Protein 8YDL (pdb70)

InterPro domains:
  IPR000776 Precursor fusion glycoprotein F0, Paramyxoviridae [PF00523] (30-310)

Sequence (892 aa):
SALRTGWYTSVITIELSNIKENKCNGTDAKVKLIKQELDKYKNAVTDLQLLMQSTPATGSGSAIASGVAVCCKVLHLEGEVNKIKSALLSTNKAVVSLSNGVSVLTFKVLDLKNYIDKQLLPILNKQSCSIPNIETVIEFQQKNNRLLEITREFSVNAGVTTPVSTYMLTNSELLSLINDMPITNDQKKLMSNNVQIVRQQSYSIMCCIIKEEVLAYVVQLPLYGSALRTGWYTSVITIELSNIKENKCNGTDAKVKLIKQELDKYKNAVTDLQLLMQSTPATGSGSAIASGVAVCCKVLHLEGEVNKIKSALLSTNKAVVSLSNGVSVLTFKVLDLKNYIDKQLLPILNKQSCSIPNIETVIEFQQKNNRLLEITREFSVNAGVTTPVSTYMLTNSELLSLINDMPITNDQKKLMSNNVQIVRQQSYSIMCCIIKEEVLAYVVQLPLYGSALRTGWYTSVITIELSNIKENKCNGTDAKVKLIKQELDKYKNAVTDLQLLMQSTPATGSGSAIASGVAVCCKVLHLEGEVNKIKSALLSTNKAVVSLSNGVSVLTFKVLDLKNYIDKQLLPILNKQSCSIPNIETVIEFQQKNNRLLEITREFSVNAGVTTPVSTYMLTNNSELLSLINDMPITNDQKKLMSNNVQIVRQQSYSIMCCIIKEEVLAYVVQLPLYGSALRTGWYTSVITIELSNIKENKCNGTDAKVKLIKQELDKYKNAVTDLQLLMQSTPATGSGSAIASGVAVCCKVLHLEGEVNKIKSALLSTNKAVVSLSNGVSVLTFKVLDLKNYIDKQLLPILNKQSCSIPNIETVIEFQQKNNRLLEITREFSVNAGVTTPVSTYMLTNSELLSLINDMPITNDQKKLMSNNVQIVRQQSYSIMCCIIKEEVLAYVVQLPLYG

Radius of gyration: 39.47 Å; Cα contacts (8 Å, |Δi|>4): 1396; chains: 2; bounding box: 75×64×142 Å

B-factor: mean 46.01, std 28.34, range [3.2, 211.78]

Organism: NCBI:txid12814

Solvent-accessible surface area: 43174 Å² total; per-residue (Å²): 85,48,108,44,97,17,59,35,19,1,0,0,1,0,16,8,7,129,31,174,153,68,190,39,132,42,136,40,65,67,2,109,70,1,47,75,3,14,74,87,4,55,87,3,22,75,67,0,78,117,27,48,148,86,84,81,105,50,42,121,17,9,3,2,26,43,0,22,53,27,10,134,21,0,100,76,170,39,0,3,76,76,4,44,71,36,4,123,115,57,90,63,20,101,6,72,10,75,85,67,85,67,9,6,0,4,40,24,20,54,0,69,62,4,0,39,136,81,1,25,62,76,11,92,171,135,78,6,12,109,3,105,87,112,18,6,80,86,0,73,124,77,0,76,34,0,46,32,0,8,130,16,0,52,97,68,50,7,30,8,51,76,3,31,77,88,0,0,41,79,80,30,3,62,43,0,0,90,61,7,102,29,72,101,97,38,37,119,109,4,44,114,47,21,100,81,2,26,113,54,1,27,0,7,14,11,12,29,67,93,52,2,0,2,0,0,0,0,1,1,38,35,63,153,52,45,29,50,12,40,35,22,0,0,0,1,0,11,7,4,123,56,168,142,76,184,20,115,41,135,34,66,65,2,116,62,0,44,80,8,20,79,100,4,45,86,4,20,75,68,0,68,121,21,40,156,80,71,108,103,62,46,119,74,36,22,12,31,42,0,29,56,28,10,139,20,1,96,81,173,32,0,4,73,77,5,34,69,35,4,117,79,7,28,12,21,72,8,64,8,77,86,61,88,70,8,8,0,6,36,23,20,46,0,64,67,9,0,55,147,90,3,26,75,92,6,30,197,143,57,11,54,107,4,88,88,107,22,2,80,74,0,68,125,74,0,56,31,0,42,45,0,8,122,24,0,52,102,70,58,4,43,8,37,60,4,30,72,94,0,0,43,83,81,27,4,62,19,0,0,50,31,0,76,4,56,64,112,40,6,117,94,2,36,124,49,23,114,67,4,7,92,83,2,32,0,7,14,9,11,31,68,79,54,4,0,3,0,0,0,0,0,1,36,42,78,78,44,110,40,98,17,62,36,20,0,0,0,0,0,17,8,8,129,24,171,154,63,189,38,131,34,123,38,62,67,1,103,68,0,43,103,5,9,77,100,4,56,90,4,21,74,68,0,74,123,30,48,149,85,84,82,105,48,42,120,18,6,3,2,27,45,0,22,52,27,10,134,20,0,95,79,172,35,0,3,70,75,4,43,69,36,3,130,74,8,29,14,20,73,6,68,9,73,85,68,84,74,8,8,0,5,42,24,19,53,0,73,62,4,0,41,142,77,1,24,61,76,9,92,173,134,75,4,12,101,3,105,85,117,19,3,78,86,0,68,126,77,0,75,34,0,46,33,0,8,127,15,0,52,98,69,51,6,31,8,57,78,3,31,68,89,0,0,41,77,82,30,3,76,21,0,0,52,29,2,74,5,55,67,103,32,8,108,112,3,44,114,48,22,103,82,2,21,112,45,2,27,0,6,13,11,12,27,60,82,51,2,0,3,0,0,0,0,1,1,36,42,68,153,57,44,31,51,12,38,33,24,0,0,0,0,0,5,8,4,129,57,174,140,75,184,20,116,40,136,33,66,66,2,116,61,0,43,83,9,20,76,100,4,44,87,4,21,76,68,0,68,120,22,39,152,79,70,109,104,63,46,119,74,35,23,12,30,43,0,28,55,26,10,141,20,1,96,79,160,26,0,4,77,75,4,45,71,36,3,114,116,57,90,58,20,106,6,66,8,79,83,61,90,69,7,9,0,4,31,22,22,41,0,38,62,11,0,60,146,98,2,31,77,93,6,27,194,145,52,11,56,105,3,84,88,111,22,2,78,79,0,66,125,73,0,56,32,0,40,43,0,9,125,20,0,52,104,70,58,4,44,9,37,60,4,30,72,90,0,0,41,79,87,28,4,67,41,0,0,96,58,6,105,22,86,94,115,40,38,123,88,1,39,126,49,20,113,82,4,6,84,78,2,29,0,8,14,9,12,30,68,81,60,3,0,3,0,0,0,0,1,0,38,39,77

Secondary structure (DSSP, 8-state):
-TTEEEEEEEEEEEEPP----------SHHHHHHHHHHHHHHHHHHHHHHHTTSPPP--TT-TTHHHHHHHHHHTSTTHHHHHHHHTSS-SEEEEE-TTS-EEEEEEEEEHHHIIIIIIHHHHTTSSS-PPPHHHHHHHHHHHHHHHHHHHHHHTTTTEESS--TTTS-HHHHHHHHHTSSS-HHHHHHHHT-HHHHHHT-EEEEEEEETTEEEEEEEEEEE------EEEEEEEEEE------------SHHHHHHHHHHHHHHHHHHHHHHHHTT-----TTSTTHHHHHHHHHTTSTTHHHHHHHHTSS-SEEEEE-TTS-EEEEEEEEEHHHHIIIIIHHHH-SSSPPPPPHHHHHHHHHHHHHHHHHHHHHHTTTTEESS--TTTS-HHHHHHHHTTSSS-HHHHHHHHTTHHHHHHT-EEEEEEE-SSEEEEEEEEEE--/--SEEEEEEEEEEEE------------SHHHHHHHHHHHHHHHHHHHHHHHTTSPPP--TTSTTHHHHHHHHHTTSTTHHHHHHHHTSS-SEEEEE-TTS-EEEEEEEEEHHHHIIIIIHHHHTTSSS----HHHHHHHHHHHHHHHHHHHHHHTTTTEESS--TTTS-HHHHHHHHTTSSS-HHHHHHHHT-HHHHHHT-EEEEEEEETTEEEEEEEEEEE------EEEEEEEEEE------------SHHHHHHHHHHHHHHHHHHHHHHHHTT-----TTSTTHHHHHHHHHHTSTTHHHHHHHHTSS-SEEEEE-TTS-EEEEEEEEEHHHIIIIIIHHHH-SSSPPPPPHHHHHHHHHHHHHHHHHHHHHHTTTTEESS--TTTS-HHHHHHHHTTSSS-HHHHHHHHTTHHHHHHT-EEEEEEE-SSEEEEEEEEEE--

Foldseek 3Di:
DLFFWFKAKAKEKEFFAPDDDDDFDDDDDQLVLVNVLVVLSVVLVVLLVVLVVPADDADLFWPCPVQQVVLVLCVPPCNVVQLCVQPVPHAWDWGQGPVRDIHIYGHDAHPNCCVVPPVVVCLPPPSGHRDDVVVSVVSNVSCVLSSVLSVQCNVASQKDALQDCSNPNLVRLLVVLVVDPDDPVVSVVCNVVVVVQSRQKMKGFRDDPDSMGMIMIMTTDGCVFIFRRKAKAKEKEFFADDDDDDFDDDDVQSVLVSVLVVLLVVLVVLLVVLVVPFDDDDSRTSCPVQQVVLVLCVPPCNVVQLCVQPVPHQKDWGQGPVRDIHIYGHPAYPNCCVPPPNCVQQDPGHGDRDDNVSSVVSCVRSVLSSVVSVQCNVVSFKGALCDCSNPNLVRVLVVLVVDPDDPVVSVVCNVVVVVFSRQKMWGFRDDDDRMTMIMIMTTDRD/DFFFWAKAKAKEKEFFAPDDDDDFDDDDDQLVLVVVLVVLLVVLVVLLVVLVVPQDDADLLWPCPVQQVVLVLCPPPCNVVQLCVQPVPHQWDWGQGPVRDTHIYGHDAHNRCCVPPPVVVCLPPPRGHRDDVVVSVVSNVRCVLSSVLSVQCNVASQKDALQDCSNPNLVRLLVVLVVDPDDPVVSVVCNVVVVVFSRQKMKGFRDDPDRMGMIMIMTTDGCPFIFRRKAKAKEKEFFADDDDDDFDDDDVQSVLVSVLVVLLVVLVVLLVVLVVPFDDDDSRTSCPVQQVVLVLCVPPCNVVQLCVQPVPHQWDWGQGPVRDIHIYGHDAYPNCCVPPPNCVQQDPGGGDRDDNVSSVVSCVRSVLSSVVSVQCNVVSFKGALQDCSNPNLVRVLVVLVPDPDDPVVSVVCNVVVVVFSRQKMWGFRDDDDRMTMIMIMTTDRD

Structure (mmCIF, N/CA/C/O backbone):
data_8YDL
#
_entry.id   8YDL
#
_cell.length_a   59.656
_cell.length_b   59.915
_cell.length_c   102.420
_cell.angle_alpha   76.380
_cell.angle_beta   73.700
_cell.angle_gamma   76.770
#
_symmetry.space_group_name_H-M   'P 1'
#
loop_
_entity.id
_entity.type
_entity.pdbx_description
1 polymer 'Fusion glycoprotein F2, F1'
2 water water
#
loop_
_atom_site.group_PDB
_atom_site.id
_atom_site.type_symbol
_atom_site.label_atom_id
_atom_site.label_alt_id
_atom_site.label_comp_id
_atom_site.label_asym_id
_atom_site.label_entity_id
_atom_site.label_seq_id
_atom_site.pdbx_PDB_ins_code
_atom_site.Cartn_x
_atom_site.Cartn_y
_atom_site.Cartn_z
_atom_site.occupancy
_atom_site.B_iso_or_equiv
_atom_site.auth_seq_id
_atom_site.auth_comp_id
_atom_site.auth_asym_id
_atom_site.auth_atom_id
_atom_site.pdbx_PDB_model_num
ATOM 1 N N . SER A 1 21 ? -11.12600 24.64900 22.67300 1.000 94.34296 46 SER A N 1
ATOM 2 C CA . SER A 1 21 ? -9.75600 24.44100 23.18700 1.000 102.71257 46 SER A CA 1
ATOM 3 C C . SER A 1 21 ? -9.69700 23.33400 24.22100 1.000 120.03307 46 SER A C 1
ATOM 4 O O . SER A 1 21 ? -8.80900 22.47900 24.10500 1.000 116.57693 46 SER A O 1
ATOM 7 N N . ALA A 1 22 ? -10.62400 23.33400 25.18500 1.000 107.86627 47 ALA A N 1
ATOM 8 C CA . ALA A 1 22 ? -10.66900 22.28900 26.22900 1.000 99.27920 47 ALA A CA 1
ATOM 9 C C . ALA A 1 22 ? -11.03400 20.96400 25.59200 1.000 99.82407 47 ALA A C 1
ATOM 10 O O . ALA A 1 22 ? -11.40500 20.04400 26.31800 1.000 103.52004 47 ALA A O 1
ATOM 12 N N . LEU A 1 23 ? -10.92500 20.88800 24.28000 1.000 72.16893 48 LEU A N 1
ATOM 13 C CA . LEU A 1 23 ? -11.27500 19.68700 23.54000 1.000 65.90492 48 LEU A CA 1
ATOM 14 C C . LEU A 1 23 ? -10.18000 19.20000 22.60200 1.000 72.31463 48 LEU A C 1
ATOM 15 O O . LEU A 1 23 ? -10.40200 18.21700 21.88300 1.000 73.95270 48 LEU A O 1
ATOM 20 N N . ARG A 1 24 ? -9.02200 19.85700 22.57000 1.000 72.35244 49 ARG A N 1
ATOM 21 C CA . ARG A 1 24 ? -7.92700 19.37600 21.74000 1.000 67.02728 49 ARG A CA 1
ATOM 22 C C . ARG A 1 24 ? -7.43600 18.02500 22.24500 1.000 68.95629 49 ARG A C 1
ATOM 23 O O . ARG A 1 24 ? -7.20700 17.84100 23.44300 1.000 69.86382 49 ARG A O 1
ATOM 31 N N . THR A 1 25 ? -7.27200 17.07900 21.32200 1.000 62.86051 50 THR A N 1
ATOM 32 C CA . THR A 1 25 ? -6.79200 15.74700 21.65600 1.000 64.55704 50 THR A CA 1
ATOM 33 C C . THR A 1 25 ? -5.49100 15.37100 20.96000 1.000 63.84116 50 THR A C 1
ATOM 34 O O . THR A 1 25 ? -4.87200 14.37200 21.34700 1.000 59.23737 50 THR A O 1
ATOM 38 N N . GLY A 1 26 ? -5.06300 16.13000 19.95400 1.000 80.16271 51 GLY A N 1
ATOM 39 C CA . GLY A 1 26 ? -3.83000 15.85200 19.24300 1.000 74.21015 51 GLY A CA 1
ATOM 40 C C . GLY A 1 26 ? -3.41700 17.05400 18.42100 1.000 70.91275 51 GLY A C 1
ATOM 41 O O . GLY A 1 26 ? -4.10000 18.08100 18.38800 1.000 64.94056 51 GLY A O 1
ATOM 42 N N . TRP A 1 27 ? -2.27600 16.91200 17.75100 1.000 52.39435 52 TRP A N 1
ATOM 43 C CA . TRP A 1 27 ? -1.71600 17.96000 16.91000 1.000 41.92649 52 TRP A CA 1
ATOM 44 C C . TRP A 1 27 ? -1.67300 17.49300 15.46200 1.000 40.81378 52 TRP A C 1
ATOM 45 O O . TRP A 1 27 ? -1.37300 16.32800 15.18300 1.000 41.88065 52 TRP A O 1
ATOM 56 N N . TYR A 1 28 ? -1.97200 18.40700 14.54200 1.000 31.02789 53 TYR A N 1
ATOM 57 C CA . TYR A 1 28 ? -1.85000 18.15600 13.11300 1.000 28.77942 53 TYR A CA 1
ATOM 58 C C . TYR A 1 28 ? -0.80900 19.10500 12.53900 1.000 23.76189 53 TYR A C 1
ATOM 59 O O . TYR A 1 28 ? -0.86400 20.31400 12.78700 1.000 25.36775 53 TYR A O 1
ATOM 68 N N . THR A 1 29 ? 0.13400 18.55900 11.77500 1.000 22.93131 54 THR A N 1
ATOM 69 C CA . THR A 1 29 ? 1.23100 19.32900 11.20300 1.000 24.22179 54 THR A CA 1
ATOM 70 C C . THR A 1 29 ? 1.21400 19.21400 9.68400 1.000 22.94233 54 THR A C 1
ATOM 71 O O . THR A 1 29 ? 0.87300 18.16300 9.13400 1.000 21.75317 54 THR A O 1
ATOM 75 N N . SER A 1 30 ? 1.58300 20.30400 9.01100 1.000 24.51544 55 SER A N 1
ATOM 76 C CA . SER A 1 30 ? 1.63700 20.34700 7.55700 1.000 19.86914 55 SER A CA 1
ATOM 77 C C . SER A 1 30 ? 2.87000 21.12700 7.12600 1.000 17.74243 55 SER A C 1
ATOM 78 O O . SER A 1 30 ? 3.33700 22.01700 7.84000 1.000 16.47533 55 SER A O 1
ATOM 81 N N . VAL A 1 31 ? 3.38300 20.79500 5.94300 1.000 25.20275 56 VAL A N 1
ATOM 82 C CA . VAL A 1 31 ? 4.61000 21.38400 5.41900 1.000 24.10131 56 VAL A CA 1
ATOM 83 C C . VAL A 1 31 ? 4.23700 22.45700 4.41000 1.000 21.26820 56 VAL A C 1
ATOM 84 O O . VAL A 1 31 ? 3.58700 22.16700 3.40000 1.000 19.01656 56 VAL A O 1
ATOM 88 N N . ILE A 1 32 ? 4.66100 23.69200 4.67200 1.000 20.28733 57 ILE A N 1
ATOM 89 C CA . ILE A 1 32 ? 4.41900 24.82500 3.78500 1.000 21.89951 57 ILE A CA 1
ATOM 90 C C . ILE A 1 32 ? 5.74000 25.21200 3.13400 1.000 22.19174 57 ILE A C 1
ATOM 91 O O . ILE A 1 32 ? 6.74300 25.42200 3.82700 1.000 21.88763 57 ILE A O 1
ATOM 96 N N . THR A 1 33 ? 5.74500 25.30000 1.80600 1.000 21.15692 58 THR A N 1
ATOM 97 C CA . THR A 1 33 ? 6.96800 25.53500 1.05400 1.000 22.50934 58 THR A CA 1
ATOM 98 C C . THR A 1 33 ? 6.84800 26.77900 0.18500 1.000 24.69474 58 THR A C 1
ATOM 99 O O . THR A 1 33 ? 5.78000 27.07400 -0.36100 1.000 24.68542 58 THR A O 1
ATOM 103 N N . ILE A 1 34 ? 7.95500 27.51000 0.07600 1.000 22.86971 59 ILE A N 1
ATOM 104 C CA . ILE A 1 34 ? 8.08400 28.64700 -0.82500 1.000 21.72406 59 ILE A CA 1
ATOM 105 C C . ILE A 1 34 ? 9.22100 28.34200 -1.79000 1.000 24.59859 59 ILE A C 1
ATOM 106 O O . ILE A 1 34 ? 10.33400 28.02000 -1.35900 1.000 27.59783 59 ILE A O 1
ATOM 111 N N . GLU A 1 35 ? 8.94100 28.43700 -3.08700 1.000 30.09772 60 GLU A N 1
ATOM 112 C CA . GLU A 1 35 ? 9.92800 28.09800 -4.10200 1.000 29.24042 60 GLU A CA 1
ATOM 113 C C . GLU A 1 35 ? 10.89400 29.25600 -4.30900 1.000 33.17199 60 GLU A C 1
ATOM 114 O O . GLU A 1 35 ? 10.48200 30.37100 -4.64600 1.000 27.69097 60 GLU A O 1
ATOM 120 N N . LEU A 1 36 ? 12.18200 28.97900 -4.12800 1.000 30.34536 61 LEU A N 1
ATOM 121 C CA . LEU A 1 36 ? 13.22400 29.99600 -4.12900 1.000 32.64782 61 LEU A CA 1
ATOM 122 C C . LEU A 1 36 ? 14.00200 29.96800 -5.43500 1.000 34.33245 61 LEU A C 1
ATOM 123 O O . LEU A 1 36 ? 14.21900 28.90200 -6.02100 1.000 40.08437 61 LEU A O 1
ATOM 128 N N . SER A 1 37 ? 14.42000 31.14600 -5.88400 1.000 34.28838 62 SER A N 1
ATOM 129 C CA . SER A 1 37 ? 15.18800 31.27200 -7.11100 1.000 34.31810 62 SER A CA 1
ATOM 130 C C . SER A 1 37 ? 16.67300 31.30800 -6.76900 1.000 38.40279 62 SER A C 1
ATOM 131 O O . SER A 1 37 ? 17.09600 32.05600 -5.88200 1.000 37.21878 62 SER A O 1
ATOM 134 N N . ASN A 1 38 ? 17.45500 30.47800 -7.45400 1.000 61.06451 63 ASN A N 1
ATOM 135 C CA . ASN A 1 38 ? 18.89800 30.42300 -7.22700 1.000 70.23154 63 ASN A CA 1
ATOM 136 C C . ASN A 1 38 ? 19.54600 31.45600 -8.13700 1.000 76.03310 63 ASN A C 1
ATOM 137 O O . ASN A 1 38 ? 19.97100 31.15700 -9.25300 1.000 77.44121 63 ASN A O 1
ATOM 142 N N . ILE A 1 39 ? 19.62000 32.69200 -7.65800 1.000 64.62067 64 ILE A N 1
ATOM 143 C CA . ILE A 1 39 ? 20.24500 33.77800 -8.40000 1.000 70.03788 64 ILE A CA 1
ATOM 144 C C . ILE A 1 39 ? 21.30600 34.42300 -7.51800 1.000 83.60827 64 ILE A C 1
ATOM 145 O O . ILE A 1 39 ? 21.05500 34.72100 -6.34200 1.000 77.63858 64 ILE A O 1
ATOM 150 N N . LYS A 1 40 ? 22.50500 34.57900 -8.06800 1.000 138.12164 65 LYS A N 1
ATOM 151 C CA . LYS A 1 40 ? 23.59100 35.26200 -7.38800 1.000 144.73390 65 LYS A CA 1
ATOM 152 C C . LYS A 1 40 ? 23.56100 36.74200 -7.76600 1.000 151.36805 65 LYS A C 1
ATOM 153 O O . LYS A 1 40 ? 22.59900 37.23400 -8.36400 1.000 144.12980 65 LYS A O 1
ATOM 159 N N . GLU A 1 41 ? 24.61800 37.46800 -7.41300 1.000 165.95151 66 GLU A N 1
ATOM 160 C CA . GLU A 1 41 ? 24.66800 38.90200 -7.66600 1.000 170.47524 66 GLU A CA 1
ATOM 161 C C . GLU A 1 41 ? 24.64800 39.18700 -9.16400 1.000 170.86955 66 GLU A C 1
ATOM 162 O O . GLU A 1 41 ? 25.50500 38.70700 -9.91200 1.000 161.83510 66 GLU A O 1
ATOM 168 N N . ASN A 1 42 ? 23.65700 39.96300 -9.59600 1.000 148.41520 67 ASN A N 1
ATOM 169 C CA . ASN A 1 42 ? 23.49000 40.36200 -10.99100 1.000 148.05865 67 ASN A CA 1
ATOM 170 C C . ASN A 1 42 ? 23.75300 41.86500 -11.05400 1.000 146.96986 67 ASN A C 1
ATOM 171 O O . ASN A 1 42 ? 22.82800 42.67700 -10.97800 1.000 140.17153 67 ASN A O 1
ATOM 176 N N . LYS A 1 43 ? 25.02800 42.23000 -11.19300 1.000 141.47482 68 LYS A N 1
ATOM 177 C CA . LYS A 1 43 ? 25.44500 43.63100 -11.19100 1.000 140.05243 68 LYS A CA 1
ATOM 178 C C . LYS A 1 43 ? 25.66900 44.08000 -12.63200 1.000 139.19916 68 LYS A C 1
ATOM 179 O O . LYS A 1 43 ? 26.78800 44.10600 -13.14500 1.000 130.29692 68 LYS A O 1
ATOM 185 N N . CYS A 1 44 ? 24.57000 44.43300 -13.29200 1.000 144.08262 69 CYS A N 1
ATOM 186 C CA . CYS A 1 44 ? 24.60400 45.09100 -14.58700 1.000 139.56129 69 CYS A CA 1
ATOM 187 C C . CYS A 1 44 ? 24.28600 46.56900 -14.39800 1.000 132.56875 69 CYS A C 1
ATOM 188 O O . CYS A 1 44 ? 23.69000 46.97300 -13.39500 1.000 125.29049 69 CYS A O 1
ATOM 191 N N . ASN A 1 45 ? 24.70600 47.38000 -15.37100 1.000 172.19187 70 ASN A N 1
ATOM 192 C CA . ASN A 1 45 ? 24.60500 48.83000 -15.24600 1.000 173.44277 70 ASN A CA 1
ATOM 193 C C . ASN A 1 45 ? 23.16300 49.27800 -15.03700 1.000 161.80351 70 ASN A C 1
ATOM 194 O O . ASN A 1 45 ? 22.33600 49.19900 -15.95100 1.000 154.84217 70 ASN A O 1
ATOM 199 N N . GLY A 1 46 ? 22.86200 49.75800 -13.83300 1.000 97.76348 71 GLY A N 1
ATOM 200 C CA . GLY A 1 46 ? 21.54800 50.28000 -13.52900 1.000 86.94513 71 GLY A CA 1
ATOM 201 C C . GLY A 1 46 ? 21.58400 51.77300 -13.28500 1.000 91.93967 71 GLY A C 1
ATOM 202 O O . GLY A 1 46 ? 22.09100 52.23000 -12.25600 1.000 95.00542 71 GLY A O 1
ATOM 203 N N . THR A 1 47 ? 21.05000 52.54500 -14.22900 1.000 100.38115 72 THR A N 1
ATOM 204 C CA . THR A 1 47 ? 21.06100 53.99900 -14.14400 1.000 95.70992 72 THR A CA 1
ATOM 205 C C . THR A 1 47 ? 19.73400 54.56700 -13.65600 1.000 90.89555 72 THR A C 1
ATOM 206 O O . THR A 1 47 ? 19.70700 55.34000 -12.69400 1.000 90.57702 72 THR A O 1
ATOM 210 N N . ASP A 1 48 ? 18.62800 54.18900 -14.29400 1.000 82.35903 73 ASP A N 1
ATOM 211 C CA . ASP A 1 48 ? 17.33200 54.78000 -14.00000 1.000 80.65046 73 ASP A CA 1
ATOM 212 C C . ASP A 1 48 ? 16.75000 54.19800 -12.71000 1.000 79.52762 73 ASP A C 1
ATOM 213 O O . ASP A 1 48 ? 17.34200 53.33200 -12.06000 1.000 77.67847 73 ASP A O 1
ATOM 218 N N . ALA A 1 49 ? 15.56800 54.69200 -12.33100 1.000 76.48336 74 ALA A N 1
ATOM 219 C CA . ALA A 1 49 ? 14.97200 54.32400 -11.05100 1.000 67.14034 74 ALA A CA 1
ATOM 220 C C . ALA A 1 49 ? 14.23800 52.98800 -11.10200 1.000 60.51646 74 ALA A C 1
ATOM 221 O O . ALA A 1 49 ? 14.23100 52.25900 -10.10400 1.000 58.06829 74 ALA A O 1
ATOM 223 N N . LYS A 1 50 ? 13.60500 52.65400 -12.23100 1.000 50.58644 75 LYS A N 1
ATOM 224 C CA . LYS A 1 50 ? 12.86100 51.39900 -12.30800 1.000 43.84761 75 LYS A CA 1
ATOM 225 C C . LYS A 1 50 ? 13.79100 50.19500 -12.22700 1.000 50.07891 75 LYS A C 1
ATOM 226 O O . LYS A 1 50 ? 13.45300 49.18400 -11.60000 1.000 45.78311 75 LYS A O 1
ATOM 232 N N . VAL A 1 51 ? 14.96600 50.28000 -12.85500 1.000 52.75100 76 VAL A N 1
ATOM 233 C CA . VAL A 1 51 ? 15.95900 49.22100 -12.71000 1.000 45.24017 76 VAL A CA 1
ATOM 234 C C . VAL A 1 51 ? 16.48500 49.18300 -11.28100 1.000 40.38793 76 VAL A C 1
ATOM 235 O O . VAL A 1 51 ? 16.69000 48.10600 -10.70900 1.000 38.71037 76 VAL A O 1
ATOM 239 N N . LYS A 1 52 ? 16.61800 50.32800 -10.64700 1.000 47.35620 77 LYS A N 1
ATOM 240 C CA . LYS A 1 52 ? 17.18400 50.35200 -9.28100 1.000 47.93841 77 LYS A CA 1
ATOM 241 C C . LYS A 1 52 ? 16.17100 49.79200 -8.28500 1.000 49.54996 77 LYS A C 1
ATOM 242 O O . LYS A 1 52 ? 16.59500 49.06600 -7.40600 1.000 47.03970 77 LYS A O 1
ATOM 248 N N . LEU A 1 53 ? 14.88000 50.07800 -8.46100 1.000 42.21353 78 LEU A N 1
ATOM 249 C CA . LEU A 1 53 ? 13.86900 49.52300 -7.56400 1.000 35.22674 78 LEU A CA 1
ATOM 250 C C . LEU A 1 53 ? 13.76200 48.00800 -7.69600 1.000 34.88925 78 LEU A C 1
ATOM 251 O O . LEU A 1 53 ? 13.45600 47.32200 -6.71500 1.000 31.06991 78 LEU A O 1
ATOM 256 N N . ILE A 1 54 ? 14.00100 47.47200 -8.89500 1.000 41.43885 79 ILE A N 1
ATOM 257 C CA . ILE A 1 54 ? 14.02100 46.02400 -9.07300 1.000 35.70716 79 ILE A CA 1
ATOM 258 C C . ILE A 1 54 ? 15.22900 45.41800 -8.36700 1.000 47.44330 79 ILE A C 1
ATOM 259 O O . ILE A 1 54 ? 15.11600 44.40700 -7.66400 1.000 53.69652 79 ILE A O 1
ATOM 264 N N . LYS A 1 55 ? 16.40700 46.02400 -8.54800 1.000 50.40195 80 LYS A N 1
ATOM 265 C CA . LYS A 1 55 ? 17.61400 45.49300 -7.91900 1.000 49.44410 80 LYS A CA 1
ATOM 266 C C . LYS A 1 55 ? 17.54000 45.57800 -6.39800 1.000 47.88930 80 LYS A C 1
ATOM 267 O O . LYS A 1 55 ? 17.93100 44.63400 -5.70000 1.000 53.88196 80 LYS A O 1
ATOM 273 N N . GLN A 1 56 ? 16.91800 46.63200 -5.89800 1.000 44.16851 81 GLN A N 1
ATOM 274 C CA . GLN A 1 56 ? 16.81000 46.83900 -4.44100 1.000 48.00602 81 GLN A CA 1
ATOM 275 C C . GLN A 1 56 ? 15.80600 45.85200 -3.88500 1.000 44.63109 81 GLN A C 1
ATOM 276 O O . GLN A 1 56 ? 15.88500 45.53000 -2.70400 1.000 48.95958 81 GLN A O 1
ATOM 282 N N . GLU A 1 57 ? 14.89700 45.40500 -4.73100 1.000 30.48201 82 GLU A N 1
ATOM 283 C CA . GLU A 1 57 ? 13.96400 44.37200 -4.30000 1.000 31.17760 82 GLU A CA 1
ATOM 284 C C . GLU A 1 57 ? 14.61500 42.99600 -4.33600 1.000 35.85440 82 GLU A C 1
ATOM 285 O O . GLU A 1 57 ? 14.33200 42.14800 -3.48300 1.000 39.82871 82 GLU A O 1
ATOM 291 N N . LEU A 1 58 ? 15.49700 42.75900 -5.30700 1.000 41.27103 83 LEU A N 1
ATOM 292 C CA . LEU A 1 58 ? 16.19900 41.48400 -5.34800 1.000 39.95906 83 LEU A CA 1
ATOM 293 C C . LEU A 1 58 ? 17.14900 41.34100 -4.16700 1.000 44.51627 83 LEU A C 1
ATOM 294 O O . LEU A 1 58 ? 17.36800 40.22600 -3.68100 1.000 47.93775 83 LEU A O 1
ATOM 299 N N . ASP A 1 59 ? 17.71800 42.45400 -3.69200 1.000 41.95867 84 ASP A N 1
ATOM 300 C CA . ASP A 1 59 ? 18.52400 42.41100 -2.47600 1.000 36.75339 84 ASP A CA 1
ATOM 301 C C . ASP A 1 59 ? 17.67600 42.04900 -1.26400 1.000 36.37236 84 ASP A C 1
ATOM 302 O O . ASP A 1 59 ? 18.11900 41.28600 -0.39600 1.000 39.42432 84 ASP A O 1
ATOM 307 N N . LYS A 1 60 ? 16.45500 42.58700 -1.18700 1.000 39.98580 85 LYS A N 1
ATOM 308 C CA . LYS A 1 60 ? 15.56000 42.22900 -0.09000 1.000 36.61502 85 LYS A CA 1
ATOM 309 C C . LYS A 1 60 ? 15.27900 40.73400 -0.08500 1.000 31.38489 85 LYS A C 1
ATOM 310 O O . LYS A 1 60 ? 15.26900 40.09800 0.97500 1.000 31.73643 85 LYS A O 1
ATOM 316 N N . TYR A 1 61 ? 15.04500 40.15900 -1.26600 1.000 35.46342 86 TYR A N 1
ATOM 317 C CA . TYR A 1 61 ? 14.83300 38.72100 -1.37100 1.000 36.57817 86 TYR A CA 1
ATOM 318 C C . TYR A 1 61 ? 16.06000 37.94800 -0.90500 1.000 43.15669 86 TYR A C 1
ATOM 319 O O . TYR A 1 61 ? 15.94200 36.97100 -0.15700 1.000 41.48509 86 TYR A O 1
ATOM 328 N N . LYS A 1 62 ? 17.25000 38.37600 -1.33400 1.000 55.79277 87 LYS A N 1
ATOM 329 C CA . LYS A 1 62 ? 18.47000 37.66400 -0.96500 1.000 50.98223 87 LYS A CA 1
ATOM 330 C C . LYS A 1 62 ? 18.80200 37.85200 0.50900 1.000 49.90347 87 LYS A C 1
ATOM 331 O O . LYS A 1 62 ? 19.26500 36.91500 1.17000 1.000 52.30660 87 LYS A O 1
ATOM 337 N N . ASN A 1 63 ? 18.57900 39.05500 1.04300 1.000 31.38728 88 ASN A N 1
ATOM 338 C CA . ASN A 1 63 ? 18.79000 39.26600 2.47000 1.000 37.64453 88 ASN A CA 1
ATOM 339 C C . ASN A 1 63 ? 17.81600 38.44900 3.30500 1.000 37.53693 88 ASN A C 1
ATOM 340 O O . ASN A 1 63 ? 18.17500 37.98100 4.39100 1.000 37.59109 88 ASN A O 1
ATOM 345 N N . ALA A 1 64 ? 16.58200 38.27800 2.82400 1.000 51.23004 89 ALA A N 1
ATOM 346 C CA . ALA A 1 64 ? 15.60500 37.47800 3.55600 1.000 45.34433 89 ALA A CA 1
ATOM 347 C C . ALA A 1 64 ? 16.03200 36.01700 3.63700 1.000 46.41003 89 ALA A C 1
ATOM 348 O O . ALA A 1 64 ? 15.88600 35.38100 4.68700 1.000 46.22263 89 ALA A O 1
ATOM 350 N N . VAL A 1 65 ? 16.55900 35.46600 2.53900 1.000 34.86230 90 VAL A N 1
ATOM 351 C CA . VAL A 1 65 ? 16.99900 34.07300 2.54500 1.000 32.10908 90 VAL A CA 1
ATOM 352 C C . VAL A 1 65 ? 18.15500 33.88100 3.51700 1.000 33.76392 90 VAL A C 1
ATOM 353 O O . VAL A 1 65 ? 18.17400 32.92300 4.30000 1.000 34.08844 90 VAL A O 1
ATOM 357 N N . THR A 1 66 ? 19.13500 34.78800 3.48600 1.000 39.29507 91 THR A N 1
ATOM 358 C CA . THR A 1 66 ? 20.27900 34.66200 4.38300 1.000 43.84900 91 THR A CA 1
ATOM 359 C C . THR A 1 66 ? 19.89200 34.94500 5.83100 1.000 41.01500 91 THR A C 1
ATOM 360 O O . THR A 1 66 ? 20.49000 34.37500 6.75100 1.000 46.06436 91 THR A O 1
ATOM 364 N N . ASP A 1 67 ? 18.90500 35.81400 6.05300 1.000 32.84477 92 ASP A N 1
ATOM 365 C CA . ASP A 1 67 ? 18.41600 36.04800 7.40800 1.000 38.46316 92 ASP A CA 1
ATOM 366 C C . ASP A 1 67 ? 17.82600 34.77400 8.00000 1.000 41.03281 92 ASP A C 1
ATOM 367 O O . ASP A 1 67 ? 18.13500 34.40200 9.13800 1.000 41.39297 92 ASP A O 1
ATOM 372 N N . LEU A 1 68 ? 16.97600 34.08800 7.23200 1.000 46.79285 93 LEU A N 1
ATOM 373 C CA . LEU A 1 68 ? 16.36400 32.85600 7.71800 1.000 42.91614 93 LEU A CA 1
ATOM 374 C C . LEU A 1 68 ? 17.40900 31.77000 7.93700 1.000 47.05576 93 LEU A C 1
ATOM 375 O O . LEU A 1 68 ? 17.35900 31.04600 8.93700 1.000 45.25343 93 LEU A O 1
ATOM 380 N N . GLN A 1 69 ? 18.37400 31.65000 7.02000 1.000 38.62631 94 GLN A N 1
ATOM 381 C CA . GLN A 1 69 ? 19.46200 30.69500 7.21500 1.000 31.09482 94 GLN A CA 1
ATOM 382 C C . GLN A 1 69 ? 20.22400 30.99000 8.50000 1.000 39.90147 94 GLN A C 1
ATOM 383 O O . GLN A 1 69 ? 20.52400 30.07600 9.27800 1.000 41.97946 94 GLN A O 1
ATOM 389 N N . LEU A 1 70 ? 20.53800 32.26500 8.74300 1.000 61.74792 95 LEU A N 1
ATOM 390 C CA . LEU A 1 70 ? 21.21700 32.64600 9.97700 1.000 68.35696 95 LEU A CA 1
ATOM 391 C C . LEU A 1 70 ? 20.32900 32.40700 11.19300 1.000 68.92027 95 LEU A C 1
ATOM 392 O O . LEU A 1 70 ? 20.82200 32.04600 12.26800 1.000 74.04262 95 LEU A O 1
ATOM 397 N N . LEU A 1 71 ? 19.01900 32.60900 11.04000 1.000 50.38080 96 LEU A N 1
ATOM 398 C CA . LEU A 1 71 ? 18.09300 32.38100 12.14400 1.000 46.90033 96 LEU A CA 1
ATOM 399 C C . LEU A 1 71 ? 18.07300 30.91500 12.56100 1.000 51.54789 96 LEU A C 1
ATOM 400 O O . LEU A 1 71 ? 17.99600 30.60200 13.75500 1.000 56.03441 96 LEU A O 1
ATOM 405 N N . MET A 1 72 ? 18.14200 30.00300 11.59300 1.000 50.65193 97 MET A N 1
ATOM 406 C CA . MET A 1 72 ? 18.07400 28.57200 11.86500 1.000 54.77270 97 MET A CA 1
ATOM 407 C C . MET A 1 72 ? 19.37400 27.99400 12.40700 1.000 64.99631 97 MET A C 1
ATOM 408 O O . MET A 1 72 ? 19.42100 26.79300 12.69200 1.000 69.23331 97 MET A O 1
ATOM 413 N N . GLN A 1 73 ? 20.42500 28.80200 12.54300 1.000 74.22855 98 GLN A N 1
ATOM 414 C CA . GLN A 1 73 ? 21.62600 28.36200 13.23900 1.000 74.67703 98 GLN A CA 1
ATOM 415 C C . GLN A 1 73 ? 21.55300 28.60100 14.73900 1.000 77.10605 98 GLN A C 1
ATOM 416 O O . GLN A 1 73 ? 22.28700 27.95300 15.49600 1.000 78.35528 98 GLN A O 1
ATOM 422 N N . SER A 1 74 ? 20.68700 29.51200 15.18200 1.000 60.90424 99 SER A N 1
ATOM 423 C CA . SER A 1 74 ? 20.49600 29.80000 16.59600 1.000 64.09561 99 SER A CA 1
ATOM 424 C C . SER A 1 74 ? 19.17400 29.24800 17.12000 1.000 63.15568 99 SER A C 1
ATOM 425 O O . SER A 1 74 ? 18.66200 29.73500 18.13200 1.000 67.22636 99 SER A O 1
ATOM 428 N N . THR A 1 75 ? 18.61500 28.24500 16.45200 1.000 78.83297 100 THR A N 1
ATOM 429 C CA . THR A 1 75 ? 17.30700 27.71400 16.80900 1.000 80.15652 100 THR A CA 1
ATOM 430 C C . THR A 1 75 ? 17.34400 27.09400 18.20000 1.000 79.86760 100 THR A C 1
ATOM 431 O O . THR A 1 75 ? 18.14600 26.17800 18.44500 1.000 75.88373 100 THR A O 1
ATOM 435 N N . PRO A 1 76 ? 16.51100 27.55000 19.13100 1.000 68.71369 101 PRO A N 1
ATOM 436 C CA . PRO A 1 76 ? 16.51000 26.96700 20.47600 1.000 58.80782 101 PRO A CA 1
ATOM 437 C C . PRO A 1 76 ? 16.04700 25.51800 20.46300 1.000 57.71786 101 PRO A C 1
ATOM 438 O O . PRO A 1 76 ? 15.26500 25.09600 19.60900 1.000 66.01128 101 PRO A O 1
ATOM 442 N N . ALA A 1 77 ? 16.54600 24.75300 21.43100 1.000 52.99648 102 ALA A N 1
ATOM 443 C CA . ALA A 1 77 ? 16.16800 23.35400 21.56800 1.000 57.81680 102 ALA A CA 1
ATOM 444 C C . ALA A 1 77 ? 14.76500 23.22600 22.15600 1.000 57.03128 102 ALA A C 1
ATOM 445 O O . ALA A 1 77 ? 14.26900 24.11300 22.85600 1.000 59.99197 102 ALA A O 1
ATOM 447 N N . THR A 1 78 ? 14.12600 22.09500 21.86200 1.000 52.61003 103 THR A N 1
ATOM 448 C CA . THR A 1 78 ? 12.79300 21.79400 22.36100 1.000 54.51153 103 THR A CA 1
ATOM 449 C C . THR A 1 78 ? 12.80200 20.44100 23.05900 1.000 52.20501 103 THR A C 1
ATOM 450 O O . THR A 1 78 ? 13.53900 19.52900 22.67500 1.000 47.93716 103 THR A O 1
ATOM 454 N N . GLY A 1 79 ? 11.97500 20.32000 24.10000 1.000 50.69465 104 GLY A N 1
ATOM 455 C CA . GLY A 1 79 ? 11.82000 19.07800 24.82200 1.000 40.13861 104 GLY A CA 1
ATOM 456 C C . GLY A 1 79 ? 10.53700 18.35100 24.44300 1.000 46.53669 104 GLY A C 1
ATOM 457 O O . GLY A 1 79 ? 9.70800 18.83700 23.67800 1.000 50.25326 104 GLY A O 1
ATOM 458 N N . SER A 1 80 ? 10.38900 17.15100 25.01200 1.000 47.33216 105 SER A N 1
ATOM 459 C CA . SER A 1 80 ? 9.20400 16.34200 24.74000 1.000 46.55572 105 SER A CA 1
ATOM 460 C C . SER A 1 80 ? 7.93200 17.00700 25.25600 1.000 40.64091 105 SER A C 1
ATOM 461 O O . SER A 1 80 ? 6.83700 16.71600 24.76100 1.000 36.84396 105 SER A O 1
ATOM 464 N N . GLY A 1 81 ? 8.05200 17.88600 26.24800 1.000 28.76681 106 GLY A N 1
ATOM 465 C CA . GLY A 1 81 ? 6.92700 18.60200 26.80500 1.000 24.74347 106 GLY A CA 1
ATOM 466 C C . GLY A 1 81 ? 6.55000 19.86900 26.07900 1.000 30.15937 106 GLY A C 1
ATOM 467 O O . GLY A 1 81 ? 5.61300 20.56000 26.49400 1.000 26.60880 106 GLY A O 1
ATOM 468 N N . SER A 1 82 ? 7.25500 20.20200 25.00300 1.000 38.39159 107 SER A N 1
ATOM 469 C CA . SER A 1 82 ? 6.95700 21.41900 24.26700 1.000 35.11525 107 SER A CA 1
ATOM 470 C C . SER A 1 82 ? 5.64200 21.28000 23.51000 1.000 27.67030 107 SER A C 1
ATOM 471 O O . SER A 1 82 ? 5.26200 20.19200 23.06900 1.000 36.79368 107 SER A O 1
ATOM 474 N N . ALA A 1 83 ? 4.93400 22.40200 23.37900 1.000 35.41760 108 ALA A N 1
ATOM 475 C CA . ALA A 1 83 ? 3.71000 22.41700 22.58700 1.000 37.28021 108 ALA A CA 1
ATOM 476 C C . ALA A 1 83 ? 3.98800 22.21700 21.10500 1.000 40.49497 108 ALA A C 1
ATOM 477 O O . ALA A 1 83 ? 3.09200 21.78300 20.37200 1.000 43.51516 108 ALA A O 1
ATOM 479 N N . ILE A 1 84 ? 5.20500 22.51100 20.65600 1.000 34.99643 109 ILE A N 1
ATOM 480 C CA . ILE A 1 84 ? 5.60900 22.33800 19.26800 1.000 29.80944 109 ILE A CA 1
ATOM 481 C C . ILE A 1 84 ? 6.57800 21.16700 19.11600 1.000 35.32403 109 ILE A C 1
ATOM 482 O O . ILE A 1 84 ? 7.32900 21.10500 18.14400 1.000 39.69213 109 ILE A O 1
ATOM 487 N N . ALA A 1 85 ? 6.57900 20.23400 20.06800 1.000 29.22698 110 ALA A N 1
ATOM 488 C CA . ALA A 1 85 ? 7.47100 19.08600 19.96200 1.000 31.03136 110 ALA A CA 1
ATOM 489 C C . ALA A 1 85 ? 7.15100 18.24900 18.72800 1.000 30.63734 110 ALA A C 1
ATOM 490 O O . ALA A 1 85 ? 8.06000 17.74500 18.05900 1.000 31.34723 110 ALA A O 1
ATOM 492 N N . SER A 1 86 ? 5.86400 18.09500 18.40500 1.000 30.72703 111 SER A N 1
ATOM 493 C CA . SER A 1 86 ? 5.48100 17.30700 17.23600 1.000 29.45257 111 SER A CA 1
ATOM 494 C C . SER A 1 86 ? 5.87900 18.00900 15.94400 1.000 29.04041 111 SER A C 1
ATOM 495 O O . SER A 1 86 ? 6.42900 17.38300 15.02900 1.000 26.54595 111 SER A O 1
ATOM 498 N N . GLY A 1 87 ? 5.59600 19.31000 15.84800 1.000 30.24969 112 GLY A N 1
ATOM 499 C CA . GLY A 1 87 ? 6.01100 20.06000 14.67400 1.000 29.73358 112 GLY A CA 1
ATOM 500 C C . GLY A 1 87 ? 7.51700 20.08300 14.50200 1.000 29.28128 112 GLY A C 1
ATOM 501 O O . GLY A 1 87 ? 8.02600 19.91700 13.39100 1.000 30.32236 112 GLY A O 1
ATOM 502 N N . VAL A 1 88 ? 8.24900 20.28000 15.60300 1.000 41.05465 113 VAL A N 1
ATOM 503 C CA . VAL A 1 88 ? 9.70900 20.22100 15.56200 1.000 38.45268 113 VAL A CA 1
ATOM 504 C C . VAL A 1 88 ? 10.17200 18.84400 15.10700 1.000 35.50763 113 VAL A C 1
ATOM 505 O O . VAL A 1 88 ? 11.14000 18.71500 14.34600 1.000 45.94870 113 VAL A O 1
ATOM 509 N N . ALA A 1 89 ? 9.48600 17.79200 15.56000 1.000 24.95918 114 ALA A N 1
ATOM 510 C CA . ALA A 1 89 ? 9.83000 16.44400 15.12300 1.000 27.47957 114 ALA A CA 1
ATOM 511 C C . ALA A 1 89 ? 9.64200 16.28700 13.61800 1.000 28.29954 114 ALA A C 1
ATOM 512 O O . ALA A 1 89 ? 10.43500 15.60800 12.95400 1.000 32.37415 114 ALA A O 1
ATOM 514 N N . VAL A 1 90 ? 8.60200 16.90900 13.06000 1.000 28.50003 115 VAL A N 1
ATOM 515 C CA . VAL A 1 90 ? 8.38300 16.82300 11.61900 1.000 30.56342 115 VAL A CA 1
ATOM 516 C C . VAL A 1 90 ? 9.48200 17.55900 10.85900 1.000 32.41447 115 VAL A C 1
ATOM 517 O O . VAL A 1 90 ? 9.95700 17.08100 9.82200 1.000 33.96531 115 VAL A O 1
ATOM 521 N N . CYS A 1 91 ? 9.91500 18.72300 11.36000 1.000 19.68244 116 CYS A N 1
ATOM 522 C CA A CYS A 1 91 ? 10.94300 19.48200 10.65000 0.590 22.59032 116 CYS A CA 1
ATOM 523 C CA B CYS A 1 91 ? 10.94300 19.47800 10.65700 0.410 21.51063 116 CYS A CA 1
ATOM 524 C C . CYS A 1 91 ? 12.20800 18.65300 10.48000 1.000 25.41966 116 CYS A C 1
ATOM 525 O O . CYS A 1 91 ? 12.81400 18.64800 9.40300 1.000 23.58085 116 CYS A O 1
ATOM 530 N N . LYS A 1 92 ? 12.62500 17.95300 11.53600 1.000 41.45536 117 LYS A N 1
ATOM 531 C CA . LYS A 1 92 ? 13.84200 17.15300 11.46600 1.000 32.55882 117 LYS A CA 1
ATOM 532 C C . LYS A 1 92 ? 13.71200 16.00900 10.47000 1.000 29.32862 117 LYS A C 1
ATOM 533 O O . LYS A 1 92 ? 14.71600 15.57800 9.89500 1.000 36.89423 117 LYS A O 1
ATOM 539 N N . VAL A 1 93 ? 12.49400 15.51100 10.24500 1.000 26.30606 118 VAL A N 1
ATOM 540 C CA . VAL A 1 93 ? 12.30200 14.47700 9.23400 1.000 25.91775 118 VAL A CA 1
ATOM 541 C C . VAL A 1 93 ? 12.53500 15.04200 7.83800 1.000 33.73190 118 VAL A C 1
ATOM 542 O O . VAL A 1 93 ? 13.01900 14.33600 6.94300 1.000 35.93180 118 VAL A O 1
ATOM 546 N N . LEU A 1 94 ? 12.21800 16.31900 7.62700 1.000 38.53443 119 LEU A N 1
ATOM 547 C CA . LEU A 1 94 ? 12.48700 16.94600 6.33900 1.000 35.11064 119 LEU A CA 1
ATOM 548 C C . LEU A 1 94 ? 13.97800 17.00400 6.03000 1.000 41.01037 119 LEU A C 1
ATOM 549 O O . LEU A 1 94 ? 14.35300 17.19300 4.86800 1.000 48.89298 119 LEU A O 1
ATOM 554 N N . HIS A 1 95 ? 14.83300 16.84900 7.03900 1.000 29.66585 120 HIS A N 1
ATOM 555 C CA . HIS A 1 95 ? 16.27500 16.81500 6.83000 1.000 26.90863 120 HIS A CA 1
ATOM 556 C C . HIS A 1 95 ? 16.77700 15.44400 6.39600 1.000 34.60407 120 HIS A C 1
ATOM 557 O O . HIS A 1 95 ? 17.96900 15.30600 6.10100 1.000 33.06139 120 HIS A O 1
ATOM 564 N N . LEU A 1 96 ? 15.91000 14.43500 6.34700 1.000 35.24860 121 LEU A N 1
ATOM 565 C CA . LEU A 1 96 ? 16.31800 13.13100 5.85100 1.000 31.86734 121 LEU A CA 1
ATOM 566 C C . LEU A 1 96 ? 16.60600 13.20000 4.35200 1.000 36.62151 121 LEU A C 1
ATOM 567 O O . LEU A 1 96 ? 16.14300 14.09600 3.64100 1.000 35.23688 121 LEU A O 1
ATOM 572 N N . GLU A 1 97 ? 17.39000 12.23200 3.87700 1.000 47.18668 122 GLU A N 1
ATOM 573 C CA . GLU A 1 97 ? 17.84800 12.23900 2.49200 1.000 43.33045 122 GLU A CA 1
ATOM 574 C C . GLU A 1 97 ? 16.67600 12.18600 1.52300 1.000 36.81106 122 GLU A C 1
ATOM 575 O O . GLU A 1 97 ? 15.80300 11.32300 1.63300 1.000 40.77813 122 GLU A O 1
ATOM 581 N N . GLY A 1 98 ? 16.66800 13.11400 0.56700 1.000 37.59691 123 GLY A N 1
ATOM 582 C CA . GLY A 1 98 ? 15.71900 13.09900 -0.52800 1.000 34.55164 123 GLY A CA 1
ATOM 583 C C . GLY A 1 98 ? 14.33100 13.61200 -0.21100 1.000 32.00875 123 GLY A C 1
ATOM 584 O O . GLY A 1 98 ? 13.46800 13.58900 -1.09600 1.000 33.46723 123 GLY A O 1
ATOM 585 N N . GLU A 1 99 ? 14.08200 14.07600 1.01600 1.000 34.26410 124 GLU A N 1
ATOM 586 C CA . GLU A 1 99 ? 12.73000 14.48200 1.38700 1.000 34.14800 124 GLU A CA 1
ATOM 587 C C . GLU A 1 99 ? 12.32600 15.78000 0.70000 1.000 35.94965 124 GLU A C 1
ATOM 588 O O . GLU A 1 99 ? 11.18000 15.92300 0.25700 1.000 35.35114 124 GLU A O 1
ATOM 594 N N . VAL A 1 100 ? 13.24700 16.74100 0.61200 1.000 39.09932 125 VAL A N 1
ATOM 595 C CA . VAL A 1 100 ? 12.93900 18.01200 -0.03900 1.000 29.98003 125 VAL A CA 1
ATOM 596 C C . VAL A 1 100 ? 12.65000 17.79700 -1.51800 1.000 29.44135 125 VAL A C 1
ATOM 597 O O . VAL A 1 100 ? 11.70400 18.37200 -2.06900 1.000 31.12372 125 VAL A O 1
ATOM 601 N N . ASN A 1 101 ? 13.46400 16.97200 -2.18600 1.000 26.45357 126 ASN A N 1
ATOM 602 C CA . ASN A 1 101 ? 13.22300 16.66800 -3.59400 1.000 28.78462 126 ASN A CA 1
ATOM 603 C C . ASN A 1 101 ? 11.88300 15.97200 -3.78300 1.000 30.98117 126 ASN A C 1
ATOM 604 O O . ASN A 1 101 ? 11.15000 16.26700 -4.73600 1.000 29.64330 126 ASN A O 1
ATOM 609 N N . LYS A 1 102 ? 11.54800 15.04200 -2.88500 1.000 33.41073 127 LYS A N 1
ATOM 610 C CA . LYS A 1 102 ? 10.24600 14.38900 -2.95000 1.000 33.39918 127 LYS A CA 1
ATOM 611 C C . LYS A 1 102 ? 9.12500 15.41400 -2.86100 1.000 26.52190 127 LYS A C 1
ATOM 612 O O . LYS A 1 102 ? 8.16700 15.36800 -3.64000 1.000 26.79195 127 LYS A O 1
ATOM 618 N N . ILE A 1 103 ? 9.24600 16.36600 -1.93400 1.000 27.21390 128 ILE A N 1
ATOM 619 C CA . ILE A 1 103 ? 8.24500 17.41700 -1.80000 1.000 27.81533 128 ILE A CA 1
ATOM 620 C C . ILE A 1 103 ? 8.26900 18.34000 -3.01300 1.000 26.59041 128 ILE A C 1
ATOM 621 O O . ILE A 1 103 ? 7.21800 18.77000 -3.50200 1.000 29.58698 128 ILE A O 1
ATOM 626 N N . LYS A 1 104 ? 9.46100 18.65800 -3.52100 1.000 32.16218 129 LYS A N 1
ATOM 627 C CA . LYS A 1 104 ? 9.54800 19.52300 -4.69400 1.000 31.31701 129 LYS A CA 1
ATOM 628 C C . LYS A 1 104 ? 8.90900 18.87000 -5.91200 1.000 26.72787 129 LYS A C 1
ATOM 629 O O . LYS A 1 104 ? 8.18300 19.52700 -6.66600 1.000 31.58622 129 LYS A O 1
ATOM 635 N N . SER A 1 105 ? 9.16300 17.59600 -6.11100 1.000 28.56283 130 SER A N 1
ATOM 636 C CA . SER A 1 105 ? 8.60800 16.89000 -7.27800 1.000 35.02530 130 SER A CA 1
ATOM 637 C C . SER A 1 105 ? 7.07900 16.80600 -7.16900 1.000 35.66385 130 SER A C 1
ATOM 638 O O . SER A 1 105 ? 6.41100 16.89600 -8.19700 1.000 28.34990 130 SER A O 1
ATOM 641 N N . ALA A 1 106 ? 6.57200 16.60400 -5.95900 1.000 21.19353 131 ALA A N 1
ATOM 642 C CA . ALA A 1 106 ? 5.13500 16.47200 -5.76800 1.000 18.12287 131 ALA A CA 1
ATOM 643 C C . ALA A 1 106 ? 4.39900 17.78900 -5.98000 1.000 19.42730 131 ALA A C 1
ATOM 644 O O . ALA A 1 106 ? 3.18600 17.77400 -6.22100 1.000 22.55912 131 ALA A O 1
ATOM 646 N N . LEU A 1 107 ? 5.10000 18.92000 -5.90600 1.000 5.48857 132 LEU A N 1
ATOM 647 C CA . LEU A 1 107 ? 4.49500 20.23900 -6.04500 1.000 10.79912 132 LEU A CA 1
ATOM 648 C C . LEU A 1 107 ? 4.93300 20.93000 -7.33400 1.000 12.53990 132 LEU A C 1
ATOM 649 O O . LEU A 1 107 ? 4.94300 22.15900 -7.41400 1.000 13.37125 132 LEU A O 1
ATOM 654 N N . LEU A 1 108 ? 5.31600 20.15100 -8.34700 1.000 26.04998 133 LEU A N 1
ATOM 655 C CA . LEU A 1 108 ? 5.71700 20.74800 -9.61800 1.000 30.36144 133 LEU A CA 1
ATOM 656 C C . LEU A 1 108 ? 4.51800 21.27500 -10.39600 1.000 26.42196 133 LEU A C 1
ATOM 657 O O . LEU A 1 108 ? 4.58200 22.36400 -10.97800 1.000 29.11041 133 LEU A O 1
ATOM 662 N N . SER A 1 109 ? 3.42000 20.51900 -10.42500 1.000 26.56070 134 SER A N 1
ATOM 663 C CA . SER A 1 109 ? 2.25800 20.86600 -11.23700 1.000 31.21903 134 SER A CA 1
ATOM 664 C C . SER A 1 109 ? 1.00600 21.09300 -10.40200 1.000 33.07803 134 SER A C 1
ATOM 665 O O . SER A 1 109 ? -0.09700 21.14200 -10.96000 1.000 41.47946 134 SER A O 1
ATOM 668 N N . THR A 1 110 ? 1.14600 21.22000 -9.08400 1.000 28.14040 135 THR A N 1
ATOM 669 C CA . THR A 1 110 ? 0.02300 21.48700 -8.20000 1.000 22.68865 135 THR A CA 1
ATOM 670 C C . THR A 1 110 ? 0.52500 22.24900 -6.98300 1.000 24.31630 135 THR A C 1
ATOM 671 O O . THR A 1 110 ? 1.72500 22.28900 -6.70300 1.000 23.07285 135 THR A O 1
ATOM 675 N N . ASN A 1 111 ? -0.41300 22.86000 -6.26200 1.000 31.60142 136 ASN A N 1
ATOM 676 C CA . ASN A 1 111 ? -0.08600 23.63200 -5.07300 1.000 22.57450 136 ASN A CA 1
ATOM 677 C C . ASN A 1 111 ? -0.18800 22.82400 -3.78800 1.000 25.58407 136 ASN A C 1
ATOM 678 O O . ASN A 1 111 ? 0.19900 23.32600 -2.72700 1.000 32.08918 136 ASN A O 1
ATOM 683 N N . LYS A 1 112 ? -0.68800 21.59300 -3.85100 1.000 28.62209 137 LYS A N 1
ATOM 684 C CA . LYS A 1 112 ? -0.94700 20.83200 -2.63600 1.000 30.84483 137 LYS A CA 1
ATOM 685 C C . LYS A 1 112 ? -0.88800 19.34500 -2.94400 1.000 27.64822 137 LYS A C 1
ATOM 686 O O . LYS A 1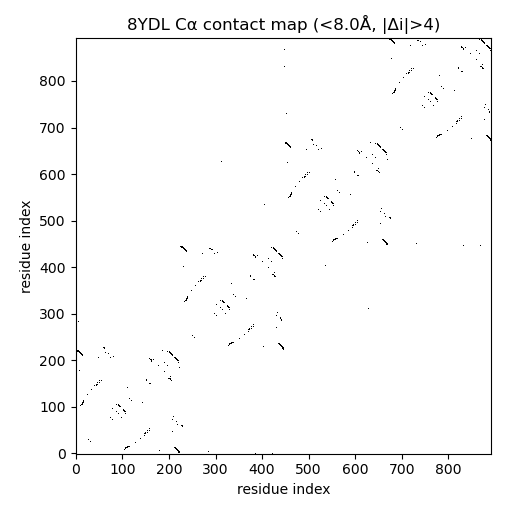 112 ? -1.53700 18.87800 -3.88500 1.000 28.76173 137 LYS A O 1
ATOM 692 N N . ALA A 1 113 ? -0.12400 18.60700 -2.14300 1.000 16.56631 138 ALA A N 1
ATOM 693 C CA . ALA A 1 113 ? 0.02300 17.17800 -2.35300 1.000 23.90891 138 ALA A CA 1
ATOM 694 C C . ALA A 1 113 ? 0.28400 16.48800 -1.02300 1.000 24.99551 138 ALA A C 1
ATOM 695 O O . ALA A 1 113 ? 0.83100 17.08500 -0.09100 1.000 18.07233 138 ALA A O 1
ATOM 697 N N . VAL A 1 114 ? -0.11100 15.22300 -0.95000 1.000 25.06942 139 VAL A N 1
ATOM 698 C CA . VAL A 1 114 ? 0.24400 14.35600 0.16600 1.000 26.02169 139 VAL A CA 1
ATOM 699 C C . VAL A 1 114 ? 1.52100 13.61400 -0.20500 1.000 19.52519 139 VAL A C 1
ATOM 700 O O . VAL A 1 114 ? 1.62500 13.04500 -1.29800 1.000 28.11112 139 VAL A O 1
ATOM 704 N N . VAL A 1 115 ? 2.50400 13.63800 0.69000 1.000 9.43817 140 VAL A N 1
ATOM 705 C CA . VAL A 1 115 ? 3.80900 13.03400 0.44800 1.000 23.58598 140 VAL A CA 1
ATOM 706 C C . VAL A 1 115 ? 4.10000 12.02500 1.55000 1.000 18.30765 140 VAL A C 1
ATOM 707 O O . VAL A 1 115 ? 3.96000 12.33500 2.73800 1.000 19.85117 140 VAL A O 1
ATOM 711 N N . SER A 1 116 ? 4.49600 10.81900 1.15300 1.000 24.71952 141 SER A N 1
ATOM 712 C CA . SER A 1 116 ? 4.87200 9.77300 2.09900 1.000 30.39023 141 SER A CA 1
ATOM 713 C C . SER A 1 116 ? 6.36200 9.89800 2.38500 1.000 27.85011 141 SER A C 1
ATOM 714 O O . SER A 1 116 ? 7.19500 9.55600 1.54000 1.000 33.72477 141 SER A O 1
ATOM 717 N N . LEU A 1 117 ? 6.69400 10.39100 3.57300 1.000 27.34354 142 LEU A N 1
ATOM 718 C CA . LEU A 1 117 ? 8.08400 10.59900 3.93500 1.000 36.02215 142 LEU A CA 1
ATOM 719 C C . LEU A 1 117 ? 8.79500 9.26100 4.12000 1.000 40.58210 142 LEU A C 1
ATOM 720 O O . LEU A 1 117 ? 8.17100 8.21200 4.30800 1.000 43.00825 142 LEU A O 1
ATOM 725 N N . SER A 1 118 ? 10.12800 9.30700 4.07000 1.000 37.45944 143 SER A N 1
ATOM 726 C CA . SER A 1 118 ? 10.91600 8.12400 4.39300 1.000 43.63443 143 SER A CA 1
ATOM 727 C C . SER A 1 118 ? 10.74700 7.70900 5.84800 1.000 50.29442 143 SER A C 1
ATOM 728 O O . SER A 1 118 ? 11.27900 6.66900 6.24900 1.000 54.67476 143 SER A O 1
ATOM 731 N N . ASN A 1 119 ? 10.03200 8.50900 6.63800 1.000 63.93669 144 ASN A N 1
ATOM 732 C CA . ASN A 1 119 ? 9.56300 8.14200 7.96400 1.000 55.26973 144 ASN A CA 1
ATOM 733 C C . ASN A 1 119 ? 8.40500 7.15500 7.92300 1.000 57.80554 144 ASN A C 1
ATOM 734 O O . ASN A 1 119 ? 8.06700 6.57800 8.96100 1.000 59.37759 144 ASN A O 1
ATOM 739 N N . GLY A 1 120 ? 7.79100 6.95500 6.75900 1.000 45.17780 145 GLY A N 1
ATOM 740 C CA . GLY A 1 120 ? 6.57600 6.18200 6.65200 1.000 39.17538 145 GLY A CA 1
ATOM 741 C C . GLY A 1 120 ? 5.31300 6.96500 6.92800 1.000 49.33795 145 GLY A C 1
ATOM 742 O O . GLY A 1 120 ? 4.21300 6.42100 6.75600 1.000 48.12594 145 GLY A O 1
ATOM 743 N N . VAL A 1 121 ? 5.43400 8.22700 7.33100 1.000 36.37888 146 VAL A N 1
ATOM 744 C CA . VAL A 1 121 ? 4.29600 9.07100 7.66700 1.000 35.21051 146 VAL A CA 1
ATOM 745 C C . VAL A 1 121 ? 3.93900 9.91000 6.44900 1.000 28.06114 146 VAL A C 1
ATOM 746 O O . VAL A 1 121 ? 4.81900 10.51100 5.81900 1.000 27.56884 146 VAL A O 1
ATOM 750 N N . SER A 1 122 ? 2.65400 9.93700 6.10500 1.000 31.77032 147 SER A N 1
ATOM 751 C CA . SER A 1 122 ? 2.16600 10.85700 5.09000 1.000 27.22156 147 SER A CA 1
ATOM 752 C C . SER A 1 122 ? 1.94500 12.22800 5.70900 1.000 21.09729 147 SER A C 1
ATOM 753 O O . SER A 1 122 ? 1.43000 12.34800 6.82300 1.000 31.51444 147 SER A O 1
ATOM 756 N N . VAL A 1 123 ? 2.35600 13.26400 4.98800 1.000 22.32580 148 VAL A N 1
ATOM 757 C CA . VAL A 1 123 ? 2.19900 14.64100 5.43300 1.000 25.12963 148 VAL A CA 1
ATOM 758 C C . VAL A 1 123 ? 1.60400 15.45000 4.28800 1.000 17.59729 148 VAL A C 1
ATOM 759 O O . VAL A 1 123 ? 1.83900 15.16200 3.11100 1.000 17.11191 148 VAL A O 1
ATOM 763 N N . LEU A 1 124 ? 0.79400 16.44400 4.64200 1.000 13.66404 149 LEU A N 1
ATOM 764 C CA . LEU A 1 124 ? 0.18400 17.32900 3.66000 1.000 15.27368 149 LEU A CA 1
ATOM 765 C C . LEU A 1 124 ? 1.11800 18.50300 3.39400 1.000 16.22174 149 LEU A C 1
ATOM 766 O O . LEU A 1 124 ? 1.55500 19.18000 4.33100 1.000 19.19116 149 LEU A O 1
ATOM 771 N N . THR A 1 125 ? 1.43000 18.73600 2.12300 1.000 13.92554 150 THR A N 1
ATOM 772 C CA . THR A 1 125 ? 2.39500 19.75300 1.73600 1.000 15.46051 150 THR A CA 1
ATOM 773 C C . THR A 1 125 ? 1.71800 20.82400 0.89200 1.000 15.69400 150 THR A C 1
ATOM 774 O O . THR A 1 125 ? 0.72200 20.56400 0.21100 1.000 16.44597 150 THR A O 1
ATOM 778 N N . PHE A 1 126 ? 2.27100 22.03500 0.94700 1.000 28.50293 151 PHE A N 1
ATOM 779 C CA . PHE A 1 126 ? 1.72600 23.18300 0.23900 1.000 30.76410 151 PHE A CA 1
ATOM 780 C C . PHE A 1 126 ? 2.84000 23.94200 -0.46600 1.000 32.29340 151 PHE A C 1
ATOM 781 O O . PHE A 1 126 ? 3.91400 24.15800 0.10400 1.000 27.74669 151 PHE A O 1
ATOM 789 N N . LYS A 1 127 ? 2.57100 24.35500 -1.70100 1.000 25.60098 152 LYS A N 1
ATOM 790 C CA . LYS A 1 127 ? 3.37700 25.35200 -2.39800 1.000 25.84801 152 LYS A CA 1
ATOM 791 C C . LYS A 1 127 ? 2.54400 26.62900 -2.45800 1.000 28.35922 152 LYS A C 1
ATOM 792 O O . LYS A 1 127 ? 1.55600 26.69500 -3.19600 1.000 33.92954 152 LYS A O 1
ATOM 798 N N . VAL A 1 128 ? 2.93200 27.63300 -1.66800 1.000 18.74844 153 VAL A N 1
ATOM 799 C CA . VAL A 1 128 ? 2.13600 28.85000 -1.53900 1.000 15.31905 153 VAL A CA 1
ATOM 800 C C . VAL A 1 128 ? 2.73200 30.03800 -2.28600 1.000 21.47964 153 VAL A C 1
ATOM 801 O O . VAL A 1 128 ? 2.01700 31.02400 -2.52300 1.000 25.65541 153 VAL A O 1
ATOM 805 N N . LEU A 1 129 ? 4.00700 29.98500 -2.65300 1.000 29.49609 154 LEU A N 1
ATOM 806 C CA . LEU A 1 129 ? 4.64800 31.12000 -3.30600 1.000 29.36388 154 LEU A CA 1
ATOM 807 C C . LEU A 1 129 ? 5.73600 30.58900 -4.22100 1.000 25.37396 154 LEU A C 1
ATOM 808 O O . LEU A 1 129 ? 6.68800 29.96200 -3.75000 1.000 32.33311 154 LEU A O 1
ATOM 813 N N . ASP A 1 130 ? 5.57700 30.81200 -5.52300 1.000 33.94743 155 ASP A N 1
ATOM 814 C CA . ASP A 1 130 ? 6.53900 30.34000 -6.51600 1.000 32.36725 155 ASP A CA 1
ATOM 815 C C . ASP A 1 130 ? 7.43600 31.49700 -6.95400 1.000 31.36791 155 ASP A C 1
ATOM 816 O O . ASP A 1 130 ? 7.33300 32.02900 -8.05900 1.000 38.08721 155 ASP A O 1
ATOM 821 N N . LEU A 1 131 ? 8.34200 31.88400 -6.05200 1.000 39.55647 156 LEU A N 1
ATOM 822 C CA . LEU A 1 131 ? 9.34400 32.88200 -6.41100 1.000 42.88037 156 LEU A CA 1
ATOM 823 C C . LEU A 1 131 ? 10.40900 32.30700 -7.33200 1.000 39.43877 156 LEU A C 1
ATOM 824 O O . LEU A 1 131 ? 11.05500 33.06300 -8.06500 1.000 39.58825 156 LEU A O 1
ATOM 829 N N . LYS A 1 132 ? 10.60800 30.98900 -7.30400 1.000 44.14266 157 LYS A N 1
ATOM 830 C CA . LYS A 1 132 ? 11.50500 30.35500 -8.26100 1.000 40.79728 157 LYS A CA 1
ATOM 831 C C . LYS A 1 132 ? 11.04300 30.62000 -9.68800 1.000 41.62322 157 LYS A C 1
ATOM 832 O O . LYS A 1 132 ? 11.83700 31.01500 -10.54800 1.000 44.58612 157 LYS A O 1
ATOM 838 N N . ASN A 1 133 ? 9.74800 30.43900 -9.95000 1.000 38.03686 158 ASN A N 1
ATOM 839 C CA . ASN A 1 133 ? 9.24700 30.59500 -11.30900 1.000 36.28800 158 ASN A CA 1
ATOM 840 C C . ASN A 1 133 ? 9.09600 32.05900 -11.70500 1.000 42.31176 158 ASN A C 1
ATOM 841 O O . ASN A 1 133 ? 9.32900 32.41200 -12.86500 1.000 46.10371 158 ASN A O 1
ATOM 846 N N . TYR A 1 134 ? 8.69600 32.92700 -10.77500 1.000 28.85245 159 TYR A N 1
ATOM 847 C CA . TYR A 1 134 ? 8.48700 34.32500 -11.14300 1.000 28.87937 159 TYR A CA 1
ATOM 848 C C . TYR A 1 134 ? 9.79800 34.99700 -11.52300 1.000 29.04855 159 TYR A C 1
ATOM 849 O O . TYR A 1 134 ? 9.89800 35.63800 -12.57400 1.000 36.36500 159 TYR A O 1
ATOM 858 N N . ILE A 1 135 ? 10.81400 34.86500 -10.67300 1.000 32.77543 160 ILE A N 1
ATOM 859 C CA . ILE A 1 135 ? 12.08500 35.53000 -10.93000 1.000 29.68923 160 ILE A CA 1
ATOM 860 C C . ILE A 1 135 ? 12.77500 34.91500 -12.14100 1.000 40.45550 160 ILE A C 1
ATOM 861 O O . ILE A 1 135 ? 13.23500 35.62700 -13.04000 1.000 45.30364 160 ILE A O 1
ATOM 866 N N . ASP A 1 136 ? 12.84000 33.58300 -12.19400 1.000 42.31710 161 ASP A N 1
ATOM 867 C CA . ASP A 1 136 ? 13.59100 32.92900 -13.26200 1.000 52.95649 161 ASP A CA 1
ATOM 868 C C . ASP A 1 136 ? 12.88000 33.03700 -14.60700 1.000 51.65140 161 ASP A C 1
ATOM 869 O O . ASP A 1 136 ? 13.53100 33.21700 -15.64200 1.000 61.94393 161 ASP A O 1
ATOM 874 N N . LYS A 1 137 ? 11.55100 32.92900 -14.62000 1.000 34.84780 162 LYS A N 1
ATOM 875 C CA . LYS A 1 137 ? 10.82700 32.80500 -15.87800 1.000 35.50711 162 LYS A CA 1
ATOM 876 C C . LYS A 1 137 ? 10.12900 34.08100 -16.32600 1.000 41.50431 162 LYS A C 1
ATOM 877 O O . LYS A 1 137 ? 9.81700 34.20400 -17.51400 1.000 53.78997 162 LYS A O 1
ATOM 883 N N . GLN A 1 138 ? 9.86100 35.02100 -15.42600 1.000 51.33649 163 GLN A N 1
ATOM 884 C CA . GLN A 1 138 ? 9.13400 36.22700 -15.81000 1.000 52.97214 163 GLN A CA 1
ATOM 885 C C . GLN A 1 138 ? 9.89600 37.51500 -15.54600 1.000 50.48502 163 GLN A C 1
ATOM 886 O O . GLN A 1 138 ? 9.91700 38.39400 -16.41000 1.000 52.50178 163 GLN A O 1
ATOM 892 N N . LEU A 1 139 ? 10.53500 37.65400 -14.38400 1.000 38.71121 164 LEU A N 1
ATOM 893 C CA . LEU A 1 139 ? 11.22600 38.90000 -14.06400 1.000 37.77740 164 LEU A CA 1
ATOM 894 C C . LEU A 1 139 ? 12.56200 39.00600 -14.79600 1.000 48.82929 164 LEU A C 1
ATOM 895 O O . LEU A 1 139 ? 12.79200 39.95700 -15.55200 1.000 49.29089 164 LEU A O 1
ATOM 900 N N . LEU A 1 140 ? 13.45700 38.04300 -14.57300 1.000 47.78912 165 LEU A N 1
ATOM 901 C CA . LEU A 1 140 ? 14.77100 38.09300 -15.21000 1.000 47.43129 165 LEU A CA 1
ATOM 902 C C . LEU A 1 140 ? 14.71400 38.12900 -16.73500 1.000 56.39326 165 LEU A C 1
ATOM 903 O O . LEU A 1 140 ? 15.47100 38.92000 -17.32600 1.000 61.35864 165 LEU A O 1
ATOM 908 N N . PRO A 1 141 ? 13.89000 37.32600 -17.42900 1.000 43.53980 166 PRO A N 1
ATOM 909 C CA . PRO A 1 141 ? 13.86300 37.43100 -18.90000 1.000 45.98199 166 PRO A CA 1
ATOM 910 C C . PRO A 1 141 ? 13.50400 38.81700 -19.40600 1.000 53.35408 166 PRO A C 1
ATOM 911 O O . PRO A 1 141 ? 14.02900 39.24600 -20.44200 1.000 61.35281 166 PRO A O 1
ATOM 915 N N . ILE A 1 142 ? 12.61600 39.53000 -18.71000 1.000 55.26583 167 ILE A N 1
ATOM 916 C CA . ILE A 1 142 ? 12.33900 40.91900 -19.06900 1.000 57.06972 167 ILE A CA 1
ATOM 917 C C . ILE A 1 142 ? 13.58200 41.77200 -18.85400 1.000 59.50649 167 ILE A C 1
ATOM 918 O O . ILE A 1 142 ? 14.00400 42.52100 -19.74300 1.000 65.55210 167 ILE A O 1
ATOM 923 N N . LEU A 1 143 ? 14.19900 41.65500 -17.67600 1.000 52.72843 168 LEU A N 1
ATOM 924 C CA . LEU A 1 143 ? 15.40200 42.43000 -17.39000 1.000 58.91628 168 LEU A CA 1
ATOM 925 C C . LEU A 1 143 ? 16.56000 42.03400 -18.29500 1.000 63.88561 168 LEU A C 1
ATOM 926 O O . LEU A 1 143 ? 17.38300 42.88400 -18.65300 1.000 66.02274 168 LEU A O 1
ATOM 931 N N . ASN A 1 144 ? 16.63500 40.76300 -18.69000 1.000 65.65727 169 ASN A N 1
ATOM 932 C CA . ASN A 1 144 ? 17.72500 40.27700 -19.52600 1.000 60.84876 169 ASN A CA 1
ATOM 933 C C . ASN A 1 144 ? 17.40300 40.35800 -21.01200 1.000 70.91158 169 ASN A C 1
ATOM 934 O O . ASN A 1 144 ? 17.86900 39.51800 -21.79300 1.000 74.66262 169 ASN A O 1
ATOM 939 N N . LYS A 1 145 ? 16.58900 41.32900 -21.41800 1.000 65.42800 170 LYS A N 1
ATOM 940 C CA . LYS A 1 145 ? 16.42000 41.66400 -22.82400 1.000 67.99478 170 LYS A CA 1
ATOM 941 C C . LYS A 1 145 ? 17.30500 42.82700 -23.25600 1.000 80.36992 170 LYS A C 1
ATOM 942 O O . LYS A 1 145 ? 17.27600 43.20500 -24.42900 1.000 82.76089 170 LYS A O 1
ATOM 948 N N . GLN A 1 146 ? 18.08300 43.39500 -22.33800 1.000 170.92211 171 GLN A N 1
ATOM 949 C CA . GLN A 1 146 ? 19.04100 44.47100 -22.60400 1.000 176.84878 171 GLN A CA 1
ATOM 950 C C . GLN A 1 146 ? 20.08300 44.43600 -21.48700 1.000 175.81862 171 GLN A C 1
ATOM 951 O O . GLN A 1 146 ? 20.19000 43.44200 -20.76000 1.000 171.43572 171 GLN A O 1
ATOM 957 N N . SER A 1 147 ? 20.85900 45.51300 -21.35700 1.000 120.80755 172 SER A N 1
ATOM 958 C CA . SER A 1 147 ? 21.62500 45.71900 -20.13400 1.000 119.47052 172 SER A CA 1
ATOM 959 C C . SER A 1 147 ? 20.66500 46.12300 -19.03100 1.000 116.19766 172 SER A C 1
ATOM 960 O O . SER A 1 147 ? 20.47500 47.31900 -18.77900 1.000 113.29972 172 SER A O 1
ATOM 963 N N . CYS A 1 148 ? 20.07200 45.13900 -18.35800 1.000 155.32822 173 CYS A N 1
ATOM 964 C CA . CYS A 1 148 ? 18.95800 45.37200 -17.44400 1.000 144.48340 173 CYS A CA 1
ATOM 965 C C . CYS A 1 148 ? 17.89500 46.24300 -18.12200 1.000 141.81284 173 CYS A C 1
ATOM 966 O O . CYS A 1 148 ? 17.70400 47.41400 -17.79200 1.000 137.91872 173 CYS A O 1
ATOM 969 N N . SER A 1 149 ? 17.26700 45.64700 -19.14200 1.000 85.93874 174 SER A N 1
ATOM 970 C CA . SER A 1 149 ? 16.12500 46.25200 -19.82400 1.000 75.68711 174 SER A CA 1
ATOM 971 C C . SER A 1 149 ? 15.24200 46.99700 -18.84000 1.000 67.59369 174 SER A C 1
ATOM 972 O O . SER A 1 149 ? 14.86700 46.45900 -17.79500 1.000 75.03165 174 SER A O 1
ATOM 975 N N . ILE A 1 150 ? 14.92400 48.24200 -19.17300 1.000 58.49361 175 ILE A N 1
ATOM 976 C CA . ILE A 1 150 ? 14.08200 49.05900 -18.30900 1.000 56.35543 175 ILE A CA 1
ATOM 977 C C . ILE A 1 150 ? 12.70400 48.41300 -18.25700 1.000 55.46870 175 ILE A C 1
ATOM 978 O O . ILE A 1 150 ? 12.02400 48.32000 -19.29000 1.000 57.63805 175 ILE A O 1
ATOM 983 N N . PRO A 1 151 ? 12.25000 47.96300 -17.09400 1.000 59.03969 176 PRO A N 1
ATOM 984 C CA . PRO A 1 151 ? 10.94200 47.31800 -17.00500 1.000 56.92394 176 PRO A CA 1
ATOM 985 C C . PRO A 1 151 ? 9.82700 48.33800 -16.82800 1.000 52.47323 176 PRO A C 1
ATOM 986 O O . PRO A 1 151 ? 10.04300 49.47500 -16.40500 1.000 51.11887 176 PRO A O 1
ATOM 990 N N . ASN A 1 152 ? 8.61900 47.90400 -17.16900 1.000 57.60098 177 ASN A N 1
ATOM 991 C CA . ASN A 1 152 ? 7.44700 48.72000 -16.89800 1.000 53.98302 177 ASN A CA 1
ATOM 992 C C . ASN A 1 152 ? 7.28700 48.91000 -15.39600 1.000 47.66253 177 ASN A C 1
ATOM 993 O O . ASN A 1 152 ? 7.67900 48.05800 -14.59400 1.000 45.14913 177 ASN A O 1
ATOM 998 N N . ILE A 1 153 ? 6.72300 50.05800 -15.01600 1.000 54.18164 178 ILE A N 1
ATOM 999 C CA . ILE A 1 153 ? 6.44600 50.31400 -13.60600 1.000 52.28535 178 ILE A CA 1
ATOM 1000 C C . ILE A 1 153 ? 5.49000 49.26500 -13.05200 1.000 50.13725 178 ILE A C 1
ATOM 1001 O O . ILE A 1 153 ? 5.53500 48.93800 -11.85900 1.000 49.26152 178 ILE A O 1
ATOM 1006 N N . GLU A 1 154 ? 4.62700 48.70700 -13.90500 1.000 48.00017 179 GLU A N 1
ATOM 1007 C CA . GLU A 1 154 ? 3.71800 47.65300 -13.46500 1.000 51.74530 179 GLU A CA 1
ATOM 1008 C C . GLU A 1 154 ? 4.48400 46.42500 -12.98700 1.000 45.42028 179 GLU A C 1
ATOM 1009 O O . GLU A 1 154 ? 4.12000 45.81000 -11.97700 1.000 39.16308 179 GLU A O 1
ATOM 1015 N N . THR A 1 155 ? 5.54800 46.05200 -13.70300 1.000 35.82831 180 THR A N 1
ATOM 1016 C CA . THR A 1 155 ? 6.35600 44.90600 -13.29700 1.000 31.44025 180 THR A CA 1
ATOM 1017 C C . THR A 1 155 ? 7.04700 45.16400 -11.96200 1.000 28.86445 180 THR A C 1
ATOM 1018 O O . THR A 1 155 ? 7.18800 44.25200 -11.13800 1.000 25.60709 180 THR A O 1
ATOM 1022 N N . VAL A 1 156 ? 7.47700 46.40400 -11.72500 1.000 35.96801 181 VAL A N 1
ATOM 1023 C CA . VAL A 1 156 ? 8.09700 46.74000 -10.44600 1.000 35.79546 181 VAL A CA 1
ATOM 1024 C C . VAL A 1 156 ? 7.11800 46.51100 -9.30100 1.000 35.77382 181 VAL A C 1
ATOM 1025 O O . VAL A 1 156 ? 7.48800 45.99600 -8.23900 1.000 35.60257 181 VAL A O 1
ATOM 1029 N N . ILE A 1 157 ? 5.85700 46.89500 -9.49600 1.000 24.00013 182 ILE A N 1
ATOM 1030 C CA . ILE A 1 157 ? 4.84100 46.66600 -8.47500 1.000 19.64676 182 ILE A CA 1
ATOM 1031 C C . ILE A 1 157 ? 4.57300 45.17700 -8.30900 1.000 20.48115 182 ILE A C 1
ATOM 1032 O O . ILE A 1 157 ? 4.41700 44.68200 -7.18600 1.000 18.84796 182 ILE A O 1
ATOM 1037 N N . GLU A 1 158 ? 4.50100 44.44100 -9.42000 1.000 37.98257 183 GLU A N 1
ATOM 1038 C CA . GLU A 1 158 ? 4.16400 43.02400 -9.34900 1.000 42.33179 183 GLU A CA 1
ATOM 1039 C C . GLU A 1 158 ? 5.21700 42.24900 -8.57100 1.000 45.09507 183 GLU A C 1
ATOM 1040 O O . GLU A 1 158 ? 4.88900 41.44100 -7.69400 1.000 48.52511 183 GLU A O 1
ATOM 1046 N N . PHE A 1 159 ? 6.49500 42.49500 -8.86900 1.000 45.62023 184 PHE A N 1
ATOM 1047 C CA . PHE A 1 159 ? 7.56300 41.83500 -8.12700 1.000 43.85571 184 PHE A CA 1
ATOM 1048 C C . PHE A 1 159 ? 7.57600 42.28500 -6.67300 1.000 41.20283 184 PHE A C 1
ATOM 1049 O O . PHE A 1 159 ? 7.80500 41.47600 -5.76700 1.000 49.12799 184 PHE A O 1
ATOM 1057 N N . GLN A 1 160 ? 7.32000 43.57100 -6.43500 1.000 32.36846 185 GLN A N 1
ATOM 1058 C CA . GLN A 1 160 ? 7.33300 44.10000 -5.07500 1.000 37.76859 185 GLN A CA 1
ATOM 1059 C C . GLN A 1 160 ? 6.28900 43.41300 -4.20400 1.000 37.67406 185 GLN A C 1
ATOM 1060 O O . GLN A 1 160 ? 6.56600 43.05700 -3.05300 1.000 41.68328 185 GLN A O 1
ATOM 1066 N N . GLN A 1 161 ? 5.08300 43.21400 -4.73800 1.000 47.60770 186 GLN A N 1
ATOM 1067 C CA . GLN A 1 161 ? 4.02200 42.59600 -3.95100 1.000 49.32993 186 GLN A CA 1
ATOM 1068 C C . GLN A 1 161 ? 4.27600 41.10700 -3.74300 1.000 49.31989 186 GLN A C 1
ATOM 1069 O O . GLN A 1 161 ? 3.97700 40.56700 -2.67100 1.000 47.84911 186 GLN A O 1
ATOM 1075 N N . LYS A 1 162 ? 4.82800 40.42800 -4.75300 1.000 50.79793 187 LYS A N 1
ATOM 1076 C CA . LYS A 1 162 ? 5.13200 39.00600 -4.61400 1.000 44.60577 187 LYS A CA 1
ATOM 1077 C C . LYS A 1 162 ? 6.18600 38.76400 -3.54100 1.000 42.16197 187 LYS A C 1
ATOM 1078 O O . LYS A 1 162 ? 6.05100 37.84700 -2.72100 1.000 41.83185 187 LYS A O 1
ATOM 1084 N N . ASN A 1 163 ? 7.24100 39.57800 -3.53100 1.000 33.39623 188 ASN A N 1
ATOM 1085 C CA . ASN A 1 163 ? 8.29600 39.45000 -2.53200 1.000 27.70200 188 ASN A CA 1
ATOM 1086 C C . ASN A 1 163 ? 7.82100 39.83000 -1.13800 1.000 26.27631 188 ASN A C 1
ATOM 1087 O O . ASN A 1 163 ? 8.47100 39.45800 -0.15300 1.000 31.03588 188 ASN A O 1
ATOM 1092 N N . ASN A 1 164 ? 6.70100 40.55000 -1.03900 1.000 27.76121 189 ASN A N 1
ATOM 1093 C CA . ASN A 1 164 ? 6.25700 41.09100 0.24300 1.000 30.65086 189 ASN A CA 1
ATOM 1094 C C . ASN A 1 164 ? 5.93900 39.98600 1.24100 1.000 23.83439 189 ASN A C 1
ATOM 1095 O O . ASN A 1 164 ? 6.28900 40.09100 2.42200 1.000 30.25800 189 ASN A O 1
ATOM 1100 N N . ARG A 1 165 ? 5.26500 38.92400 0.78900 1.000 25.98615 190 ARG A N 1
ATOM 1101 C CA . ARG A 1 165 ? 4.90000 37.84200 1.69900 1.000 22.22192 190 ARG A CA 1
ATOM 1102 C C . ARG A 1 165 ? 6.13600 37.17500 2.28600 1.000 24.99429 190 ARG A C 1
ATOM 1103 O O . ARG A 1 165 ? 6.17700 36.87500 3.48400 1.000 23.67615 190 ARG A O 1
ATOM 1111 N N . LEU A 1 166 ? 7.15600 36.94000 1.45800 1.000 27.83689 191 LEU A N 1
ATOM 1112 C CA . LEU A 1 166 ? 8.39700 36.36000 1.96100 1.000 27.58547 191 LEU A CA 1
ATOM 1113 C C . LEU A 1 166 ? 9.04700 37.26500 3.00000 1.000 30.22945 191 LEU A C 1
ATOM 1114 O O . LEU A 1 166 ? 9.52500 36.78900 4.03700 1.000 24.52013 191 LEU A O 1
ATOM 1119 N N . LEU A 1 167 ? 9.07600 38.57400 2.73700 1.000 31.38349 192 LEU A N 1
ATOM 1120 C CA . LEU A 1 167 ? 9.68400 39.51000 3.67700 1.000 27.11610 192 LEU A CA 1
ATOM 1121 C C . LEU A 1 167 ? 8.91300 39.55900 4.98900 1.000 30.12964 192 LEU A C 1
ATOM 1122 O O . LEU A 1 167 ? 9.51600 39.61500 6.06700 1.000 35.67622 192 LEU A O 1
ATOM 1127 N N . GLU A 1 168 ? 7.58000 39.54300 4.92400 1.000 33.18604 193 GLU A N 1
ATOM 1128 C CA . GLU A 1 168 ? 6.79000 39.56200 6.15100 1.000 39.27533 193 GLU A CA 1
ATOM 1129 C C . GLU A 1 168 ? 6.90800 38.24600 6.91000 1.000 34.46287 193 GLU A C 1
ATOM 1130 O O . GLU A 1 168 ? 6.97200 38.24100 8.14400 1.000 39.11749 193 GLU A O 1
ATOM 1136 N N . ILE A 1 169 ? 6.93400 37.12000 6.19100 1.000 35.40364 194 ILE A N 1
ATOM 1137 C CA . ILE A 1 169 ? 7.19300 35.83300 6.83300 1.000 32.45924 194 ILE A CA 1
ATOM 1138 C C . ILE A 1 169 ? 8.56000 35.84600 7.50200 1.000 28.87532 194 ILE A C 1
ATOM 1139 O O . ILE A 1 169 ? 8.71700 35.38100 8.63700 1.000 32.96862 194 ILE A O 1
ATOM 1144 N N . THR A 1 170 ? 9.56800 36.38200 6.81100 1.000 22.58950 195 THR A N 1
ATOM 1145 C CA . THR A 1 170 ? 10.90500 36.47000 7.39000 1.000 26.31674 195 THR A CA 1
ATOM 1146 C C . THR A 1 170 ? 10.91600 37.35500 8.63000 1.000 28.41093 195 THR A C 1
ATOM 1147 O O . THR A 1 170 ? 11.56100 37.02600 9.63300 1.000 28.23684 195 THR A O 1
ATOM 1151 N N . ARG A 1 171 ? 10.20200 38.48100 8.58400 1.000 33.67435 196 ARG A N 1
ATOM 1152 C CA . ARG A 1 171 ? 10.16700 39.38200 9.73200 1.000 37.26459 196 ARG A CA 1
ATOM 1153 C C . ARG A 1 171 ? 9.54700 38.70700 10.94900 1.000 42.98489 196 ARG A C 1
ATOM 1154 O O . ARG A 1 171 ? 10.06000 38.83600 12.06700 1.000 46.08034 196 ARG A O 1
ATOM 1162 N N . GLU A 1 172 ? 8.44600 37.97800 10.75100 1.000 39.32708 197 GLU A N 1
ATOM 1163 C CA . GLU A 1 172 ? 7.78900 37.30900 11.87000 1.000 34.38319 197 GLU A CA 1
ATOM 1164 C C . GLU A 1 172 ? 8.69100 36.25300 12.49700 1.000 36.45172 197 GLU A C 1
ATOM 1165 O O . GLU A 1 172 ? 8.80000 36.16700 13.72600 1.000 38.69771 197 GLU A O 1
ATOM 1171 N N . PHE A 1 173 ? 9.34500 35.43700 11.66900 1.000 44.03123 198 PHE A N 1
ATOM 1172 C CA . PHE A 1 173 ? 10.21500 34.39400 12.19900 1.000 43.80486 198 PHE A CA 1
ATOM 1173 C C . PHE A 1 173 ? 11.43500 34.98300 12.89600 1.000 49.69047 198 PHE A C 1
ATOM 1174 O O . PHE A 1 173 ? 11.92800 34.40600 13.87200 1.000 55.41303 198 PHE A O 1
ATOM 1182 N N . SER A 1 174 ? 11.93300 36.12600 12.41100 1.000 43.56278 199 SER A N 1
ATOM 1183 C CA . SER A 1 174 ? 13.14100 36.71900 12.98000 1.000 39.18520 199 SER A CA 1
ATO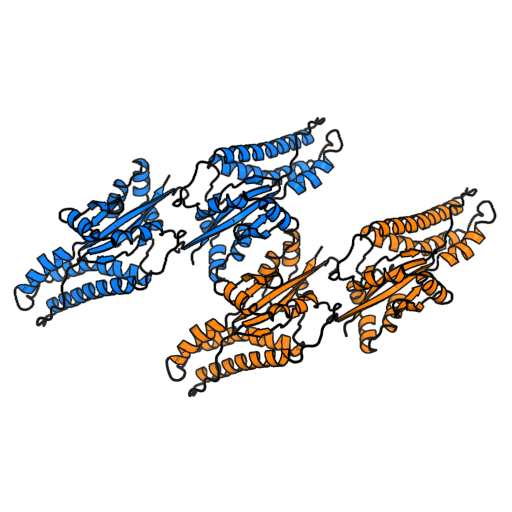M 1184 C C . SER A 1 174 ? 12.89800 37.27100 14.38000 1.000 38.21203 199 SER A C 1
ATOM 1185 O O . SER A 1 174 ? 13.76700 37.16300 15.25300 1.000 40.43349 199 SER A O 1
ATOM 1188 N N . VAL A 1 175 ? 11.73600 37.87500 14.61400 1.000 37.91018 200 VAL A N 1
ATOM 1189 C CA . VAL A 1 175 ? 11.46000 38.52100 15.89300 1.000 35.66576 200 VAL A CA 1
ATOM 1190 C C . VAL A 1 175 ? 10.77500 37.54500 16.84200 1.000 38.29354 200 VAL A C 1
ATOM 1191 O O . VAL A 1 175 ? 10.34500 37.92400 17.93900 1.000 39.66751 200 VAL A O 1
ATOM 1195 N N . ASN A 1 176 ? 10.68100 36.27600 16.43600 1.000 48.22809 201 ASN A N 1
ATOM 1196 C CA . ASN A 1 176 ? 10.07800 35.26000 17.29100 1.000 43.11166 201 ASN A CA 1
ATOM 1197 C C . ASN A 1 176 ? 10.88800 33.96700 17.31800 1.000 43.36037 201 ASN A C 1
ATOM 1198 O O . ASN A 1 176 ? 10.33900 32.91300 17.66300 1.000 47.83106 201 ASN A O 1
ATOM 1203 N N . ALA A 1 177 ? 12.17400 34.02200 16.97000 1.000 40.23505 202 ALA A N 1
ATOM 1204 C CA . ALA A 1 177 ? 13.06700 32.86300 17.02500 1.000 42.50938 202 ALA A CA 1
ATOM 1205 C C . ALA A 1 177 ? 12.52900 31.69000 16.20700 1.000 45.05203 202 ALA A C 1
ATOM 1206 O O . ALA A 1 177 ? 12.59900 30.53400 16.62800 1.000 44.00955 202 ALA A O 1
ATOM 1208 N N . GLY A 1 178 ? 11.97600 31.98900 15.03300 1.000 48.51688 203 GLY A N 1
ATOM 1209 C CA . GLY A 1 178 ? 11.56400 30.95200 14.10500 1.000 43.45408 203 GLY A CA 1
ATOM 1210 C C . GLY A 1 178 ? 10.28300 30.22800 14.44900 1.000 37.56762 203 GLY A C 1
ATOM 1211 O O . GLY A 1 178 ? 9.92800 29.26900 13.75800 1.000 38.51772 203 GLY A O 1
ATOM 1212 N N . VAL A 1 179 ? 9.58000 30.64800 15.49900 1.000 34.19997 204 VAL A N 1
ATOM 1213 C CA . VAL A 1 179 ? 8.30600 30.05400 15.89500 1.000 30.00269 204 VAL A CA 1
ATOM 1214 C C . VAL A 1 179 ? 7.34400 31.19400 16.18800 1.000 28.31882 204 VAL A C 1
ATOM 1215 O O . VAL A 1 179 ? 7.62500 32.03200 17.05100 1.000 41.49654 204 VAL A O 1
ATOM 1219 N N . THR A 1 180 ? 6.21100 31.22900 15.49000 1.000 27.56572 205 THR A N 1
ATOM 1220 C CA . THR A 1 180 ? 5.23400 32.29100 15.68300 1.000 25.47056 205 THR A CA 1
ATOM 1221 C C . THR A 1 180 ? 3.87100 31.70000 16.00400 1.000 30.35104 205 THR A C 1
ATOM 1222 O O . THR A 1 180 ? 3.53100 30.59600 15.57200 1.000 32.55460 205 THR A O 1
ATOM 1226 N N . THR A 1 181 ? 3.09500 32.46000 16.78100 1.000 35.06433 206 THR A N 1
ATOM 1227 C CA . THR A 1 181 ? 1.69300 32.17400 17.04600 1.000 34.56239 206 THR A CA 1
ATOM 1228 C C . THR A 1 181 ? 1.05600 33.46100 17.53900 1.000 34.07939 206 THR A C 1
ATOM 1229 O O . THR A 1 181 ? 1.69400 34.18800 18.31400 1.000 35.73231 206 THR A O 1
ATOM 1233 N N . PRO A 1 182 ? -0.16000 33.80500 17.09000 1.000 46.28162 207 PRO A N 1
ATOM 1234 C CA . PRO A 1 182 ? -1.04200 33.08400 16.15400 1.000 44.43147 207 PRO A CA 1
ATOM 1235 C C . PRO A 1 182 ? -0.48800 33.01200 14.73500 1.000 48.73598 207 PRO A C 1
ATOM 1236 O O . PRO A 1 182 ? 0.36100 33.81400 14.35300 1.000 48.05135 207 PRO A O 1
ATOM 1240 N N . VAL A 1 183 ? -0.96000 32.05500 13.94100 1.000 41.01630 208 VAL A N 1
ATOM 1241 C CA . VAL A 1 183 ? -0.49700 31.87800 12.56800 1.000 30.44381 208 VAL A CA 1
ATOM 1242 C C . VAL A 1 183 ? -1.13600 32.96500 11.70800 1.000 34.07854 208 VAL A C 1
ATOM 1243 O O . VAL A 1 183 ? -2.34700 32.95200 11.46800 1.000 29.90414 208 VAL A O 1
ATOM 1247 N N . SER A 1 184 ? -0.31900 33.90500 11.23500 1.000 34.95040 209 SER A N 1
ATOM 1248 C CA . SER A 1 184 ? -0.82200 35.05600 10.50400 1.000 29.65466 209 SER A CA 1
ATOM 1249 C C . SER A 1 184 ? -1.30300 34.64700 9.11200 1.000 25.69389 209 SER A C 1
ATOM 1250 O O . SER A 1 184 ? -1.10100 33.52000 8.65200 1.000 28.02621 209 SER A O 1
ATOM 1253 N N . THR A 1 185 ? -1.95700 35.59000 8.43700 1.000 27.85317 210 THR A N 1
ATOM 1254 C CA . THR A 1 185 ? -2.39400 35.34400 7.07000 1.000 29.07449 210 THR A CA 1
ATOM 1255 C C . THR A 1 185 ? -1.22500 35.25400 6.10300 1.000 23.81228 210 THR A C 1
ATOM 1256 O O . THR A 1 185 ? -1.39700 34.74300 4.99200 1.000 25.72089 210 THR A O 1
ATOM 1260 N N . TYR A 1 186 ? -0.05300 35.75800 6.49100 1.000 27.73009 211 TYR A N 1
ATOM 1261 C CA . TYR A 1 186 ? 1.13900 35.60500 5.66500 1.000 29.82619 211 TYR A CA 1
ATOM 1262 C C . TYR A 1 186 ? 1.71000 34.19900 5.77500 1.000 22.67209 211 TYR A C 1
ATOM 1263 O O . TYR A 1 186 ? 2.16800 33.63000 4.77800 1.000 23.50704 211 TYR A O 1
ATOM 1272 N N . MET A 1 187 ? 1.70500 33.63600 6.98400 1.000 25.56033 212 MET A N 1
ATOM 1273 C CA . MET A 1 187 ? 2.08400 32.23900 7.15400 1.000 25.78648 212 MET A CA 1
ATOM 1274 C C . MET A 1 187 ? 1.11300 31.32400 6.42400 1.000 29.47573 212 MET A C 1
ATOM 1275 O O . MET A 1 187 ? 1.52500 30.35300 5.77700 1.000 27.33141 212 MET A O 1
ATOM 1280 N N . LEU A 1 188 ? -0.18000 31.62700 6.51200 1.000 32.00660 213 LEU A N 1
ATOM 1281 C CA . LEU A 1 188 ? -1.22100 30.77400 5.94600 1.000 30.28956 213 LEU A CA 1
ATOM 1282 C C . LEU A 1 188 ? -2.44900 31.64400 5.70600 1.000 30.23400 213 LEU A C 1
ATOM 1283 O O . LEU A 1 188 ? -3.09600 32.07400 6.66400 1.000 31.91897 213 LEU A O 1
ATOM 1288 N N . THR A 1 189 ? -2.76600 31.90100 4.44100 1.000 37.09957 214 THR A N 1
ATOM 1289 C CA . THR A 1 189 ? -3.93800 32.69400 4.11200 1.000 28.66205 214 THR A CA 1
ATOM 1290 C C . THR A 1 189 ? -5.20900 31.96800 4.54000 1.000 33.74093 214 THR A C 1
ATOM 1291 O O . THR A 1 189 ? -5.19600 30.78900 4.90600 1.000 41.91471 214 THR A O 1
ATOM 1295 N N . ASN A 1 190 ? -6.32800 32.66600 4.44500 1.000 48.02850 215 ASN A N 1
ATOM 1296 C CA . ASN A 1 190 ? -7.63800 32.07900 4.80900 1.000 45.36727 215 ASN A CA 1
ATOM 1297 C C . ASN A 1 190 ? -7.98200 30.96900 3.82000 1.000 45.61913 215 ASN A C 1
ATOM 1298 O O . ASN A 1 190 ? -8.49200 29.94600 4.26200 1.000 43.53042 215 ASN A O 1
ATOM 1303 N N . SER A 1 191 ? -7.68700 31.17500 2.53900 1.000 43.30158 216 SER A N 1
ATOM 1304 C CA . SER A 1 191 ? -7.94000 30.13700 1.54500 1.000 33.91072 216 SER A CA 1
ATOM 1305 C C . SER A 1 191 ? -7.06900 28.91200 1.79300 1.000 39.19423 216 SER A C 1
ATOM 1306 O O . SER A 1 191 ? -7.55200 27.77500 1.73800 1.000 35.88624 216 SER A O 1
ATOM 1309 N N . GLU A 1 192 ? -5.78100 29.12600 2.06600 1.000 27.97024 217 GLU A N 1
ATOM 1310 C CA . GLU A 1 192 ? -4.89000 28.00700 2.34600 1.000 23.33736 217 GLU A CA 1
ATOM 1311 C C . GLU A 1 192 ? -5.28400 27.30500 3.63600 1.000 24.04868 217 GLU A C 1
ATOM 1312 O O . GLU A 1 192 ? -5.27400 26.07100 3.70800 1.000 29.71241 217 GLU A O 1
ATOM 1318 N N . LEU A 1 193 ? -5.64200 28.07700 4.66100 1.000 26.96200 218 LEU A N 1
ATOM 1319 C CA . LEU A 1 193 ? -6.04500 27.48000 5.92800 1.000 28.87726 218 LEU A CA 1
ATOM 1320 C C . LEU A 1 193 ? -7.30900 26.64600 5.76700 1.000 29.01198 218 LEU A C 1
ATOM 1321 O O . LEU A 1 193 ? -7.41500 25.55300 6.33200 1.000 33.35318 218 LEU A O 1
ATOM 1326 N N . LEU A 1 194 ? -8.27800 27.14500 4.99900 1.000 26.75749 219 LEU A N 1
ATOM 1327 C CA . LEU A 1 194 ? -9.50600 26.39000 4.77100 1.000 29.25293 219 LEU A CA 1
ATOM 1328 C C . LEU A 1 194 ? -9.23300 25.10900 3.99300 1.000 26.50374 219 LEU A C 1
ATOM 1329 O O . LEU A 1 194 ? -9.83200 24.06400 4.27800 1.000 27.92491 219 LEU A O 1
ATOM 1334 N N . SER A 1 195 ? -8.34100 25.17200 3.00000 1.000 32.56961 220 SER A N 1
ATOM 1335 C CA . SER A 1 195 ? -7.96100 23.96900 2.26400 1.000 29.02126 220 SER A CA 1
ATOM 1336 C C . SER A 1 195 ? -7.30800 22.94900 3.18400 1.000 31.69779 220 SER A C 1
ATOM 1337 O O . SER A 1 195 ? -7.56600 21.74500 3.07200 1.000 42.79484 220 SER A O 1
ATOM 1340 N N . LEU A 1 196 ? -6.44400 23.41400 4.08900 1.000 19.45031 221 LEU A N 1
ATOM 1341 C CA . LEU A 1 196 ? -5.81200 22.51000 5.04300 1.000 19.39487 221 LEU A CA 1
ATOM 1342 C C . LEU A 1 196 ? -6.85000 21.85600 5.94200 1.000 18.38209 221 LEU A C 1
ATOM 1343 O O . LEU A 1 196 ? -6.74400 20.66800 6.26600 1.000 17.86493 221 LEU A O 1
ATOM 1348 N N . ILE A 1 197 ? -7.85800 22.62100 6.35700 1.000 21.88591 222 ILE A N 1
ATOM 1349 C CA . ILE A 1 197 ? -8.86700 22.10000 7.27000 1.000 28.48333 222 ILE A CA 1
ATOM 1350 C C . ILE A 1 197 ? -9.66400 20.98300 6.60500 1.000 26.23214 222 ILE A C 1
ATOM 1351 O O . ILE A 1 197 ? -9.93200 19.94300 7.21900 1.000 32.06306 222 ILE A O 1
ATOM 1356 N N . ASN A 1 198 ? -10.05400 21.17100 5.34200 1.000 22.35053 223 ASN A N 1
ATOM 1357 C CA . ASN A 1 198 ? -10.83000 20.13600 4.66900 1.000 27.51368 223 ASN A CA 1
ATOM 1358 C C . ASN A 1 198 ? -10.01000 18.91100 4.30600 1.000 29.23699 223 ASN A C 1
ATOM 1359 O O . ASN A 1 198 ? -10.58900 17.90200 3.89600 1.000 38.07939 223 ASN A O 1
ATOM 1364 N N . ASP A 1 199 ? -8.69200 18.97100 4.43700 1.000 26.36774 224 ASP A N 1
ATOM 1365 C CA . ASP A 1 199 ? -7.84500 17.81400 4.21100 1.000 27.22553 224 ASP A CA 1
ATOM 1366 C C . ASP A 1 199 ? -7.35700 17.18600 5.50900 1.000 23.01045 224 ASP A C 1
ATOM 1367 O O . ASP A 1 199 ? -6.46800 16.32800 5.47400 1.000 35.10619 224 ASP A O 1
ATOM 1372 N N . MET A 1 200 ? -7.91500 17.58900 6.64400 1.000 18.45094 225 MET A N 1
ATOM 1373 C CA . MET A 1 200 ? -7.54300 17.02100 7.92800 1.000 25.04462 225 MET A CA 1
ATOM 1374 C C . MET A 1 200 ? -8.30000 15.71700 8.17400 1.000 31.80803 225 MET A C 1
ATOM 1375 O O . MET A 1 200 ? -9.41300 15.53600 7.67300 1.000 37.94092 225 MET A O 1
ATOM 1380 N N . PRO A 1 201 ? -7.72000 14.79300 8.95100 1.000 19.87276 226 PRO A N 1
ATOM 1381 C CA . PRO A 1 201 ? -8.42600 13.53500 9.26900 1.000 23.01160 226 PRO A CA 1
ATOM 1382 C C . PRO A 1 201 ? -9.40900 13.71300 10.41900 1.000 24.61114 226 PRO A C 1
ATOM 1383 O O . PRO A 1 201 ? -9.25200 13.19600 11.53100 1.000 27.06144 226 PRO A O 1
ATOM 1387 N N . ILE A 1 202 ? -10.46400 14.47900 10.15100 1.000 32.17390 227 ILE A N 1
ATOM 1388 C CA . ILE A 1 202 ? -11.50100 14.76700 11.12800 1.000 31.31205 227 ILE A CA 1
ATOM 1389 C C . ILE A 1 202 ? -12.85300 14.57900 10.45200 1.000 33.14832 227 ILE A C 1
ATOM 1390 O O . ILE A 1 202 ? -12.94400 14.36200 9.24400 1.000 36.72421 227 ILE A O 1
ATOM 1395 N N . THR A 1 203 ? -13.86900 14.86300 11.24200 1.000 35.30212 228 THR A N 1
ATOM 1396 C CA . THR A 1 203 ? -15.26200 14.64900 10.84300 1.000 34.96417 228 THR A CA 1
ATOM 1397 C C . THR A 1 203 ? -15.73500 15.85500 10.06100 1.000 32.53552 228 THR A C 1
ATOM 1398 O O . THR A 1 203 ? -15.13100 16.90900 10.19800 1.000 31.34007 228 THR A O 1
ATOM 1402 N N . ASN A 1 204 ? -16.79600 15.66200 9.28000 1.000 48.35414 229 ASN A N 1
ATOM 1403 C CA . ASN A 1 204 ? -17.33300 16.82000 8.57600 1.000 43.92669 229 ASN A CA 1
ATOM 1404 C C . ASN A 1 204 ? -17.76400 17.92300 9.53500 1.000 47.14029 229 ASN A C 1
ATOM 1405 O O . ASN A 1 204 ? -17.63100 19.11000 9.21300 1.000 51.17864 229 ASN A O 1
ATOM 1410 N N . ASP A 1 205 ? -18.27900 17.56200 10.71200 1.000 45.78066 230 ASP A N 1
ATOM 1411 C CA . ASP A 1 205 ? -18.71100 18.58600 11.65900 1.000 46.31132 230 ASP A CA 1
ATOM 1412 C C . ASP A 1 205 ? -17.52200 19.30600 12.28100 1.000 42.73226 230 ASP A C 1
ATOM 1413 O O . ASP A 1 205 ? -17.58200 20.51700 12.52100 1.000 50.70017 230 ASP A O 1
ATOM 1418 N N . GLN A 1 206 ? -16.43400 18.58100 12.55200 1.000 36.24501 231 GLN A N 1
ATOM 1419 C CA . GLN A 1 206 ? -15.22400 19.23200 13.04800 1.000 37.79314 231 GLN A CA 1
ATOM 1420 C C . GLN A 1 206 ? -14.66200 20.20400 12.01800 1.000 32.42120 231 GLN A C 1
ATOM 1421 O O . GLN A 1 206 ? -14.15300 21.27300 12.37400 1.000 31.88850 231 GLN A O 1
ATOM 1427 N N . LYS A 1 207 ? -14.73700 19.84300 10.73300 1.000 39.40803 232 LYS A N 1
ATOM 1428 C CA . LYS A 1 207 ? -14.31500 20.76100 9.68000 1.000 40.82547 232 LYS A CA 1
ATOM 1429 C C . LYS A 1 207 ? -15.19700 22.00100 9.64500 1.000 41.24253 232 LYS A C 1
ATOM 1430 O O . LYS A 1 207 ? -14.70400 23.11600 9.43500 1.000 41.16059 232 LYS A O 1
ATOM 1436 N N . LYS A 1 208 ? -16.50700 21.82800 9.83500 1.000 38.51616 233 LYS A N 1
ATOM 1437 C CA . LYS A 1 208 ? -17.38900 22.98500 9.95000 1.000 45.60596 233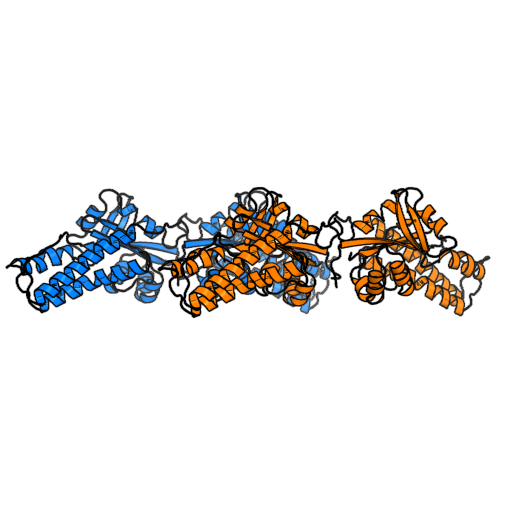 LYS A CA 1
ATOM 1438 C C . LYS A 1 208 ? -17.04600 23.80800 11.18400 1.000 42.26116 233 LYS A C 1
ATOM 1439 O O . LYS A 1 208 ? -17.12300 25.04200 11.15900 1.000 44.13313 233 LYS A O 1
ATOM 1445 N N . LEU A 1 209 ? -16.66400 23.13700 12.27300 1.000 46.14596 234 LEU A N 1
ATOM 1446 C CA . LEU A 1 209 ? -16.31200 23.83900 13.50400 1.000 52.49489 234 LEU A CA 1
ATOM 1447 C C . LEU A 1 209 ? -15.11500 24.75800 13.29500 1.000 46.29642 234 LEU A C 1
ATOM 1448 O O . LEU A 1 209 ? -15.14900 25.93700 13.66600 1.000 51.48097 234 LEU A O 1
ATOM 1453 N N . MET A 1 210 ? -14.04200 24.23300 12.70200 1.000 32.00949 235 MET A N 1
ATOM 1454 C CA . MET A 1 210 ? -12.85000 25.04900 12.50300 1.000 29.03347 235 MET A CA 1
ATOM 1455 C C . MET A 1 210 ? -13.05600 26.09300 11.41500 1.000 28.86155 235 MET A C 1
ATOM 1456 O O . MET A 1 210 ? -12.50900 27.19600 11.50900 1.000 32.96585 235 MET A O 1
ATOM 1461 N N . SER A 1 211 ? -13.84300 25.77300 10.38500 1.000 27.23664 236 SER A N 1
ATOM 1462 C CA . SER A 1 211 ? -14.08100 26.72300 9.30400 1.000 31.84259 236 SER A CA 1
ATOM 1463 C C . SER A 1 211 ? -14.90200 27.92400 9.75500 1.000 32.98559 236 SER A C 1
ATOM 1464 O O . SER A 1 211 ? -14.85700 28.97200 9.10200 1.000 27.16017 236 SER A O 1
ATOM 1467 N N . ASN A 1 212 ? -15.65100 27.79500 10.84700 1.000 56.27315 237 ASN A N 1
ATOM 1468 C CA . ASN A 1 212 ? -16.39300 28.91300 11.40600 1.000 57.54274 237 ASN A CA 1
ATOM 1469 C C . ASN A 1 212 ? -15.62300 29.65300 12.48900 1.000 56.65911 237 ASN A C 1
ATOM 1470 O O . ASN A 1 212 ? -16.11000 30.67500 12.98500 1.000 68.29399 237 ASN A O 1
ATOM 1475 N N . ASN A 1 213 ? -14.44900 29.16000 12.87300 1.000 32.14437 238 ASN A N 1
ATOM 1476 C CA . ASN A 1 213 ? -13.65100 29.76700 13.93600 1.000 38.62877 238 ASN A CA 1
ATOM 1477 C C . ASN A 1 213 ? -12.18000 29.81100 13.53600 1.000 32.65385 238 ASN A C 1
ATOM 1478 O O . ASN A 1 213 ? -11.29300 29.44000 14.30500 1.000 31.36321 238 ASN A O 1
ATOM 1483 N N . VAL A 1 214 ? -11.90500 30.27100 12.31200 1.000 39.25764 239 VAL A N 1
ATOM 1484 C CA . VAL A 1 214 ? -10.53200 30.26700 11.81100 1.000 41.96651 239 VAL A CA 1
ATOM 1485 C C . VAL A 1 214 ? -9.64200 31.17400 12.65100 1.000 43.24619 239 VAL A C 1
ATOM 1486 O O . VAL A 1 214 ? -8.44400 30.90800 12.80400 1.000 47.31232 239 VAL A O 1
ATOM 1490 N N . GLN A 1 215 ? -10.20600 32.24300 13.21800 1.000 35.83235 240 GLN A N 1
ATOM 1491 C CA . GLN A 1 215 ? -9.42600 33.12800 14.07600 1.000 38.73141 240 GLN A CA 1
ATOM 1492 C C . GLN A 1 215 ? -8.98400 32.41100 15.34500 1.000 37.62951 240 GLN A C 1
ATOM 1493 O O . GLN A 1 215 ? -7.85100 32.59300 15.80500 1.000 38.71341 240 GLN A O 1
ATOM 1499 N N . ILE A 1 216 ? -9.86500 31.59600 15.92600 1.000 54.60865 241 ILE A N 1
ATOM 1500 C CA . ILE A 1 216 ? -9.47600 30.79700 17.08500 1.000 59.34092 241 ILE A CA 1
ATOM 1501 C C . ILE A 1 216 ? -8.47300 29.72500 16.67800 1.000 55.43154 241 ILE A C 1
ATOM 1502 O O . ILE A 1 216 ? -7.51300 29.44400 17.40600 1.000 51.93352 241 ILE A O 1
ATOM 1507 N N . VAL A 1 217 ? -8.67900 29.10800 15.51200 1.000 35.83503 242 VAL A N 1
ATOM 1508 C CA . VAL A 1 217 ? -7.74500 28.09700 15.02700 1.000 31.31022 242 VAL A CA 1
ATOM 1509 C C . VAL A 1 217 ? -6.36500 28.70900 14.82300 1.000 32.80083 242 VAL A C 1
ATOM 1510 O O . VAL A 1 217 ? -5.34200 28.09900 15.15900 1.000 25.72613 242 VAL A O 1
ATOM 1514 N N . ARG A 1 218 ? -6.31600 29.92700 14.27800 1.000 29.31753 243 ARG A N 1
ATOM 1515 C CA . ARG A 1 218 ? -5.04200 30.62400 14.13400 1.000 23.45721 243 ARG A CA 1
ATOM 1516 C C . ARG A 1 218 ? -4.40400 30.89600 15.48800 1.000 23.17227 243 ARG A C 1
ATOM 1517 O O . ARG A 1 218 ? -3.18200 30.77500 15.64200 1.000 23.45605 243 ARG A O 1
ATOM 1525 N N . GLN A 1 219 ? -5.21500 31.27600 16.47900 1.000 31.97090 244 GLN A N 1
ATOM 1526 C CA . GLN A 1 219 ? -4.67900 31.60000 17.79600 1.000 35.37321 244 GLN A CA 1
ATOM 1527 C C . GLN A 1 219 ? -4.15000 30.36600 18.51400 1.000 37.13052 244 GLN A C 1
ATOM 1528 O O . GLN A 1 219 ? -3.26300 30.48200 19.37000 1.000 40.18953 244 GLN A O 1
ATOM 1534 N N . GLN A 1 220 ? -4.66500 29.18300 18.18200 1.000 34.25858 245 GLN A N 1
ATOM 1535 C CA . GLN A 1 220 ? -4.24900 27.94400 18.82500 1.000 36.09913 245 GLN A CA 1
ATOM 1536 C C . GLN A 1 220 ? -3.27900 27.13100 17.97600 1.000 29.03456 245 GLN A C 1
ATOM 1537 O O . GLN A 1 220 ? -3.06000 25.95200 18.26600 1.000 34.31156 245 GLN A O 1
ATOM 1543 N N . SER A 1 221 ? -2.69200 27.73000 16.94300 1.000 37.00802 246 SER A N 1
ATOM 1544 C CA . SER A 1 221 ? -1.77500 27.04100 16.04900 1.000 41.95106 246 SER A CA 1
ATOM 1545 C C . SER A 1 221 ? -0.40100 27.69600 16.09600 1.000 42.02576 246 SER A C 1
ATOM 1546 O O . SER A 1 221 ? -0.25100 28.84600 16.51700 1.000 36.82874 246 SER A O 1
ATOM 1549 N N . TYR A 1 222 ? 0.60500 26.94300 15.64600 1.000 26.69751 247 TYR A N 1
ATOM 1550 C CA . TYR A 1 222 ? 1.98700 27.39700 15.61900 1.000 25.34209 247 TYR A CA 1
ATOM 1551 C C . TYR A 1 222 ? 2.55100 27.27100 14.21200 1.000 23.90980 247 TYR A C 1
ATOM 1552 O O . TYR A 1 222 ? 2.22100 26.33800 13.47700 1.000 27.47784 247 TYR A O 1
ATOM 1561 N N . SER A 1 223 ? 3.41600 28.21500 13.84800 1.000 36.56882 248 SER A N 1
ATOM 1562 C CA . SER A 1 223 ? 4.17300 28.16600 12.60300 1.000 30.64168 248 SER A CA 1
ATOM 1563 C C . SER A 1 223 ? 5.65300 28.06600 12.94500 1.000 33.67503 248 SER A C 1
ATOM 1564 O O . SER A 1 223 ? 6.16700 28.87400 13.72600 1.000 37.39209 248 SER A O 1
ATOM 1567 N N . ILE A 1 224 ? 6.33300 27.07400 12.37200 1.000 26.34119 249 ILE A N 1
ATOM 1568 C CA . ILE A 1 224 ? 7.69400 26.72700 12.76800 1.000 23.88456 249 ILE A CA 1
ATOM 1569 C C . ILE A 1 224 ? 8.58400 26.71400 11.53500 1.000 21.64113 249 ILE A C 1
ATOM 1570 O O . ILE A 1 224 ? 8.41700 25.85900 10.65800 1.000 27.65763 249 ILE A O 1
ATOM 1575 N N . MET A 1 225 ? 9.54700 27.63200 11.48300 1.000 24.40750 250 MET A N 1
ATOM 1576 C CA . MET A 1 225 ? 10.55000 27.60500 10.42400 1.000 25.04551 250 MET A CA 1
ATOM 1577 C C . MET A 1 225 ? 11.34900 26.31000 10.49500 1.000 27.45866 250 MET A C 1
ATOM 1578 O O . MET A 1 225 ? 11.81100 25.91800 11.56900 1.000 35.05339 250 MET A O 1
ATOM 1583 N N . CYS A 1 226 ? 11.51300 25.63800 9.35200 1.000 25.66291 251 CYS A N 1
ATOM 1584 C CA A CYS A 1 226 ? 12.16300 24.32900 9.33600 0.340 25.95317 251 CYS A CA 1
ATOM 1585 C CA B CYS A 1 226 ? 12.15000 24.33200 9.31300 0.660 27.03167 251 CYS A CA 1
ATOM 1586 C C . CYS A 1 226 ? 13.48800 24.33300 8.57400 1.000 23.64308 251 CYS A C 1
ATOM 1587 O O . CYS A 1 226 ? 14.51900 23.99400 9.15800 1.000 33.76475 251 CYS A O 1
ATOM 1592 N N . ILE A 1 227 ? 13.49600 24.70700 7.29600 1.000 18.99606 252 ILE A N 1
ATOM 1593 C CA . ILE A 1 227 ? 14.65900 24.42800 6.45900 1.000 25.62643 252 ILE A CA 1
ATOM 1594 C C . ILE A 1 227 ? 14.62500 25.28600 5.20200 1.000 29.11605 252 ILE A C 1
ATOM 1595 O O . ILE A 1 227 ? 13.55600 25.65500 4.70800 1.000 28.19248 252 ILE A O 1
ATOM 1600 N N . ILE A 1 228 ? 15.81400 25.60100 4.68600 1.000 42.22915 253 ILE A N 1
ATOM 1601 C CA . ILE A 1 228 ? 16.01100 26.14500 3.34700 1.000 41.54289 253 ILE A CA 1
ATOM 1602 C C . ILE A 1 228 ? 17.06500 25.28300 2.67000 1.000 42.24379 253 ILE A C 1
ATOM 1603 O O . ILE A 1 228 ? 18.21500 25.24200 3.12300 1.000 38.88416 253 ILE A O 1
ATOM 1608 N N . LYS A 1 229 ? 16.68500 24.60200 1.59000 1.000 17.29917 254 LYS A N 1
ATOM 1609 C CA . LYS A 1 229 ? 17.57000 23.61800 0.97900 1.000 15.90484 254 LYS A CA 1
ATOM 1610 C C . LYS A 1 229 ? 17.08400 23.29800 -0.42500 1.000 21.20455 254 LYS A C 1
ATOM 1611 O O . LYS A 1 229 ? 15.90600 22.97600 -0.61600 1.000 21.68680 254 LYS A O 1
ATOM 1617 N N . GLU A 1 230 ? 17.99400 23.37800 -1.39400 1.000 42.11738 255 GLU A N 1
ATOM 1618 C CA . GLU A 1 230 ? 17.72800 23.00500 -2.78200 1.000 41.55919 255 GLU A CA 1
ATOM 1619 C C . GLU A 1 230 ? 16.53000 23.77100 -3.34500 1.000 34.07806 255 GLU A C 1
ATOM 1620 O O . GLU A 1 230 ? 15.56000 23.19300 -3.83600 1.000 34.87362 255 GLU A O 1
ATOM 1626 N N . GLU A 1 231 ? 16.61900 25.10000 -3.25400 1.000 32.05064 256 GLU A N 1
ATOM 1627 C CA . GLU A 1 231 ? 15.63500 26.03400 -3.80600 1.000 35.45928 256 GLU A CA 1
ATOM 1628 C C . GLU A 1 231 ? 14.27000 25.92500 -3.13200 1.000 25.25081 256 GLU A C 1
ATOM 1629 O O . GLU A 1 231 ? 13.26300 26.34900 -3.70500 1.000 28.60768 256 GLU A O 1
ATOM 1635 N N . VAL A 1 232 ? 14.20000 25.36300 -1.92700 1.000 28.72186 257 VAL A N 1
ATOM 1636 C CA . VAL A 1 232 ? 12.93400 25.18500 -1.22300 1.000 30.68675 257 VAL A CA 1
ATOM 1637 C C . VAL A 1 232 ? 13.05300 25.79500 0.16500 1.000 24.85975 257 VAL A C 1
ATOM 1638 O O . VAL A 1 232 ? 13.91400 25.39100 0.95500 1.000 27.89931 257 VAL A O 1
ATOM 1642 N N . LEU A 1 233 ? 12.19300 26.76600 0.45500 1.000 28.80034 258 LEU A N 1
ATOM 1643 C CA . LEU A 1 233 ? 12.01000 27.30000 1.79700 1.000 31.79165 258 LEU A CA 1
ATOM 1644 C C . LEU A 1 233 ? 10.79500 26.61100 2.39900 1.000 27.97541 258 LEU A C 1
ATOM 1645 O O . LEU A 1 233 ? 9.70300 26.67600 1.82800 1.000 25.40377 258 LEU A O 1
ATOM 1650 N N . ALA A 1 234 ? 10.97800 25.96200 3.54600 1.000 26.58521 259 ALA A N 1
ATOM 1651 C CA . ALA A 1 234 ? 9.92100 25.16300 4.14800 1.000 25.61144 259 ALA A CA 1
ATOM 1652 C C . ALA A 1 234 ? 9.73100 25.54900 5.60500 1.000 28.54965 259 ALA A C 1
ATOM 1653 O O . ALA A 1 234 ? 10.70600 25.65900 6.35500 1.000 28.68682 259 ALA A O 1
ATOM 1655 N N . TYR A 1 235 ? 8.47500 25.76300 5.99600 1.000 28.82770 260 TYR A N 1
ATOM 1656 C CA . TYR A 1 235 ? 8.08900 25.85100 7.39500 1.000 23.19931 260 TYR A CA 1
ATOM 1657 C C . TYR A 1 235 ? 6.87900 24.95800 7.62700 1.000 20.95746 260 TYR A C 1
ATOM 1658 O O . TYR A 1 235 ? 6.09800 24.68900 6.70900 1.000 18.06758 260 TYR A O 1
ATOM 1667 N N . VAL A 1 236 ? 6.74700 24.47800 8.86000 1.000 23.09355 261 VAL A N 1
ATOM 1668 C CA . VAL A 1 236 ? 5.67500 23.57300 9.25700 1.000 22.47045 261 VAL A CA 1
ATOM 1669 C C . VAL A 1 236 ? 4.71000 24.33800 10.15100 1.000 26.64649 261 VAL A C 1
ATOM 1670 O O . VAL A 1 236 ? 5.13100 24.97600 11.12500 1.000 28.25283 261 VAL A O 1
ATOM 1674 N N . VAL A 1 237 ? 3.43000 24.25100 9.77100 1.000 22.89214 262 VAL A N 1
ATOM 1675 C CA . VAL A 1 237 ? 2.34200 24.84800 10.57800 1.000 25.71585 262 VAL A CA 1
ATOM 1676 C C . VAL A 1 237 ? 1.70100 23.71500 11.39200 1.000 26.65388 262 VAL A C 1
ATOM 1677 O O . VAL A 1 237 ? 1.40100 22.68600 10.81100 1.000 22.61137 262 VAL A O 1
ATOM 1681 N N . GLN A 1 238 ? 1.51000 23.91300 12.70100 1.000 30.77814 263 GLN A N 1
ATOM 1682 C CA . GLN A 1 238 ? 0.97700 22.89300 13.59300 1.000 22.75391 263 GLN A CA 1
ATOM 1683 C C . GLN A 1 238 ? -0.39100 23.33500 14.09300 1.000 24.33069 263 GLN A C 1
ATOM 1684 O O . GLN A 1 238 ? -0.51600 24.40000 14.70600 1.000 26.60566 263 GLN A O 1
ATOM 1690 N N . LEU A 1 239 ? -1.40700 22.51200 13.84400 1.000 27.25045 264 LEU A N 1
ATOM 1691 C CA . LEU A 1 239 ? -2.78400 22.85000 14.16100 1.000 30.09429 264 LEU A CA 1
ATOM 1692 C C . LEU A 1 239 ? -3.35100 21.88800 15.19900 1.000 34.66602 264 LEU A C 1
ATOM 1693 O O . LEU A 1 239 ? -2.86700 20.76000 15.33400 1.000 41.35733 264 LEU A O 1
ATOM 1698 N N . PRO A 1 240 ? -4.35900 22.30700 15.95900 1.000 32.69482 265 PRO A N 1
ATOM 1699 C CA . PRO A 1 240 ? -4.94100 21.41700 16.96700 1.000 33.76998 265 PRO A CA 1
ATOM 1700 C C . PRO A 1 240 ? -5.94000 20.43600 16.37300 1.000 35.14436 265 PRO A C 1
ATOM 1701 O O . PRO A 1 240 ? -6.62800 20.72100 15.39100 1.000 32.09536 265 PRO A O 1
ATOM 1705 N N . LEU A 1 241 ? -6.01200 19.26200 16.99700 1.000 49.18578 266 LEU A N 1
ATOM 1706 C CA . LEU A 1 241 ? -7.01600 18.25200 16.68100 1.000 52.94002 266 LEU A CA 1
ATOM 1707 C C . LEU A 1 241 ? -8.02000 18.19200 17.82600 1.000 59.26449 266 LEU A C 1
ATOM 1708 O O . LEU A 1 241 ? -7.64400 17.90100 18.96600 1.000 60.02931 266 LEU A O 1
ATOM 1713 N N . TYR A 1 242 ? -9.29200 18.45200 17.52300 1.000 61.92174 267 TYR A N 1
ATOM 1714 C CA . TYR A 1 242 ? -10.34200 18.52600 18.53300 1.000 66.45940 267 TYR A CA 1
ATOM 1715 C C . TYR A 1 242 ? -11.10700 17.21100 18.62100 1.000 70.30628 267 TYR A C 1
ATOM 1716 O O . TYR A 1 242 ? -11.39800 16.57800 17.60100 1.000 56.02645 267 TYR A O 1
ATOM 1725 N N . GLY A 1 243 ? -11.44300 16.81400 19.84700 1.000 81.10854 268 GLY A N 1
ATOM 1726 C CA . GLY A 1 243 ? -12.21400 15.60500 20.07900 1.000 82.89037 268 GLY A CA 1
ATOM 1727 C C . GLY A 1 243 ? -13.41000 15.80700 20.99400 1.000 83.77098 268 GLY A C 1
ATOM 1728 O O . GLY A 1 243 ? -14.46200 16.29100 20.57100 1.000 76.69101 268 GLY A O 1
ATOM 1729 N N . SER A 1 263 ? -0.15300 34.14400 24.21800 1.000 75.02791 288 SER A N 1
ATOM 1730 C CA . SER A 1 263 ? 0.69300 34.80400 25.24900 1.000 89.20787 288 SER A CA 1
ATOM 1731 C C . SER A 1 263 ? 2.11700 34.26000 25.14200 1.000 105.21477 288 SER A C 1
ATOM 1732 O O . SER A 1 263 ? 3.01400 35.05300 24.79900 1.000 106.69943 288 SER A O 1
ATOM 1735 N N . ALA A 1 264 ? 2.34200 32.96700 25.43800 1.000 65.96909 289 ALA A N 1
ATOM 1736 C CA . ALA A 1 264 ? 3.73800 32.56000 25.19300 1.000 57.31166 289 ALA A CA 1
ATOM 1737 C C . ALA A 1 264 ? 3.77200 31.13200 24.66000 1.000 59.87669 289 ALA A C 1
ATOM 1738 O O . ALA A 1 264 ? 2.71800 30.60100 24.29400 1.000 57.05299 289 ALA A O 1
ATOM 1740 N N . LEU A 1 265 ? 4.96200 30.55700 24.61400 1.000 36.88108 290 LEU A N 1
ATOM 1741 C CA . LEU A 1 265 ? 5.09400 29.18600 24.14200 1.000 37.84371 290 LEU A CA 1
ATOM 1742 C C . LEU A 1 265 ? 5.28200 28.25300 25.33100 1.000 32.22297 290 LEU A C 1
ATOM 1743 O O . LEU A 1 265 ? 6.13000 28.50100 26.19300 1.000 40.43130 290 LEU A O 1
ATOM 1748 N N . ARG A 1 266 ? 4.49200 27.18300 25.36900 1.000 29.43553 291 ARG A N 1
ATOM 1749 C CA . ARG A 1 266 ? 4.58200 26.17900 26.42200 1.000 27.48331 291 ARG A CA 1
ATOM 1750 C C . ARG A 1 266 ? 5.79100 25.29100 26.15400 1.000 20.24977 291 ARG A C 1
ATOM 1751 O O . ARG A 1 266 ? 5.77400 24.47100 25.23300 1.000 32.84318 291 ARG A O 1
ATOM 1759 N N . THR A 1 267 ? 6.84300 25.45000 26.95100 1.000 15.75566 292 THR A N 1
ATOM 1760 C CA . THR A 1 267 ? 8.07200 24.69500 26.74500 1.000 23.07834 292 THR A CA 1
ATOM 1761 C C . THR A 1 267 ? 8.12700 23.39100 27.53300 1.000 26.98844 292 THR A C 1
ATOM 1762 O O . THR A 1 267 ? 9.01600 22.57300 27.28000 1.000 24.19842 292 THR A O 1
ATOM 1766 N N . GLY A 1 268 ? 7.20500 23.17200 28.46300 1.000 38.22706 293 GLY A N 1
ATOM 1767 C CA . GLY A 1 268 ? 7.23800 21.97300 29.28200 1.000 26.61766 293 GLY A CA 1
ATOM 1768 C C . GLY A 1 268 ? 6.03300 21.91800 30.19400 1.000 29.94908 293 GLY A C 1
ATOM 1769 O O . GLY A 1 268 ? 5.15700 22.78900 30.16500 1.000 35.80428 293 GLY A O 1
ATOM 1770 N N . TRP A 1 269 ? 6.00300 20.87300 31.01500 1.000 25.02258 294 TRP A N 1
ATOM 1771 C CA . TRP A 1 269 ? 4.90800 20.63800 31.94400 1.000 26.15892 294 TRP A CA 1
ATOM 1772 C C . TRP A 1 269 ? 5.43100 20.58600 33.37200 1.000 30.44804 294 TRP A C 1
ATOM 1773 O O . TRP A 1 269 ? 6.57500 20.19200 33.62000 1.000 34.08104 294 TRP A O 1
ATOM 1784 N N . TYR A 1 270 ? 4.57400 20.98000 34.31200 1.000 19.59353 295 TYR A N 1
ATOM 1785 C CA . TYR A 1 270 ? 4.86500 20.88100 35.73600 1.000 22.62941 295 TYR A CA 1
ATOM 1786 C C . TYR A 1 270 ? 3.74000 20.10300 36.39600 1.000 25.42143 295 TYR A C 1
ATOM 1787 O O . TYR A 1 270 ? 2.56600 20.45700 36.24000 1.000 24.88714 295 TYR A O 1
ATOM 1796 N N . THR A 1 271 ? 4.09400 19.05000 37.13000 1.000 18.75536 296 THR A N 1
ATOM 1797 C CA . THR A 1 271 ? 3.12000 18.15500 37.74300 1.000 20.92848 296 THR A CA 1
ATOM 1798 C C . THR A 1 271 ? 3.19000 18.24800 39.26400 1.000 23.89792 296 THR A C 1
ATOM 1799 O O . THR A 1 271 ? 4.28100 18.25500 39.84500 1.000 18.85863 296 THR A O 1
ATOM 1803 N N . SER A 1 272 ? 2.02400 18.32500 39.90200 1.000 28.01003 297 SER A N 1
ATOM 1804 C CA . SER A 1 272 ? 1.90900 18.28400 41.35100 1.000 25.77588 297 SER A CA 1
ATOM 1805 C C . SER A 1 272 ? 0.92400 17.19200 41.74000 1.000 30.11859 297 SER A C 1
ATOM 1806 O O . SER A 1 272 ? 0.11300 16.74200 40.92900 1.000 31.14372 297 SER A O 1
ATOM 1809 N N . VAL A 1 273 ? 1.00300 16.76600 42.99700 1.000 29.13285 298 VAL A N 1
ATOM 1810 C CA . VAL A 1 273 ? 0.13900 15.72100 43.53300 1.000 28.33981 298 VAL A CA 1
ATOM 1811 C C . VAL A 1 273 ? -0.83500 16.37100 44.50600 1.000 23.56416 298 VAL A C 1
ATOM 1812 O O . VAL A 1 273 ? -0.41800 17.03300 45.46300 1.000 23.34995 298 VAL A O 1
ATOM 1816 N N . ILE A 1 274 ? -2.12900 16.18600 44.26200 1.000 31.46018 299 ILE A N 1
ATOM 1817 C CA . ILE A 1 274 ? -3.18200 16.75300 45.09800 1.000 33.90042 299 ILE A CA 1
ATOM 1818 C C . ILE A 1 274 ? -3.86500 15.60300 45.82100 1.000 36.27079 299 ILE A C 1
ATOM 1819 O O . ILE A 1 274 ? -4.35700 14.66600 45.18000 1.000 39.63623 299 ILE A O 1
ATOM 1824 N N . THR A 1 275 ? -3.90200 15.66800 47.15000 1.000 21.18171 300 THR A N 1
ATOM 1825 C CA . THR A 1 275 ? -4.41500 14.57000 47.95400 1.000 26.20366 300 THR A CA 1
ATOM 1826 C C . THR A 1 275 ? -5.64500 14.99800 48.74000 1.000 24.25497 300 THR A C 1
ATOM 1827 O O . THR A 1 275 ? -5.77500 16.15300 49.15900 1.000 21.78988 300 THR A O 1
ATOM 1831 N N . ILE A 1 276 ? -6.55300 14.04400 48.92100 1.000 27.40021 301 ILE A N 1
ATOM 1832 C CA . ILE A 1 276 ? -7.66800 14.15800 49.85100 1.000 30.67442 301 ILE A CA 1
ATOM 1833 C C . ILE A 1 276 ? -7.54900 13.01400 50.84700 1.000 33.04054 301 ILE A C 1
ATOM 1834 O O . ILE A 1 276 ? -7.39100 11.85300 50.45000 1.000 29.35658 301 ILE A O 1
ATOM 1839 N N . GLU A 1 277 ? -7.60600 13.34200 52.13400 1.000 44.06025 302 GLU A N 1
ATOM 1840 C CA . GLU A 1 277 ? -7.44500 12.34300 53.18000 1.000 45.27760 302 GLU A CA 1
ATOM 1841 C C . GLU A 1 277 ? -8.77900 11.65400 53.43800 1.000 44.35692 302 GLU A C 1
ATOM 1842 O O . GLU A 1 277 ? -9.75200 12.29900 53.84300 1.000 46.39436 302 GLU A O 1
ATOM 1848 N N . LEU A 1 278 ? -8.82300 10.34600 53.20800 1.000 36.68019 303 LEU A N 1
ATOM 1849 C CA . LEU A 1 278 ? -10.05200 9.57200 53.30100 1.000 35.65239 303 LEU A CA 1
ATOM 1850 C C . LEU A 1 278 ? -10.13600 8.84700 54.63800 1.000 45.43553 303 LEU A C 1
ATOM 1851 O O . LEU A 1 278 ? -9.12000 8.48200 55.23400 1.000 49.12395 303 LEU A O 1
ATOM 1856 N N . SER A 1 279 ? -11.36700 8.64300 55.10200 1.000 47.16770 304 SER A N 1
ATOM 1857 C CA . SER A 1 279 ? -11.64000 7.86500 56.30300 1.000 46.34019 304 SER A CA 1
ATOM 1858 C C . SER A 1 279 ? -12.20800 6.51200 55.89300 1.000 51.06100 304 SER A C 1
ATOM 1859 O O . SER A 1 279 ? -13.24100 6.44700 55.21800 1.000 52.12429 304 SER A O 1
ATOM 1862 N N . ASN A 1 280 ? -11.53600 5.43800 56.29900 1.000 75.37612 305 ASN A N 1
ATOM 1863 C CA . ASN A 1 280 ? -11.99300 4.08300 56.01000 1.000 79.39633 305 ASN A CA 1
ATOM 1864 C C . ASN A 1 280 ? -12.99900 3.68400 57.08100 1.000 83.77864 305 ASN A C 1
ATOM 1865 O O . ASN A 1 280 ? -12.62600 3.41600 58.22800 1.000 77.23571 305 ASN A O 1
ATOM 1870 N N . ILE A 1 281 ? -14.27500 3.65900 56.71200 1.000 74.89233 306 ILE A N 1
ATOM 1871 C CA . ILE A 1 281 ? -15.34500 3.29500 57.63000 1.000 76.13822 306 ILE A CA 1
ATOM 1872 C C . ILE A 1 281 ? -16.36600 2.45700 56.87200 1.000 84.56127 306 ILE A C 1
ATOM 1873 O O . ILE A 1 281 ? -16.76100 2.80500 55.75300 1.000 84.42842 306 ILE A O 1
ATOM 1878 N N . LYS A 1 282 ? -16.74400 1.32300 57.45200 1.000 98.54284 307 LYS A N 1
ATOM 1879 C CA . LYS A 1 282 ? -17.83500 0.51900 56.92600 1.000 110.53662 307 LYS A CA 1
ATOM 1880 C C . LYS A 1 282 ? -19.14600 0.95700 57.56700 1.000 118.53165 307 LYS A C 1
ATOM 1881 O O . LYS A 1 282 ? -19.16400 1.56200 58.64200 1.000 114.65630 307 LYS A O 1
ATOM 1887 N N . GLU A 1 283 ? -20.25000 0.64800 56.88600 1.000 191.14428 308 GLU A N 1
ATOM 1888 C CA . GLU A 1 283 ? -21.54700 1.19000 57.27400 1.000 195.40120 308 GLU A CA 1
ATOM 1889 C C . GLU A 1 283 ? -21.89600 0.81800 58.71100 1.000 197.07920 308 GLU A C 1
ATOM 1890 O O . GLU A 1 283 ? -21.75000 -0.33600 59.12500 1.000 197.17015 308 GLU A O 1
ATOM 1896 N N . ASN A 1 284 ? -22.34400 1.81300 59.47200 1.000 130.61731 309 ASN A N 1
ATOM 1897 C CA . ASN A 1 284 ? -22.74600 1.65100 60.86700 1.000 133.08845 309 ASN A CA 1
ATOM 1898 C C . ASN A 1 284 ? -24.24100 1.94900 60.93400 1.000 130.88191 309 ASN A C 1
ATOM 1899 O O . ASN A 1 284 ? -24.65000 3.08400 61.19400 1.000 125.62655 309 ASN A O 1
ATOM 1904 N N . LYS A 1 285 ? -25.05400 0.92400 60.69200 1.000 140.07087 310 LYS A N 1
ATOM 1905 C CA . LYS A 1 285 ? -26.50900 1.06100 60.72000 1.000 138.59761 310 LYS A CA 1
ATOM 1906 C C . LYS A 1 285 ? -26.97100 0.94500 62.16600 1.000 140.98874 310 LYS A C 1
ATOM 1907 O O . LYS A 1 285 ? -27.19700 -0.14800 62.68700 1.000 137.52578 310 LYS A O 1
ATOM 1913 N N . CYS A 1 286 ? -27.10200 2.09000 62.82600 1.000 146.23742 311 CYS A N 1
ATOM 1914 C CA . CYS A 1 286 ? -27.63300 2.15100 64.17600 1.000 145.83645 311 CYS A CA 1
ATOM 1915 C C . CYS A 1 286 ? -29.06800 2.67500 64.12000 1.000 143.50567 311 CYS A C 1
ATOM 1916 O O . CYS A 1 286 ? -29.64000 2.87200 63.04300 1.000 138.85990 311 CYS A O 1
ATOM 1919 N N . ASN A 1 287 ? -29.66500 2.90200 65.28800 1.000 166.77349 312 ASN A N 1
ATOM 1920 C CA . ASN A 1 287 ? -31.05400 3.35200 65.36200 1.000 171.91003 312 ASN A CA 1
ATOM 1921 C C . ASN A 1 287 ? -31.14000 4.80200 64.90700 1.000 164.89976 312 ASN A C 1
ATOM 1922 O O . ASN A 1 287 ? -30.87200 5.72800 65.67600 1.000 160.95218 312 ASN A O 1
ATOM 1927 N N . GLY A 1 288 ? -31.52000 5.00600 63.64900 1.000 106.70463 313 GLY A N 1
ATOM 1928 C CA . GLY A 1 288 ? -31.71700 6.34500 63.13300 1.000 101.68478 313 GLY A CA 1
ATOM 1929 C C . GLY A 1 288 ? -33.18500 6.67400 62.97900 1.000 101.96935 313 GLY A C 1
ATOM 1930 O O . GLY A 1 288 ? -33.83600 6.21300 62.03600 1.000 100.24396 313 GLY A O 1
ATOM 1931 N N . THR A 1 289 ? -33.72200 7.47500 63.90000 1.000 97.86836 314 THR A N 1
ATOM 1932 C CA . THR A 1 289 ? -35.14500 7.79600 63.90500 1.000 95.72747 314 THR A CA 1
ATOM 1933 C C . THR A 1 289 ? -35.43100 9.16100 63.28900 1.000 80.50876 314 THR A C 1
ATOM 1934 O O . THR A 1 289 ? -36.17000 9.25600 62.30600 1.000 79.98353 314 THR A O 1
ATOM 1938 N N . ASP A 1 290 ? -34.85000 10.22200 63.84000 1.000 79.41243 315 ASP A N 1
ATOM 1939 C CA . ASP A 1 290 ? -35.17500 11.54900 63.34800 1.000 78.85600 315 ASP A CA 1
ATOM 1940 C C . ASP A 1 290 ? -34.44600 11.83700 62.03800 1.000 76.46195 315 ASP A C 1
ATOM 1941 O O . ASP A 1 290 ? -33.60400 11.06300 61.57400 1.000 77.77149 315 ASP A O 1
ATOM 1946 N N . ALA A 1 291 ? -34.78200 12.97900 61.44100 1.000 80.69695 316 ALA A N 1
ATOM 1947 C CA . ALA A 1 291 ? -34.21600 13.34500 60.15200 1.000 80.18376 316 ALA A CA 1
ATOM 1948 C C . ALA A 1 291 ? -32.78400 13.85600 60.24900 1.000 75.10881 316 ALA A C 1
ATOM 1949 O O . ALA A 1 291 ? -32.06900 13.83200 59.24200 1.000 71.00727 316 ALA A O 1
ATOM 1951 N N . LYS A 1 292 ? -32.34600 14.31900 61.42300 1.000 52.64877 317 LYS A N 1
ATOM 1952 C CA . LYS A 1 292 ? -30.97800 14.81700 61.54200 1.000 52.77430 317 LYS A CA 1
ATOM 1953 C C . LYS A 1 292 ? -29.96900 13.67500 61.50800 1.000 61.04201 317 LYS A C 1
ATOM 1954 O O . LYS A 1 292 ? -28.90400 13.80100 60.89100 1.000 57.93474 317 LYS A O 1
ATOM 1960 N N . VAL A 1 293 ? -30.27900 12.55600 62.16800 1.000 60.29797 318 VAL A N 1
ATOM 1961 C CA . VAL A 1 293 ? -29.46300 11.35800 62.00400 1.000 49.85352 318 VAL A CA 1
ATOM 1962 C C . VAL A 1 293 ? -29.56700 10.84200 60.57800 1.000 44.66165 318 VAL A C 1
ATOM 1963 O O . VAL A 1 293 ? -28.56400 10.45000 59.96900 1.000 46.66552 318 VAL A O 1
ATOM 1967 N N . LYS A 1 294 ? -30.78000 10.83700 60.02100 1.000 56.18365 319 LYS A N 1
ATOM 1968 C CA . LYS A 1 294 ? -30.96600 10.28900 58.68500 1.000 53.55286 319 LYS A CA 1
ATOM 1969 C C . LYS A 1 294 ? -30.17100 11.07600 57.65300 1.000 51.75397 319 LYS A C 1
ATOM 1970 O O . LYS A 1 294 ? -29.61400 10.48400 56.72700 1.000 50.99729 319 LYS A O 1
ATOM 1976 N N . LEU A 1 295 ? -30.05300 12.39600 57.83000 1.000 45.73230 320 LEU A N 1
ATOM 1977 C CA . LEU A 1 295 ? -29.31900 13.21000 56.86500 1.000 43.75365 320 LEU A CA 1
ATOM 1978 C C . LEU A 1 295 ? -27.82200 12.92600 56.91300 1.000 38.64366 320 LEU A C 1
ATOM 1979 O O . LEU A 1 295 ? -27.15600 12.90900 55.87100 1.000 35.87635 320 LEU A O 1
ATOM 1984 N N . ILE A 1 296 ? -27.27200 12.71100 58.11100 1.000 49.73263 321 ILE A N 1
ATOM 1985 C CA . ILE A 1 296 ? -25.85700 12.36400 58.22300 1.000 51.35374 321 ILE A CA 1
ATOM 1986 C C . ILE A 1 296 ? -25.57800 11.04400 57.51700 1.000 45.25763 321 ILE A C 1
ATOM 1987 O O . ILE A 1 296 ? -24.58800 10.90800 56.78800 1.000 52.63991 321 ILE A O 1
ATOM 1992 N N . LYS A 1 297 ? -26.45300 10.05500 57.70900 1.000 32.35112 322 LYS A N 1
ATOM 1993 C CA . LYS A 1 297 ? -26.26100 8.76300 57.06000 1.000 38.51593 322 LYS A CA 1
ATOM 1994 C C . LYS A 1 297 ? -26.39800 8.85100 55.54400 1.000 34.80874 322 LYS A C 1
ATOM 1995 O O . LYS A 1 297 ? -25.70800 8.12100 54.82700 1.000 38.75159 322 LYS A O 1
ATOM 2001 N N . GLN A 1 298 ? -27.28000 9.71500 55.03000 1.000 43.52297 323 GLN A N 1
ATOM 2002 C CA . GLN A 1 298 ? -27.29200 9.96100 53.58800 1.000 48.41990 323 GLN A CA 1
ATOM 2003 C C . GLN A 1 298 ? -25.97000 10.56000 53.12500 1.000 40.69270 323 GLN A C 1
ATOM 2004 O O . GLN A 1 298 ? -25.43800 10.17700 52.07700 1.000 41.51198 323 GLN A O 1
ATOM 2010 N N . GLU A 1 299 ? -25.42800 11.50700 53.89100 1.000 50.65195 324 GLU A N 1
ATOM 2011 C CA . GLU A 1 299 ? -24.16500 12.12100 53.50100 1.000 51.03085 324 GLU A CA 1
ATOM 2012 C C . GLU A 1 299 ? -23.01900 11.12400 53.60700 1.000 50.72536 324 GLU A C 1
ATOM 2013 O O . GLU A 1 299 ? -22.09800 11.13600 52.78200 1.000 50.13060 324 GLU A O 1
ATOM 2019 N N . LEU A 1 300 ? -23.05900 10.25100 54.61500 1.000 39.68114 325 LEU A N 1
ATOM 2020 C CA . LEU A 1 300 ? -22.06200 9.19200 54.70800 1.000 40.44594 325 LEU A CA 1
ATOM 2021 C C . LEU A 1 300 ? -22.16000 8.24500 53.52000 1.000 39.14139 325 LEU A C 1
ATOM 2022 O O . LEU A 1 300 ? -21.13800 7.79100 52.99200 1.000 40.74990 325 LEU A O 1
ATOM 2027 N N . ASP A 1 301 ? -23.38400 7.93100 53.08600 1.000 49.84162 326 ASP A N 1
ATOM 2028 C CA . ASP A 1 301 ? -23.55600 7.11000 51.89100 1.000 51.13373 326 ASP A CA 1
ATOM 2029 C C . ASP A 1 301 ? -23.07800 7.83300 50.63800 1.000 48.54756 326 ASP A C 1
ATOM 2030 O O . ASP A 1 301 ? -22.52800 7.19600 49.73200 1.000 41.63223 326 ASP A O 1
ATOM 2035 N N . LYS A 1 302 ? -23.28000 9.15400 50.56500 1.000 47.56680 327 LYS A N 1
ATOM 2036 C CA . LYS A 1 302 ? -22.69100 9.92700 49.47600 1.000 48.06773 327 LYS A CA 1
ATOM 2037 C C . LYS A 1 302 ? -21.17400 9.79900 49.48200 1.000 44.02329 327 LYS A C 1
ATOM 2038 O O . LYS A 1 302 ? -20.54900 9.64500 48.42700 1.000 46.24411 327 LYS A O 1
ATOM 2044 N N . TYR A 1 303 ? -20.56900 9.86500 50.66900 1.000 34.87316 328 TYR A N 1
ATOM 2045 C CA . TYR A 1 303 ? -19.11900 9.76100 50.78500 1.000 41.70966 328 TYR A CA 1
ATOM 2046 C C . TYR A 1 303 ? -18.62100 8.41100 50.27900 1.000 38.82600 328 TYR A C 1
ATOM 2047 O O . TYR A 1 303 ? -17.71000 8.34600 49.44600 1.000 37.60142 328 TYR A O 1
ATOM 2056 N N . LYS A 1 304 ? -19.22600 7.32000 50.75600 1.000 42.54314 329 LYS A N 1
ATOM 2057 C CA . LYS A 1 304 ? -18.77100 5.98600 50.37500 1.000 36.94757 329 LYS A CA 1
ATOM 2058 C C . LYS A 1 304 ? -18.96900 5.73000 48.88600 1.000 42.07322 329 LYS A C 1
ATOM 2059 O O . LYS A 1 304 ? -18.12500 5.10100 48.23800 1.000 43.86322 329 LYS A O 1
ATOM 2065 N N . ASN A 1 305 ? -20.08600 6.20000 48.32800 1.000 55.75266 330 ASN A N 1
ATOM 2066 C CA . ASN A 1 305 ? -20.33700 6.00400 46.90400 1.000 55.08993 330 ASN A CA 1
ATOM 2067 C C . ASN A 1 305 ? -19.28200 6.70200 46.05700 1.000 57.65277 330 ASN A C 1
ATOM 2068 O O . ASN A 1 305 ? -18.85300 6.17200 45.02600 1.000 59.88738 330 ASN A O 1
ATOM 2073 N N . ALA A 1 306 ? -18.85500 7.89800 46.47400 1.000 48.30034 331 ALA A N 1
ATOM 2074 C CA . ALA A 1 306 ? -17.85800 8.63800 45.70600 1.000 47.45595 331 ALA A CA 1
ATOM 2075 C C . ALA A 1 306 ? -16.53600 7.88200 45.63800 1.000 49.49166 331 ALA A C 1
ATOM 2076 O O . ALA A 1 306 ? -15.90200 7.82000 44.57800 1.000 49.69659 331 ALA A O 1
ATOM 2078 N N . VAL A 1 307 ? -16.10400 7.30400 46.76100 1.000 35.11382 332 VAL A N 1
ATOM 2079 C CA . VAL A 1 307 ? -14.86300 6.53300 46.77000 1.000 39.08071 332 VAL A CA 1
ATOM 2080 C C . VAL A 1 307 ? -14.98400 5.32700 45.84800 1.000 41.92840 332 VAL A C 1
ATOM 2081 O O . VAL A 1 307 ? -14.09900 5.05800 45.02600 1.000 41.34484 332 VAL A O 1
ATOM 2085 N N . THR A 1 308 ? -16.09100 4.58800 45.96400 1.000 50.73235 333 THR A N 1
ATOM 2086 C CA . THR A 1 308 ? -16.28100 3.40500 45.13300 1.000 52.60148 333 THR A CA 1
ATOM 2087 C C . THR A 1 308 ? -16.47200 3.77300 43.66700 1.000 47.90520 333 THR A C 1
ATOM 2088 O O . THR A 1 308 ? -16.01800 3.03900 42.78100 1.000 48.41148 333 THR A O 1
ATOM 2092 N N . ASP A 1 309 ? -17.13800 4.89700 43.38900 1.000 42.22407 334 ASP A N 1
ATOM 2093 C CA . ASP A 1 309 ? -17.25000 5.36200 42.01100 1.000 42.05316 334 ASP A CA 1
ATOM 2094 C C . ASP A 1 309 ? -15.88200 5.70700 41.43500 1.000 41.71811 334 ASP A C 1
ATOM 2095 O O . ASP A 1 309 ? -15.57100 5.34400 40.29500 1.000 38.62637 334 ASP A O 1
ATOM 2100 N N . LEU A 1 310 ? -15.04900 6.40500 42.21200 1.000 49.27933 335 LEU A N 1
ATOM 2101 C CA . LEU A 1 310 ? -13.70100 6.72100 41.74900 1.000 46.84863 335 LEU A CA 1
ATOM 2102 C C . LEU A 1 310 ? -12.85100 5.46400 41.61800 1.000 47.61138 335 LEU A C 1
ATOM 2103 O O . LEU A 1 310 ? -12.04700 5.34900 40.68600 1.000 50.46663 335 LEU A O 1
ATOM 2108 N N . GLN A 1 311 ? -13.00400 4.51600 42.54500 1.000 49.81164 336 GLN A N 1
ATOM 2109 C CA . GLN A 1 311 ? -12.29800 3.24500 42.41900 1.000 45.09900 336 GLN A CA 1
ATOM 2110 C C . GLN A 1 311 ? -12.68600 2.53900 41.12800 1.000 49.16700 336 GLN A C 1
ATOM 2111 O O . GLN A 1 311 ? -11.82100 2.09900 40.36300 1.000 56.47724 336 GLN A O 1
ATOM 2117 N N . LEU A 1 312 ? -13.98900 2.45000 40.85400 1.000 57.95675 337 LEU A N 1
ATOM 2118 C CA . LEU A 1 312 ? -14.44800 1.82400 39.61800 1.000 63.81907 337 LEU A CA 1
ATOM 2119 C C . LEU A 1 312 ? -13.97000 2.60000 38.39600 1.000 63.00765 337 LEU A C 1
ATOM 2120 O O . LEU A 1 312 ? -13.64300 2.00600 37.36100 1.000 64.15958 337 LEU A O 1
ATOM 2125 N N . LEU A 1 313 ? -13.93300 3.93100 38.49800 1.000 53.48545 338 LEU A N 1
ATOM 2126 C CA . LEU A 1 313 ? -13.51500 4.75500 37.36900 1.000 53.13366 338 LEU A CA 1
ATOM 2127 C C . LEU A 1 313 ? -12.06900 4.47300 36.97700 1.000 55.30737 338 LEU A C 1
ATOM 2128 O O . LEU A 1 313 ? -11.74700 4.39100 35.78600 1.000 57.06855 338 LEU A O 1
ATOM 2133 N N . MET A 1 314 ? -11.18200 4.31700 37.96300 1.000 58.09353 339 MET A N 1
ATOM 2134 C CA . MET A 1 314 ? -9.77600 4.08000 37.65200 1.000 65.10283 339 MET A CA 1
ATOM 2135 C C . MET A 1 314 ? -9.54100 2.69100 37.07700 1.000 68.20454 339 MET A C 1
ATOM 2136 O O . MET A 1 314 ? -8.64400 2.51300 36.24500 1.000 69.63701 339 MET A O 1
ATOM 2141 N N . GLN A 1 315 ? -10.31800 1.69700 37.50700 1.000 79.19910 340 GLN A N 1
ATOM 2142 C CA . GLN A 1 315 ? -10.18100 0.35200 36.96100 1.000 82.56642 340 GLN A CA 1
ATOM 2143 C C . GLN A 1 315 ? -10.68200 0.23900 35.52700 1.000 78.70909 340 GLN A C 1
ATOM 2144 O O . GLN A 1 315 ? -10.64700 -0.86100 34.96500 1.000 77.58175 340 GLN A O 1
ATOM 2150 N N . SER A 1 316 ? -11.14500 1.33400 34.92500 1.000 67.50895 341 SER A N 1
ATOM 2151 C CA . SER A 1 316 ? -11.66700 1.30200 33.57000 1.000 67.47387 341 SER A CA 1
ATOM 2152 C C . SER A 1 316 ? -11.00700 2.31100 32.64100 1.000 75.59582 341 SER A C 1
ATOM 2153 O O . SER A 1 316 ? -11.44300 2.43800 31.49100 1.000 83.39121 341 SER A O 1
ATOM 2156 N N . THR A 1 317 ? -9.98600 3.02600 33.09700 1.000 114.02290 342 THR A N 1
ATOM 2157 C CA . THR A 1 317 ? -9.36700 4.05600 32.26700 1.000 118.63614 342 THR A CA 1
ATOM 2158 C C . THR A 1 317 ? -8.65000 3.42200 31.08000 1.000 122.39209 342 THR A C 1
ATOM 2159 O O . THR A 1 317 ? -7.93700 2.42600 31.25200 1.000 124.14122 342 THR A O 1
ATOM 2163 N N . PRO A 1 318 ? -8.81500 3.95900 29.87000 1.000 137.94096 343 PRO A N 1
ATOM 2164 C CA . PRO A 1 318 ? -7.98100 3.51100 28.74700 1.000 139.31431 343 PRO A CA 1
ATOM 2165 C C . PRO A 1 318 ? -6.55400 4.02300 28.87500 1.000 138.81237 343 PRO A C 1
ATOM 2166 O O . PRO A 1 318 ? -6.23600 4.75900 29.81400 1.000 140.22265 343 PRO A O 1
ATOM 2170 N N . ALA A 1 319 ? -5.68700 3.64000 27.94600 1.000 113.76189 344 ALA A N 1
ATOM 2171 C CA . ALA A 1 319 ? -4.29300 4.04700 27.99800 1.000 110.59248 344 ALA A CA 1
ATOM 2172 C C . ALA A 1 319 ? -4.05700 5.29500 27.15200 1.000 114.36050 344 ALA A C 1
ATOM 2173 O O . ALA A 1 319 ? -4.80500 5.59900 26.22000 1.000 113.15945 344 ALA A O 1
ATOM 2175 N N . THR A 1 320 ? -2.99800 6.02100 27.49700 1.000 142.27093 345 THR A N 1
ATOM 2176 C CA . THR A 1 320 ? -2.55200 7.18300 26.74600 1.000 141.50661 345 THR A CA 1
ATOM 2177 C C . THR A 1 320 ? -1.21800 6.88200 26.07400 1.000 143.66619 345 THR A C 1
ATOM 2178 O O . THR A 1 320 ? -0.47400 5.98800 26.48900 1.000 136.21441 345 THR A O 1
ATOM 2182 N N . GLY A 1 321 ? -0.92600 7.63600 25.01200 1.000 120.80671 346 GLY A N 1
ATOM 2183 C CA . GLY A 1 321 ? 0.31400 7.49000 24.28500 1.000 117.08606 346 GLY A CA 1
ATOM 2184 C C . GLY A 1 321 ? 1.36100 8.50300 24.72600 1.000 118.55156 346 GLY A C 1
ATOM 2185 O O . GLY A 1 321 ? 1.08300 9.45200 25.45300 1.000 116.11146 346 GLY A O 1
ATOM 2186 N N . SER A 1 322 ? 2.59500 8.27500 24.26400 1.000 138.93932 347 SER A N 1
ATOM 2187 C CA . SER A 1 322 ? 3.67400 9.21500 24.54500 1.000 136.78595 347 SER A CA 1
ATOM 2188 C C . SER A 1 322 ? 3.40600 10.58400 23.93600 1.000 132.15893 347 SER A C 1
ATOM 2189 O O . SER A 1 322 ? 3.95700 11.58400 24.40900 1.000 123.52858 347 SER A O 1
ATOM 2192 N N . GLY A 1 323 ? 2.57400 10.64800 22.90000 1.000 102.90504 348 GLY A N 1
ATOM 2193 C CA . GLY A 1 323 ? 2.12800 11.89200 22.31600 1.000 101.64204 348 GLY A CA 1
ATOM 2194 C C . GLY A 1 323 ? 0.90400 12.50400 22.95800 1.000 96.48856 348 GLY A C 1
ATOM 2195 O O . GLY A 1 323 ? 0.44400 13.55600 22.50500 1.000 98.84786 348 GLY A O 1
ATOM 2196 N N . SER A 1 324 ? 0.35100 11.87800 23.99400 1.000 70.77666 349 SER A N 1
ATOM 2197 C CA . SER A 1 324 ? -0.77300 12.47300 24.70400 1.000 67.13557 349 SER A CA 1
ATOM 2198 C C . SER A 1 324 ? -0.30300 13.66500 25.52600 1.000 48.35291 349 SER 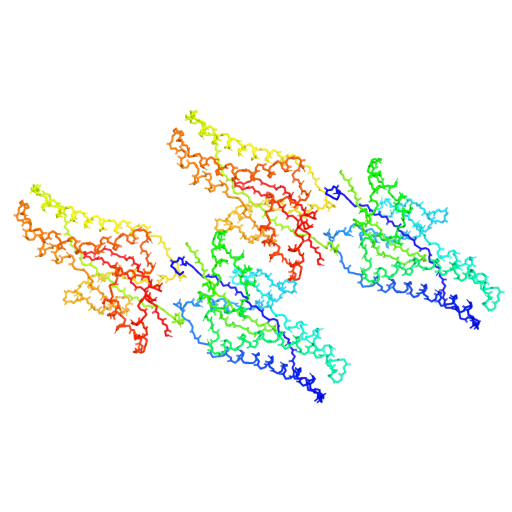A C 1
ATOM 2199 O O . SER A 1 324 ? 0.80500 13.66900 26.06900 1.000 48.77464 349 SER A O 1
ATOM 2202 N N . ALA A 1 325 ? -1.15800 14.68500 25.61700 1.000 43.45055 350 ALA A N 1
ATOM 2203 C CA . ALA A 1 325 ? -0.78900 15.89300 26.34300 1.000 36.11040 350 ALA A CA 1
ATOM 2204 C C . ALA A 1 325 ? -0.63800 15.65000 27.83900 1.000 40.04763 350 ALA A C 1
ATOM 2205 O O . ALA A 1 325 ? -0.03500 16.48000 28.52900 1.000 38.69713 350 ALA A O 1
ATOM 2207 N N . ILE A 1 326 ? -1.15400 14.53400 28.35000 1.000 35.35171 351 ILE A N 1
ATOM 2208 C CA . ILE A 1 326 ? -1.11700 14.25200 29.78100 1.000 29.28360 351 ILE A CA 1
ATOM 2209 C C . ILE A 1 326 ? -0.18000 13.08700 30.05800 1.000 27.40650 351 ILE A C 1
ATOM 2210 O O . ILE A 1 326 ? -0.36000 12.35600 31.03800 1.000 30.71312 351 ILE A O 1
ATOM 2215 N N . ALA A 1 327 ? 0.81900 12.89600 29.19500 1.000 32.71251 352 ALA A N 1
ATOM 2216 C CA . ALA A 1 327 ? 1.79500 11.84100 29.44300 1.000 35.41071 352 ALA A CA 1
ATOM 2217 C C . ALA A 1 327 ? 2.61500 12.12700 30.69300 1.000 32.84104 352 ALA A C 1
ATOM 2218 O O . ALA A 1 327 ? 2.93300 11.20900 31.45800 1.000 33.24140 352 ALA A O 1
ATOM 2220 N N . SER A 1 328 ? 2.97500 13.39400 30.91300 1.000 33.94228 353 SER A N 1
ATOM 2221 C CA . SER A 1 328 ? 3.73400 13.74900 32.10800 1.000 33.17182 353 SER A CA 1
ATOM 2222 C C . SER A 1 328 ? 2.96100 13.39500 33.37100 1.000 27.02419 353 SER A C 1
ATOM 2223 O O . SER A 1 328 ? 3.48700 12.72900 34.27000 1.000 21.80031 353 SER A O 1
ATOM 2226 N N . GLY A 1 329 ? 1.69700 13.81200 33.44300 1.000 34.33905 354 GLY A N 1
ATOM 2227 C CA . GLY A 1 329 ? 0.89500 13.50500 34.61600 1.000 37.00834 354 GLY A CA 1
ATOM 2228 C C . GLY A 1 329 ? 0.68800 12.01600 34.81600 1.000 37.92820 354 GLY A C 1
ATOM 2229 O O . GLY A 1 329 ? 0.78300 11.51300 35.93900 1.000 35.06487 354 GLY A O 1
ATOM 2230 N N . VAL A 1 330 ? 0.40400 11.29000 33.73000 1.000 29.40963 355 VAL A N 1
ATOM 2231 C CA . VAL A 1 330 ? 0.17600 9.85000 33.82800 1.000 28.72121 355 VAL A CA 1
ATOM 2232 C C . VAL A 1 330 ? 1.42800 9.14300 34.33300 1.000 30.70292 355 VAL A C 1
ATOM 2233 O O . VAL A 1 330 ? 1.35900 8.27800 35.21700 1.000 26.40292 355 VAL A O 1
ATOM 2237 N N . ALA A 1 331 ? 2.59400 9.50900 33.79400 1.000 38.02482 356 ALA A N 1
ATOM 2238 C CA . ALA A 1 331 ? 3.84200 8.91100 34.25400 1.000 35.05423 356 ALA A CA 1
ATOM 2239 C C . ALA A 1 331 ? 4.05400 9.15300 35.74400 1.000 36.84644 356 ALA A C 1
ATOM 2240 O O . ALA A 1 331 ? 4.57600 8.28600 36.45400 1.000 41.69108 356 ALA A O 1
ATOM 2242 N N . VAL A 1 332 ? 3.65800 10.32800 36.23700 1.000 40.13423 357 VAL A N 1
ATOM 2243 C CA . VAL A 1 332 ? 3.76000 10.59900 37.66800 1.000 39.32981 357 VAL A CA 1
ATOM 2244 C C . VAL A 1 332 ? 2.74400 9.76800 38.44400 1.000 37.30139 357 VAL A C 1
ATOM 2245 O O . VAL A 1 332 ? 3.03000 9.29300 39.55000 1.000 38.27764 357 VAL A O 1
ATOM 2249 N N . CYS A 1 333 ? 1.54300 9.58000 37.88600 1.000 28.25652 358 CYS A N 1
ATOM 2250 C CA A CYS A 1 333 ? 0.53600 8.75300 38.55300 0.520 27.00662 358 CYS A CA 1
ATOM 2251 C CA B CYS A 1 333 ? 0.55000 8.76100 38.56400 0.480 29.66526 358 CYS A CA 1
ATOM 2252 C C . CYS A 1 333 ? 1.07200 7.35100 38.80400 1.000 29.90221 358 CYS A C 1
ATOM 2253 O O . CYS A 1 333 ? 0.93700 6.80600 39.90600 1.000 30.14008 358 CYS A O 1
ATOM 2258 N N . LYS A 1 334 ? 1.67600 6.74600 37.77800 1.000 25.38173 359 LYS A N 1
ATOM 2259 C CA . LYS A 1 334 ? 2.19300 5.38900 37.90800 1.000 25.71451 359 LYS A CA 1
ATOM 2260 C C . LYS A 1 334 ? 3.31200 5.31600 38.93800 1.000 31.82811 359 LYS A C 1
ATOM 2261 O O . LYS A 1 334 ? 3.42500 4.32700 39.67200 1.000 31.19023 359 LYS A O 1
ATOM 2267 N N . VAL A 1 335 ? 4.14500 6.35700 39.01400 1.000 22.72484 360 VAL A N 1
ATOM 2268 C CA . VAL A 1 335 ? 5.19000 6.38900 40.03400 1.000 22.48892 360 VAL A CA 1
ATOM 2269 C C . VAL A 1 335 ? 4.57500 6.33500 41.42800 1.000 25.23108 360 VAL A C 1
ATOM 2270 O O . VAL A 1 335 ? 5.11600 5.69600 42.33900 1.000 22.52569 360 VAL A O 1
ATOM 2274 N N . LEU A 1 336 ? 3.42200 6.98200 41.60900 1.000 34.20205 361 LEU A N 1
ATOM 2275 C CA . LEU A 1 336 ? 2.71300 6.91300 42.88100 1.000 34.74649 361 LEU A CA 1
ATOM 2276 C C . LEU A 1 336 ? 2.26100 5.49500 43.21700 1.000 36.67007 361 LEU A C 1
ATOM 2277 O O . LEU A 1 336 ? 1.92600 5.22300 44.37500 1.000 36.11319 361 LEU A O 1
ATOM 2282 N N . HIS A 1 337 ? 2.23500 4.59300 42.23900 1.000 23.17160 362 HIS A N 1
ATOM 2283 C CA . HIS A 1 337 ? 1.90400 3.19700 42.48800 1.000 26.55222 362 HIS A CA 1
ATOM 2284 C C . HIS A 1 337 ? 3.11000 2.37400 42.92900 1.000 31.85900 362 HIS A C 1
ATOM 2285 O O . HIS A 1 337 ? 2.95100 1.18800 43.23900 1.000 31.00002 362 HIS A O 1
ATOM 2292 N N . LEU A 1 338 ? 4.30300 2.96500 42.95800 1.000 31.84765 363 LEU A N 1
ATOM 2293 C CA . LEU A 1 338 ? 5.47400 2.26300 43.45900 1.000 33.43976 363 LEU A CA 1
ATOM 2294 C C . LEU A 1 338 ? 5.38300 2.09000 44.97400 1.000 37.48872 363 LEU A C 1
ATOM 2295 O O . LEU A 1 338 ? 4.63800 2.79300 45.66500 1.000 32.39722 363 LEU A O 1
ATOM 2300 N N . GLU A 1 339 ? 6.10000 1.09300 45.45600 1.000 57.52504 364 GLU A N 1
ATOM 2301 C CA . GLU A 1 339 ? 6.01900 0.72100 46.87700 1.000 56.13573 364 GLU A CA 1
ATOM 2302 C C . GLU A 1 339 ? 6.23200 1.86700 47.85500 1.000 65.09573 364 GLU A C 1
ATOM 2303 O O . GLU A 1 339 ? 7.27000 2.51700 47.78100 1.000 70.82674 364 GLU A O 1
ATOM 2309 N N . GLY A 1 340 ? 5.26600 2.07400 48.73700 1.000 43.62965 365 GLY A N 1
ATOM 2310 C CA . GLY A 1 340 ? 5.38000 3.00300 49.84200 1.000 46.65008 365 GLY A CA 1
ATOM 2311 C C . GLY A 1 340 ? 5.35500 4.46700 49.48200 1.000 39.75453 365 GLY A C 1
ATOM 2312 O O . GLY A 1 340 ? 5.57600 5.30700 50.36200 1.000 40.69434 365 GLY A O 1
ATOM 2313 N N . GLU A 1 341 ? 5.09000 4.80800 48.21900 1.000 25.20528 366 GLU A N 1
ATOM 2314 C CA . GLU A 1 341 ? 5.02000 6.21600 47.84600 1.000 22.87714 366 GLU A CA 1
ATOM 2315 C C . GLU A 1 341 ? 3.85000 6.91000 48.53000 1.000 25.19887 366 GLU A C 1
ATOM 2316 O O . GLU A 1 341 ? 3.99200 8.03200 49.03100 1.000 26.61655 366 GLU A O 1
ATOM 2322 N N . VAL A 1 342 ? 2.68900 6.25500 48.57300 1.000 35.59594 367 VAL A N 1
ATOM 2323 C CA . VAL A 1 342 ? 1.52200 6.85900 49.20800 1.000 34.40310 367 VAL A CA 1
ATOM 2324 C C . VAL A 1 342 ? 1.76900 7.05100 50.69700 1.000 36.53753 367 VAL A C 1
ATOM 2325 O O . VAL A 1 342 ? 1.36900 8.06600 51.28300 1.000 40.99599 367 VAL A O 1
ATOM 2329 N N . ASN A 1 343 ? 2.43900 6.08700 51.33300 1.000 37.18356 368 ASN A N 1
ATOM 2330 C CA . ASN A 1 343 ? 2.82200 6.25400 52.73200 1.000 41.76528 368 ASN A CA 1
ATOM 2331 C C . ASN A 1 343 ? 3.78200 7.42500 52.90000 1.000 42.18399 368 ASN A C 1
ATOM 2332 O O . ASN A 1 343 ? 3.68900 8.18100 53.87600 1.000 34.68690 368 ASN A O 1
ATOM 2337 N N . LYS A 1 344 ? 4.71400 7.58800 51.95600 1.000 39.61873 369 LYS A N 1
ATOM 2338 C CA . LYS A 1 344 ? 5.65300 8.70400 52.01400 1.000 32.89841 369 LYS A CA 1
ATOM 2339 C C . LYS A 1 344 ? 4.92100 10.04000 51.96600 1.000 32.71371 369 LYS A C 1
ATOM 2340 O O . LYS A 1 344 ? 5.18700 10.94100 52.77100 1.000 36.98751 369 LYS A O 1
ATOM 2346 N N . ILE A 1 345 ? 3.97300 10.17500 51.04000 1.000 39.29176 370 ILE A N 1
ATOM 2347 C CA . ILE A 1 345 ? 3.19600 11.40600 50.93600 1.000 28.60739 370 ILE A CA 1
ATOM 2348 C C . ILE A 1 345 ? 2.28400 11.56700 52.14500 1.000 35.70572 370 ILE A C 1
ATOM 2349 O O . ILE A 1 345 ? 2.08000 12.68000 52.64400 1.000 39.43928 370 ILE A O 1
ATOM 2354 N N . LYS A 1 346 ? 1.72000 10.46100 52.63500 1.000 38.64118 371 LYS A N 1
ATOM 2355 C CA . LYS A 1 346 ? 0.82600 10.53900 53.78500 1.000 32.56146 371 LYS A CA 1
ATOM 2356 C C . LYS A 1 346 ? 1.55300 11.06500 55.01700 1.000 37.34102 371 LYS A C 1
ATOM 2357 O O . LYS A 1 346 ? 1.02600 11.92100 55.73800 1.000 46.94634 371 LYS A O 1
ATOM 2363 N N . SER A 1 347 ? 2.76700 10.57200 55.27100 1.000 28.21866 372 SER A N 1
ATOM 2364 C CA . SER A 1 347 ? 3.53900 11.05900 56.41100 1.000 27.24199 372 SER A CA 1
ATOM 2365 C C . SER A 1 347 ? 3.91700 12.52200 56.23800 1.000 30.67561 372 SER A C 1
ATOM 2366 O O . SER A 1 347 ? 3.84900 13.30600 57.19100 1.000 35.10315 372 SER A O 1
ATOM 2369 N N . ALA A 1 348 ? 4.32700 12.90400 55.02700 1.000 28.65525 373 ALA A N 1
ATOM 2370 C CA . ALA A 1 348 ? 4.76500 14.27400 54.78900 1.000 23.30065 373 ALA A CA 1
ATOM 2371 C C . ALA A 1 348 ? 3.63500 15.27200 54.99700 1.000 27.95249 373 ALA A C 1
ATOM 2372 O O . ALA A 1 348 ? 3.88500 16.43200 55.34300 1.000 23.57959 373 ALA A O 1
ATOM 2374 N N . LEU A 1 349 ? 2.41600 14.79200 54.85700 1.000 43.10535 374 LEU A N 1
ATOM 2375 C CA . LEU A 1 349 ? 1.24400 15.66700 54.92100 1.000 38.33575 374 LEU A CA 1
ATOM 2376 C C . LEU A 1 349 ? 0.47700 15.38700 56.20800 1.000 40.53014 374 LEU A C 1
ATOM 2377 O O . LEU A 1 349 ? -0.67400 15.79300 56.29200 1.000 43.84391 374 LEU A O 1
ATOM 2382 N N . LEU A 1 350 ? 1.11800 14.77700 57.19900 1.000 40.61712 375 LEU A N 1
ATOM 2383 C CA . LEU A 1 350 ? 0.46400 14.51400 58.47700 1.000 46.63147 375 LEU A CA 1
ATOM 2384 C C . LEU A 1 350 ? 0.22600 15.79700 59.26100 1.000 43.41392 375 LEU A C 1
ATOM 2385 O O . LEU A 1 350 ? -0.86100 16.00000 59.81500 1.000 49.44244 375 LEU A O 1
ATOM 2390 N N . SER A 1 351 ? 1.21900 16.68400 59.30700 1.000 41.79948 376 SER A N 1
ATOM 2391 C CA . SER A 1 351 ? 1.12100 17.90000 60.10700 1.000 45.57554 376 SER A CA 1
ATOM 2392 C C . SER A 1 351 ? 1.20000 19.17200 59.27200 1.000 48.00924 376 SER A C 1
ATOM 2393 O O . SER A 1 351 ? 1.27000 20.26800 59.84200 1.000 42.56380 376 SER A O 1
ATOM 2396 N N . THR A 1 352 ? 1.20100 19.06200 57.94500 1.000 20.07204 377 THR A N 1
ATOM 2397 C CA . THR A 1 352 ? 1.19500 20.23400 57.08800 1.000 20.53338 377 THR A CA 1
ATOM 2398 C C . THR A 1 352 ? 0.34300 19.95300 55.85700 1.000 23.82207 377 THR A C 1
ATOM 2399 O O . THR A 1 352 ? 0.14500 18.80100 55.46100 1.000 19.66986 377 THR A O 1
ATOM 2403 N N . ASN A 1 353 ? -0.17200 21.02700 55.25700 1.000 27.02959 378 ASN A N 1
ATOM 2404 C CA . ASN A 1 353 ? -1.04900 20.88600 54.10100 1.000 26.86347 378 ASN A CA 1
ATOM 2405 C C . ASN A 1 353 ? -0.28600 20.75700 52.78800 1.000 28.52040 378 ASN A C 1
ATOM 2406 O O . ASN A 1 353 ? -0.86800 20.31600 51.79200 1.000 30.53595 378 ASN A O 1
ATOM 2411 N N . LYS A 1 354 ? 0.99400 21.12300 52.76100 1.000 23.37376 379 LYS A N 1
ATOM 2412 C CA . LYS A 1 354 ? 1.77300 21.06800 51.53300 1.000 27.69660 379 LYS A CA 1
ATOM 2413 C C . LYS A 1 354 ? 3.21100 20.71400 51.87500 1.000 26.78998 379 LYS A C 1
ATOM 2414 O O . LYS A 1 354 ? 3.76300 21.21900 52.85600 1.000 33.94380 379 LYS A O 1
ATOM 2420 N N . ALA A 1 355 ? 3.80700 19.83900 51.06800 1.000 29.06074 380 ALA A N 1
ATOM 2421 C CA . ALA A 1 355 ? 5.17500 19.39500 51.29800 1.000 31.52304 380 ALA A CA 1
ATOM 2422 C C . ALA A 1 355 ? 5.78300 18.90500 49.99200 1.000 29.47389 380 ALA A C 1
ATOM 2423 O O . ALA A 1 355 ? 5.07400 18.43400 49.09700 1.000 21.50690 380 ALA A O 1
ATOM 2425 N N . VAL A 1 356 ? 7.10200 19.02200 49.89800 1.000 12.42454 381 VAL A N 1
ATOM 2426 C CA . VAL A 1 356 ? 7.86000 18.45100 48.79500 1.000 17.11008 381 VAL A CA 1
ATOM 2427 C C . VAL A 1 356 ? 8.30300 17.05200 49.20000 1.000 19.93180 381 VAL A C 1
ATOM 2428 O O . VAL A 1 356 ? 8.83200 16.85100 50.30000 1.000 25.10642 381 VAL A O 1
ATOM 2432 N N . VAL A 1 357 ? 8.07200 16.08100 48.32200 1.000 32.61839 382 VAL A N 1
ATOM 2433 C CA . VAL A 1 357 ? 8.37300 14.68000 48.58800 1.000 28.07070 382 VAL A CA 1
ATOM 2434 C C . VAL A 1 357 ? 9.28900 14.16500 47.48900 1.000 33.88431 382 VAL A C 1
ATOM 2435 O O . VAL A 1 357 ? 9.00000 14.34100 46.30000 1.000 38.79688 382 VAL A O 1
ATOM 2439 N N . SER A 1 358 ? 10.38700 13.52900 47.88500 1.000 38.94116 383 SER A N 1
ATOM 2440 C CA . SER A 1 358 ? 11.27500 12.86000 46.94500 1.000 36.76894 383 SER A CA 1
ATOM 2441 C C . SER A 1 358 ? 10.78300 11.43300 46.74700 1.000 37.49486 383 SER A C 1
ATOM 2442 O O . SER A 1 358 ? 10.71900 10.65500 47.70600 1.000 46.43345 383 SER A O 1
ATOM 2445 N N . LEU A 1 359 ? 10.42900 11.09400 45.51200 1.000 19.44224 384 LEU A N 1
ATOM 2446 C CA . LEU A 1 359 ? 9.91500 9.76800 45.21600 1.000 27.95018 384 LEU A CA 1
ATOM 2447 C C . LEU A 1 359 ? 11.06000 8.77900 45.01700 1.000 34.60180 384 LEU A C 1
ATOM 2448 O O . LEU A 1 359 ? 12.21900 9.15700 44.82600 1.000 37.25890 384 LEU A O 1
ATOM 2453 N N . SER A 1 360 ? 10.72000 7.48600 45.07400 1.000 41.27442 385 SER A N 1
ATOM 2454 C CA . SER A 1 360 ? 11.70700 6.45900 44.76300 1.000 40.46553 385 SER A CA 1
ATOM 2455 C C . SER A 1 360 ? 12.13100 6.53200 43.30500 1.000 48.47425 385 SER A C 1
ATOM 2456 O O . SER A 1 360 ? 13.12800 5.91000 42.92000 1.000 52.17512 385 SER A O 1
ATOM 2459 N N . ASN A 1 361 ? 11.37600 7.27000 42.48900 1.000 45.93085 386 ASN A N 1
ATOM 2460 C CA . ASN A 1 361 ? 11.80900 7.64500 41.15200 1.000 47.46290 386 ASN A CA 1
ATOM 2461 C C . ASN A 1 361 ? 13.09600 8.45800 41.17700 1.000 49.34464 386 ASN A C 1
ATOM 2462 O O . ASN A 1 361 ? 13.81900 8.48800 40.17600 1.000 47.03269 386 ASN A O 1
ATOM 2467 N N . GLY A 1 362 ? 13.40200 9.10900 42.30000 1.000 38.86009 387 GLY A N 1
ATOM 2468 C CA . GLY A 1 362 ? 14.46400 10.08300 42.36700 1.000 29.94788 387 GLY A CA 1
ATOM 2469 C C . GLY A 1 362 ? 14.02300 11.50600 42.10100 1.000 41.71651 387 GLY A C 1
ATOM 2470 O O . GLY A 1 362 ? 14.80300 12.43700 42.34000 1.000 43.50517 387 GLY A O 1
ATOM 2471 N N . VAL A 1 363 ? 12.79900 11.70300 41.62600 1.000 36.30600 388 VAL A N 1
ATOM 2472 C CA . VAL A 1 363 ? 12.26900 13.02500 41.32100 1.000 39.23654 388 VAL A CA 1
ATOM 2473 C C . VAL A 1 363 ? 11.52700 13.55500 42.54000 1.000 41.11998 388 VAL A C 1
ATOM 2474 O O . VAL A 1 363 ? 10.77300 12.82300 43.19300 1.000 42.38983 388 VAL A O 1
ATOM 2478 N N . SER A 1 364 ? 11.75000 14.82800 42.85700 1.000 32.17115 389 SER A N 1
ATOM 2479 C CA . SER A 1 364 ? 11.02700 15.49500 43.93100 1.000 27.46773 389 SER A CA 1
ATOM 2480 C C . SER A 1 364 ? 9.74900 16.10500 43.37300 1.000 28.91204 389 SER A C 1
ATOM 2481 O O . SER A 1 364 ? 9.77100 16.76200 42.32700 1.000 34.90372 389 SER A O 1
ATOM 2484 N N . VAL A 1 365 ? 8.63700 15.87800 44.06600 1.000 26.29746 390 VAL A N 1
ATOM 2485 C CA . VAL A 1 365 ? 7.33500 16.34100 43.60900 1.000 31.61675 390 VAL A CA 1
ATOM 2486 C C . VAL A 1 365 ? 6.67000 17.11900 44.73700 1.000 27.21788 390 VAL A C 1
ATOM 2487 O O . VAL A 1 365 ? 6.88000 16.84000 45.92200 1.000 28.67758 390 VAL A O 1
ATOM 2491 N N . LEU A 1 366 ? 5.89500 18.13000 44.36000 1.000 17.15293 391 LEU A N 1
ATOM 2492 C CA . LEU A 1 366 ? 5.15200 18.93900 45.31300 1.000 21.57419 391 LEU A CA 1
ATOM 2493 C C . LEU A 1 366 ? 3.78800 18.30800 45.56200 1.000 21.85761 391 LEU A C 1
ATOM 2494 O O . LEU A 1 366 ? 3.04500 18.03100 44.61500 1.000 28.71638 391 LEU A O 1
ATOM 2499 N N . THR A 1 367 ? 3.46000 18.07800 46.82900 1.000 14.13142 392 THR A N 1
ATOM 2500 C CA . THR A 1 367 ? 2.21000 17.43100 47.19900 1.000 14.97511 392 THR A CA 1
ATOM 2501 C C . THR A 1 367 ? 1.34300 18.38500 48.01000 1.000 13.74458 392 THR A C 1
ATOM 2502 O O . THR A 1 367 ? 1.85200 19.18400 48.80300 1.000 14.36847 392 THR A O 1
ATOM 2506 N N . PHE A 1 368 ? 0.02900 18.28600 47.80900 1.000 19.17430 393 PHE A N 1
ATOM 2507 C CA . PHE A 1 368 ? -0.96600 19.10800 48.48900 1.000 23.09510 393 PHE A CA 1
ATOM 2508 C C . PHE A 1 368 ? -1.93100 18.22000 49.26300 1.000 22.70994 393 PHE A C 1
ATOM 2509 O O . PHE A 1 368 ? -2.26800 17.11900 48.81500 1.000 22.26399 393 PHE A O 1
ATOM 2517 N N . LYS A 1 369 ? -2.38600 18.70400 50.41700 1.000 19.93097 394 LYS A N 1
ATOM 2518 C CA . LYS A 1 369 ? -3.50200 18.09800 51.14000 1.000 17.66818 394 LYS A CA 1
ATOM 2519 C C . LYS A 1 369 ? -4.61800 19.13700 51.18200 1.000 28.86915 394 LYS A C 1
ATOM 2520 O O . LYS A 1 369 ? -4.62800 20.01900 52.04700 1.000 24.97068 394 LYS A O 1
ATOM 2526 N N . VAL A 1 370 ? -5.55800 19.03100 50.24300 1.000 31.75709 395 VAL A N 1
ATOM 2527 C CA . VAL A 1 370 ? -6.59100 20.04900 50.10400 1.000 32.71152 395 VAL A CA 1
ATOM 2528 C C . VAL A 1 370 ? -7.82800 19.75500 50.94400 1.000 35.58602 395 VAL A C 1
ATOM 2529 O O . VAL A 1 370 ? -8.59300 20.68300 51.25000 1.000 30.69661 395 VAL A O 1
ATOM 2533 N N . LEU A 1 371 ? -8.03700 18.50300 51.34100 1.000 33.26729 396 LEU A N 1
ATOM 2534 C CA . LEU A 1 371 ? -9.21200 18.12300 52.10900 1.000 24.28431 396 LEU A CA 1
ATOM 2535 C C . LEU A 1 371 ? -8.84000 16.96500 53.02100 1.000 30.53756 396 LEU A C 1
ATOM 2536 O O . LEU A 1 371 ? -8.28100 15.96500 52.55900 1.000 28.66206 396 LEU A O 1
ATOM 2541 N N . ASP A 1 372 ? -9.14800 17.10600 54.30600 1.000 31.57538 397 ASP A N 1
ATOM 2542 C CA . ASP A 1 372 ? -8.87100 16.08900 55.31500 1.000 26.96929 397 ASP A CA 1
ATOM 2543 C C . ASP A 1 372 ? -10.21500 15.57400 55.82300 1.000 28.17470 397 ASP A C 1
ATOM 2544 O O . ASP A 1 372 ? -10.75700 16.07500 56.80900 1.000 30.52302 397 ASP A O 1
ATOM 2549 N N . LEU A 1 373 ? -10.75800 14.57200 55.13200 1.000 22.02587 398 LEU A N 1
ATOM 2550 C CA . LEU A 1 373 ? -11.96200 13.90800 55.61300 1.000 25.48964 398 LEU A CA 1
ATOM 2551 C C . LEU A 1 373 ? -11.65600 12.78600 56.59300 1.000 31.44672 398 LEU A C 1
ATOM 2552 O O . LEU A 1 373 ? -12.54500 12.38500 57.35000 1.000 36.46014 398 LEU A O 1
ATOM 2557 N N . LYS A 1 374 ? -10.42600 12.26800 56.59100 1.000 47.06560 399 LYS A N 1
ATOM 2558 C CA . LYS A 1 374 ? -10.04100 11.28300 57.59500 1.000 48.35014 399 LYS A CA 1
ATOM 2559 C C . LYS A 1 374 ? -10.14200 11.87900 58.99300 1.000 50.56060 399 LYS A C 1
ATOM 2560 O O . LYS A 1 374 ? -10.72300 11.27400 59.90100 1.000 50.56447 399 LYS A O 1
ATOM 2566 N N . ASN A 1 375 ? -9.60100 13.08500 59.17400 1.000 54.17726 400 ASN A N 1
ATOM 2567 C CA . ASN A 1 375 ? -9.62700 13.72100 60.48500 1.000 52.69345 400 ASN A CA 1
ATOM 2568 C C . ASN A 1 375 ? -11.03100 14.17700 60.85800 1.000 62.41444 400 ASN A C 1
ATOM 2569 O O . ASN A 1 375 ? -11.44200 14.05200 62.01700 1.000 61.89535 400 ASN A O 1
ATOM 2574 N N . TYR A 1 376 ? -11.77700 14.72500 59.89700 1.000 49.52099 401 TYR A N 1
ATOM 2575 C CA . TYR A 1 376 ? -13.10900 15.22700 60.21300 1.000 45.09182 401 TYR A CA 1
ATOM 2576 C C . TYR A 1 376 ? -14.05400 14.09200 60.58400 1.000 48.60910 401 TYR A C 1
ATOM 2577 O O . TYR A 1 376 ? -14.72800 14.14800 61.61800 1.000 55.43588 401 TYR A O 1
ATOM 2586 N N . ILE A 1 377 ? -14.12000 13.05200 59.75200 1.000 36.97801 402 ILE A N 1
ATOM 2587 C CA . ILE A 1 377 ? -15.07000 11.97300 60.00300 1.000 37.18813 402 ILE A CA 1
ATOM 2588 C C . ILE A 1 377 ? -14.69600 11.21200 61.27000 1.000 50.38140 402 ILE A C 1
ATOM 2589 O O . ILE A 1 377 ? -15.53200 11.00100 62.15500 1.000 57.56451 402 ILE A O 1
ATOM 2594 N N . ASP A 1 378 ? -13.42700 10.81500 61.39100 1.000 58.12120 403 ASP A N 1
ATOM 2595 C CA . ASP A 1 378 ? -13.03400 9.92600 62.48000 1.000 51.98534 403 ASP A CA 1
ATOM 2596 C C . ASP A 1 378 ? -12.95500 10.65100 63.82000 1.000 56.72377 403 ASP A C 1
ATOM 2597 O O . ASP A 1 378 ? -13.31000 10.07700 64.85600 1.000 56.30977 403 ASP A O 1
ATOM 2602 N N . LYS A 1 379 ? -12.49300 11.90400 63.82700 1.000 54.26637 404 LYS A N 1
ATOM 2603 C CA . LYS A 1 379 ? -12.22900 12.61000 65.07400 1.000 60.81060 404 LYS A CA 1
ATOM 2604 C C . LYS A 1 379 ? -13.25700 13.67400 65.42800 1.000 65.07657 404 LYS A C 1
ATOM 2605 O O . LYS A 1 379 ? -13.31800 14.08000 66.59200 1.000 71.57658 404 LYS A O 1
ATOM 2611 N N . GLN A 1 380 ? -14.11800 14.05800 64.49900 1.000 64.38991 405 GLN A N 1
ATOM 2612 C CA . GLN A 1 380 ? -15.02900 15.17900 64.81400 1.000 61.91804 405 GLN A CA 1
ATOM 2613 C C . GLN A 1 380 ? -16.48400 14.76300 64.61500 1.000 60.31649 405 GLN A C 1
ATOM 2614 O O . GLN A 1 380 ? -17.31800 15.23100 65.36100 1.000 64.64020 405 GLN A O 1
ATOM 2620 N N . LEU A 1 381 ? -16.76400 13.90600 63.65500 1.000 48.00332 406 LEU A N 1
ATOM 2621 C CA . LEU A 1 381 ? -18.14900 13.56000 63.35400 1.000 49.08268 406 LEU A CA 1
ATOM 2622 C C . LEU A 1 381 ? -18.57100 12.25800 64.02900 1.000 55.71010 406 LEU A C 1
ATOM 2623 O O . LEU A 1 381 ? -19.55800 12.23100 64.77000 1.000 54.50382 406 LEU A O 1
ATOM 2628 N N . LEU A 1 382 ? -17.83400 11.17600 63.78100 1.000 70.46935 407 LEU A N 1
ATOM 2629 C CA . LEU A 1 382 ? -18.15200 9.89900 64.41600 1.000 72.79139 407 LEU A CA 1
ATOM 2630 C C . LEU A 1 382 ? -18.17600 9.96100 65.94100 1.000 69.40877 407 LEU A C 1
ATOM 2631 O O . LEU A 1 382 ? -19.07800 9.34300 66.53300 1.000 75.14612 407 LEU A O 1
ATOM 2636 N N . PRO A 1 383 ? -17.24100 10.63300 66.63200 1.000 60.66208 408 PRO A N 1
ATOM 2637 C CA . PRO A 1 383 ? -17.34700 10.69600 68.10200 1.000 66.32893 408 PRO A CA 1
ATOM 2638 C C . PRO A 1 383 ? -18.64100 11.31300 68.60200 1.000 72.47110 408 PRO A C 1
ATOM 2639 O O . PRO A 1 383 ? -19.18300 10.86100 69.61900 1.000 78.28079 408 PRO A O 1
ATOM 2643 N N . ILE A 1 384 ? -19.15200 12.34300 67.92400 1.000 82.17797 409 ILE A N 1
ATOM 2644 C CA . ILE A 1 384 ? -20.41000 12.95100 68.34600 1.000 79.99595 409 ILE A CA 1
ATOM 2645 C C . ILE A 1 384 ? -21.56700 11.98100 68.13600 1.000 83.38603 409 ILE A C 1
ATOM 2646 O O . ILE A 1 384 ? -22.36700 11.73500 69.04600 1.000 86.45843 409 ILE A O 1
ATOM 2651 N N . LEU A 1 385 ? -21.66100 11.40500 66.93700 1.000 84.06943 410 LEU A N 1
ATOM 2652 C CA . LEU A 1 385 ? -22.77000 10.51200 66.62000 1.000 89.21196 410 LEU A CA 1
ATOM 2653 C C . LEU A 1 385 ? -22.63400 9.18500 67.35600 1.000 99.77752 410 LEU A C 1
ATOM 2654 O O . LEU A 1 385 ? -23.50700 8.80300 68.14400 1.000 99.78521 410 LEU A O 1
ATOM 2659 N N . ASN A 1 386 ? -21.54100 8.47000 67.11100 1.000 99.75467 411 ASN A N 1
ATOM 2660 C CA . ASN A 1 386 ? -21.42000 7.09200 67.55700 1.000 96.70274 411 ASN A CA 1
ATOM 2661 C C . ASN A 1 386 ? -21.07400 7.00000 69.04000 1.000 100.20385 411 ASN A C 1
ATOM 2662 O O . ASN A 1 386 ? -20.60100 7.95500 69.66400 1.000 90.69324 411 ASN A O 1
ATOM 2667 N N . LYS A 1 387 ? -21.30100 5.79600 69.57400 1.000 95.08118 412 LYS A N 1
ATOM 2668 C CA . LYS A 1 387 ? -21.02100 5.34100 70.93300 1.000 101.38397 412 LYS A CA 1
ATOM 2669 C C . LYS A 1 387 ? -21.89800 4.11600 71.16500 1.000 108.82956 412 LYS A C 1
ATOM 2670 O O . LYS A 1 387 ? -21.63700 3.30800 72.06400 1.000 110.89961 412 LYS A O 1
ATOM 2676 N N . GLN A 1 388 ? -22.93000 3.98500 70.32300 1.000 164.30714 413 GLN A N 1
ATOM 2677 C CA . GLN A 1 388 ? -23.74000 2.78400 70.12700 1.000 166.56660 413 GLN A CA 1
ATOM 2678 C C . GLN A 1 388 ? -24.85600 3.10500 69.13800 1.000 170.95390 413 GLN A C 1
ATOM 2679 O O . GLN A 1 388 ? -24.63000 3.10400 67.92300 1.000 173.24666 413 GLN A O 1
ATOM 2685 N N . SER A 1 389 ? -26.05900 3.38600 69.64100 1.000 135.48250 414 SER A N 1
ATOM 2686 C CA . SER A 1 389 ? -27.13000 3.89200 68.79200 1.000 132.36531 414 SER A CA 1
ATOM 2687 C C . SER A 1 389 ? -26.89100 5.36700 68.50000 1.000 125.82397 414 SER A C 1
ATOM 2688 O O . SER A 1 389 ? -26.49900 6.13200 69.38600 1.000 118.80395 414 SER A O 1
ATOM 2691 N N . CYS A 1 390 ? -27.13400 5.76000 67.25100 1.000 105.68958 415 CYS A N 1
ATOM 2692 C CA . CYS A 1 390 ? -26.71700 7.07300 66.77400 1.000 98.63967 415 CYS A CA 1
ATOM 2693 C C . CYS A 1 390 ? -27.31000 8.18200 67.62800 1.000 85.65411 415 CYS A C 1
ATOM 2694 O O . CYS A 1 390 ? -28.53300 8.31400 67.73600 1.000 80.67775 415 CYS A O 1
ATOM 2697 N N . SER A 1 391 ? -26.43500 8.96900 68.24500 1.000 85.72735 416 SER A N 1
ATOM 2698 C CA . SER A 1 391 ? -26.86400 10.16900 68.94200 1.000 82.05970 416 SER A CA 1
ATOM 2699 C C . SER A 1 391 ? -27.34500 11.21200 67.94100 1.000 84.48567 416 SER A C 1
ATOM 2700 O O . SER A 1 391 ? -26.82200 11.32600 66.82900 1.000 88.90453 416 SER A O 1
ATOM 2703 N N . ILE A 1 392 ? -28.35500 11.97500 68.34500 1.000 76.40935 417 ILE A N 1
ATOM 2704 C CA . ILE A 1 392 ? -28.93300 13.00900 67.49000 1.000 70.34434 417 ILE A CA 1
ATOM 2705 C C . ILE A 1 392 ? -27.90800 14.12100 67.29400 1.000 65.40965 417 ILE A C 1
ATOM 2706 O O . ILE A 1 392 ? -27.46500 14.73500 68.27600 1.000 60.78337 417 ILE A O 1
ATOM 2711 N N . PRO A 1 393 ? -27.50800 14.41700 66.06000 1.000 72.11927 418 PRO A N 1
ATOM 2712 C CA . PRO A 1 393 ? -26.53700 15.48700 65.82500 1.000 71.98641 418 PRO A CA 1
ATOM 2713 C C . PRO A 1 393 ? -27.20100 16.85300 65.74300 1.000 65.33379 418 PRO A C 1
ATOM 2714 O O . PRO A 1 393 ? -28.38900 16.98900 65.44400 1.000 60.41293 418 PRO A O 1
ATOM 2718 N N . ASN A 1 394 ? -26.39500 17.87300 66.01100 1.000 65.08224 419 ASN A N 1
ATOM 2719 C CA . ASN A 1 394 ? -26.85600 19.24200 65.86000 1.000 65.29295 419 ASN A CA 1
ATOM 2720 C C . ASN A 1 394 ? -27.12900 19.52800 64.38500 1.000 67.99840 419 ASN A C 1
ATOM 2721 O O . ASN A 1 394 ? -26.48800 18.96500 63.49300 1.000 69.78692 419 ASN A O 1
ATOM 2726 N N . ILE A 1 395 ? -28.10700 20.39700 64.12400 1.000 57.45437 420 ILE A N 1
ATOM 2727 C CA . ILE A 1 395 ? -28.43300 20.70700 62.73400 1.000 54.99152 420 ILE A CA 1
ATOM 2728 C C . ILE A 1 395 ? -27.26300 21.41800 62.05800 1.000 48.95841 420 ILE A C 1
ATOM 2729 O O . ILE A 1 395 ? -26.99000 21.19700 60.87200 1.000 42.81555 420 ILE A O 1
ATOM 2734 N N . GLU A 1 396 ? -26.53400 22.25800 62.80500 1.000 55.59541 421 GLU A N 1
ATOM 2735 C CA . GLU A 1 396 ? -25.33400 22.88200 62.24800 1.000 53.39595 421 GLU A CA 1
ATOM 2736 C C . GLU A 1 396 ? -24.26800 21.84800 61.91000 1.000 53.60269 421 GLU A C 1
ATOM 2737 O O . GLU A 1 396 ? -23.47700 22.05300 60.98200 1.000 55.63740 421 GLU A O 1
ATOM 2743 N N . THR A 1 397 ? -24.22300 20.73900 62.65400 1.000 50.59224 422 THR A N 1
ATOM 2744 C CA . THR A 1 397 ? -23.29500 19.66200 62.32400 1.000 50.80209 422 THR A CA 1
ATOM 2745 C C . THR A 1 397 ? -23.61300 19.06700 60.95800 1.000 49.21902 422 THR A C 1
ATOM 2746 O O . THR A 1 397 ? -22.70700 18.80200 60.15800 1.000 44.93772 422 THR A O 1
ATOM 2750 N N . VAL A 1 398 ? -24.90000 18.85600 60.67200 1.000 51.28933 423 VAL A N 1
ATOM 2751 C CA . VAL A 1 398 ? -25.28900 18.31600 59.37400 1.000 46.3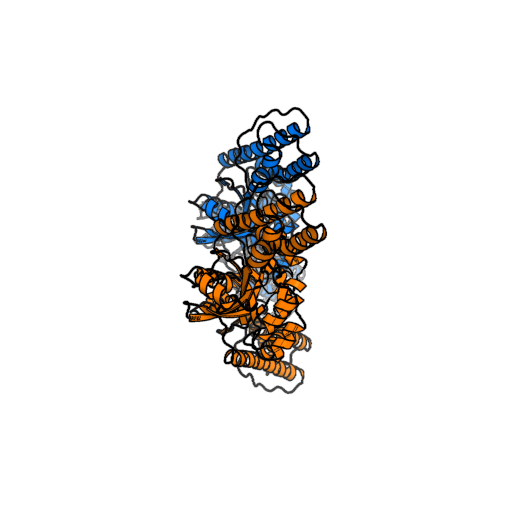4011 423 VAL A CA 1
ATOM 2752 C C . VAL A 1 398 ? -24.92300 19.29000 58.26500 1.000 48.53232 423 VAL A C 1
ATOM 2753 O O . VAL A 1 398 ? -24.51100 18.88200 57.17200 1.000 43.65776 423 VAL A O 1
ATOM 2757 N N . ILE A 1 399 ? -25.05600 20.59300 58.52800 1.000 50.16528 424 ILE A N 1
ATOM 2758 C CA . ILE A 1 399 ? -24.61600 21.58300 57.55100 1.000 49.84183 424 ILE A CA 1
ATOM 2759 C C . ILE A 1 399 ? -23.13100 21.40400 57.26200 1.000 48.20163 424 ILE A C 1
ATOM 2760 O O . ILE A 1 399 ? -22.72600 21.23000 56.10800 1.000 50.70056 424 ILE A O 1
ATOM 2765 N N . GLU A 1 400 ? -22.31200 21.35500 58.31800 1.000 42.60850 425 GLU A N 1
ATOM 2766 C CA . GLU A 1 400 ? -20.86100 21.36400 58.14500 1.000 47.86993 425 GLU A CA 1
ATOM 2767 C C . GLU A 1 400 ? -20.37400 20.13700 57.37900 1.000 42.24014 425 GLU A C 1
ATOM 2768 O O . GLU A 1 400 ? -19.50600 20.24900 56.50500 1.000 43.56477 425 GLU A O 1
ATOM 2774 N N . PHE A 1 401 ? -20.91900 18.95900 57.69300 1.000 36.88882 426 PHE A N 1
ATOM 2775 C CA . PHE A 1 401 ? -20.51800 17.74700 56.98300 1.000 41.10069 426 PHE A CA 1
ATOM 2776 C C . PHE A 1 401 ? -20.84400 17.84900 55.49800 1.000 41.15516 426 PHE A C 1
ATOM 2777 O O . PHE A 1 401 ? -20.05900 17.41000 54.64900 1.000 42.32903 426 PHE A O 1
ATOM 2785 N N . GLN A 1 402 ? -21.99600 18.43500 55.16700 1.000 37.65338 427 GLN A N 1
ATOM 2786 C CA . GLN A 1 402 ? -22.39300 18.56600 53.77000 1.000 36.50497 427 GLN A CA 1
ATOM 2787 C C . GLN A 1 402 ? -21.42000 19.44500 52.99100 1.000 33.77109 427 GLN A C 1
ATOM 2788 O O . GLN A 1 402 ? -21.10200 19.15300 51.83300 1.000 29.60496 427 GLN A O 1
ATOM 2794 N N . GLN A 1 403 ? -20.94600 20.53500 53.60400 1.000 61.89179 428 GLN A N 1
ATOM 2795 C CA . GLN A 1 403 ? -20.02700 21.43100 52.90500 1.000 64.38013 428 GLN A CA 1
ATOM 2796 C C . GLN A 1 403 ? -18.66100 20.78500 52.71600 1.000 59.24598 428 GLN A C 1
ATOM 2797 O O . GLN A 1 403 ? -18.02900 20.96000 51.66800 1.000 66.96185 428 GLN A O 1
ATOM 2803 N N . LYS A 1 404 ? -18.18200 20.04600 53.72100 1.000 45.19492 429 LYS A N 1
ATOM 2804 C CA . LYS A 1 404 ? -16.89000 19.37900 53.58300 1.000 43.60013 429 LYS A CA 1
ATOM 2805 C C . LYS A 1 404 ? -16.94600 18.26800 52.54100 1.000 46.79505 429 LYS A C 1
ATOM 2806 O O . LYS A 1 404 ? -16.02200 18.12100 51.73100 1.000 44.87731 429 LYS A O 1
ATOM 2812 N N . ASN A 1 405 ? -18.02300 17.47900 52.54200 1.000 49.37283 430 ASN A N 1
ATOM 2813 C CA . ASN A 1 405 ? -18.15000 16.37800 51.59400 1.000 44.84180 430 ASN A CA 1
ATOM 2814 C C . ASN A 1 405 ? -18.49600 16.85000 50.18800 1.000 45.20462 430 ASN A C 1
ATOM 2815 O O . ASN A 1 405 ? -18.30400 16.09400 49.22900 1.000 44.28491 430 ASN A O 1
ATOM 2820 N N . ASN A 1 406 ? -19.00200 18.07500 50.04500 1.000 32.30684 431 ASN A N 1
ATOM 2821 C CA . ASN A 1 406 ? -19.43100 18.54300 48.73200 1.000 38.27454 431 ASN A CA 1
ATOM 2822 C C . ASN A 1 406 ? -18.27100 18.58500 47.74500 1.000 32.90867 431 ASN A C 1
ATOM 2823 O O . ASN A 1 406 ? -18.42200 18.18300 46.58500 1.000 30.11091 431 ASN A O 1
ATOM 2828 N N . ARG A 1 407 ? -17.10400 19.06300 48.18700 1.000 34.87210 432 ARG A N 1
ATOM 2829 C CA . ARG A 1 407 ? -15.95600 19.15600 47.29000 1.000 28.13959 432 ARG A CA 1
ATOM 2830 C C . ARG A 1 407 ? -15.56900 17.79000 46.75000 1.000 27.44015 432 ARG A C 1
ATOM 2831 O O . ARG A 1 407 ? -15.26500 17.64700 45.56000 1.000 27.94844 432 ARG A O 1
ATOM 2839 N N . LEU A 1 408 ? -15.57400 16.77300 47.61200 1.000 30.17800 433 LEU A N 1
ATOM 2840 C CA . LEU A 1 408 ? -15.25000 15.42400 47.16500 1.000 32.66799 433 LEU A CA 1
ATOM 2841 C C . LEU A 1 408 ? -16.24600 14.93300 46.12100 1.000 34.75500 433 LEU A C 1
ATOM 2842 O O . LEU A 1 408 ? -15.85400 14.33300 45.11200 1.000 32.68623 433 LEU A O 1
ATOM 2847 N N . LEU A 1 409 ? -17.53900 15.18500 46.34200 1.000 32.88840 434 LEU A N 1
ATOM 2848 C CA . LEU A 1 409 ? -18.55800 14.74000 45.39500 1.000 29.10130 434 LEU A CA 1
ATOM 2849 C C . LEU A 1 409 ? -18.43000 15.46000 44.05700 1.000 26.13553 434 LEU A C 1
ATOM 2850 O O . LEU A 1 409 ? -18.62600 14.85400 42.99800 1.000 28.40412 434 LEU A O 1
ATOM 2855 N N . GLU A 1 410 ? -18.12400 16.75900 44.08400 1.000 33.80179 435 GLU A N 1
ATOM 2856 C CA . GLU A 1 410 ? -17.94100 17.50100 42.84000 1.000 32.56568 435 GLU A CA 1
ATOM 2857 C C . GLU A 1 410 ? -16.69800 17.04100 42.09100 1.000 35.72811 435 GLU A C 1
ATOM 2858 O O . GLU A 1 410 ? -16.71800 16.92500 40.86000 1.000 47.20559 435 GLU A O 1
ATOM 2864 N N . ILE A 1 411 ? -15.60000 16.79500 42.80900 1.000 38.29857 436 ILE A N 1
ATOM 2865 C CA . ILE A 1 411 ? -14.39600 16.26900 42.17000 1.000 32.13552 436 ILE A CA 1
ATOM 2866 C C . ILE A 1 411 ? -14.68900 14.90900 41.55200 1.000 33.86765 436 ILE A C 1
ATOM 2867 O O . ILE A 1 411 ? -14.31600 14.63100 40.40500 1.000 32.22028 436 ILE A O 1
ATOM 2872 N N . THR A 1 412 ? -15.38200 14.04900 42.30200 1.000 36.19737 437 THR A N 1
ATOM 2873 C CA . THR A 1 412 ? -15.77200 12.74200 41.78300 1.000 37.15091 437 THR A CA 1
ATOM 2874 C C . THR A 1 412 ? -16.66700 12.87600 40.55900 1.000 33.65952 437 THR A C 1
ATOM 2875 O O . THR A 1 412 ? -16.49700 12.15000 39.57300 1.000 40.88390 437 THR A O 1
ATOM 2879 N N . ARG A 1 413 ? -17.62900 13.79800 40.60500 1.000 46.65469 438 ARG A N 1
ATOM 2880 C CA . ARG A 1 413 ? -18.52300 13.99000 39.46900 1.000 50.83568 438 ARG A CA 1
ATOM 2881 C C . ARG A 1 413 ? -17.75700 14.44600 38.23300 1.000 49.29948 438 ARG A C 1
ATOM 2882 O O . ARG A 1 413 ? -17.97500 13.92700 37.13200 1.000 47.63793 438 ARG A O 1
ATOM 2890 N N . GLU A 1 414 ? -16.84100 15.40500 38.40000 1.000 47.98484 439 GLU A N 1
ATOM 2891 C CA . GLU A 1 414 ? -16.07800 15.91300 37.26400 1.000 38.97326 439 GLU A CA 1
ATOM 2892 C C . GLU A 1 414 ? -15.20400 14.82400 36.65000 1.000 44.68475 439 GLU A C 1
ATOM 2893 O O . GLU A 1 414 ? -15.10600 14.71700 35.42300 1.000 50.39483 439 GLU A O 1
ATOM 2899 N N . PHE A 1 415 ? -14.55700 14.01000 37.49000 1.000 45.86906 440 PHE A N 1
ATOM 2900 C CA . PHE A 1 415 ? -13.74700 12.90600 36.98000 1.000 38.64997 440 PHE A CA 1
ATOM 2901 C C . PHE A 1 415 ? -14.60600 11.87600 36.25500 1.000 46.28864 440 PHE A C 1
ATOM 2902 O O . PHE A 1 415 ? -14.20200 11.34100 35.21500 1.000 47.75587 440 PHE A O 1
ATOM 2910 N N . SER A 1 416 ? -15.79300 11.58000 36.79400 1.000 48.07159 441 SER A N 1
ATOM 2911 C CA . SER A 1 416 ? -16.62200 10.51300 36.24200 1.000 44.84483 441 SER A CA 1
ATOM 2912 C C . SER A 1 416 ? -17.09200 10.83500 34.82800 1.000 44.15937 441 SER A C 1
ATOM 2913 O O . SER A 1 416 ? -17.06800 9.96800 33.94600 1.000 45.20649 441 SER A O 1
ATOM 2916 N N . VAL A 1 417 ? -17.52200 12.07800 34.58800 1.000 36.93985 442 VAL A N 1
ATOM 2917 C CA . VAL A 1 417 ? -18.06900 12.44300 33.28200 1.000 39.25484 442 VAL A CA 1
ATOM 2918 C C . VAL A 1 417 ? -16.99300 12.76800 32.26200 1.000 40.15696 442 VAL A C 1
ATOM 2919 O O . VAL A 1 417 ? -17.32400 13.12300 31.12300 1.000 45.29707 442 VAL A O 1
ATOM 2923 N N . ASN A 1 418 ? -15.71400 12.66500 32.63100 1.000 49.11307 443 ASN A N 1
ATOM 2924 C CA . ASN A 1 418 ? -14.61600 12.92900 31.71000 1.000 39.50838 443 ASN A CA 1
ATOM 2925 C C . ASN A 1 418 ? -13.56700 11.82300 31.74800 1.000 41.53507 443 ASN A C 1
ATOM 2926 O O . ASN A 1 418 ? -12.43400 12.03700 31.30500 1.000 45.67027 443 ASN A O 1
ATOM 2931 N N . ALA A 1 419 ? -13.92300 10.65300 32.27900 1.000 41.59817 444 ALA A N 1
ATOM 2932 C CA . ALA A 1 419 ? -13.04500 9.48100 32.29100 1.000 53.84818 444 ALA A CA 1
ATOM 2933 C C . ALA A 1 419 ? -11.72300 9.76200 33.00600 1.000 50.24261 444 ALA A C 1
ATOM 2934 O O . ALA A 1 419 ? -10.65800 9.30800 32.58000 1.000 44.72610 444 ALA A O 1
ATOM 2936 N N . GLY A 1 420 ? -11.79100 10.51600 34.10300 1.000 55.83918 445 GLY A N 1
ATOM 2937 C CA . GLY A 1 420 ? -10.64200 10.70500 34.96600 1.000 47.55430 445 GLY A CA 1
ATOM 2938 C C . GLY A 1 420 ? -9.64000 11.74700 34.52200 1.000 47.38071 445 GLY A C 1
ATOM 2939 O O . GLY A 1 420 ? -8.57300 11.85200 35.13600 1.000 53.87348 445 GLY A O 1
ATOM 2940 N N . VAL A 1 421 ? -9.92900 12.50100 33.46600 1.000 41.13790 446 VAL A N 1
ATOM 2941 C CA . VAL A 1 421 ? -9.08600 13.60900 33.03100 1.000 34.29860 446 VAL A CA 1
ATOM 2942 C C . VAL A 1 421 ? -9.98900 14.80000 32.75900 1.000 32.71375 446 VAL A C 1
ATOM 2943 O O . VAL A 1 421 ? -10.90100 14.71300 31.93000 1.000 38.08337 446 VAL A O 1
ATOM 2947 N N . THR A 1 422 ? -9.73400 15.91000 33.44300 1.000 34.10259 447 THR A N 1
ATOM 2948 C CA . THR A 1 422 ? -10.53700 17.11200 33.29700 1.000 26.48496 447 THR A CA 1
ATOM 2949 C C . THR A 1 422 ? -9.65400 18.28500 32.89600 1.000 24.86863 447 THR A C 1
ATOM 2950 O O . THR A 1 422 ? -8.48700 18.37000 33.28400 1.000 24.79374 447 THR A O 1
ATOM 2954 N N . THR A 1 423 ? -10.23100 19.19000 32.10700 1.000 34.15577 448 THR A N 1
ATOM 2955 C CA . THR A 1 423 ? -9.59800 20.45400 31.77500 1.000 30.12752 448 THR A CA 1
ATOM 2956 C C . THR A 1 423 ? -10.69300 21.36300 31.24700 1.000 30.17486 448 THR A C 1
ATOM 2957 O O . THR A 1 423 ? -11.53700 20.89500 30.47000 1.000 41.41816 448 THR A O 1
ATOM 2961 N N . PRO A 1 424 ? -10.74800 22.63600 31.66300 1.000 30.34998 449 PRO A N 1
ATOM 2962 C CA . PRO A 1 424 ? -9.85100 23.34100 32.59400 1.000 34.87715 449 PRO A CA 1
ATOM 2963 C C . PRO A 1 424 ? -9.91600 22.78700 34.01400 1.000 30.82200 449 PRO A C 1
ATOM 2964 O O . PRO A 1 424 ? -10.87100 22.10900 34.38700 1.000 31.15689 449 PRO A O 1
ATOM 2968 N N . VAL A 1 425 ? -8.89200 23.04700 34.82200 1.000 32.64889 450 VAL A N 1
ATOM 2969 C CA . VAL A 1 425 ? -8.87600 22.57800 36.20300 1.000 35.55159 450 VAL A CA 1
ATOM 2970 C C . VAL A 1 425 ? -9.84200 23.44600 37.00500 1.000 40.34656 450 VAL A C 1
ATOM 2971 O O . VAL A 1 425 ? -9.56700 24.62100 37.26600 1.000 37.57518 450 VAL A O 1
ATOM 2975 N N . SER A 1 426 ? -10.97800 22.87100 37.39600 1.000 37.48860 451 SER A N 1
ATOM 2976 C CA . SER A 1 426 ? -11.98800 23.62000 38.12300 1.000 28.50824 451 SER A CA 1
ATOM 2977 C C . SER A 1 426 ? -11.45900 24.04700 39.48900 1.000 29.02676 451 SER A C 1
ATOM 2978 O O . SER A 1 426 ? -10.45800 23.52900 39.99200 1.000 37.37154 451 SER A O 1
ATOM 2981 N N . THR A 1 427 ? -12.15300 25.01700 40.09000 1.000 25.31148 452 THR A N 1
ATOM 2982 C CA . THR A 1 427 ? -11.79400 25.47000 41.42700 1.000 26.93694 452 THR A CA 1
ATOM 2983 C C . THR A 1 427 ? -12.04300 24.40400 42.48300 1.000 21.56411 452 THR A C 1
ATOM 2984 O O . THR A 1 427 ? -11.51900 24.51900 43.59500 1.000 19.47917 452 THR A O 1
ATOM 2988 N N . TYR A 1 428 ? -12.84100 23.38400 42.17100 1.000 26.02232 453 TYR A N 1
ATOM 2989 C CA . TYR A 1 428 ? -13.02000 22.27700 43.10200 1.000 34.16134 453 TYR A CA 1
ATOM 2990 C C . TYR A 1 428 ? -11.80400 21.36100 43.10700 1.000 31.93936 453 TYR A C 1
ATOM 2991 O O . TYR A 1 428 ? -11.43600 20.81800 44.15500 1.000 27.75103 453 TYR A O 1
ATOM 3000 N N . MET A 1 429 ? -11.17700 21.16600 41.94500 1.000 32.20110 454 MET A N 1
ATOM 3001 C CA . MET A 1 429 ? -9.92300 20.42600 41.91300 1.000 30.84214 454 MET A CA 1
ATOM 3002 C C . MET A 1 429 ? -8.83500 21.18600 42.65200 1.000 31.69168 454 MET A C 1
ATOM 3003 O O . MET A 1 429 ? -8.02500 20.59200 43.37200 1.000 32.19793 454 MET A O 1
ATOM 3008 N N . LEU A 1 430 ? -8.81200 22.50600 42.49200 1.000 27.82659 455 LEU A N 1
ATOM 3009 C CA . LEU A 1 430 ? -7.76200 23.33400 43.07600 1.000 26.77358 455 LEU A CA 1
ATOM 3010 C C . LEU A 1 430 ? -8.34700 24.72600 43.26900 1.000 24.58272 455 LEU A C 1
ATOM 3011 O O . LEU A 1 430 ? -8.69300 25.38900 42.28700 1.000 29.50565 455 LEU A O 1
ATOM 3016 N N . THR A 1 431 ? -8.47100 25.15900 44.52000 1.000 14.71849 456 THR A N 1
ATOM 3017 C CA . THR A 1 431 ? -9.05300 26.46300 44.77900 1.000 17.79180 456 THR A CA 1
ATOM 3018 C C . THR A 1 431 ? -8.09300 27.57200 44.35500 1.000 24.11343 456 THR A C 1
ATOM 3019 O O . THR A 1 431 ? -6.91700 27.34200 44.05600 1.000 27.81123 456 THR A O 1
ATOM 3023 N N . ASN A 1 432 ? -8.62600 28.79700 44.32600 1.000 34.40605 457 ASN A N 1
ATOM 3024 C CA . ASN A 1 432 ? -7.81400 29.95800 43.97500 1.000 34.17851 457 ASN A CA 1
ATOM 3025 C C . ASN A 1 432 ? -6.63600 30.10500 44.92800 1.000 31.97610 457 ASN A C 1
ATOM 3026 O O . ASN A 1 432 ? -5.50700 30.36900 44.49800 1.000 35.39018 457 ASN A O 1
ATOM 3031 N N . SER A 1 433 ? -6.88200 29.92600 46.22500 1.000 28.03769 458 SER A N 1
ATOM 3032 C CA . SER A 1 433 ? -5.80600 29.99100 47.20500 1.000 22.31838 458 SER A CA 1
ATOM 3033 C C . SER A 1 433 ? -4.76000 28.92100 46.93200 1.000 21.35116 458 SER A C 1
ATOM 3034 O O . SER A 1 433 ? -3.55500 29.19900 46.93900 1.000 26.14752 458 SER A O 1
ATOM 3037 N N . GLU A 1 434 ? -5.20600 27.69100 46.67400 1.000 31.27777 459 GLU A N 1
ATOM 3038 C CA . GLU A 1 434 ? -4.27100 26.58900 46.46700 1.000 29.32781 459 GLU A CA 1
ATOM 3039 C C . GLU A 1 434 ? -3.45800 26.78300 45.19600 1.000 33.06753 459 GLU A C 1
ATOM 3040 O O . GLU A 1 434 ? -2.24700 26.53200 45.18300 1.000 31.44155 459 GLU A O 1
ATOM 3046 N N . LEU A 1 435 ? -4.10500 27.22600 44.11800 1.000 39.62886 460 LEU A N 1
ATOM 3047 C CA . LEU A 1 435 ? -3.39600 27.41300 42.85800 1.000 36.04418 460 LEU A CA 1
ATOM 3048 C C . LEU A 1 435 ? -2.33000 28.49600 42.97900 1.000 39.02116 460 LEU A C 1
ATOM 3049 O O . LEU A 1 435 ? -1.21300 28.33700 42.47300 1.000 36.88926 460 LEU A O 1
ATOM 3054 N N . LEU A 1 436 ? -2.65600 29.60400 43.64800 1.000 29.42148 461 LEU A N 1
ATOM 3055 C CA . LEU A 1 436 ? -1.65700 30.63900 43.89400 1.000 28.64802 461 LEU A CA 1
ATOM 3056 C C . LEU A 1 436 ? -0.52000 30.10400 44.75600 1.000 23.30442 461 LEU A C 1
ATOM 3057 O O . LEU A 1 436 ? 0.65200 30.42400 44.52500 1.000 21.16290 461 LEU A O 1
ATOM 3062 N N . SER A 1 437 ? -0.85000 29.27800 45.75200 1.000 26.49131 462 SER A N 1
ATOM 3063 C CA . SER A 1 437 ? 0.17600 28.67600 46.59800 1.000 29.94479 462 SER A CA 1
ATOM 3064 C C . SER A 1 437 ? 1.13200 27.82100 45.77800 1.000 28.46135 462 SER A C 1
ATOM 3065 O O . SER A 1 437 ? 2.35100 27.86100 45.98700 1.000 26.26235 462 SER A O 1
ATOM 3068 N N . LEU A 1 438 ? 0.59200 27.03800 44.84300 1.000 19.42592 463 LEU A N 1
ATOM 3069 C CA . LEU A 1 438 ? 1.42100 26.18700 43.99500 1.000 12.90041 463 LEU A CA 1
ATOM 3070 C C . LEU A 1 438 ? 2.33700 27.01300 43.09900 1.000 13.76650 463 LEU A C 1
ATOM 3071 O O . LEU A 1 438 ? 3.51700 26.68600 42.93600 1.000 15.23806 463 LEU A O 1
ATOM 3076 N N . ILE A 1 439 ? 1.80700 28.08500 42.50600 1.000 27.25744 464 ILE A N 1
ATOM 3077 C CA . ILE A 1 439 ? 2.55900 28.85000 41.51100 1.000 28.33160 464 ILE A CA 1
ATOM 3078 C C . ILE A 1 439 ? 3.83200 29.42700 42.12100 1.000 26.80416 464 ILE A C 1
ATOM 3079 O O . ILE A 1 439 ? 4.88000 29.48400 41.46600 1.000 25.24041 464 ILE A O 1
ATOM 3084 N N . ASN A 1 440 ? 3.77000 29.84900 43.38400 1.000 39.02440 465 ASN A N 1
ATOM 3085 C CA . ASN A 1 440 ? 4.95100 30.40600 44.03200 1.000 39.32013 465 ASN A CA 1
ATOM 3086 C C . ASN A 1 440 ? 5.99700 29.35100 44.36700 1.000 36.91351 465 ASN A C 1
ATOM 3087 O O . ASN A 1 440 ? 7.10000 29.71100 44.79200 1.000 41.75030 465 ASN A O 1
ATOM 3092 N N . ASP A 1 441 ? 5.68400 28.07100 44.20000 1.000 20.73978 466 ASP A N 1
ATOM 3093 C CA . ASP A 1 441 ? 6.64500 27.00900 44.43600 1.000 16.87213 466 ASP A CA 1
ATOM 3094 C C . ASP A 1 441 ? 7.23600 26.44200 43.15300 1.000 23.76038 466 ASP A C 1
ATOM 3095 O O . ASP A 1 441 ? 8.15100 25.61500 43.22600 1.000 25.24569 466 ASP A O 1
ATOM 3100 N N . MET A 1 442 ? 6.75300 26.87000 41.98900 1.000 22.81727 467 MET A N 1
ATOM 3101 C CA . MET A 1 442 ? 7.23700 26.31900 40.73400 1.000 25.40720 467 MET A CA 1
ATOM 3102 C C . MET A 1 442 ? 8.66500 26.78400 40.44900 1.000 21.72816 467 MET A C 1
ATOM 3103 O O . MET A 1 442 ? 9.08000 27.85400 40.90100 1.000 26.75919 467 MET A O 1
ATOM 3108 N N . PRO A 1 443 ? 9.43800 25.99900 39.68100 1.000 22.59060 468 PRO A N 1
ATOM 3109 C CA . PRO A 1 443 ? 10.82300 26.38600 39.35100 1.000 23.13542 468 PRO A CA 1
ATOM 3110 C C . PRO A 1 443 ? 10.88000 27.41600 38.22700 1.000 25.67102 468 PRO A C 1
ATOM 3111 O O . PRO A 1 443 ? 11.41500 27.17300 37.14300 1.000 27.59871 468 PRO A O 1
ATOM 3115 N N . ILE A 1 444 ? 10.31400 28.59100 38.49000 1.000 24.10890 469 ILE A N 1
ATOM 3116 C CA . ILE A 1 444 ? 10.19600 29.65300 37.50600 1.000 14.70086 469 ILE A CA 1
ATOM 3117 C C . ILE A 1 444 ? 10.65000 30.95800 38.14200 1.000 19.69362 469 ILE A C 1
ATOM 3118 O O . ILE A 1 444 ? 10.65700 31.11300 39.36400 1.000 21.42627 469 ILE A O 1
ATOM 3123 N N . THR A 1 445 ? 11.02800 31.90900 37.29500 1.000 17.39412 470 THR A N 1
ATOM 3124 C CA . THR A 1 445 ? 11.50500 33.17400 37.82200 1.000 19.46888 470 THR A CA 1
ATOM 3125 C C . THR A 1 445 ? 10.34900 33.95000 38.44300 1.000 26.86985 470 THR A C 1
ATOM 3126 O O . THR A 1 445 ? 9.17000 33.66800 38.20000 1.000 27.17783 470 THR A O 1
ATOM 3130 N N . ASN A 1 446 ? 10.70700 34.93900 39.26500 1.000 37.27092 471 ASN A N 1
ATOM 3131 C CA . ASN A 1 446 ? 9.69800 35.73600 39.95100 1.000 28.95014 471 ASN A CA 1
ATOM 3132 C C . ASN A 1 446 ? 8.76100 36.41300 38.96200 1.000 41.51406 471 ASN A C 1
ATOM 3133 O O . ASN A 1 446 ? 7.56000 36.53900 39.22300 1.000 48.51117 471 ASN A O 1
ATOM 3138 N N . ASP A 1 447 ? 9.28900 36.84800 37.81600 1.000 44.44761 472 ASP A N 1
ATOM 3139 C CA . ASP A 1 447 ? 8.43800 37.46600 36.80600 1.000 45.47854 472 ASP A CA 1
ATOM 3140 C C . ASP A 1 447 ? 7.38600 36.48400 36.29700 1.000 43.92526 472 ASP A C 1
ATOM 3141 O O . ASP A 1 447 ? 6.22100 36.85600 36.10800 1.000 50.86778 472 ASP A O 1
ATOM 3146 N N . GLN A 1 448 ? 7.77200 35.22500 36.06800 1.000 35.51926 473 GLN A N 1
ATOM 3147 C CA . GLN A 1 448 ? 6.79300 34.24100 35.61500 1.000 37.95191 473 GLN A CA 1
ATOM 3148 C C . GLN A 1 448 ? 5.76300 33.94100 36.69500 1.000 41.13667 473 GLN A C 1
ATOM 3149 O O . GLN A 1 448 ? 4.60500 33.64500 36.38200 1.000 41.61178 473 GLN A O 1
ATOM 3155 N N . LYS A 1 449 ? 6.16200 34.01000 37.96600 1.000 35.33457 474 LYS A N 1
ATOM 3156 C CA . LYS A 1 449 ? 5.20800 33.78800 39.04600 1.000 25.92488 474 LYS A CA 1
ATOM 3157 C C . LYS A 1 449 ? 4.13000 34.87000 39.07400 1.000 30.14009 474 LYS A C 1
ATOM 3158 O O . LYS A 1 449 ? 2.94800 34.55600 39.24800 1.000 32.94691 474 LYS A O 1
ATOM 3164 N N . LYS A 1 450 ? 4.50300 36.14700 38.90500 1.000 38.29701 475 LYS A N 1
ATOM 3165 C CA . LYS A 1 450 ? 3.47900 37.19000 38.78700 1.000 43.53064 475 LYS A CA 1
ATOM 3166 C C . LYS A 1 450 ? 2.68400 37.05600 37.50700 1.000 43.55817 475 LYS A C 1
ATOM 3167 O O . LYS A 1 450 ? 1.50400 37.42600 37.46600 1.000 42.13644 475 LYS A O 1
ATOM 3173 N N . LEU A 1 451 ? 3.33400 36.60700 36.43800 1.000 46.58790 476 LEU A N 1
ATOM 3174 C CA . LEU A 1 451 ? 2.63100 36.44400 35.17800 1.000 41.82241 476 LEU A CA 1
ATOM 3175 C C . LEU A 1 451 ? 1.52000 35.41700 35.32600 1.000 44.33131 476 LEU A C 1
ATOM 3176 O O . LEU A 1 451 ? 0.38200 35.65300 34.90800 1.000 45.70033 476 LEU A O 1
ATOM 3181 N N . MET A 1 452 ? 1.82200 34.28000 35.95800 1.000 35.82213 477 MET A N 1
ATOM 3182 C CA . MET A 1 452 ? 0.79400 33.26200 36.15800 1.000 35.01200 477 MET A CA 1
ATOM 3183 C C . MET A 1 452 ? -0.25100 33.70500 37.17400 1.000 31.42129 477 MET A C 1
ATOM 3184 O O . MET A 1 452 ? -1.44200 33.43000 36.99700 1.000 36.27840 477 MET A O 1
ATOM 3189 N N . SER A 1 453 ? 0.17000 34.39000 38.24200 1.000 25.23397 478 SER A N 1
ATOM 3190 C CA . SER A 1 453 ? -0.76700 34.77900 39.29500 1.000 25.90722 478 SER A CA 1
ATOM 3191 C C . SER A 1 453 ? -1.82100 35.76100 38.79400 1.000 38.99610 478 SER A C 1
ATOM 3192 O O . SER A 1 453 ? -2.96200 35.74600 39.27300 1.000 36.80580 478 SER A O 1
ATOM 3195 N N . ASN A 1 454 ? -1.46200 36.63200 37.85200 1.000 46.37634 479 ASN A N 1
ATOM 3196 C CA . ASN A 1 454 ? -2.41900 37.58400 37.30600 1.000 42.79306 479 ASN A CA 1
ATOM 3197 C C . ASN A 1 454 ? -3.26900 36.99000 36.19500 1.000 45.74018 479 ASN A C 1
ATOM 3198 O O . ASN A 1 454 ? -4.17600 37.66800 35.70000 1.000 54.58692 479 ASN A O 1
ATOM 3203 N N . ASN A 1 455 ? -2.99400 35.75400 35.79000 1.000 29.75751 480 ASN A N 1
ATOM 3204 C CA . ASN A 1 455 ? -3.70100 35.07900 34.70800 1.000 30.76283 480 ASN A CA 1
ATOM 3205 C C . ASN A 1 455 ? -4.12800 33.69000 35.15100 1.000 28.14199 480 ASN A C 1
ATOM 3206 O O . ASN A 1 455 ? -3.90100 32.68800 34.47100 1.000 26.71978 480 ASN A O 1
ATOM 3211 N N . VAL A 1 456 ? -4.76200 33.63000 36.32400 1.000 29.63599 481 VAL A N 1
ATOM 3212 C CA . VAL A 1 456 ? -5.14100 32.35200 36.92100 1.000 25.97604 481 VAL A CA 1
ATOM 3213 C C . VAL A 1 456 ? -6.10300 31.59000 36.01600 1.000 31.12165 481 VAL A C 1
ATOM 3214 O O . VAL A 1 456 ? -5.97700 30.37200 35.84000 1.000 36.06009 481 VAL A O 1
ATOM 3218 N N . GLN A 1 457 ? -7.06700 32.29100 35.41600 1.000 32.82690 482 GLN A N 1
ATOM 3219 C CA . GLN A 1 457 ? -8.03300 31.62600 34.54500 1.000 34.33131 482 GLN A CA 1
ATOM 3220 C C . GLN A 1 457 ? -7.35000 30.99600 33.33700 1.000 37.80411 482 GLN A C 1
ATOM 3221 O O . GLN A 1 457 ? -7.68700 29.87600 32.93400 1.000 28.91902 482 GLN A O 1
ATOM 3227 N N . ILE A 1 458 ? -6.39000 31.70400 32.74200 1.000 44.10431 483 ILE A N 1
ATOM 3228 C CA . ILE A 1 458 ? -5.66200 31.15300 31.60600 1.000 35.44299 483 ILE A CA 1
ATOM 3229 C C . ILE A 1 458 ? -4.86000 29.93100 32.03100 1.000 42.01170 483 ILE A C 1
ATOM 3230 O O . ILE A 1 458 ? -4.81900 28.92000 31.31900 1.000 42.27347 483 ILE A O 1
ATOM 3235 N N . VAL A 1 459 ? -4.22600 29.99200 33.20400 1.000 34.08391 484 VAL A N 1
ATOM 3236 C CA . VAL A 1 459 ? -3.45400 28.85100 33.68600 1.000 31.73812 484 VAL A CA 1
ATOM 3237 C C . VAL A 1 459 ? -4.34900 27.62600 33.82600 1.000 32.59039 484 VAL A C 1
ATOM 3238 O O . VAL A 1 459 ? -3.96800 26.51500 33.44000 1.000 33.41945 484 VAL A O 1
ATOM 3242 N N . ARG A 1 460 ? -5.55700 27.81100 34.36400 1.000 25.97209 485 ARG A N 1
ATOM 3243 C CA . ARG A 1 460 ? -6.46300 26.68100 34.54900 1.000 25.53778 485 ARG A CA 1
ATOM 3244 C C . ARG A 1 460 ? -6.82300 26.03000 33.22000 1.000 28.63534 485 ARG A C 1
ATOM 3245 O O . ARG A 1 460 ? -6.96200 24.80400 33.13900 1.000 32.02468 485 ARG A O 1
ATOM 3253 N N . GLN A 1 461 ? -6.97700 26.83100 32.16600 1.000 37.49845 486 GLN A N 1
ATOM 3254 C CA . GLN A 1 461 ? -7.39000 26.29600 30.87600 1.000 39.64886 486 GLN A CA 1
ATOM 3255 C C . GLN A 1 461 ? -6.27800 25.54300 30.15900 1.000 36.58147 486 GLN A C 1
ATOM 3256 O O . GLN A 1 461 ? -6.57700 24.67700 29.33000 1.000 39.13189 486 GLN A O 1
ATOM 3262 N N . GLN A 1 462 ? -5.01400 25.84000 30.45600 1.000 50.21437 487 GLN A N 1
ATOM 3263 C CA . GLN A 1 462 ? -3.89500 25.08700 29.90100 1.000 45.77016 487 GLN A CA 1
ATOM 3264 C C . GLN A 1 462 ? -3.49200 23.90700 30.77000 1.000 42.57597 487 GLN A C 1
ATOM 3265 O O . GLN A 1 462 ? -2.53100 23.20900 30.43300 1.000 49.35423 487 GLN A O 1
ATOM 3271 N N . SER A 1 463 ? -4.19800 23.66600 31.86800 1.000 32.62261 488 SER A N 1
ATOM 3272 C CA . SER A 1 463 ? -3.82500 22.65000 32.83700 1.000 27.62378 488 SER A CA 1
ATOM 3273 C C . SER A 1 463 ? -4.78900 21.47400 32.78600 1.000 25.83705 488 SER A C 1
ATOM 3274 O O . SER A 1 463 ? -5.91100 21.57900 32.28400 1.000 28.14870 488 SER A O 1
ATOM 3277 N N . TYR A 1 464 ? -4.33200 20.34700 33.32400 1.000 24.46778 489 TYR A N 1
ATOM 3278 C CA . TYR A 1 464 ? -5.12900 19.13600 33.42100 1.000 24.57446 489 TYR A CA 1
ATOM 3279 C C . TYR A 1 464 ? -5.17800 18.66600 34.86500 1.000 23.91831 489 TYR A C 1
ATOM 3280 O O . TYR A 1 464 ? -4.26200 18.92700 35.64900 1.000 28.25332 489 TYR A O 1
ATOM 3289 N N . SER A 1 465 ? -6.26300 17.98200 35.21500 1.000 23.06634 490 SER A N 1
ATOM 3290 C CA . SER A 1 465 ? -6.35900 17.23500 36.46100 1.000 20.35377 490 SER A CA 1
ATOM 3291 C C . SER A 1 465 ? -6.58600 15.77000 36.11700 1.000 28.88858 490 SER A C 1
ATOM 3292 O O . SER A 1 465 ? -7.51600 15.44000 35.37300 1.000 31.95041 490 SER A O 1
ATOM 3295 N N . ILE A 1 466 ? -5.73100 14.89900 36.64500 1.000 36.91962 491 ILE A N 1
ATOM 3296 C CA . ILE A 1 466 ? -5.71000 13.48500 36.28500 1.000 36.22732 491 ILE A CA 1
ATOM 3297 C C . ILE A 1 466 ? -5.87500 12.65800 37.55100 1.000 41.76565 491 ILE A C 1
ATOM 3298 O O . ILE A 1 466 ? -4.99200 12.66200 38.41900 1.000 34.65547 491 ILE A O 1
ATOM 3303 N N . MET A 1 467 ? -6.98700 11.93400 37.64700 1.000 34.66530 492 MET A N 1
ATOM 3304 C CA . MET A 1 467 ? -7.19300 11.03800 38.77500 1.000 30.16160 492 MET A CA 1
ATOM 3305 C C . MET A 1 467 ? -6.11900 9.96000 38.74000 1.000 31.31912 492 MET A C 1
ATOM 3306 O O . MET A 1 467 ? -5.84400 9.37800 37.68700 1.000 35.76822 492 MET A O 1
ATOM 3311 N N . CYS A 1 468 ? -5.50100 9.69000 39.88900 1.000 33.72558 493 CYS A N 1
ATOM 3312 C CA A CYS A 1 468 ? -4.37700 8.75900 39.95700 0.310 36.84593 493 CYS A CA 1
ATOM 3313 C CA B CYS A 1 468 ? -4.38700 8.76000 39.95300 0.690 37.50668 493 CYS A CA 1
ATOM 3314 C C . CYS A 1 468 ? -4.71900 7.48700 40.72000 1.000 36.63740 493 CYS A C 1
ATOM 3315 O O . CYS A 1 468 ? -4.64400 6.38800 40.16100 1.000 39.36674 493 CYS A O 1
ATOM 3320 N N . ILE A 1 469 ? -5.09900 7.60400 41.99000 1.000 23.81565 494 ILE A N 1
ATOM 3321 C CA . ILE A 1 469 ? -5.09600 6.43700 42.86200 1.000 25.26411 494 ILE A CA 1
ATOM 3322 C C . ILE A 1 469 ? -5.91200 6.67700 44.12300 1.000 26.08353 494 ILE A C 1
ATOM 3323 O O . ILE A 1 469 ? -6.03700 7.81200 44.59600 1.000 23.71048 494 ILE A O 1
ATOM 3328 N N . ILE A 1 470 ? -6.48100 5.60400 44.66700 1.000 29.33461 495 ILE A N 1
ATOM 3329 C CA . ILE A 1 470 ? -7.01600 5.58300 46.02200 1.000 27.00746 495 ILE A CA 1
ATOM 3330 C C . ILE A 1 470 ? -6.36200 4.40900 46.73400 1.000 33.39252 495 ILE A C 1
ATOM 3331 O O . ILE A 1 470 ? -6.56200 3.25300 46.34300 1.000 33.64953 495 ILE A O 1
ATOM 3336 N N . LYS A 1 471 ? -5.57300 4.70200 47.76500 1.000 34.01100 496 LYS A N 1
ATOM 3337 C CA . LYS A 1 471 ? -4.78200 3.66400 48.41000 1.000 27.80303 496 LYS A CA 1
ATOM 3338 C C . LYS A 1 471 ? -4.44300 4.11100 49.82100 1.000 39.13848 496 LYS A C 1
ATOM 3339 O O . LYS A 1 471 ? -3.95500 5.22800 50.01600 1.000 43.58119 496 LYS A O 1
ATOM 3345 N N . GLU A 1 472 ? -4.70600 3.23900 50.79200 1.000 45.14912 497 GLU A N 1
ATOM 3346 C CA . GLU A 1 472 ? -4.38100 3.46900 52.19700 1.000 42.05580 497 GLU A CA 1
ATOM 3347 C C . GLU A 1 472 ? -4.93500 4.80700 52.68700 1.000 42.92747 497 GLU A C 1
ATOM 3348 O O . GLU A 1 472 ? -4.21300 5.66300 53.20200 1.000 39.29069 497 GLU A O 1
ATOM 3354 N N . GLU A 1 473 ? -6.24900 4.97100 52.50600 1.000 42.05862 498 GLU A N 1
ATOM 3355 C CA . GLU A 1 473 ? -6.99300 6.12600 53.01500 1.000 42.46258 498 GLU A CA 1
ATOM 3356 C C . GLU A 1 473 ? -6.51400 7.44100 52.40400 1.000 40.21327 498 GLU A C 1
ATOM 3357 O O . GLU A 1 473 ? -6.58100 8.49300 53.04700 1.000 36.84484 498 GLU A O 1
ATOM 3363 N N . VAL A 1 474 ? -6.02400 7.40000 51.16600 1.000 30.92303 499 VAL A N 1
ATOM 3364 C CA . VAL A 1 474 ? -5.52200 8.58400 50.47500 1.000 31.91801 499 VAL A CA 1
ATOM 3365 C C . VAL A 1 474 ? -6.09600 8.61900 49.06500 1.000 34.55071 499 VAL A C 1
ATOM 3366 O O . VAL A 1 474 ? -5.98800 7.63800 48.32000 1.000 33.12794 499 VAL A O 1
ATOM 3370 N N . LEU A 1 475 ? -6.69400 9.75000 48.69800 1.000 32.77427 500 LEU A N 1
ATOM 3371 C CA . LEU A 1 475 ? -7.16600 10.00400 47.34200 1.000 30.58711 500 LEU A CA 1
ATOM 3372 C C . LEU A 1 475 ? -6.21400 11.00000 46.70200 1.000 30.13362 500 LEU A C 1
ATOM 3373 O O . LEU A 1 475 ? -6.09800 12.13400 47.17500 1.000 27.83509 500 LEU A O 1
ATOM 3378 N N . ALA A 1 476 ? -5.55800 10.59000 45.61900 1.000 35.39080 501 ALA A N 1
ATOM 3379 C CA . ALA A 1 476 ? -4.54800 11.41400 44.97000 1.000 33.70839 501 ALA A CA 1
ATOM 3380 C C . ALA A 1 476 ? -4.88500 11.59900 43.50100 1.000 37.02082 501 ALA A C 1
ATOM 3381 O O . ALA A 1 476 ? -5.20600 10.63100 42.80500 1.000 37.75459 501 ALA A O 1
ATOM 3383 N N . TYR A 1 477 ? -4.81000 12.84200 43.03300 1.000 32.04930 502 TYR A N 1
ATOM 3384 C CA . TYR A 1 477 ? -4.86100 13.14100 41.61100 1.000 24.03982 502 TYR A CA 1
ATOM 3385 C C . TYR A 1 477 ? -3.76200 14.13400 41.27100 1.000 24.74050 502 TYR A C 1
ATOM 3386 O O . TYR A 1 477 ? -3.44300 15.01900 42.07000 1.000 33.81370 502 TYR A O 1
ATOM 3395 N N . VAL A 1 478 ? -3.18100 13.97500 40.08700 1.000 29.11969 503 VAL A N 1
ATOM 3396 C CA . VAL A 1 478 ? -2.06900 14.80700 39.64000 1.000 28.74661 503 VAL A CA 1
ATOM 3397 C C . VAL A 1 478 ? -2.60600 15.96400 38.81300 1.000 27.12952 503 VAL A C 1
ATOM 3398 O O . VAL A 1 478 ? -3.46100 15.77600 37.93900 1.000 24.86925 503 VAL A O 1
ATOM 3402 N N . VAL A 1 479 ? -2.10500 17.16200 39.09100 1.000 18.50445 504 VAL A N 1
ATOM 3403 C CA . VAL A 1 479 ? -2.47300 18.36600 38.36400 1.000 17.25770 504 VAL A CA 1
ATOM 3404 C C . VAL A 1 479 ? -1.25300 18.81900 37.57200 1.000 21.71241 504 VAL A C 1
ATOM 3405 O O . VAL A 1 479 ? -0.14000 18.86800 38.10800 1.000 25.87308 504 VAL A O 1
ATOM 3409 N N . GLN A 1 480 ? -1.46200 19.13700 36.29700 1.000 24.35836 505 GLN A N 1
ATOM 3410 C CA . GLN A 1 480 ? -0.38900 19.34100 35.32600 1.000 22.01917 505 GLN A CA 1
ATOM 3411 C C . GLN A 1 480 ? -0.48300 20.75100 34.75100 1.000 21.59219 505 GLN A C 1
ATOM 3412 O O . GLN A 1 480 ? -1.41800 21.05600 34.00400 1.000 20.69470 505 GLN A O 1
ATOM 3418 N N . LEU A 1 481 ? 0.49500 21.61100 35.08500 1.000 28.37721 506 LEU A N 1
ATOM 3419 C CA . LEU A 1 481 ? 0.44700 23.01500 34.68400 1.000 31.00776 506 LEU A CA 1
ATOM 3420 C C . LEU A 1 481 ? 1.47700 23.31200 33.59800 1.000 32.72579 506 LEU A C 1
ATOM 3421 O O . LEU A 1 481 ? 2.49700 22.62400 33.48900 1.000 33.85329 506 LEU A O 1
ATOM 3426 N N . PRO A 1 482 ? 1.23700 24.34000 32.78500 1.000 22.83591 507 PRO A N 1
ATOM 3427 C CA . PRO A 1 482 ? 2.19900 24.69500 31.73700 1.000 22.68830 507 PRO A CA 1
ATOM 3428 C C . PRO A 1 482 ? 3.45300 25.35400 32.29100 1.000 23.32298 507 PRO A C 1
ATOM 3429 O O . PRO A 1 482 ? 3.45000 25.96500 33.36200 1.000 28.08540 507 PRO A O 1
ATOM 3433 N N . LEU A 1 483 ? 4.54200 25.21200 31.53900 1.000 32.95437 508 LEU A N 1
ATOM 3434 C CA . LEU A 1 483 ? 5.76800 25.96900 31.75600 1.000 34.86951 508 LEU A CA 1
ATOM 3435 C C . LEU A 1 483 ? 6.09300 26.73000 30.47900 1.000 33.31506 508 LEU A C 1
ATOM 3436 O O . LEU A 1 483 ? 6.15300 26.13500 29.39800 1.000 36.42839 508 LEU A O 1
ATOM 3441 N N . TYR A 1 484 ? 6.29500 28.04100 30.60100 1.000 41.30122 509 TYR A N 1
ATOM 3442 C CA . TYR A 1 484 ? 6.49400 28.90600 29.44500 1.000 40.15251 509 TYR A CA 1
ATOM 3443 C C . TYR A 1 484 ? 7.93800 29.36400 29.28500 1.000 39.73188 509 TYR A C 1
ATOM 3444 O O . TYR A 1 484 ? 8.22400 30.18200 28.40400 1.000 46.97646 509 TYR A O 1
ATOM 3453 N N . GLY A 1 485 ? 8.85400 28.85700 30.10300 1.000 45.20047 510 GLY A N 1
ATOM 3454 C CA . GLY A 1 485 ? 10.24600 29.27000 30.03800 1.000 52.70719 510 GLY A CA 1
ATOM 3455 C C . GLY A 1 485 ? 11.16100 28.26600 29.36500 1.000 51.36523 510 GLY A C 1
ATOM 3456 O O . GLY A 1 485 ? 11.61600 28.48100 28.24100 1.000 56.91646 510 GLY A O 1
ATOM 3457 N N . SER B 1 21 ? 4.58100 33.41600 71.07500 1.000 94.83450 46 SER B N 1
ATOM 3458 C CA . SER B 1 21 ? 5.66300 33.30200 72.07900 1.000 110.13898 46 SER B CA 1
ATOM 3459 C C . SER B 1 21 ? 5.30300 32.18300 73.04000 1.000 121.47663 46 SER B C 1
ATOM 3460 O O . SER B 1 21 ? 6.16500 31.34600 73.35400 1.000 110.00252 46 SER B O 1
ATOM 3463 N N . ALA B 1 22 ? 4.05000 32.18500 73.47900 1.000 126.10499 47 ALA B N 1
ATOM 3464 C CA . ALA B 1 22 ? 3.61700 31.17700 74.45500 1.000 112.71325 47 ALA B CA 1
ATOM 3465 C C . ALA B 1 22 ? 3.29500 29.87100 73.75600 1.000 108.73149 47 ALA B C 1
ATOM 3466 O O . ALA B 1 22 ? 3.18200 28.87000 74.46700 1.000 106.13276 47 ALA B O 1
ATOM 3468 N N . LEU B 1 23 ? 3.12900 29.86700 72.42800 1.000 77.31658 48 LEU B N 1
ATOM 3469 C CA . LEU B 1 23 ? 2.85800 28.54300 71.88700 1.000 77.39946 48 LEU B CA 1
ATOM 3470 C C . LEU B 1 23 ? 3.96600 28.05000 70.96500 1.000 75.41358 48 LEU B C 1
ATOM 3471 O O . LEU B 1 23 ? 3.77800 27.04900 70.26700 1.000 73.32816 48 LEU B O 1
ATOM 3476 N N . ARG B 1 24 ? 5.11100 28.73000 70.94500 1.000 67.18671 49 ARG B N 1
ATOM 3477 C CA . ARG B 1 24 ? 6.21200 28.31900 70.08600 1.000 55.80288 49 ARG B CA 1
ATOM 3478 C C . ARG B 1 24 ? 6.80600 27.00200 70.57400 1.000 56.47924 49 ARG B C 1
ATOM 3479 O O . ARG B 1 24 ? 7.04900 26.82300 71.77200 1.000 57.16414 49 ARG B O 1
ATOM 3487 N N . THR B 1 25 ? 7.04700 26.08200 69.63800 1.000 54.98360 50 THR B N 1
ATOM 3488 C CA . THR B 1 25 ? 7.56000 24.75900 69.95900 1.000 58.47986 50 THR B CA 1
ATOM 3489 C C . THR B 1 25 ? 8.87000 24.41900 69.26200 1.000 63.41487 50 THR B C 1
ATOM 3490 O O . THR B 1 25 ? 9.51600 23.43700 69.64900 1.000 48.61048 50 THR B O 1
ATOM 3494 N N . GLY B 1 26 ? 9.28300 25.19200 68.26200 1.000 68.35693 51 GLY B N 1
ATOM 3495 C CA . GLY B 1 26 ? 10.53400 24.93500 67.57200 1.000 49.00905 51 GLY B CA 1
ATOM 3496 C C . GLY B 1 26 ? 10.94600 26.13700 66.75100 1.000 45.02543 51 GLY B C 1
ATOM 3497 O O . GLY B 1 26 ? 10.28800 27.18100 66.75700 1.000 47.07515 51 GLY B O 1
ATOM 3498 N N . TRP B 1 27 ? 12.05200 25.97200 66.03400 1.000 39.40568 52 TRP B N 1
ATOM 3499 C CA . TRP B 1 27 ? 12.59600 27.01700 65.18100 1.000 32.28859 52 TRP B CA 1
ATOM 3500 C C . TRP B 1 27 ? 12.61700 26.54600 63.73400 1.000 33.32124 52 TRP B C 1
ATOM 3501 O O . TRP B 1 27 ? 12.82100 25.35900 63.45800 1.000 39.12905 52 TRP B O 1
ATOM 3512 N N . TYR B 1 28 ? 12.39800 27.48200 62.81300 1.000 34.09476 53 TYR B N 1
ATOM 3513 C CA . TYR B 1 28 ? 12.46500 27.22200 61.38100 1.000 36.43747 53 TYR B CA 1
ATOM 3514 C C . TYR B 1 28 ? 13.46000 28.18700 60.75300 1.000 35.92691 53 TYR B C 1
ATOM 3515 O O . TYR B 1 28 ? 13.36200 29.40200 60.95500 1.000 34.11478 53 TYR B O 1
ATOM 3524 N N . THR B 1 29 ? 14.40800 27.64800 59.98800 1.000 31.48832 54 THR B N 1
ATOM 3525 C CA . THR B 1 29 ? 15.50400 28.42700 59.42700 1.000 30.08847 54 THR B CA 1
ATOM 3526 C C . THR B 1 29 ? 15.51500 28.31500 57.90800 1.000 33.89121 54 THR B C 1
ATOM 3527 O O . THR B 1 29 ? 15.32500 27.22800 57.35300 1.000 35.23592 54 THR B O 1
ATOM 3531 N N . SER B 1 30 ? 15.75900 29.44300 57.24100 1.000 34.15647 55 SER B N 1
ATOM 3532 C CA . SER B 1 30 ? 15.80500 29.50600 55.78800 1.000 22.89308 55 SER B CA 1
ATOM 3533 C C . SER B 1 30 ? 17.03600 30.29000 55.35700 1.000 20.34172 55 SER B C 1
ATOM 3534 O O . SER B 1 30 ? 17.49100 31.19300 56.06200 1.000 24.43695 55 SER B O 1
ATOM 3537 N N . VAL B 1 31 ? 17.55600 29.95000 54.18200 1.000 8.56829 56 VAL B N 1
ATOM 3538 C CA . VAL B 1 31 ? 18.77800 30.54800 53.65200 1.000 14.94141 56 VAL B CA 1
ATOM 3539 C C . VAL B 1 31 ? 18.38900 31.66200 52.69300 1.000 13.67247 56 VAL B C 1
ATOM 3540 O O . VAL B 1 31 ? 17.66100 31.42900 51.72000 1.000 18.13238 56 VAL B O 1
ATOM 3544 N N . ILE B 1 32 ? 18.87000 32.87300 52.96200 1.000 13.90413 57 ILE B N 1
ATOM 3545 C CA . ILE B 1 32 ? 18.55800 34.04500 52.14900 1.000 18.26144 57 ILE B CA 1
ATOM 3546 C C . ILE B 1 32 ? 19.84600 34.49000 51.47600 1.000 18.94607 57 ILE B C 1
ATOM 3547 O O . ILE B 1 32 ? 20.82600 34.81300 52.15800 1.000 19.47859 57 ILE B O 1
ATOM 3552 N N . THR B 1 33 ? 19.85000 34.51200 50.14100 1.000 15.49116 58 THR B N 1
ATOM 3553 C CA . THR B 1 33 ? 21.06700 34.72700 49.37000 1.000 21.25539 58 THR B CA 1
ATOM 3554 C C . THR B 1 33 ? 20.96000 35.98500 48.51900 1.000 22.70822 58 THR B C 1
ATOM 3555 O O . THR B 1 33 ? 19.88200 36.32600 48.02200 1.000 19.71549 58 THR B O 1
ATOM 3559 N N . ILE B 1 34 ? 22.09000 36.66700 48.35400 1.000 26.91727 59 ILE B N 1
ATOM 3560 C CA . ILE B 1 34 ? 22.21400 37.80700 47.45400 1.000 31.09726 59 ILE B CA 1
ATOM 3561 C C . ILE B 1 34 ? 23.35600 37.50800 46.49300 1.000 28.74768 59 ILE B C 1
ATOM 3562 O O . ILE B 1 34 ? 24.48200 37.22900 46.92700 1.000 23.92805 59 ILE B O 1
ATOM 3567 N N . GLU B 1 35 ? 23.06700 37.56700 45.19200 1.000 29.07764 60 GLU B N 1
ATOM 3568 C CA . GLU B 1 35 ? 24.05400 37.25400 44.16700 1.000 27.23925 60 GLU B CA 1
ATOM 3569 C C . GLU B 1 35 ? 24.99800 38.43100 43.96400 1.000 28.57787 60 GLU B C 1
ATOM 3570 O O . GLU B 1 35 ? 24.55600 39.55700 43.71900 1.000 27.44954 60 GLU B O 1
ATOM 3576 N N . LEU B 1 36 ? 26.29900 38.16400 44.04400 1.000 26.76299 61 LEU B N 1
ATOM 3577 C CA . LEU B 1 36 ? 27.31600 39.20400 44.00700 1.000 29.08117 61 LEU B CA 1
ATOM 3578 C C . LEU B 1 36 ? 28.07000 39.17700 42.68500 1.000 29.87709 61 LEU B C 1
ATOM 3579 O O . LEU B 1 36 ? 28.23100 38.12500 42.06100 1.000 30.93695 61 LEU B O 1
ATOM 3584 N N . SER B 1 37 ? 28.53900 40.35100 42.27000 1.000 30.00071 62 SER B N 1
ATOM 3585 C CA . SER B 1 37 ? 29.37100 40.47700 41.08200 1.000 35.60358 62 SER B CA 1
ATOM 3586 C C . SER B 1 37 ? 30.84200 40.45800 41.47800 1.000 38.36550 62 SER B C 1
ATOM 3587 O O . SER B 1 37 ? 31.24600 41.13500 42.42900 1.000 38.00940 62 SER B O 1
ATOM 3590 N N . ASN B 1 38 ? 31.63400 39.67000 40.75500 1.000 60.28006 63 ASN B N 1
ATOM 3591 C CA . ASN B 1 38 ? 33.07800 39.61100 40.96700 1.000 67.19441 63 ASN B CA 1
ATOM 3592 C C . ASN B 1 38 ? 33.71400 40.64400 40.04800 1.000 70.65395 63 ASN B C 1
ATOM 3593 O O . ASN B 1 38 ? 34.08600 40.35600 38.91000 1.000 67.42075 63 ASN B O 1
ATOM 3598 N N . ILE B 1 39 ? 33.82700 41.87000 40.54900 1.000 77.32731 64 ILE B N 1
ATOM 3599 C CA . ILE B 1 39 ? 34.36600 42.99100 39.79200 1.000 82.09206 64 ILE B CA 1
ATOM 3600 C C . ILE B 1 39 ? 35.42400 43.66900 40.65100 1.000 102.51398 64 ILE B C 1
ATOM 3601 O O . ILE B 1 39 ? 35.13800 44.08600 41.78000 1.000 101.97694 64 ILE B O 1
ATOM 3606 N N . LYS B 1 40 ? 36.64500 43.76400 40.12700 1.000 127.75574 65 LYS B N 1
ATOM 3607 C CA . LYS B 1 40 ? 37.73300 44.43600 40.82000 1.000 136.24667 65 LYS B CA 1
ATOM 3608 C C . LYS B 1 40 ? 37.72600 45.92100 40.45800 1.000 143.82586 65 LYS B C 1
ATOM 3609 O O . LYS B 1 40 ? 36.77600 46.42900 39.85500 1.000 140.99509 65 LYS B O 1
ATOM 3615 N N . GLU B 1 41 ? 38.78900 46.63400 40.82500 1.000 166.47442 66 GLU B N 1
ATOM 3616 C CA . GLU B 1 41 ? 38.84400 48.07300 40.59100 1.000 172.11270 66 GLU B CA 1
ATOM 3617 C C . GLU B 1 41 ? 38.82900 48.37600 39.09800 1.000 171.87982 66 GLU B C 1
ATOM 3618 O O . GLU B 1 41 ? 39.68900 47.90500 38.34700 1.000 163.82984 66 GLU B O 1
ATOM 3624 N N . ASN B 1 42 ? 37.84200 49.16100 38.67500 1.000 139.70231 67 ASN B N 1
ATOM 3625 C CA . ASN B 1 42 ? 37.66700 49.56500 37.28300 1.000 134.25046 67 ASN B CA 1
ATOM 3626 C C . ASN B 1 42 ? 37.92800 51.06800 37.22400 1.000 132.81488 67 ASN B C 1
ATOM 3627 O O . ASN B 1 42 ? 37.00400 51.87600 37.31700 1.000 131.54117 67 ASN B O 1
ATOM 3632 N N . LYS B 1 43 ? 39.20000 51.43700 37.07200 1.000 139.99161 68 LYS B N 1
ATOM 3633 C CA . LYS B 1 43 ? 39.60800 52.84000 37.08400 1.000 138.69738 68 LYS B CA 1
ATOM 3634 C C . LYS B 1 43 ? 39.82200 53.30000 35.64500 1.000 139.94014 68 LYS B C 1
ATOM 3635 O O . LYS B 1 43 ? 40.93500 53.31700 35.11900 1.000 133.90210 68 LYS B O 1
ATOM 3641 N N . CYS B 1 44 ? 38.72100 53.67200 35.00100 1.000 145.07254 69 CYS B N 1
ATOM 3642 C CA . CYS B 1 44 ? 38.75500 54.33700 33.71000 1.000 140.51935 69 CYS B CA 1
ATOM 3643 C C . CYS B 1 44 ? 38.43000 55.81200 33.90700 1.000 135.04095 69 CYS B C 1
ATOM 3644 O O . CYS B 1 44 ? 37.84200 56.20800 34.91800 1.000 130.44183 69 CYS B O 1
ATOM 3647 N N . ASN B 1 45 ? 38.83500 56.62900 32.93400 1.000 160.30707 70 ASN B N 1
ATOM 3648 C CA . ASN B 1 45 ? 38.73000 58.07900 33.06600 1.000 158.21313 70 ASN B CA 1
ATOM 3649 C C . ASN B 1 45 ? 37.29100 58.52700 33.29100 1.000 148.52690 70 ASN B C 1
ATOM 3650 O O . ASN B 1 45 ? 36.45600 58.45200 32.38300 1.000 143.63106 70 ASN B O 1
ATOM 3655 N N . GLY B 1 46 ? 37.00000 59.00500 34.49700 1.000 94.46812 71 GLY B N 1
ATOM 3656 C CA . GLY B 1 46 ? 35.68500 59.52200 34.81000 1.000 87.00467 71 GLY B CA 1
ATOM 3657 C C . GLY B 1 46 ? 35.71400 61.01500 35.05400 1.000 92.31644 71 GLY B C 1
ATOM 3658 O O . GLY B 1 46 ? 36.23300 61.47400 36.07600 1.000 94.00402 71 GLY B O 1
ATOM 3659 N N . THR B 1 47 ? 35.16100 61.78600 34.12000 1.000 111.16388 72 THR B N 1
ATOM 3660 C CA . THR B 1 47 ? 35.18200 63.24000 34.20600 1.000 109.03676 72 THR B CA 1
ATOM 3661 C C . THR B 1 47 ? 33.86800 63.81900 34.71400 1.000 104.35312 72 THR B C 1
ATOM 3662 O O . THR B 1 47 ? 33.85900 64.59000 35.67800 1.000 101.40948 72 THR B O 1
ATOM 3666 N N . ASP B 1 48 ? 32.75400 63.46200 34.08300 1.000 75.71095 73 ASP B N 1
ATOM 3667 C CA . ASP B 1 48 ? 31.47300 64.06700 34.40700 1.000 75.96664 73 ASP B CA 1
ATOM 3668 C C . ASP B 1 48 ? 30.90700 63.46900 35.69300 1.000 75.92273 73 ASP B C 1
ATOM 3669 O O . ASP B 1 48 ? 31.49500 62.58000 36.31600 1.000 79.05159 73 ASP B O 1
ATOM 3674 N N . ALA B 1 49 ? 29.73200 63.96200 36.08700 1.000 62.55205 74 ALA B N 1
ATOM 3675 C CA . ALA B 1 49 ? 29.14700 63.57800 37.36600 1.000 56.42304 74 ALA B CA 1
ATOM 3676 C C . ALA B 1 49 ? 28.45400 62.22000 37.30500 1.000 47.08608 74 ALA B C 1
ATOM 3677 O O . ALA B 1 49 ? 28.47700 61.47100 38.28700 1.000 45.61992 74 ALA B O 1
ATOM 3679 N N . LYS B 1 50 ? 27.82000 61.89100 36.17600 1.000 59.32129 75 LYS B N 1
ATOM 3680 C CA . LYS B 1 50 ? 27.08200 60.63200 36.08700 1.000 62.03605 75 LYS B CA 1
ATOM 3681 C C . LYS B 1 50 ? 28.01700 59.43000 36.16800 1.000 59.95307 75 LYS B C 1
ATOM 3682 O O . LYS B 1 50 ? 27.69700 58.43100 36.82300 1.000 59.83221 75 LYS B O 1
ATOM 3688 N N . VAL B 1 51 ? 29.17600 59.50400 35.51200 1.000 42.65674 76 VAL B N 1
ATOM 3689 C CA . VAL B 1 51 ? 30.16100 58.43500 35.63800 1.000 38.70987 76 VAL B CA 1
ATOM 3690 C C . VAL B 1 51 ? 30.71400 58.38800 37.05600 1.000 37.10218 76 VAL B C 1
ATOM 3691 O O . VAL B 1 51 ? 30.96300 57.30700 37.60500 1.000 33.48463 76 VAL B O 1
ATOM 3695 N N . LYS B 1 52 ? 30.95000 59.51000 37.70800 1.000 59.98101 77 LYS B N 1
ATOM 3696 C CA . LYS B 1 52 ? 31.43200 59.40400 39.10700 1.000 62.78683 77 LYS B CA 1
ATOM 3697 C C . LYS B 1 52 ? 30.33500 58.86500 40.03200 1.000 62.38518 77 LYS B C 1
ATOM 3698 O O . LYS B 1 52 ? 30.68000 58.05200 40.87300 1.000 58.89126 77 LYS B O 1
ATOM 3704 N N . LEU B 1 53 ? 29.07000 59.28600 39.89200 1.000 39.97943 78 LEU B N 1
ATOM 3705 C CA . LEU B 1 53 ? 28.05500 58.73300 40.78500 1.000 39.32343 78 LEU B CA 1
ATOM 3706 C C . LEU B 1 53 ? 27.93800 57.22000 40.64700 1.000 36.50577 78 LEU B C 1
ATOM 3707 O O . LEU B 1 53 ? 27.64300 56.53000 41.63000 1.000 29.49375 78 LEU B O 1
ATOM 3712 N N . ILE B 1 54 ? 28.16400 56.68600 39.44500 1.000 35.88242 79 ILE B N 1
ATOM 3713 C CA . ILE B 1 54 ? 28.18600 55.23700 39.26800 1.000 34.19265 79 ILE B CA 1
ATOM 3714 C C . ILE B 1 54 ? 29.39000 54.63200 39.98300 1.000 35.74640 79 ILE B C 1
ATOM 3715 O O . ILE B 1 54 ? 29.27100 53.62800 40.69500 1.000 40.96881 79 ILE B O 1
ATOM 3720 N N . LYS B 1 55 ? 30.56800 55.23300 39.80200 1.000 46.29439 80 LYS B N 1
ATOM 3721 C CA . LYS B 1 55 ? 31.77200 54.69400 40.42800 1.000 46.49117 80 LYS B CA 1
ATOM 3722 C C . LYS B 1 55 ? 31.69200 54.77300 41.94700 1.000 39.84157 80 LYS B C 1
ATOM 3723 O O . LYS B 1 55 ? 32.08600 53.82900 42.64200 1.000 49.11588 80 LYS B O 1
ATOM 3729 N N . GLN B 1 56 ? 31.19000 55.88900 42.48200 1.000 48.35434 81 GLN B N 1
ATOM 3730 C CA . GLN B 1 56 ? 31.04500 56.00400 43.93100 1.000 55.64214 81 GLN B CA 1
ATOM 3731 C C . GLN B 1 56 ? 30.04100 54.99700 44.47200 1.000 47.16459 81 GLN B C 1
ATOM 3732 O O . GLN B 1 56 ? 30.16300 54.55800 45.62100 1.000 45.77188 81 GLN B O 1
ATOM 3738 N N . GLU B 1 57 ? 29.05200 54.61500 43.66200 1.000 33.97280 82 GLU B N 1
ATOM 3739 C CA . GLU B 1 57 ? 28.12000 53.57100 44.07000 1.000 30.54752 82 GLU B CA 1
ATOM 3740 C C . GLU B 1 57 ? 28.76300 52.19300 44.01600 1.000 31.06810 82 GLU B C 1
ATOM 3741 O O . GLU B 1 57 ? 28.46000 51.33800 44.85600 1.000 28.77550 82 GLU B O 1
ATOM 3747 N N . LEU B 1 58 ? 29.65000 51.96100 43.04600 1.000 42.58502 83 LEU B N 1
ATOM 3748 C CA . LEU B 1 58 ? 30.36700 50.69300 42.99400 1.000 38.98706 83 LEU B CA 1
ATOM 3749 C C . LEU B 1 58 ? 31.32500 50.54200 44.16900 1.000 39.59664 83 LEU B C 1
ATOM 3750 O O . LEU B 1 58 ? 31.57000 49.42000 44.62500 1.000 48.52166 83 LEU B O 1
ATOM 3755 N N . ASP B 1 59 ? 31.87900 51.64800 44.66900 1.000 48.74897 84 ASP B N 1
ATOM 3756 C CA . ASP B 1 59 ? 32.70200 51.57200 45.87100 1.000 50.07811 84 ASP B CA 1
ATOM 3757 C C . ASP B 1 59 ? 31.86000 51.22300 47.09200 1.000 45.27158 84 ASP B C 1
ATOM 3758 O O . ASP B 1 59 ? 32.31000 50.47400 47.96800 1.000 45.58276 84 ASP B O 1
ATOM 3763 N N . LYS B 1 60 ? 30.63600 51.75600 47.16800 1.000 45.26294 85 LYS B N 1
ATOM 3764 C CA . LYS B 1 60 ? 29.73500 51.38600 48.25600 1.000 42.65393 85 LYS B CA 1
ATOM 3765 C C . LYS B 1 60 ? 29.44200 49.89400 48.23800 1.000 40.36663 85 LYS B C 1
ATOM 3766 O O . LYS B 1 60 ? 29.43700 49.24000 49.28800 1.000 42.43769 85 LYS B O 1
ATOM 3772 N N . TYR B 1 61 ? 29.19100 49.34200 47.04900 1.000 28.78059 86 TYR B N 1
ATOM 3773 C CA . TYR B 1 61 ? 28.96900 47.90700 46.92000 1.000 27.35287 86 TYR B CA 1
ATOM 3774 C C . TYR B 1 61 ? 30.19500 47.11900 47.36300 1.000 30.58622 86 TYR B C 1
ATOM 3775 O O . TYR B 1 61 ? 30.07600 46.13100 48.09800 1.000 33.76276 86 TYR B O 1
ATOM 3784 N N . LYS B 1 62 ? 31.38700 47.54600 46.93800 1.000 48.11885 87 LYS B N 1
ATOM 3785 C CA . LYS B 1 62 ? 32.60000 46.81400 47.29100 1.000 48.87628 87 LYS B CA 1
ATOM 3786 C C . LYS B 1 62 ? 32.93700 46.96800 48.76900 1.000 49.75985 87 LYS B C 1
ATOM 3787 O O . LYS B 1 62 ? 33.35600 46.00300 49.41700 1.000 50.87500 87 LYS B O 1
ATOM 3793 N N . ASN B 1 63 ? 32.76700 48.17200 49.32000 1.000 41.32482 88 ASN B N 1
ATOM 3794 C CA . ASN B 1 63 ? 33.01700 48.35700 50.74400 1.000 47.42628 88 ASN B CA 1
ATOM 3795 C C . ASN B 1 63 ? 32.01900 47.57900 51.58900 1.000 47.23954 88 ASN B C 1
ATOM 3796 O O . ASN B 1 63 ? 32.35300 47.14000 52.69500 1.000 41.11639 88 ASN B O 1
ATOM 3801 N N . ALA B 1 64 ? 30.79100 47.40900 51.09400 1.000 53.75401 89 ALA B N 1
ATOM 3802 C CA . ALA B 1 64 ? 29.80500 46.61900 51.82300 1.000 51.18398 89 ALA B CA 1
ATOM 3803 C C . ALA B 1 64 ? 30.21200 45.15200 51.88800 1.000 47.98895 89 ALA B C 1
ATOM 3804 O O . ALA B 1 64 ? 30.01100 44.49100 52.91400 1.000 50.03214 89 ALA B O 1
ATOM 3806 N N . VAL B 1 65 ? 30.77900 44.62300 50.80200 1.000 43.20261 90 VAL B N 1
ATOM 3807 C CA . VAL B 1 65 ? 31.21500 43.23000 50.79000 1.000 48.84274 90 VAL B CA 1
ATOM 3808 C C . VAL B 1 65 ? 32.38700 43.01800 51.74200 1.000 46.17760 90 VAL B C 1
ATOM 3809 O O . VAL B 1 65 ? 32.42200 42.03500 52.49200 1.000 47.01021 90 VAL B O 1
ATOM 3813 N N . THR B 1 66 ? 33.36800 43.92600 51.72600 1.000 39.81574 91 THR B N 1
ATOM 3814 C CA . THR B 1 66 ? 34.51400 43.78300 52.62000 1.000 39.55782 91 THR B CA 1
ATOM 3815 C C . THR B 1 66 ? 34.13500 44.05900 54.07200 1.000 39.95229 91 THR B C 1
ATOM 3816 O O . THR B 1 66 ? 34.74300 43.48800 54.98600 1.000 41.70761 91 THR B O 1
ATOM 3820 N N . ASP B 1 67 ? 33.14600 44.92600 54.30700 1.000 32.30552 92 ASP B N 1
ATOM 3821 C CA . ASP B 1 67 ? 32.67700 45.14900 55.67100 1.000 33.60880 92 ASP B CA 1
ATOM 3822 C C . ASP B 1 67 ? 32.07800 43.88000 56.26000 1.000 36.26666 92 ASP B C 1
ATOM 3823 O O . ASP B 1 67 ? 32.33900 43.54100 57.42000 1.000 42.07583 92 ASP B O 1
ATOM 3828 N N . LEU B 1 68 ? 31.26200 43.17200 55.47600 1.000 37.18248 93 LEU B N 1
ATOM 3829 C CA . LEU B 1 68 ? 30.64800 41.94000 55.96000 1.000 36.28010 93 LEU B CA 1
ATOM 3830 C C . LEU B 1 68 ? 31.68300 40.84000 56.15100 1.000 36.90614 93 LEU B C 1
ATOM 3831 O O . LEU B 1 68 ? 31.59800 40.06200 57.10800 1.000 42.74386 93 LEU B O 1
ATOM 3836 N N . GLN B 1 69 ? 32.66200 40.74900 55.24800 1.000 32.30716 94 GLN B N 1
ATOM 3837 C CA . GLN B 1 69 ? 33.74200 39.78700 55.43500 1.000 40.62770 94 GLN B CA 1
ATOM 3838 C C . GLN B 1 69 ? 34.52000 40.08300 56.71000 1.000 43.50296 94 GLN B C 1
ATOM 3839 O O . GLN B 1 69 ? 34.85400 39.16800 57.47200 1.000 46.99696 94 GLN B O 1
ATOM 3845 N N . LEU B 1 70 ? 34.81400 41.36200 56.96100 1.000 61.41950 95 LEU B N 1
ATOM 3846 C CA . LEU B 1 70 ? 35.48800 41.74800 58.19500 1.000 67.19406 95 LEU B CA 1
ATOM 3847 C C . LEU B 1 70 ? 34.60100 41.51900 59.41200 1.000 67.20641 95 LEU B C 1
ATOM 3848 O O . LEU B 1 70 ? 35.10200 41.17000 60.48800 1.000 69.13830 95 LEU B O 1
ATOM 3853 N N . LEU B 1 71 ? 33.28900 41.71700 59.26200 1.000 53.02844 96 LEU B N 1
ATOM 3854 C CA . LEU B 1 71 ? 32.36900 41.48700 60.37100 1.000 51.88179 96 LEU B CA 1
ATOM 3855 C C . LEU B 1 71 ? 32.34000 40.01800 60.77200 1.000 52.05075 96 LEU B C 1
ATOM 3856 O O . LEU B 1 71 ? 32.22400 39.69200 61.95900 1.000 55.50239 96 LEU B O 1
ATOM 3861 N N . MET B 1 72 ? 32.44400 39.11800 59.79800 1.000 48.20046 97 MET B N 1
ATOM 3862 C CA . MET B 1 72 ? 32.36700 37.68800 60.06100 1.000 53.77412 97 MET B CA 1
ATOM 3863 C C . MET B 1 72 ? 33.66700 37.10100 60.59500 1.000 64.20191 97 MET B C 1
ATOM 3864 O O . MET B 1 72 ? 33.72000 35.89300 60.85400 1.000 70.81744 97 MET B O 1
ATOM 3869 N N . GLN B 1 73 ? 34.71200 37.91000 60.76000 1.000 75.64710 98 GLN B N 1
ATOM 3870 C CA . GLN B 1 73 ? 35.91500 37.45400 61.44100 1.000 77.76124 98 GLN B CA 1
ATOM 3871 C C . GLN B 1 73 ? 35.85100 37.67000 62.94600 1.000 78.78808 98 GLN B C 1
ATOM 3872 O O . GLN B 1 73 ? 36.59000 37.01200 63.68700 1.000 76.55843 98 GLN B O 1
ATOM 3878 N N . SER B 1 74 ? 34.98500 38.57000 63.41000 1.000 58.40278 99 SER B N 1
ATOM 3879 C CA . SER B 1 74 ? 34.81300 38.84300 64.83000 1.000 61.93239 99 SER B CA 1
ATOM 3880 C C . SER B 1 74 ? 33.50000 38.28200 65.36400 1.000 65.63176 99 SER B C 1
ATOM 3881 O O . SER B 1 74 ? 33.01300 38.73500 66.40500 1.000 62.24335 99 SER B O 1
ATOM 3884 N N . THR B 1 75 ? 32.92300 37.30500 64.67300 1.000 82.62511 100 THR B N 1
ATOM 3885 C CA . THR B 1 75 ? 31.61300 36.77600 65.03100 1.000 84.72268 100 THR B CA 1
ATOM 3886 C C . THR B 1 75 ? 31.65600 36.15100 66.42100 1.000 76.99025 100 THR B C 1
ATOM 3887 O O . THR B 1 75 ? 32.45200 35.22900 66.65300 1.000 78.07954 100 THR B O 1
ATOM 3891 N N . PRO B 1 76 ? 30.82800 36.60600 67.36000 1.000 65.30483 101 PRO B N 1
ATOM 3892 C CA . PRO B 1 76 ? 30.83400 36.01400 68.70100 1.000 65.88396 101 PRO B CA 1
ATOM 3893 C C . PRO B 1 76 ? 30.38300 34.56200 68.68000 1.000 64.65797 101 PRO B C 1
ATOM 3894 O O . PRO B 1 76 ? 29.62300 34.13100 67.80900 1.000 64.06109 101 PRO B O 1
ATOM 3898 N N . ALA B 1 77 ? 30.87300 33.80400 69.65500 1.000 53.18270 102 ALA B N 1
ATOM 3899 C CA . ALA B 1 77 ? 30.49300 32.40800 69.78700 1.000 54.89992 102 ALA B CA 1
ATOM 3900 C C . ALA B 1 77 ? 29.08100 32.28400 70.35600 1.000 57.69195 102 ALA B C 1
ATOM 3901 O O . ALA B 1 77 ? 28.57800 33.17600 71.04700 1.000 57.08553 102 ALA B O 1
ATOM 3903 N N . THR B 1 78 ? 28.44200 31.15500 70.05200 1.000 60.82332 103 THR B N 1
ATOM 3904 C CA . THR B 1 78 ? 27.10300 30.84600 70.53400 1.000 51.52512 103 THR B CA 1
ATOM 3905 C C . THR B 1 78 ? 27.10500 29.47300 71.19300 1.000 57.10400 103 THR B C 1
ATOM 3906 O O . THR B 1 78 ? 27.79900 28.55900 70.73900 1.000 65.27478 103 THR B O 1
ATOM 3910 N N . GLY B 1 79 ? 26.32200 29.33500 72.26500 1.000 31.22855 104 GLY B N 1
ATOM 3911 C CA . GLY B 1 79 ? 26.19100 28.08000 72.96900 1.000 28.53059 104 GLY B CA 1
ATOM 3912 C C . GLY B 1 79 ? 24.89700 27.35800 72.62200 1.000 36.53182 104 GLY B C 1
ATOM 3913 O O . GLY B 1 79 ? 24.05200 27.84600 71.87400 1.000 35.77765 104 GLY B O 1
ATOM 3914 N N . SER B 1 80 ? 24.75700 26.15900 73.19700 1.000 57.18584 105 SER B N 1
ATOM 3915 C CA . SER B 1 80 ? 23.56300 25.35300 72.95700 1.000 56.62229 105 SER B CA 1
ATOM 3916 C C . SER B 1 80 ? 22.30400 26.03300 73.48300 1.000 58.05786 105 SER B C 1
ATOM 3917 O O . SER B 1 80 ? 21.20700 25.78800 72.96800 1.000 57.00485 105 SER B O 1
ATOM 3920 N N . GLY B 1 81 ? 22.43700 26.88600 74.49900 1.000 35.46285 106 GLY B N 1
ATOM 3921 C CA . GLY B 1 81 ? 21.30500 27.61000 75.04000 1.000 33.05497 106 GLY B CA 1
ATOM 3922 C C . GLY B 1 81 ? 20.93100 28.88400 74.32000 1.000 30.04846 106 GLY B C 1
ATOM 3923 O O . GLY B 1 81 ? 19.95100 29.53100 74.70100 1.000 26.79671 106 GLY B O 1
ATOM 3924 N N . SER B 1 82 ? 21.67900 29.26700 73.28700 1.000 38.31325 107 SER B N 1
ATOM 3925 C CA . SER B 1 82 ? 21.37200 30.48100 72.54100 1.000 40.16921 107 SER B CA 1
ATOM 3926 C C . SER B 1 82 ? 20.07700 30.33300 71.75500 1.000 34.11198 107 SER B C 1
ATOM 3927 O O . SER B 1 82 ? 19.77500 29.26500 71.21800 1.000 38.43724 107 SER B O 1
ATOM 3930 N N . ALA B 1 83 ? 19.31600 31.42600 71.67300 1.000 32.37508 108 ALA B N 1
ATOM 3931 C CA . ALA B 1 83 ? 18.08600 31.40500 70.89000 1.000 32.08712 108 ALA B CA 1
ATOM 3932 C C . ALA B 1 83 ? 18.35700 31.18300 69.40900 1.000 31.49499 108 ALA B C 1
ATOM 3933 O O . ALA B 1 83 ? 17.47800 30.68200 68.69800 1.000 34.44695 108 ALA B O 1
ATOM 3935 N N . ILE B 1 84 ? 19.55400 31.52300 68.93700 1.000 34.81451 109 ILE B N 1
ATOM 3936 C CA . ILE B 1 84 ? 19.92600 31.37800 67.53600 1.000 31.16557 109 ILE B CA 1
ATOM 3937 C C . ILE B 1 84 ? 20.88500 30.20600 67.33300 1.000 28.48323 109 ILE B C 1
ATOM 3938 O O . ILE B 1 84 ? 21.59500 30.15300 66.33200 1.000 27.25804 109 ILE B O 1
ATOM 3943 N N . ALA B 1 85 ? 20.91700 29.26000 68.27300 1.000 32.79017 110 ALA B N 1
ATOM 3944 C CA . ALA B 1 85 ? 21.82300 28.12600 68.13100 1.000 38.27979 110 ALA B CA 1
ATOM 3945 C C . ALA B 1 85 ? 21.47500 27.29000 66.90400 1.000 39.68399 110 ALA B C 1
ATOM 3946 O O . ALA B 1 85 ? 22.36900 26.77400 66.22300 1.000 39.01372 110 ALA B O 1
ATOM 3948 N N . SER B 1 86 ? 20.18300 27.14900 66.60100 1.000 29.89146 111 SER B N 1
ATOM 3949 C CA . SER B 1 86 ? 19.78500 26.37400 65.43000 1.000 27.47947 111 SER B CA 1
ATOM 3950 C C . SER B 1 86 ? 20.14100 27.10100 64.13900 1.000 33.22244 111 SER B C 1
ATOM 3951 O O . SER B 1 86 ? 20.67400 26.49200 63.20300 1.000 36.01486 111 SER B O 1
ATOM 3954 N N . GLY B 1 87 ? 19.85200 28.40300 64.06900 1.000 41.82580 112 GLY B N 1
ATOM 3955 C CA . GLY B 1 87 ? 20.24000 29.17400 62.89800 1.000 40.84586 112 GLY B CA 1
ATOM 3956 C C . GLY B 1 87 ? 21.74400 29.21900 62.70600 1.000 47.25728 112 GLY B C 1
ATOM 3957 O O . GLY B 1 87 ? 22.24000 29.13300 61.57800 1.000 52.35530 112 GLY B O 1
ATOM 3958 N N . VAL B 1 88 ? 22.49200 29.35200 63.80400 1.000 20.43692 113 VAL B N 1
ATOM 3959 C CA . VAL B 1 88 ? 23.94800 29.29200 63.72600 1.000 22.40009 113 VAL B CA 1
ATOM 3960 C C . VAL B 1 88 ? 24.39900 27.92100 63.23300 1.000 25.51920 113 VAL B C 1
ATOM 3961 O O . VAL B 1 88 ? 25.33500 27.81000 62.43100 1.000 27.29014 113 VAL B O 1
ATOM 3965 N N . ALA B 1 89 ? 23.73900 26.85700 63.69800 1.000 21.44091 114 ALA B N 1
ATOM 3966 C CA . ALA B 1 89 ? 24.08100 25.51700 63.23100 1.000 19.11473 114 ALA B CA 1
ATOM 3967 C C . ALA B 1 89 ? 23.87100 25.39100 61.72800 1.000 29.23724 114 ALA B C 1
ATOM 3968 O O . ALA B 1 89 ? 24.64200 24.71300 61.03900 1.000 20.51625 114 ALA B O 1
ATOM 3970 N N . VAL B 1 90 ? 22.83200 26.03700 61.19900 1.000 38.64701 115 VAL B N 1
ATOM 3971 C CA . VAL B 1 90 ? 22.58700 25.97200 59.76300 1.000 35.80246 115 VAL B CA 1
ATOM 3972 C C . VAL B 1 90 ? 23.68000 26.71100 59.00100 1.000 33.62413 115 VAL B C 1
ATOM 3973 O O . VAL B 1 90 ? 24.12400 26.25800 57.93800 1.000 33.46731 115 VAL B O 1
ATOM 3977 N N . CYS B 1 91 ? 24.14900 27.84600 59.53300 1.000 35.16115 116 CYS B N 1
ATOM 3978 C CA A CYS B 1 91 ? 25.18900 28.60300 58.83500 0.580 33.22389 116 CYS B CA 1
ATOM 3979 C CA B CYS B 1 91 ? 25.18700 28.59900 58.84300 0.420 36.23338 116 CYS B CA 1
ATOM 3980 C C . CYS B 1 91 ? 26.44800 27.76500 58.65900 1.000 27.48749 116 CYS B C 1
ATOM 3981 O O . CYS B 1 91 ? 27.06100 27.77300 57.58500 1.000 32.08666 116 CYS B O 1
ATOM 3986 N N . LYS B 1 92 ? 26.85500 27.04300 59.70600 1.000 22.78859 117 LYS B N 1
ATOM 3987 C CA . LYS B 1 92 ? 28.07200 26.24300 59.62700 1.000 28.33777 117 LYS B CA 1
ATOM 3988 C C . LYS B 1 92 ? 27.94100 25.11100 58.61700 1.000 22.95685 117 LYS B C 1
ATOM 3989 O O . LYS B 1 92 ? 28.93500 24.72400 57.99500 1.000 33.76760 117 LYS B O 1
ATOM 3995 N N . VAL B 1 93 ? 26.73000 24.58200 58.42900 1.000 21.45212 118 VAL B N 1
ATOM 3996 C CA . VAL B 1 93 ? 26.50900 23.56800 57.40300 1.000 25.68550 118 VAL B CA 1
ATOM 3997 C C . VAL B 1 93 ? 26.73000 24.15500 56.01300 1.000 27.65415 118 VAL B C 1
ATOM 3998 O O . VAL B 1 93 ? 27.19500 23.46000 55.10000 1.000 27.96917 118 VAL B O 1
ATOM 4002 N N . LEU B 1 94 ? 26.42400 25.44000 55.82900 1.000 21.15587 119 LEU B N 1
ATOM 4003 C CA . LEU B 1 94 ? 26.65400 26.08500 54.54400 1.000 17.88408 119 LEU B CA 1
ATOM 4004 C C . LEU B 1 94 ? 28.13500 26.16400 54.19400 1.000 19.78098 119 LEU B C 1
ATOM 4005 O O . LEU B 1 94 ? 28.47100 26.45900 53.04300 1.000 20.12518 119 LEU B O 1
ATOM 4010 N N . HIS B 1 95 ? 29.02300 25.92700 55.15600 1.000 25.71132 120 HIS B N 1
ATOM 4011 C CA . HIS B 1 95 ? 30.45700 25.92000 54.90100 1.000 26.62497 120 HIS B CA 1
ATOM 4012 C C . HIS B 1 95 ? 30.97300 24.55700 54.46800 1.000 22.68341 120 HIS B C 1
ATOM 4013 O O . HIS B 1 95 ? 32.16500 24.42700 54.16900 1.000 25.71143 120 HIS B O 1
ATOM 4020 N N . LEU B 1 96 ? 30.11300 23.54600 54.42600 1.000 27.80328 121 LEU B N 1
ATOM 4021 C CA . LEU B 1 96 ? 30.51500 22.26300 53.88300 1.000 39.01569 121 LEU B CA 1
ATOM 4022 C C . LEU B 1 96 ? 30.75500 22.37500 52.38100 1.000 43.77087 121 LEU B C 1
ATOM 4023 O O . LEU B 1 96 ? 30.19900 23.23900 51.69600 1.000 43.10618 121 LEU B O 1
ATOM 4028 N N . GLU B 1 97 ? 31.57200 21.45400 51.87300 1.000 46.13319 122 GLU B N 1
ATOM 4029 C CA . GLU B 1 97 ? 32.02700 21.50900 50.49000 1.000 41.86484 122 GLU B CA 1
ATOM 4030 C C . GLU B 1 97 ? 30.86500 21.47500 49.50400 1.000 54.29656 122 GLU B C 1
ATOM 4031 O O . GLU B 1 97 ? 30.00700 20.58500 49.56100 1.000 51.42435 122 GLU B O 1
ATOM 4037 N N . GLY B 1 98 ? 30.83700 22.45600 48.61000 1.000 62.19949 123 GLY B N 1
ATOM 4038 C CA . GLY B 1 98 ? 29.89100 22.48000 47.51800 1.000 54.32052 123 GLY B CA 1
ATOM 4039 C C . GLY B 1 98 ? 28.48300 22.88400 47.88400 1.000 50.09931 123 GLY B C 1
ATOM 4040 O O . GLY B 1 98 ? 27.60700 22.86400 47.00900 1.000 51.70072 123 GLY B O 1
ATOM 4041 N N . GLU B 1 99 ? 28.22800 23.24400 49.14500 1.000 34.36759 124 GLU B N 1
ATOM 4042 C CA . GLU B 1 99 ? 26.88000 23.65400 49.52900 1.000 29.57728 124 GLU B CA 1
ATOM 4043 C C . GLU B 1 99 ? 26.48700 24.95200 48.83800 1.000 32.17598 124 GLU B C 1
ATOM 4044 O O . GLU B 1 99 ? 25.34800 25.09600 48.37300 1.000 30.48181 124 GLU B O 1
ATOM 4050 N N . VAL B 1 100 ? 27.41600 25.90800 48.75700 1.000 30.86531 125 VAL B N 1
ATOM 4051 C CA . VAL B 1 100 ? 27.12400 27.17700 48.09600 1.000 26.21291 125 VAL B CA 1
ATOM 4052 C C . VAL B 1 100 ? 26.84600 26.95900 46.61500 1.000 33.23279 125 VAL B C 1
ATOM 4053 O O . VAL B 1 100 ? 25.88200 27.50500 46.06400 1.000 36.21583 125 VAL B O 1
ATOM 4057 N N . ASN B 1 101 ? 27.67500 26.14600 45.95100 1.000 36.47621 126 ASN B N 1
ATOM 4058 C CA . ASN B 1 101 ? 27.42300 25.81700 44.55000 1.000 35.75516 126 ASN B CA 1
ATOM 4059 C C . ASN B 1 101 ? 26.08000 25.12100 44.38300 1.000 33.33963 126 ASN B C 1
ATOM 4060 O O . ASN B 1 101 ? 25.37500 25.34600 43.39100 1.000 31.55315 126 ASN B O 1
ATOM 4065 N N . LYS B 1 102 ? 25.71200 24.26600 45.34100 1.000 27.51950 127 LYS B N 1
ATOM 4066 C CA . LYS B 1 102 ? 24.42100 23.59100 45.27600 1.000 30.90057 127 LYS B CA 1
ATOM 4067 C C . LYS B 1 102 ? 23.27300 24.59200 45.32800 1.000 28.36925 127 LYS B C 1
ATOM 4068 O O . LYS B 1 102 ? 22.31400 24.49500 44.55200 1.000 25.17942 127 LYS B O 1
ATOM 4074 N N . ILE B 1 103 ? 23.35900 25.56600 46.23400 1.000 38.31422 128 ILE B N 1
ATOM 4075 C CA . ILE B 1 103 ? 22.32500 26.59100 46.33700 1.000 30.01275 128 ILE B CA 1
ATOM 4076 C C . ILE B 1 103 ? 22.35800 27.50700 45.12000 1.000 32.31607 128 ILE B C 1
ATOM 4077 O O . ILE B 1 103 ? 21.31100 27.92400 44.60900 1.000 36.12246 128 ILE B O 1
ATOM 4082 N N . LYS B 1 104 ? 23.55700 27.83700 44.63700 1.000 30.24659 129 LYS B N 1
ATOM 4083 C CA . LYS B 1 104 ? 23.66800 28.69800 43.46600 1.000 27.05978 129 LYS B CA 1
ATOM 4084 C C . LYS B 1 104 ? 23.00700 28.06300 42.24900 1.000 27.60426 129 LYS B C 1
ATOM 4085 O O . LYS B 1 104 ? 22.29700 28.74000 41.49600 1.000 35.41653 129 LYS B O 1
ATOM 4091 N N . SER B 1 105 ? 23.22300 26.76300 42.04000 1.000 28.34689 130 SER B N 1
ATOM 4092 C CA . SER B 1 105 ? 22.61700 26.09300 40.89300 1.000 30.47991 130 SER B CA 1
ATOM 4093 C C . SER B 1 105 ? 21.10200 26.03600 41.02400 1.000 36.25490 130 SER B C 1
ATOM 4094 O O . SER B 1 105 ? 20.38200 26.21600 40.03600 1.000 48.72797 130 SER B O 1
ATOM 4097 N N . ALA B 1 106 ? 20.60000 25.79000 42.23500 1.000 27.24215 131 ALA B N 1
ATOM 4098 C CA . ALA B 1 106 ? 19.16100 25.66500 42.43100 1.000 27.22101 131 ALA B CA 1
ATOM 4099 C C . ALA B 1 106 ? 18.42200 26.98300 42.22800 1.000 29.60712 131 ALA B C 1
ATOM 4100 O O . ALA B 1 106 ? 17.20500 26.96800 42.02100 1.000 26.11972 131 ALA B O 1
ATOM 4102 N N . LEU B 1 107 ? 19.12000 28.11600 42.28400 1.000 25.82202 132 LEU B N 1
ATOM 4103 C CA . LEU B 1 107 ? 18.50000 29.42600 42.15300 1.000 24.87622 132 LEU B CA 1
ATOM 4104 C C . LEU B 1 107 ? 18.85700 30.11200 40.83900 1.000 27.53033 132 LEU B C 1
ATOM 4105 O O . LEU B 1 107 ? 18.60200 31.31200 40.68500 1.000 25.43935 132 LEU B O 1
ATOM 4110 N N . LEU B 1 108 ? 19.44300 29.38000 39.89000 1.000 28.24280 133 LEU B N 1
ATOM 4111 C CA . LEU B 1 108 ? 19.80800 29.97800 38.61000 1.000 26.61197 133 LEU B CA 1
ATOM 4112 C C . LEU B 1 108 ? 18.58100 30.45300 37.84500 1.000 35.79109 133 LEU B C 1
ATOM 4113 O O . LEU B 1 108 ? 18.58300 31.55200 37.27600 1.000 36.93152 133 LEU B O 1
ATOM 4118 N N . SER B 1 109 ? 17.52800 29.64000 37.81300 1.000 26.93067 134 SER B N 1
ATOM 4119 C CA . SER B 1 109 ? 16.31000 29.97900 37.09500 1.000 25.85883 134 SER B CA 1
ATOM 4120 C C . SER B 1 109 ? 15.13300 30.25800 38.01800 1.000 30.79546 134 SER B C 1
ATOM 4121 O O . SER B 1 109 ? 14.03000 30.52400 37.52800 1.000 25.89167 134 SER B O 1
ATOM 4124 N N . THR B 1 110 ? 15.33200 30.20300 39.33500 1.000 24.81788 135 THR B N 1
ATOM 4125 C CA . THR B 1 110 ? 14.27700 30.44700 40.30600 1.000 22.33542 135 THR B CA 1
ATOM 4126 C C . THR B 1 110 ? 14.75900 31.42800 41.36000 1.000 23.58701 135 THR B C 1
ATOM 4127 O O . THR B 1 110 ? 15.96000 31.61600 41.56200 1.000 29.67480 135 THR B O 1
ATOM 4131 N N . ASN B 1 111 ? 13.80000 32.04500 42.04500 1.000 24.86257 136 ASN B N 1
ATOM 4132 C CA . ASN B 1 111 ? 14.10400 32.86700 43.20600 1.000 26.17144 136 ASN B CA 1
ATOM 4133 C C . ASN B 1 111 ? 13.95800 32.10700 44.51900 1.000 22.63016 136 ASN B C 1
ATOM 4134 O O . ASN B 1 111 ? 14.30400 32.65100 45.57100 1.000 24.27782 136 ASN B O 1
ATOM 4139 N N . LYS B 1 112 ? 13.46300 30.87300 44.48100 1.000 9.23751 137 LYS B N 1
ATOM 4140 C CA . LYS B 1 112 ? 13.22500 30.09900 45.69100 1.000 9.65521 137 LYS B CA 1
ATOM 4141 C C . LYS B 1 112 ? 13.31400 28.62000 45.35300 1.000 15.15879 137 LYS B C 1
ATOM 4142 O O . LYS B 1 112 ? 12.75600 28.17700 44.34500 1.000 17.98214 137 LYS B O 1
ATOM 4148 N N . ALA B 1 113 ? 14.01600 27.86100 46.19100 1.000 20.16465 138 ALA B N 1
ATOM 4149 C CA . ALA B 1 113 ? 14.18400 26.43800 45.95200 1.000 16.47970 138 ALA B CA 1
ATOM 4150 C C . ALA B 1 113 ? 14.40100 25.72500 47.27400 1.000 21.20381 138 ALA B C 1
ATOM 4151 O O . ALA B 1 113 ? 14.85800 26.31500 48.25600 1.000 25.48476 138 ALA B O 1
ATOM 4153 N N . VAL B 1 114 ? 14.06500 24.44000 47.28500 1.000 30.77125 139 VAL B N 1
ATOM 4154 C CA . VAL B 1 114 ? 14.39900 23.54800 48.38700 1.000 29.56476 139 VAL B CA 1
ATOM 4155 C C . VAL B 1 114 ? 15.66000 22.79600 48.00400 1.000 31.66620 139 VAL B C 1
ATOM 4156 O O . VAL B 1 114 ? 15.72700 22.18300 46.93100 1.000 41.89430 139 VAL B O 1
ATOM 4160 N N . VAL B 1 115 ? 16.66700 22.85600 48.86600 1.000 29.14738 140 VAL B N 1
ATOM 4161 C CA . VAL B 1 115 ? 17.96400 22.24600 48.61200 1.000 20.65605 140 VAL B CA 1
ATOM 4162 C C . VAL B 1 115 ? 18.24000 21.23700 49.71400 1.000 23.50601 140 VAL B C 1
ATOM 4163 O O . VAL B 1 115 ? 18.17300 21.57300 50.90100 1.000 29.25790 140 VAL B O 1
ATOM 4167 N N . SER B 1 116 ? 18.53900 20.00300 49.32400 1.000 32.15142 141 SER B N 1
ATOM 4168 C CA . SER B 1 116 ? 18.94800 18.97900 50.27500 1.000 40.00684 141 SER B CA 1
ATOM 4169 C C . SER B 1 116 ? 20.44400 19.14300 50.51600 1.000 39.23554 141 SER B C 1
ATOM 4170 O O . SER B 1 116 ? 21.25600 18.90300 49.61600 1.000 41.27187 141 SER B O 1
ATOM 4173 N N . LEU B 1 117 ? 20.80500 19.57700 51.72000 1.000 23.96329 142 LEU B N 1
ATOM 4174 C CA . LEU B 1 117 ? 22.20300 19.78200 52.05900 1.000 30.12525 142 LEU B CA 1
ATOM 4175 C C . LEU B 1 117 ? 22.92400 18.44000 52.18100 1.000 28.55260 142 LEU B C 1
ATOM 4176 O O . LEU B 1 117 ? 22.30600 17.37400 52.25400 1.000 27.96955 142 LEU B O 1
ATOM 4181 N N . SER B 1 118 ? 24.25900 18.50100 52.20200 1.000 41.91570 143 SER B N 1
ATOM 4182 C CA . SER B 1 118 ? 25.04900 17.30600 52.47600 1.000 36.15553 143 SER B CA 1
ATOM 4183 C C . SER B 1 118 ? 24.87100 16.82800 53.90700 1.000 35.24748 143 SER B C 1
ATOM 4184 O O . SER B 1 118 ? 25.31200 15.72300 54.23900 1.000 42.06941 143 SER B O 1
ATOM 4187 N N . ASN B 1 119 ? 24.25600 17.65000 54.75700 1.000 41.98484 144 ASN B N 1
ATOM 4188 C CA . ASN B 1 119 ? 23.78400 17.24300 56.07100 1.000 42.49501 144 ASN B CA 1
ATOM 4189 C C . ASN B 1 119 ? 22.61100 16.27700 55.99300 1.000 40.09440 144 ASN B C 1
ATOM 4190 O O . ASN B 1 119 ? 22.23400 15.70100 57.01900 1.000 29.83220 144 ASN B O 1
ATOM 4195 N N . GLY B 1 120 ? 22.02000 16.09700 54.81400 1.000 40.49602 145 GLY B N 1
ATOM 4196 C CA . GLY B 1 120 ? 20.79600 15.34100 54.68100 1.000 34.67272 145 GLY B CA 1
ATOM 4197 C C . GLY B 1 120 ? 19.55100 16.10400 55.06800 1.000 42.39349 145 GLY B C 1
ATOM 4198 O O . GLY B 1 120 ? 18.46100 15.51800 55.07300 1.000 45.18619 145 GLY B O 1
ATOM 4199 N N . VAL B 1 121 ? 19.67600 17.38500 55.40000 1.000 39.26143 146 VAL B N 1
ATOM 4200 C CA . VAL B 1 121 ? 18.55100 18.21800 55.80000 1.000 44.07685 146 VAL B CA 1
ATOM 4201 C C . VAL B 1 121 ? 18.14800 19.08600 54.61900 1.000 42.38446 146 VAL B C 1
ATOM 4202 O O . VAL B 1 121 ? 19.00600 19.67000 53.94400 1.000 42.55943 146 VAL B O 1
ATOM 4206 N N . SER B 1 122 ? 16.84600 19.15800 54.35800 1.000 31.17091 147 SER B N 1
ATOM 4207 C CA . SER B 1 122 ? 16.31900 20.00600 53.30200 1.000 21.66437 147 SER B CA 1
ATOM 4208 C C . SER B 1 122 ? 16.01100 21.38400 53.86600 1.000 30.49536 147 SER B C 1
ATOM 4209 O O . SER B 1 122 ? 15.30300 21.51200 54.87000 1.000 33.51258 147 SER B O 1
ATOM 4212 N N . VAL B 1 123 ? 16.54100 22.40900 53.21200 1.000 40.07405 148 VAL B N 1
ATOM 4213 C CA . VAL B 1 123 ? 16.39800 23.78200 53.66400 1.000 36.99950 148 VAL B CA 1
ATOM 4214 C C . VAL B 1 123 ? 15.80600 24.60300 52.52800 1.000 38.36830 148 VAL B C 1
ATOM 4215 O O . VAL B 1 123 ? 16.03000 24.32100 51.34600 1.000 33.16278 148 VAL B O 1
ATOM 4219 N N . LEU B 1 124 ? 15.00500 25.60000 52.89500 1.000 27.66658 149 LEU B N 1
ATOM 4220 C CA . LEU B 1 124 ? 14.39400 26.49700 51.92600 1.000 22.86475 149 LEU B CA 1
ATOM 4221 C C . LEU B 1 124 ? 15.33800 27.66500 51.67400 1.000 25.65105 149 LEU B C 1
ATOM 4222 O O . LEU B 1 124 ? 15.80200 28.31000 52.62000 1.000 22.65667 149 LEU B O 1
ATOM 4227 N N . THR B 1 125 ? 15.63800 27.91800 50.40300 1.000 27.10387 150 THR B N 1
ATOM 4228 C CA . THR B 1 125 ? 16.59300 28.94300 50.01300 1.000 27.49016 150 THR B CA 1
ATOM 4229 C C . THR B 1 125 ? 15.90800 29.99400 49.14600 1.000 26.35505 150 THR B C 1
ATOM 4230 O O . THR B 1 125 ? 14.93500 29.70500 48.44200 1.000 21.26279 150 THR B O 1
ATOM 4234 N N . PHE B 1 126 ? 16.42200 31.22400 49.20800 1.000 23.27362 151 PHE B N 1
ATOM 4235 C CA . PHE B 1 126 ? 15.84800 32.36100 48.50000 1.000 19.66177 151 PHE B CA 1
ATOM 4236 C C . PHE B 1 126 ? 16.93400 33.11700 47.75300 1.000 19.32363 151 PHE B C 1
ATOM 4237 O O . PHE B 1 126 ? 18.04600 33.28100 48.26000 1.000 24.11604 151 PHE B O 1
ATOM 4245 N N . LYS B 1 127 ? 16.60000 33.59700 46.56000 1.000 14.81725 152 LYS B N 1
ATOM 4246 C CA . LYS B 1 127 ? 17.42200 34.56400 45.83700 1.000 18.82164 152 LYS B CA 1
ATOM 4247 C C . LYS B 1 127 ? 16.64900 35.88100 45.81400 1.000 20.36384 152 LYS B C 1
ATOM 4248 O O . LYS B 1 127 ? 15.70100 36.04200 45.04200 1.000 16.40845 152 LYS B O 1
ATOM 4254 N N . VAL B 1 128 ? 17.05300 36.82400 46.66100 1.000 21.14174 153 VAL B N 1
ATOM 4255 C CA . VAL B 1 128 ? 16.29200 38.05500 46.82700 1.000 26.64096 153 VAL B CA 1
ATOM 4256 C C . VAL B 1 128 ? 16.88600 39.23100 46.06000 1.000 31.22394 153 VAL B C 1
ATOM 4257 O O . VAL B 1 128 ? 16.16200 40.19800 45.77500 1.000 25.98305 153 VAL B O 1
ATOM 4261 N N . LEU B 1 129 ? 18.16900 39.17700 45.70900 1.000 29.31625 154 LEU B N 1
ATOM 4262 C CA . LEU B 1 129 ? 18.82500 40.30000 45.04800 1.000 29.06611 154 LEU B CA 1
ATOM 4263 C C . LEU B 1 129 ? 19.90800 39.74100 44.13600 1.000 25.85664 154 LEU B C 1
ATOM 4264 O O . LEU B 1 129 ? 20.87100 39.13400 44.61300 1.000 26.13003 154 LEU B O 1
ATOM 4269 N N . ASP B 1 130 ? 19.73600 39.93600 42.83100 1.000 41.21180 155 ASP B N 1
ATOM 4270 C CA . ASP B 1 130 ? 20.70100 39.48400 41.83200 1.000 35.37072 155 ASP B CA 1
ATOM 4271 C C . ASP B 1 130 ? 21.56200 40.66300 41.37900 1.000 34.28634 155 ASP B C 1
ATOM 4272 O O . ASP B 1 130 ? 21.40500 41.21000 40.28700 1.000 34.97453 155 ASP B O 1
ATOM 4277 N N . LEU B 1 131 ? 22.49200 41.05300 42.25400 1.000 29.21208 156 LEU B N 1
ATOM 4278 C CA . LEU B 1 131 ? 23.47100 42.06400 41.87100 1.000 30.41888 156 LEU B CA 1
ATOM 4279 C C . LEU B 1 131 ? 24.51700 41.50400 40.92100 1.000 33.21104 156 LEU B C 1
ATOM 4280 O O . LEU B 1 131 ? 25.16000 42.27200 40.19700 1.000 37.03926 156 LEU B O 1
ATOM 4285 N N . LYS B 1 132 ? 24.69900 40.18400 40.91500 1.000 30.42735 157 LYS B N 1
ATOM 4286 C CA . LYS B 1 132 ? 25.59300 39.55500 39.95200 1.000 32.58878 157 LYS B CA 1
ATOM 4287 C C . LYS B 1 132 ? 25.13000 39.83600 38.52900 1.000 34.28540 157 LYS B C 1
ATOM 4288 O O . LYS B 1 132 ? 25.91800 40.25800 37.67600 1.000 36.05503 157 LYS B O 1
ATOM 4294 N N . ASN B 1 133 ? 23.83700 39.64100 38.26700 1.000 35.27927 158 ASN B N 1
ATOM 4295 C CA . ASN B 1 133 ? 23.31700 39.83300 36.92100 1.000 35.07667 158 ASN B CA 1
ATOM 4296 C C . ASN B 1 133 ? 23.16200 41.30200 36.55800 1.000 42.51854 158 ASN B C 1
ATOM 4297 O O . ASN B 1 133 ? 23.36000 41.66700 35.39500 1.000 44.44406 158 ASN B O 1
ATOM 4302 N N . TYR B 1 134 ? 22.80500 42.16000 37.51300 1.000 44.81083 159 TYR B N 1
ATOM 4303 C CA . TYR B 1 134 ? 22.60700 43.56300 37.16500 1.000 41.56860 159 TYR B CA 1
ATOM 4304 C C . TYR B 1 134 ? 23.92600 44.23000 36.80000 1.000 42.81140 159 TYR B C 1
ATOM 4305 O O . TYR B 1 134 ? 24.02300 44.91500 35.77500 1.000 46.18610 159 TYR B O 1
ATOM 4314 N N . ILE B 1 135 ? 24.95200 44.05200 37.62900 1.000 25.59520 160 ILE B N 1
ATOM 4315 C CA . ILE B 1 135 ? 26.22400 44.71800 37.37300 1.000 28.05934 160 ILE B CA 1
ATOM 4316 C C . ILE B 1 135 ? 26.89800 44.13200 36.13900 1.000 33.57165 160 ILE B C 1
ATOM 4317 O O . ILE B 1 135 ? 27.36900 44.86400 35.26200 1.000 36.45675 160 ILE B O 1
ATOM 4322 N N . ASP B 1 136 ? 26.94600 42.80200 36.04700 1.000 36.03825 161 ASP B N 1
ATOM 4323 C CA . ASP B 1 136 ? 27.72100 42.17100 34.98400 1.000 36.55926 161 ASP B CA 1
ATOM 4324 C C . ASP B 1 136 ? 26.99900 42.24000 33.64100 1.000 41.87076 161 ASP B C 1
ATOM 4325 O O . ASP B 1 136 ? 27.63700 42.43200 32.59900 1.000 39.56609 161 ASP B O 1
ATOM 4330 N N . LYS B 1 137 ? 25.67300 42.09800 33.63900 1.000 29.73491 162 LYS B N 1
ATOM 4331 C CA . LYS B 1 137 ? 24.93200 42.02200 32.38700 1.000 29.39069 162 LYS B CA 1
ATOM 4332 C C . LYS B 1 137 ? 24.23700 43.31800 31.99400 1.000 37.01241 162 LYS B C 1
ATOM 4333 O O . LYS B 1 137 ? 23.88700 43.47500 30.81900 1.000 36.95603 162 LYS B O 1
ATOM 4339 N N . GLN B 1 138 ? 24.01600 44.24300 32.92500 1.000 52.40321 163 GLN B N 1
ATOM 4340 C CA . GLN B 1 138 ? 23.26200 45.44700 32.59200 1.000 49.31505 163 GLN B CA 1
ATOM 4341 C C . GLN B 1 138 ? 24.00200 46.74400 32.88100 1.000 44.40878 163 GLN B C 1
ATOM 4342 O O . GLN B 1 138 ? 23.91100 47.68000 32.08500 1.000 50.70971 163 GLN B O 1
ATOM 4348 N N . LEU B 1 139 ? 24.73800 46.83700 33.99000 1.000 47.57686 164 LEU B N 1
ATOM 4349 C CA . LEU B 1 139 ? 25.41000 48.09100 34.32300 1.000 47.83465 164 LEU B CA 1
ATOM 4350 C C . LEU B 1 139 ? 26.73500 48.22800 33.57900 1.000 55.86506 164 LEU B C 1
ATOM 4351 O O . LEU B 1 139 ? 26.96400 49.21600 32.87300 1.000 59.50780 164 LEU B O 1
ATOM 4356 N N . LEU B 1 140 ? 27.62200 47.24400 33.73700 1.000 44.99818 165 LEU B N 1
ATOM 4357 C CA . LEU B 1 140 ? 28.92500 47.30400 33.07900 1.000 45.34672 165 LEU B CA 1
ATOM 4358 C C . LEU B 1 140 ? 28.84900 47.36600 31.55600 1.000 49.43628 165 LEU B C 1
ATOM 4359 O O . LEU B 1 140 ? 29.59200 48.17200 30.96900 1.000 52.98841 165 LEU B O 1
ATOM 4364 N N . PRO B 1 141 ? 28.02500 46.56600 30.85900 1.000 65.29462 166 PRO B N 1
ATOM 4365 C CA . PRO B 1 141 ? 27.98900 46.68500 29.38800 1.000 64.91708 166 PRO B CA 1
ATOM 4366 C C . PRO B 1 141 ? 27.62700 48.07500 28.89100 1.000 73.45105 166 PRO B C 1
ATOM 4367 O O . PRO B 1 141 ? 28.17400 48.51900 27.87100 1.000 83.71676 166 PRO B O 1
ATOM 4371 N N . ILE B 1 142 ? 26.72000 48.77800 29.57400 1.000 64.84081 167 ILE B N 1
ATOM 4372 C CA . ILE B 1 142 ? 26.45000 50.16700 29.21500 1.000 63.64284 167 ILE B CA 1
ATOM 4373 C C . ILE B 1 142 ? 27.67000 51.03700 29.48200 1.000 67.68624 167 ILE B C 1
ATOM 4374 O O . ILE B 1 142 ? 28.06900 51.84400 28.63800 1.000 72.50760 167 ILE B O 1
ATOM 4379 N N . LEU B 1 143 ? 28.29400 50.87500 30.65300 1.000 52.55592 168 LEU B N 1
ATOM 4380 C CA . LEU B 1 143 ? 29.49900 51.64200 30.95200 1.000 53.13249 168 LEU B CA 1
ATOM 4381 C C . LEU B 1 143 ? 30.64900 51.27000 30.02300 1.000 60.16960 168 LEU B C 1
ATOM 4382 O O . LEU B 1 143 ? 31.44800 52.13600 29.64700 1.000 63.54365 168 LEU B O 1
ATOM 4387 N N . ASN B 1 144 ? 30.75100 49.99700 29.63500 1.000 61.81791 169 ASN B N 1
ATOM 4388 C CA . ASN B 1 144 ? 31.86000 49.52700 28.81200 1.000 65.33194 169 ASN B CA 1
ATOM 4389 C C . ASN B 1 144 ? 31.56800 49.61400 27.31900 1.000 70.66801 169 ASN B C 1
ATOM 4390 O O . ASN B 1 144 ? 32.10800 48.81800 26.53900 1.000 67.26715 169 ASN B O 1
ATOM 4395 N N . LYS B 1 145 ? 30.71700 50.54700 26.90100 1.000 65.54342 170 LYS B N 1
ATOM 4396 C CA . LYS B 1 145 ? 30.56000 50.86900 25.49100 1.000 69.04900 170 LYS B CA 1
ATOM 4397 C C . LYS B 1 145 ? 31.47900 52.00500 25.04100 1.000 78.62781 170 LYS B C 1
ATOM 4398 O O . LYS B 1 145 ? 31.56000 52.26600 23.83700 1.000 83.42922 170 LYS B O 1
ATOM 4404 N N . GLN B 1 146 ? 32.17800 52.65700 25.96600 1.000 175.47289 171 GLN B N 1
ATOM 4405 C CA . GLN B 1 146 ? 33.13300 53.73200 25.68800 1.000 185.04924 171 GLN B CA 1
ATOM 4406 C C . GLN B 1 146 ? 34.15300 53.73500 26.82500 1.000 186.60687 171 GLN B C 1
ATOM 4407 O O . GLN B 1 146 ? 34.28400 52.76000 27.56800 1.000 183.16447 171 GLN B O 1
ATOM 4413 N N . SER B 1 147 ? 34.88500 54.83500 26.97300 1.000 112.73556 172 SER B N 1
ATOM 4414 C CA . SER B 1 147 ? 35.63100 55.07200 28.21000 1.000 112.11921 172 SER B CA 1
ATOM 4415 C C . SER B 1 147 ? 34.65700 55.42900 29.30500 1.000 107.96970 172 SER B C 1
ATOM 4416 O O . SER B 1 147 ? 34.44800 56.59500 29.62500 1.000 103.84933 172 SER B O 1
ATOM 4419 N N . CYS B 1 148 ? 34.11300 54.39900 29.94300 1.000 150.34137 173 CYS B N 1
ATOM 4420 C CA . CYS B 1 148 ? 33.02700 54.59700 30.89100 1.000 145.13578 173 CYS B CA 1
ATOM 4421 C C . CYS B 1 148 ? 31.97500 55.47900 30.21200 1.000 141.54586 173 CYS B C 1
ATOM 4422 O O . CYS B 1 148 ? 31.84800 56.66700 30.49800 1.000 139.58233 173 CYS B O 1
ATOM 4425 N N . SER B 1 149 ? 31.36300 54.90600 29.16600 1.000 68.97978 174 SER B N 1
ATOM 4426 C CA . SER B 1 149 ? 30.23000 55.53600 28.48500 1.000 58.33071 174 SER B CA 1
ATOM 4427 C C . SER B 1 149 ? 29.36900 56.29300 29.48200 1.000 55.05505 174 SER B C 1
ATOM 4428 O O . SER B 1 149 ? 29.02900 55.77100 30.54700 1.000 62.97356 174 SER B O 1
ATOM 4431 N N . ILE B 1 150 ? 29.02400 57.52700 29.13900 1.000 63.67468 175 ILE B N 1
ATOM 4432 C CA . ILE B 1 150 ? 28.18600 58.34000 30.01200 1.000 63.92176 175 ILE B CA 1
ATOM 4433 C C . ILE B 1 150 ? 26.80600 57.70000 30.10100 1.000 63.20534 175 ILE B C 1
ATOM 4434 O O . ILE B 1 150 ? 26.08300 57.65600 29.09500 1.000 66.04443 175 ILE B O 1
ATOM 4439 N N . PRO B 1 151 ? 26.38900 57.20900 31.26500 1.000 63.35424 176 PRO B N 1
ATOM 4440 C CA . PRO B 1 151 ? 25.08100 56.56100 31.36800 1.000 64.55713 176 PRO B CA 1
ATOM 4441 C C . PRO B 1 151 ? 23.96200 57.56900 31.58700 1.000 62.02839 176 PRO B C 1
ATOM 4442 O O . PRO B 1 151 ? 24.17100 58.68700 32.06200 1.000 62.88554 176 PRO B O 1
ATOM 4446 N N . ASN B 1 152 ? 22.75500 57.14400 31.22800 1.000 56.67026 177 ASN B N 1
ATOM 4447 C CA . ASN B 1 152 ? 21.58100 57.95000 31.51700 1.000 47.99625 177 ASN B CA 1
ATOM 4448 C C . ASN B 1 152 ? 21.42600 58.11100 33.02200 1.000 47.69731 177 ASN B C 1
ATOM 4449 O O . ASN B 1 152 ? 21.76100 57.21700 33.80300 1.000 48.66169 177 ASN B O 1
ATOM 4454 N N . ILE B 1 153 ? 20.92600 59.27800 33.43000 1.000 56.22808 178 ILE B N 1
ATOM 4455 C CA . ILE B 1 153 ? 20.68000 59.50700 34.84900 1.000 51.86768 178 ILE B CA 1
ATOM 4456 C C . ILE B 1 153 ? 19.70100 58.47000 35.38800 1.000 50.70731 178 ILE B C 1
ATOM 4457 O O . ILE B 1 153 ? 19.76200 58.09900 36.56600 1.000 44.16765 178 ILE B O 1
ATOM 4462 N N . GLU B 1 154 ? 18.81200 57.95600 34.52900 1.000 55.30576 179 GLU B N 1
ATOM 4463 C CA . GLU B 1 154 ? 17.86900 56.92500 34.95300 1.000 52.62336 179 GLU B CA 1
ATOM 4464 C C . GLU B 1 154 ? 18.59400 55.66700 35.41600 1.000 50.37486 179 GLU B C 1
ATOM 4465 O O . GLU B 1 154 ? 18.18100 55.02600 36.38900 1.000 50.05448 179 GLU B O 1
ATOM 4471 N N . THR B 1 155 ? 19.66800 55.28800 34.71800 1.000 54.14184 180 THR B N 1
ATOM 4472 C CA . THR B 1 155 ? 20.46200 54.13700 35.14000 1.000 43.21875 180 THR B CA 1
ATOM 4473 C C . THR B 1 155 ? 21.10500 54.38200 36.50000 1.000 43.19766 180 THR B C 1
ATOM 4474 O O . THR B 1 155 ? 21.12200 53.49000 37.35700 1.000 45.30309 180 THR B O 1
ATOM 4478 N N . VAL B 1 156 ? 21.63200 55.58700 36.72200 1.000 36.08598 181 VAL B N 1
ATOM 4479 C CA . VAL B 1 156 ? 22.23400 55.89700 38.01400 1.000 30.46108 181 VAL B CA 1
ATOM 4480 C C . VAL B 1 156 ? 21.20300 55.74500 39.12900 1.000 36.18333 181 VAL B C 1
ATOM 4481 O O . VAL B 1 156 ? 21.50800 55.21400 40.20200 1.000 34.32599 181 VAL B O 1
ATOM 4485 N N . ILE B 1 157 ? 19.96400 56.18800 38.88800 1.000 45.56436 182 ILE B N 1
ATOM 4486 C CA . ILE B 1 157 ? 18.89000 55.94600 39.85200 1.000 46.22917 182 ILE B CA 1
ATOM 4487 C C . ILE B 1 157 ? 18.67100 54.45000 40.04300 1.000 44.79108 182 ILE B C 1
ATOM 4488 O O . ILE B 1 157 ? 18.51400 53.96700 41.17200 1.000 47.27254 182 ILE B O 1
ATOM 4493 N N . GLU B 1 158 ? 18.65100 53.69700 38.94100 1.000 46.67390 183 GLU B N 1
ATOM 4494 C CA . GLU B 1 158 ? 18.32600 52.27500 38.99900 1.000 50.34125 183 GLU B CA 1
ATOM 4495 C C . GLU B 1 158 ? 19.37400 51.48800 39.78200 1.000 49.35075 183 GLU B C 1
ATOM 4496 O O . GLU B 1 158 ? 19.03300 50.64300 40.61800 1.000 50.24909 183 GLU B O 1
ATOM 4502 N N . PHE B 1 159 ? 20.65700 51.74600 39.51800 1.000 33.38669 184 PHE B N 1
ATOM 4503 C CA . PHE B 1 159 ? 21.71400 51.06200 40.25600 1.000 29.67108 184 PHE B CA 1
ATOM 4504 C C . PHE B 1 159 ? 21.75300 51.51400 41.71100 1.000 37.96835 184 PHE B C 1
ATOM 4505 O O . PHE B 1 159 ? 22.02100 50.71000 42.61200 1.000 36.95714 184 PHE B O 1
ATOM 4513 N N . GLN B 1 160 ? 21.48500 52.79700 41.95700 1.000 45.01854 185 GLN B N 1
ATOM 4514 C CA . GLN B 1 160 ? 21.49300 53.31200 43.32300 1.000 40.53879 185 GLN B CA 1
ATOM 4515 C C . GLN B 1 160 ? 20.43600 52.62400 44.17800 1.000 39.81039 185 GLN B C 1
ATOM 4516 O O . GLN B 1 160 ? 20.68400 52.29800 45.34400 1.000 36.28279 185 GLN B O 1
ATOM 4522 N N . GLN B 1 161 ? 19.24400 52.40600 43.61900 1.000 48.87882 186 GLN B N 1
ATOM 4523 C CA . GLN B 1 161 ? 18.17500 51.79800 44.40200 1.000 51.47136 186 GLN B CA 1
ATOM 4524 C C . GLN B 1 161 ? 18.41500 50.30800 44.61300 1.000 44.26746 186 GLN B C 1
ATOM 4525 O O . GLN B 1 161 ? 18.08900 49.77100 45.67900 1.000 45.20995 186 GLN B O 1
ATOM 4531 N N . LYS B 1 162 ? 18.98200 49.62300 43.61300 1.000 36.27658 187 LYS B N 1
ATOM 4532 C CA . LYS B 1 162 ? 19.29300 48.20300 43.77300 1.000 38.28715 187 LYS B CA 1
ATOM 4533 C C . LYS B 1 162 ? 20.34000 47.97300 44.85400 1.000 35.57788 187 LYS B C 1
ATOM 4534 O O . LYS B 1 162 ? 20.19700 47.06500 45.68100 1.000 37.78479 187 LYS B O 1
ATOM 4540 N N . ASN B 1 163 ? 21.40400 48.77600 44.85700 1.000 34.98725 188 ASN B N 1
ATOM 4541 C CA . ASN B 1 163 ? 22.45600 48.62600 45.85200 1.000 30.11822 188 ASN B CA 1
ATOM 4542 C C . ASN B 1 163 ? 21.99300 49.01600 47.24900 1.000 29.07130 188 ASN B C 1
ATOM 4543 O O . ASN B 1 163 ? 22.63100 48.62400 48.23100 1.000 29.45230 188 ASN B O 1
ATOM 4548 N N . ASN B 1 164 ? 20.89200 49.76300 47.35600 1.000 38.57907 189 ASN B N 1
ATOM 4549 C CA . ASN B 1 164 ? 20.45400 50.26300 48.65400 1.000 43.42441 189 ASN B CA 1
ATOM 4550 C C . ASN B 1 164 ? 20.14600 49.12500 49.61800 1.000 39.33186 189 ASN B C 1
ATOM 4551 O O . ASN B 1 164 ? 20.49300 49.19800 50.80400 1.000 43.03260 189 ASN B O 1
ATOM 4556 N N . ARG B 1 165 ? 19.49400 48.06500 49.13200 1.000 25.62524 190 ARG B N 1
ATOM 4557 C CA . ARG B 1 165 ? 19.12200 46.96700 50.01800 1.000 24.89699 190 ARG B CA 1
ATOM 4558 C C . ARG B 1 165 ? 20.35200 46.30200 50.61300 1.000 22.93123 190 ARG B C 1
ATOM 4559 O O . ARG B 1 165 ? 20.37000 45.96700 51.80200 1.000 29.99306 190 ARG B O 1
ATOM 4567 N N . LEU B 1 166 ? 21.39200 46.10200 49.80100 1.000 27.92663 191 LEU B N 1
ATOM 4568 C CA . LEU B 1 166 ? 22.62500 45.51300 50.31200 1.000 26.57373 191 LEU B CA 1
ATOM 4569 C C . LEU B 1 166 ? 23.27800 46.41100 51.35700 1.000 32.08463 191 LEU B C 1
ATOM 4570 O O . LEU B 1 166 ? 23.75300 45.93000 52.39300 1.000 28.31785 191 LEU B O 1
ATOM 4575 N N . LEU B 1 167 ? 23.31100 47.72100 51.10000 1.000 32.79097 192 LEU B N 1
ATOM 4576 C CA . LEU B 1 167 ? 23.93200 48.64700 52.04100 1.000 27.93871 192 LEU B CA 1
ATOM 4577 C C . LEU B 1 167 ? 23.17300 48.68800 53.36000 1.000 30.50359 192 LEU B C 1
ATOM 4578 O O . LEU B 1 167 ? 23.78400 48.73800 54.43400 1.000 29.35428 192 LEU B O 1
ATOM 4583 N N . GLU B 1 168 ? 21.83900 48.67100 53.30100 1.000 44.68672 193 GLU B N 1
ATOM 4584 C CA . GLU B 1 168 ? 21.05200 48.68400 54.52800 1.000 41.72120 193 GLU B CA 1
ATOM 4585 C C . GLU B 1 168 ? 21.16900 47.36100 55.27300 1.000 38.61406 193 GLU B C 1
ATOM 4586 O O . GLU B 1 168 ? 21.22900 47.34300 56.50700 1.000 49.71626 193 GLU B O 1
ATOM 4592 N N . ILE B 1 169 ? 21.20200 46.24600 54.54300 1.000 30.75405 194 ILE B N 1
ATOM 4593 C CA . ILE B 1 169 ? 21.43300 44.95200 55.17900 1.000 29.29908 194 ILE B CA 1
ATOM 4594 C C . ILE B 1 169 ? 22.80400 44.92700 55.84000 1.000 25.85908 194 ILE B C 1
ATOM 4595 O O . ILE B 1 169 ? 22.95800 44.44200 56.96600 1.000 28.68258 194 ILE B O 1
ATOM 4600 N N . THR B 1 170 ? 23.81800 45.45800 55.15300 1.000 31.54655 195 THR B N 1
ATOM 4601 C CA . THR B 1 170 ? 25.15500 45.53800 55.73400 1.000 31.91486 195 THR B CA 1
ATOM 4602 C C . THR B 1 170 ? 25.17000 46.42700 56.97200 1.000 35.13653 195 THR B C 1
ATOM 4603 O O . THR B 1 170 ? 25.81000 46.09500 57.97700 1.000 38.63073 195 THR B O 1
ATOM 4607 N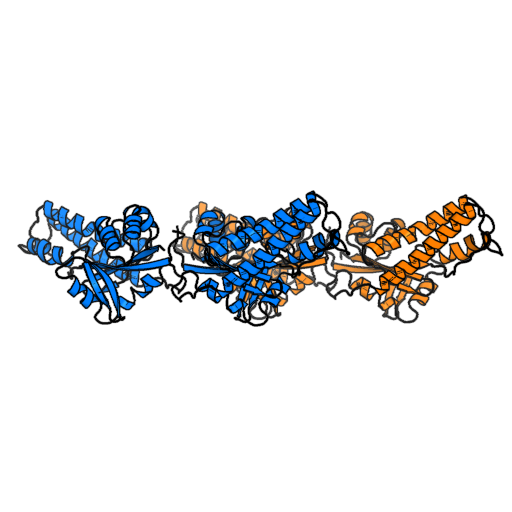 N . ARG B 1 171 ? 24.47200 47.56400 56.91900 1.000 39.57175 196 ARG B N 1
ATOM 4608 C CA . ARG B 1 171 ? 24.44400 48.46400 58.06800 1.000 37.93364 196 ARG B CA 1
ATOM 4609 C C . ARG B 1 171 ? 23.81300 47.79100 59.28000 1.000 38.82501 196 ARG B C 1
ATOM 4610 O O . ARG B 1 171 ? 24.31200 47.92900 60.40200 1.000 45.24702 196 ARG B O 1
ATOM 4618 N N . GLU B 1 172 ? 22.71400 47.06000 59.07300 1.000 38.77153 197 GLU B N 1
ATOM 4619 C CA . GLU B 1 172 ? 22.04700 46.38900 60.18700 1.000 37.78389 197 GLU B CA 1
ATOM 4620 C C . GLU B 1 172 ? 22.94300 45.32600 60.81100 1.000 30.04239 197 GLU B C 1
ATOM 4621 O O . GLU B 1 172 ? 23.04300 45.23200 62.04000 1.000 38.71876 197 GLU B O 1
ATOM 4627 N N . PHE B 1 173 ? 23.60400 44.51600 59.98100 1.000 35.49513 198 PHE B N 1
ATOM 4628 C CA . PHE B 1 173 ? 24.48300 43.47500 60.50300 1.000 42.40139 198 PHE B CA 1
ATOM 4629 C C . PHE B 1 173 ? 25.70600 44.06400 61.19100 1.000 41.51567 198 PHE B C 1
ATOM 4630 O O . PHE B 1 173 ? 26.22000 43.47500 62.15000 1.000 38.89293 198 PHE B O 1
ATOM 4638 N N . SER B 1 174 ? 26.18600 45.21500 60.71300 1.000 41.33327 199 SER B N 1
ATOM 4639 C CA . SER B 1 174 ? 27.39000 45.81800 61.27800 1.000 34.81920 199 SER B CA 1
ATOM 4640 C C . SER B 1 174 ? 27.13500 46.38500 62.67000 1.000 42.09219 199 SER B C 1
ATOM 4641 O O . SER B 1 174 ? 27.98700 46.26900 63.55800 1.000 45.95075 199 SER B O 1
ATOM 4644 N N . VAL B 1 175 ? 25.97200 47.00000 62.88400 1.000 35.14514 200 VAL B N 1
ATOM 4645 C CA . VAL B 1 175 ? 25.68500 47.64000 64.16000 1.000 36.19829 200 VAL B CA 1
ATOM 4646 C C . VAL B 1 175 ? 25.01300 46.65500 65.10900 1.000 45.06477 200 VAL B C 1
ATOM 4647 O O . VAL B 1 175 ? 24.52200 47.04300 66.17300 1.000 52.46894 200 VAL B O 1
ATOM 4651 N N . ASN B 1 176 ? 25.00900 45.36200 64.74500 1.000 40.63075 201 ASN B N 1
ATOM 4652 C CA . ASN B 1 176 ? 24.39700 44.35100 65.60300 1.000 33.67335 201 ASN B CA 1
ATOM 4653 C C . ASN B 1 176 ? 25.18800 43.04900 65.63400 1.000 30.24251 201 ASN B C 1
ATOM 4654 O O . ASN B 1 176 ? 24.61900 42.00100 65.96600 1.000 30.25316 201 ASN B O 1
ATOM 4659 N N . ALA B 1 177 ? 26.47400 43.09400 65.29000 1.000 42.82830 202 ALA B N 1
ATOM 4660 C CA . ALA B 1 177 ? 27.35500 41.92900 65.34500 1.000 44.74760 202 ALA B CA 1
ATOM 4661 C C . ALA B 1 177 ? 26.82000 40.77300 64.50400 1.000 40.78032 202 ALA B C 1
ATOM 4662 O O . ALA B 1 177 ? 26.88100 39.61200 64.91100 1.000 38.65084 202 ALA B O 1
ATOM 4664 N N . GLY B 1 178 ? 26.27900 41.09200 63.32900 1.000 36.16375 203 GLY B N 1
ATOM 4665 C CA . GLY B 1 178 ? 25.85900 40.06800 62.39100 1.000 28.79478 203 GLY B CA 1
ATOM 4666 C C . GLY B 1 178 ? 24.59700 39.32400 62.75700 1.000 27.67293 203 GLY B C 1
ATOM 4667 O O . GLY B 1 178 ? 24.25500 38.34600 62.08500 1.000 28.50185 203 GLY B O 1
ATOM 4668 N N . VAL B 1 179 ? 23.90000 39.74000 63.81300 1.000 33.22418 204 VAL B N 1
ATOM 4669 C CA . VAL B 1 179 ? 22.62900 39.14400 64.20900 1.000 30.27530 204 VAL B CA 1
ATOM 4670 C C . VAL B 1 179 ? 21.66800 40.27800 64.52200 1.000 33.87536 204 VAL B C 1
ATOM 4671 O O . VAL B 1 179 ? 21.93400 41.08700 65.41600 1.000 34.91941 204 VAL B O 1
ATOM 4675 N N . THR B 1 180 ? 20.54900 40.33200 63.80800 1.000 32.49152 205 THR B N 1
ATOM 4676 C CA . THR B 1 180 ? 19.56400 41.38200 64.00400 1.000 20.02048 205 THR B CA 1
ATOM 4677 C C . THR B 1 180 ? 18.21200 40.77600 64.34100 1.000 25.72205 205 THR B C 1
ATOM 4678 O O . THR B 1 180 ? 17.88500 39.66300 63.91800 1.000 28.55537 205 THR B O 1
ATOM 4682 N N . THR B 1 181 ? 17.43700 41.52700 65.12500 1.000 41.24019 206 THR B N 1
ATOM 4683 C CA . THR B 1 181 ? 16.04100 41.23800 65.40000 1.000 30.99807 206 THR B CA 1
ATOM 4684 C C . THR B 1 181 ? 15.42000 42.52800 65.90700 1.000 35.27708 206 THR B C 1
ATOM 4685 O O . THR B 1 181 ? 16.08900 43.27000 66.64100 1.000 32.47878 206 THR B O 1
ATOM 4689 N N . PRO B 1 182 ? 14.19100 42.86800 65.49300 1.000 39.92218 207 PRO B N 1
ATOM 4690 C CA . PRO B 1 182 ? 13.30100 42.14800 64.56400 1.000 36.86120 207 PRO B CA 1
ATOM 4691 C C . PRO B 1 182 ? 13.85600 42.06000 63.14400 1.000 40.62100 207 PRO B C 1
ATOM 4692 O O . PRO B 1 182 ? 14.76000 42.80700 62.77800 1.000 41.81074 207 PRO B O 1
ATOM 4696 N N . VAL B 1 183 ? 13.33900 41.14000 62.33400 1.000 32.10717 208 VAL B N 1
ATOM 4697 C CA . VAL B 1 183 ? 13.77500 40.99000 60.94900 1.000 28.62990 208 VAL B CA 1
ATOM 4698 C C . VAL B 1 183 ? 13.12800 42.09900 60.12500 1.000 30.35631 208 VAL B C 1
ATOM 4699 O O . VAL B 1 183 ? 11.90800 42.12100 59.94500 1.000 32.35179 208 VAL B O 1
ATOM 4703 N N . SER B 1 184 ? 13.94700 43.01500 59.61300 1.000 33.28382 209 SER B N 1
ATOM 4704 C CA . SER B 1 184 ? 13.42900 44.16100 58.88200 1.000 32.18064 209 SER B CA 1
ATOM 4705 C C . SER B 1 184 ? 12.92200 43.73800 57.50400 1.000 33.16201 209 SER B C 1
ATOM 4706 O O . SER B 1 184 ? 13.10500 42.60200 57.05600 1.000 31.39759 209 SER B O 1
ATOM 4709 N N . THR B 1 185 ? 12.26700 44.68200 56.82700 1.000 23.59129 210 THR B N 1
ATOM 4710 C CA . THR B 1 185 ? 11.82500 44.43900 55.46200 1.000 24.77075 210 THR B CA 1
ATOM 4711 C C . THR B 1 185 ? 12.98800 44.38100 54.48500 1.000 23.59180 210 THR B C 1
ATOM 4712 O O . THR B 1 185 ? 12.82200 43.87600 53.37100 1.000 28.90901 210 THR B O 1
ATOM 4716 N N . TYR B 1 186 ? 14.15300 44.89900 54.86800 1.000 38.70846 211 TYR B N 1
ATOM 4717 C CA . TYR B 1 186 ? 15.33500 44.73800 54.03400 1.000 40.39028 211 TYR B CA 1
ATOM 4718 C C . TYR B 1 186 ? 15.87800 43.32000 54.12000 1.000 38.97860 211 TYR B C 1
ATOM 4719 O O . TYR B 1 186 ? 16.28300 42.74400 53.10400 1.000 42.79213 211 TYR B O 1
ATOM 4728 N N . MET B 1 187 ? 15.89900 42.74300 55.32200 1.000 22.63314 212 MET B N 1
ATOM 4729 C CA . MET B 1 187 ? 16.29500 41.34800 55.45100 1.000 22.51595 212 MET B CA 1
ATOM 4730 C C . MET B 1 187 ? 15.30300 40.44100 54.74200 1.000 25.11699 212 MET B C 1
ATOM 4731 O O . MET B 1 187 ? 15.69400 39.48800 54.05900 1.000 28.14054 212 MET B O 1
ATOM 4736 N N . LEU B 1 188 ? 14.01600 40.73500 54.88200 1.000 29.86371 213 LEU B N 1
ATOM 4737 C CA . LEU B 1 188 ? 12.96800 39.89600 54.31400 1.000 23.74275 213 LEU B CA 1
ATOM 4738 C C . LEU B 1 188 ? 11.75700 40.78500 54.07800 1.000 26.68878 213 LEU B C 1
ATOM 4739 O O . LEU B 1 188 ? 11.14200 41.26100 55.03500 1.000 29.77435 213 LEU B O 1
ATOM 4744 N N . THR B 1 189 ? 11.42500 41.01200 52.81300 1.000 20.53993 214 THR B N 1
ATOM 4745 C CA . THR B 1 189 ? 10.25900 41.81100 52.48900 1.000 20.03981 214 THR B CA 1
ATOM 4746 C C . THR B 1 189 ? 8.98500 41.06700 52.87800 1.000 22.76787 214 THR B C 1
ATOM 4747 O O . THR B 1 189 ? 8.98900 39.86300 53.15200 1.000 23.23732 214 THR B O 1
ATOM 4751 N N . ASN B 1 190 ? 7.87200 41.80600 52.88400 1.000 29.60433 215 ASN B N 1
ATOM 4752 C CA A ASN B 1 190 ? 6.58600 41.19400 53.19900 0.550 27.24651 215 ASN B CA 1
ATOM 4753 C CA B ASN B 1 190 ? 6.58700 41.19300 53.19800 0.450 27.89656 215 ASN B CA 1
ATOM 4754 C C . ASN B 1 190 ? 6.24800 40.09200 52.20200 1.000 30.01965 215 ASN B C 1
ATOM 4755 O O . ASN B 1 190 ? 5.74900 39.02800 52.58600 1.000 25.34888 215 ASN B O 1
ATOM 4764 N N . SER B 1 191 ? 6.51300 40.33200 50.91700 1.000 21.74731 216 SER B N 1
ATOM 4765 C CA . SER B 1 191 ? 6.26000 39.31600 49.90300 1.000 22.87780 216 SER B CA 1
ATOM 4766 C C . SER B 1 191 ? 7.11000 38.07300 50.13700 1.000 32.46877 216 SER B C 1
ATOM 4767 O O . SER B 1 191 ? 6.61400 36.94500 50.03300 1.000 31.67311 216 SER B O 1
ATOM 4770 N N . GLU B 1 192 ? 8.39700 38.26100 50.45200 1.000 33.32633 217 GLU B N 1
ATOM 4771 C CA . GLU B 1 192 ? 9.27700 37.12500 50.71200 1.000 28.47046 217 GLU B CA 1
ATOM 4772 C C . GLU B 1 192 ? 8.91800 36.43900 52.02200 1.000 26.61893 217 GLU B C 1
ATOM 4773 O O . GLU B 1 192 ? 8.96200 35.20800 52.11800 1.000 28.39666 217 GLU B O 1
ATOM 4779 N N . LEU B 1 193 ? 8.57000 37.21900 53.04600 1.000 24.04278 218 LEU B N 1
ATOM 4780 C CA . LEU B 1 193 ? 8.16800 36.62400 54.31500 1.000 23.75470 218 LEU B CA 1
ATOM 4781 C C . LEU B 1 193 ? 6.89900 35.79500 54.15500 1.000 26.11326 218 LEU B C 1
ATOM 4782 O O . LEU B 1 193 ? 6.78800 34.69900 54.71500 1.000 27.66286 218 LEU B O 1
ATOM 4787 N N . LEU B 1 194 ? 5.93200 36.29900 53.38300 1.000 30.70966 219 LEU B N 1
ATOM 4788 C CA . LEU B 1 194 ? 4.70900 35.54300 53.13400 1.000 27.90844 219 LEU B CA 1
ATOM 4789 C C . LEU B 1 194 ? 4.98900 34.27000 52.34100 1.000 30.75662 219 LEU B C 1
ATOM 4790 O O . LEU B 1 194 ? 4.39900 33.21900 52.61900 1.000 35.25306 219 LEU B O 1
ATOM 4795 N N . SER B 1 195 ? 5.88100 34.34200 51.34800 1.000 24.02580 220 SER B N 1
ATOM 4796 C CA . SER B 1 195 ? 6.22500 33.15100 50.57500 1.000 24.52380 220 SER B CA 1
ATOM 4797 C C . SER B 1 195 ? 6.93400 32.11500 51.43400 1.000 28.15816 220 SER B C 1
ATOM 4798 O O . SER B 1 195 ? 6.73400 30.91100 51.24300 1.000 26.27650 220 SER B O 1
ATOM 4801 N N . LEU B 1 196 ? 7.77600 32.56600 52.36500 1.000 30.66684 221 LEU B N 1
ATOM 4802 C CA . LEU B 1 196 ? 8.39300 31.65900 53.32500 1.000 27.79157 221 LEU B CA 1
ATOM 4803 C C . LEU B 1 196 ? 7.33900 31.00300 54.20700 1.000 29.31361 221 LEU B C 1
ATOM 4804 O O . LEU B 1 196 ? 7.33400 29.78000 54.38600 1.000 29.10987 221 LEU B O 1
ATOM 4809 N N . ILE B 1 197 ? 6.43200 31.81200 54.76400 1.000 28.63918 222 ILE B N 1
ATOM 4810 C CA . ILE B 1 197 ? 5.42500 31.30200 55.69200 1.000 31.38515 222 ILE B CA 1
ATOM 4811 C C . ILE B 1 197 ? 4.58600 30.23100 55.01900 1.000 31.88613 222 ILE B C 1
ATOM 4812 O O . ILE B 1 197 ? 4.24700 29.20600 55.62600 1.000 30.83778 222 ILE B O 1
ATOM 4817 N N . ASN B 1 198 ? 4.25500 30.44400 53.74900 1.000 34.59078 223 ASN B N 1
ATOM 4818 C CA . ASN B 1 198 ? 3.43300 29.50600 53.00700 1.000 31.75972 223 ASN B CA 1
ATOM 4819 C C . ASN B 1 198 ? 4.17300 28.22300 52.66000 1.000 30.95263 223 ASN B C 1
ATOM 4820 O O . ASN B 1 198 ? 3.53100 27.25300 52.24100 1.000 38.94476 223 ASN B O 1
ATOM 4825 N N . ASP B 1 199 ? 5.49600 28.19300 52.81900 1.000 18.38609 224 ASP B N 1
ATOM 4826 C CA . ASP B 1 199 ? 6.29400 27.01100 52.52800 1.000 19.15389 224 ASP B CA 1
ATOM 4827 C C . ASP B 1 199 ? 6.77600 26.30300 53.78500 1.000 17.27859 224 ASP B C 1
ATOM 4828 O O . ASP B 1 199 ? 7.57800 25.37200 53.68800 1.000 17.56636 224 ASP B O 1
ATOM 4833 N N . MET B 1 200 ? 6.31000 26.72400 54.95700 1.000 27.70546 225 MET B N 1
ATOM 4834 C CA . MET B 1 200 ? 6.69800 26.14000 56.22900 1.000 25.46530 225 MET B CA 1
ATOM 4835 C C . MET B 1 200 ? 5.94400 24.83100 56.47400 1.000 28.56599 225 MET B C 1
ATOM 4836 O O . MET B 1 200 ? 4.83500 24.64400 55.96700 1.000 29.97212 225 MET B O 1
ATOM 4841 N N . PRO B 1 201 ? 6.52600 23.90400 57.25800 1.000 23.84232 226 PRO B N 1
ATOM 4842 C CA . PRO B 1 201 ? 5.81100 22.65100 57.58800 1.000 24.74660 226 PRO B CA 1
ATOM 4843 C C . PRO B 1 201 ? 4.84400 22.84000 58.75200 1.000 30.13038 226 PRO B C 1
ATOM 4844 O O . PRO B 1 201 ? 4.99100 22.28600 59.84800 1.000 27.64780 226 PRO B O 1
ATOM 4848 N N . ILE B 1 202 ? 3.81800 23.65400 58.51300 1.000 28.27835 227 ILE B N 1
ATOM 4849 C CA . ILE B 1 202 ? 2.78300 23.94100 59.49200 1.000 27.45464 227 ILE B CA 1
ATOM 4850 C C . ILE B 1 202 ? 1.43200 23.78700 58.80700 1.000 27.00172 227 ILE B C 1
ATOM 4851 O O . ILE B 1 202 ? 1.33600 23.69800 57.58400 1.000 24.00773 227 ILE B O 1
ATOM 4856 N N . THR B 1 203 ? 0.38000 23.74400 59.61900 1.000 34.53539 228 THR B N 1
ATOM 4857 C CA . THR B 1 203 ? -0.95700 23.59400 59.07000 1.000 36.45193 228 THR B CA 1
ATOM 4858 C C . THR B 1 203 ? -1.42700 24.90200 58.43700 1.000 41.42398 228 THR B C 1
ATOM 4859 O O . THR B 1 203 ? -0.83900 25.97200 58.62400 1.000 35.90556 228 THR B O 1
ATOM 4863 N N . ASN B 1 204 ? -2.52500 24.79600 57.68600 1.000 39.78905 229 ASN B N 1
ATOM 4864 C CA . ASN B 1 204 ? -3.05300 25.94600 56.96300 1.000 34.12081 229 ASN B CA 1
ATOM 4865 C C . ASN B 1 204 ? -3.48400 27.05000 57.92100 1.000 42.25488 229 ASN B C 1
ATOM 4866 O O . ASN B 1 204 ? -3.32100 28.24000 57.62300 1.000 39.96856 229 ASN B O 1
ATOM 4871 N N . ASP B 1 205 ? -4.03100 26.67700 59.08000 1.000 37.59693 230 ASP B N 1
ATOM 4872 C CA . ASP B 1 205 ? -4.44600 27.68300 60.05200 1.000 36.63992 230 ASP B CA 1
ATOM 4873 C C . ASP B 1 205 ? -3.24600 28.38300 60.68100 1.000 40.72075 230 ASP B C 1
ATOM 4874 O O . ASP B 1 205 ? -3.30000 29.58900 60.95200 1.000 46.37960 230 ASP B O 1
ATOM 4879 N N . GLN B 1 206 ? -2.15500 27.65100 60.92400 1.000 44.55280 231 GLN B N 1
ATOM 4880 C CA . GLN B 1 206 ? -0.93900 28.29500 61.41700 1.000 41.83955 231 GLN B CA 1
ATOM 4881 C C . GLN B 1 206 ? -0.38700 29.28100 60.39600 1.000 39.75423 231 GLN B C 1
ATOM 4882 O O . GLN B 1 206 ? 0.09100 30.36300 60.75900 1.000 35.71449 231 GLN B O 1
ATOM 4888 N N . LYS B 1 207 ? -0.48600 28.96100 59.11500 1.000 39.14444 232 LYS B N 1
ATOM 4889 C CA . LYS B 1 207 ? 0.02000 29.85100 58.04500 1.000 31.94390 232 LYS B CA 1
ATOM 4890 C C . LYS B 1 207 ? -0.88100 31.08000 57.99000 1.000 41.94889 232 LYS B C 1
ATOM 4891 O O . LYS B 1 207 ? -0.35800 32.15100 57.69400 1.000 42.12335 232 LYS B O 1
ATOM 4897 N N . LYS B 1 208 ? -2.18800 30.92600 58.21900 1.000 41.89981 233 LYS B N 1
ATOM 4898 C CA . LYS B 1 208 ? -3.05600 32.09200 58.34600 1.000 36.22088 233 LYS B CA 1
ATOM 4899 C C . LYS B 1 208 ? -2.70200 32.89800 59.58600 1.000 39.48593 233 LYS B C 1
ATOM 4900 O O . LYS B 1 208 ? -2.71300 34.13400 59.55600 1.000 43.90597 233 LYS B O 1
ATOM 4906 N N . LEU B 1 209 ? -2.38700 32.21400 60.68700 1.000 38.84395 234 LEU B N 1
ATOM 4907 C CA . LEU B 1 209 ? -2.03400 32.90900 61.91900 1.000 37.87404 234 LEU B CA 1
ATOM 4908 C C . LEU B 1 209 ? -0.83600 33.82300 61.70900 1.000 42.12008 234 LEU B C 1
ATOM 4909 O O . LEU B 1 209 ? -0.88300 35.01400 62.04100 1.000 45.06473 234 LEU B O 1
ATOM 4914 N N . MET B 1 210 ? 0.24800 33.28600 61.14400 1.000 37.68418 235 MET B N 1
ATOM 4915 C CA . MET B 1 210 ? 1.44800 34.09200 60.95300 1.000 33.33019 235 MET B CA 1
ATOM 4916 C C . MET B 1 210 ? 1.25800 35.15100 59.87600 1.000 33.49354 235 MET B C 1
ATOM 4917 O O . MET B 1 210 ? 1.82000 36.24600 59.98700 1.000 37.31602 235 MET B O 1
ATOM 4922 N N . SER B 1 211 ? 0.47300 34.85300 58.83800 1.000 29.59161 236 SER B N 1
ATOM 4923 C CA . SER B 1 211 ? 0.25400 35.82200 57.77100 1.000 35.41338 236 SER B CA 1
ATOM 4924 C C . SER B 1 211 ? -0.54500 37.03100 58.24000 1.000 42.53186 236 SER B C 1
ATOM 4925 O O . SER B 1 211 ? -0.44300 38.10200 57.63100 1.000 36.72928 236 SER B O 1
ATOM 4928 N N . ASN B 1 212 ? -1.33800 36.88500 59.29800 1.000 53.38785 237 ASN B N 1
ATOM 4929 C CA . ASN B 1 212 ? -2.09300 37.99000 59.86800 1.000 52.97928 237 ASN B CA 1
ATOM 4930 C C . ASN B 1 212 ? -1.33600 38.71000 60.97200 1.000 55.83613 237 ASN B C 1
ATOM 4931 O O . ASN B 1 212 ? -1.85200 39.68800 61.52200 1.000 60.96825 237 ASN B O 1
ATOM 4936 N N . ASN B 1 213 ? -0.13900 38.24300 61.31800 1.000 53.67995 238 ASN B N 1
ATOM 4937 C CA . ASN B 1 213 ? 0.66400 38.83900 62.38000 1.000 51.79777 238 ASN B CA 1
ATOM 4938 C C . ASN B 1 213 ? 2.13000 38.88700 61.96500 1.000 48.41204 238 ASN B C 1
ATOM 4939 O O . ASN B 1 213 ? 3.02600 38.52700 62.72900 1.000 50.57205 238 ASN B O 1
ATOM 4944 N N . VAL B 1 214 ? 2.39000 39.33800 60.73300 1.000 43.81988 239 VAL B N 1
ATOM 4945 C CA . VAL B 1 214 ? 3.75900 39.34700 60.22200 1.000 43.10589 239 VAL B CA 1
ATOM 4946 C C . VAL B 1 214 ? 4.65300 40.23900 61.07500 1.000 40.12263 239 VAL B C 1
ATOM 4947 O O . VAL B 1 214 ? 5.83800 39.93900 61.26700 1.000 40.47977 239 VAL B O 1
ATOM 4951 N N . GLN B 1 215 ? 4.10600 41.33100 61.61400 1.000 30.59260 240 GLN B N 1
ATOM 4952 C CA . GLN B 1 215 ? 4.88900 42.20700 62.47800 1.000 30.79676 240 GLN B CA 1
ATOM 4953 C C . GLN B 1 215 ? 5.32100 41.48400 63.74700 1.000 28.61818 240 GLN B C 1
ATOM 4954 O O . GLN B 1 215 ? 6.45700 41.64900 64.20600 1.000 29.96251 240 GLN B O 1
ATOM 4960 N N . ILE B 1 216 ? 4.43000 40.68300 64.33300 1.000 32.43508 241 ILE B N 1
ATOM 4961 C CA . ILE B 1 216 ? 4.81700 39.87700 65.48600 1.000 35.73760 241 ILE B CA 1
ATOM 4962 C C . ILE B 1 216 ? 5.81500 38.80500 65.06900 1.000 31.79341 241 ILE B C 1
ATOM 4963 O O . ILE B 1 216 ? 6.76700 38.50500 65.80000 1.000 30.88531 241 ILE B O 1
ATOM 4968 N N . VAL B 1 217 ? 5.61400 38.21400 63.88800 1.000 36.71964 242 VAL B N 1
ATOM 4969 C CA . VAL B 1 217 ? 6.54100 37.20200 63.38800 1.000 29.66939 242 VAL B CA 1
ATOM 4970 C C . VAL B 1 217 ? 7.93100 37.79900 63.20600 1.000 26.88490 242 VAL B C 1
ATOM 4971 O O . VAL B 1 217 ? 8.94000 37.18500 63.57400 1.000 26.81683 242 VAL B O 1
ATOM 4975 N N . ARG B 1 218 ? 8.00500 39.01100 62.64900 1.000 28.80414 243 ARG B N 1
ATOM 4976 C CA . ARG B 1 218 ? 9.29300 39.68100 62.50900 1.000 28.49992 243 ARG B CA 1
ATOM 4977 C C . ARG B 1 218 ? 9.93000 39.94500 63.86600 1.000 31.96410 243 ARG B C 1
ATOM 4978 O O . ARG B 1 218 ? 11.14700 39.79700 64.02800 1.000 30.44321 243 ARG B O 1
ATOM 4986 N N . GLN B 1 219 ? 9.12300 40.34700 64.85200 1.000 38.24591 244 GLN B N 1
ATOM 4987 C CA . GLN B 1 219 ? 9.66200 40.66600 66.16900 1.000 37.25400 244 GLN B CA 1
ATOM 4988 C C . GLN B 1 219 ? 10.18500 39.42700 66.88200 1.000 39.05612 244 GLN B C 1
ATOM 4989 O O . GLN B 1 219 ? 11.07400 39.53500 67.73500 1.000 47.94663 244 GLN B O 1
ATOM 4995 N N . GLN B 1 220 ? 9.66200 38.24900 66.54800 1.000 44.78327 245 GLN B N 1
ATOM 4996 C CA . GLN B 1 220 ? 10.07600 37.00700 67.18600 1.000 51.85688 245 GLN B CA 1
ATOM 4997 C C . GLN B 1 220 ? 11.05400 36.20200 66.33800 1.000 49.54020 245 GLN B C 1
ATOM 4998 O O . GLN B 1 220 ? 11.29300 35.02700 66.63700 1.000 53.56977 245 GLN B O 1
ATOM 5004 N N . SER B 1 221 ? 11.63400 36.80600 65.30500 1.000 39.68273 246 SER B N 1
ATOM 5005 C CA . SER B 1 221 ? 12.52700 36.12000 64.38500 1.000 35.06274 246 SER B CA 1
ATOM 5006 C C . SER B 1 221 ? 13.89600 36.78800 64.38100 1.000 35.38425 246 SER B C 1
ATOM 5007 O O . SER B 1 221 ? 14.03400 37.97400 64.69300 1.000 34.36698 246 SER B O 1
ATOM 5010 N N . TYR B 1 222 ? 14.91100 36.00900 64.01400 1.000 32.52335 247 TYR B N 1
ATOM 5011 C CA . TYR B 1 222 ? 16.28700 36.47800 63.95400 1.000 26.64854 247 TYR B CA 1
ATOM 5012 C C . TYR B 1 222 ? 16.82200 36.32700 62.53600 1.000 32.74193 247 TYR B C 1
ATOM 5013 O O . TYR B 1 222 ? 16.43400 35.41200 61.80500 1.000 32.83033 247 TYR B O 1
ATOM 5022 N N . SER B 1 223 ? 17.71100 37.24200 62.14900 1.000 36.21593 248 SER B N 1
ATOM 5023 C CA . SER B 1 223 ? 18.41700 37.17700 60.87300 1.000 25.38417 248 SER B CA 1
ATOM 5024 C C . SER B 1 223 ? 19.91200 37.17100 61.15300 1.000 25.78771 248 SER B C 1
ATOM 5025 O O . SER B 1 223 ? 20.44300 38.12700 61.72700 1.000 30.79321 248 SER B O 1
ATOM 5028 N N . ILE B 1 224 ? 20.58700 36.10300 60.73300 1.000 27.10906 249 ILE B N 1
ATOM 5029 C CA . ILE B 1 224 ? 21.97600 35.83400 61.09300 1.000 24.21049 249 ILE B CA 1
ATOM 5030 C C . ILE B 1 224 ? 22.81700 35.85200 59.82600 1.000 26.97330 249 ILE B C 1
ATOM 5031 O O . ILE B 1 224 ? 22.57600 35.06000 58.90700 1.000 28.37419 249 ILE B O 1
ATOM 5036 N N . MET B 1 225 ? 23.80800 36.74000 59.78000 1.000 29.14831 250 MET B N 1
ATOM 5037 C CA . MET B 1 225 ? 24.78200 36.71500 58.69500 1.000 32.47131 250 MET B CA 1
ATOM 5038 C C . MET B 1 225 ? 25.58500 35.42400 58.75100 1.000 30.72244 250 MET B C 1
ATOM 5039 O O . MET B 1 225 ? 26.07400 35.03400 59.81500 1.000 30.40905 250 MET B O 1
ATOM 5044 N N . CYS B 1 226 ? 25.73100 34.75800 57.60200 1.000 35.46854 251 CYS B N 1
ATOM 5045 C CA A CYS B 1 226 ? 26.38900 33.45200 57.57800 0.270 38.41960 251 CYS B CA 1
ATOM 5046 C CA B CYS B 1 226 ? 26.36600 33.45300 57.54000 0.730 37.07920 251 CYS B CA 1
ATOM 5047 C C . CYS B 1 226 ? 27.69900 33.47000 56.80100 1.000 39.38184 251 CYS B C 1
ATOM 5048 O O . CYS B 1 226 ? 28.74300 33.14200 57.37700 1.000 38.38753 251 CYS B O 1
ATOM 5053 N N . ILE B 1 227 ? 27.69300 33.85200 55.52200 1.000 34.16750 252 ILE B N 1
ATOM 5054 C CA . ILE B 1 227 ? 28.85900 33.61100 54.67500 1.000 36.16464 252 ILE B CA 1
ATOM 5055 C C . ILE B 1 227 ? 28.83200 34.45300 53.40400 1.000 32.88403 252 ILE B C 1
ATOM 5056 O O . ILE B 1 227 ? 27.76200 34.80600 52.89600 1.000 26.96643 252 ILE B O 1
ATOM 5061 N N . ILE B 1 228 ? 30.01600 34.77800 52.88800 1.000 39.35949 253 ILE B N 1
ATOM 5062 C CA . ILE B 1 228 ? 30.19200 35.30900 51.54100 1.000 36.96577 253 ILE B CA 1
ATOM 5063 C C . ILE B 1 228 ? 31.23200 34.43900 50.85100 1.000 37.00958 253 ILE B C 1
ATOM 5064 O O . ILE B 1 228 ? 32.39300 34.40200 51.27600 1.000 48.27916 253 ILE B O 1
ATOM 5069 N N . LYS B 1 229 ? 30.82300 33.74100 49.79400 1.000 39.30606 254 LYS B N 1
ATOM 5070 C CA . LYS B 1 229 ? 31.69900 32.75900 49.16900 1.000 39.56045 254 LYS B CA 1
ATOM 5071 C C . LYS B 1 229 ? 31.21400 32.47500 47.75600 1.000 48.01933 254 LYS B C 1
ATOM 5072 O O . LYS B 1 229 ? 30.01800 32.25600 47.54400 1.000 48.97093 254 LYS B O 1
ATOM 5078 N N . GLU B 1 230 ? 32.14600 32.48400 46.80200 1.000 41.37193 255 GLU B N 1
ATOM 5079 C CA . GLU B 1 230 ? 31.87600 32.14100 45.40500 1.000 37.96765 255 GLU B CA 1
ATOM 5080 C C . GLU B 1 230 ? 30.70100 32.94100 44.84800 1.000 39.07852 255 GLU B C 1
ATOM 5081 O O . GLU B 1 230 ? 29.73000 32.38600 44.33000 1.000 38.99145 255 GLU B O 1
ATOM 5087 N N . GLU B 1 231 ? 30.79900 34.26700 44.97000 1.000 49.79180 256 GLU B N 1
ATOM 5088 C CA . GLU B 1 231 ? 29.83600 35.21900 44.42200 1.000 49.11220 256 GLU B CA 1
ATOM 5089 C C . GLU B 1 231 ? 28.45900 35.12100 45.07100 1.000 51.71969 256 GLU B C 1
ATOM 5090 O O . GLU B 1 231 ? 27.46600 35.55500 44.47700 1.000 47.97221 256 GLU B O 1
ATOM 5096 N N . VAL B 1 232 ? 28.36400 34.56200 46.27700 1.000 35.39474 257 VAL B N 1
ATOM 5097 C CA . VAL B 1 232 ? 27.08700 34.38800 46.96300 1.000 27.19370 257 VAL B CA 1
ATOM 5098 C C . VAL B 1 232 ? 27.19600 34.98400 48.35900 1.000 28.15702 257 VAL B C 1
ATOM 5099 O O . VAL B 1 232 ? 28.08500 34.60800 49.13200 1.000 33.09990 257 VAL B O 1
ATOM 5103 N N . LEU B 1 233 ? 26.29800 35.90900 48.67600 1.000 28.52936 258 LEU B N 1
ATOM 5104 C CA . LEU B 1 233 ? 26.13500 36.43500 50.02400 1.000 27.24712 258 LEU B CA 1
ATOM 5105 C C . LEU B 1 233 ? 24.91100 35.76800 50.63300 1.000 26.24642 258 LEU B C 1
ATOM 5106 O O . LEU B 1 233 ? 23.81000 35.88000 50.08600 1.000 22.50918 258 LEU B O 1
ATOM 5111 N N . ALA B 1 234 ? 25.09300 35.08900 51.75900 1.000 14.10903 259 ALA B N 1
ATOM 5112 C CA . ALA B 1 234 ? 24.00900 34.33500 52.37000 1.000 14.50406 259 ALA B CA 1
ATOM 5113 C C . ALA B 1 234 ? 23.87700 34.68100 53.84500 1.000 14.37989 259 ALA B C 1
ATOM 5114 O O . ALA B 1 234 ? 24.87300 34.77500 54.56800 1.000 21.61442 259 ALA B O 1
ATOM 5116 N N . TYR B 1 235 ? 22.63800 34.87000 54.27900 1.000 17.91602 260 TYR B N 1
ATOM 5117 C CA . TYR B 1 235 ? 22.30100 34.95600 55.68800 1.000 20.84273 260 TYR B CA 1
ATOM 5118 C C . TYR B 1 235 ? 21.08600 34.07900 55.95000 1.000 19.07881 260 TYR B C 1
ATOM 5119 O O . TYR B 1 235 ? 20.27600 33.82600 55.05300 1.000 18.84827 260 TYR B O 1
ATOM 5128 N N . VAL B 1 236 ? 20.98900 33.58700 57.18000 1.000 25.85857 261 VAL B N 1
ATOM 5129 C CA . VAL B 1 236 ? 19.91900 32.68700 57.59100 1.000 26.77646 261 VAL B CA 1
ATOM 5130 C C . VAL B 1 236 ? 18.92100 33.46400 58.43200 1.000 27.39132 261 VAL B C 1
ATOM 5131 O O . VAL B 1 236 ? 19.30400 34.18500 59.36100 1.000 32.26747 261 VAL B O 1
ATOM 5135 N N . VAL B 1 237 ? 17.66000 33.30900 58.06800 1.000 21.85724 262 VAL B N 1
ATOM 5136 C CA . VAL B 1 237 ? 16.58000 33.92400 58.86600 1.000 19.12753 262 VAL B CA 1
ATOM 5137 C C . VAL B 1 237 ? 15.93600 32.79000 59.66900 1.000 24.72615 262 VAL B C 1
ATOM 5138 O O . VAL B 1 237 ? 15.69200 31.73400 59.10500 1.000 27.17858 262 VAL B O 1
ATOM 5142 N N . GLN B 1 238 ? 15.71600 33.01200 60.95700 1.000 27.84198 263 GLN B N 1
ATOM 5143 C CA . GLN B 1 238 ? 15.20000 31.99100 61.86200 1.000 27.01294 263 GLN B CA 1
ATOM 5144 C C . GLN B 1 238 ? 13.83700 32.42800 62.37900 1.000 30.39274 263 GLN B C 1
ATOM 5145 O O . GLN B 1 238 ? 13.72100 33.48400 63.01000 1.000 32.85399 263 GLN B O 1
ATOM 5151 N N . LEU B 1 239 ? 12.81700 31.61000 62.13400 1.000 28.41408 264 LEU B N 1
ATOM 5152 C CA . LEU B 1 239 ? 11.43700 31.92400 62.46900 1.000 28.30177 264 LEU B CA 1
ATOM 5153 C C . LEU B 1 239 ? 10.88900 30.95700 63.50900 1.000 30.39721 264 LEU B C 1
ATOM 5154 O O . LEU B 1 239 ? 11.38200 29.83000 63.65000 1.000 28.44079 264 LEU B O 1
ATOM 5159 N N . PRO B 1 240 ? 9.87000 31.36700 64.25700 1.000 37.88973 265 PRO B N 1
ATOM 5160 C CA . PRO B 1 240 ? 9.28800 30.48500 65.27100 1.000 43.75145 265 PRO B CA 1
ATOM 5161 C C . PRO B 1 240 ? 8.26500 29.52100 64.69300 1.000 40.91572 265 PRO B C 1
ATOM 5162 O O . PRO B 1 240 ? 7.50900 29.84600 63.77500 1.000 46.02176 265 PRO B O 1
ATOM 5166 N N . LEU B 1 241 ? 8.24900 28.31800 65.26000 1.000 45.15116 266 LEU B N 1
ATOM 5167 C CA . LEU B 1 241 ? 7.23700 27.31300 64.96100 1.000 49.25651 266 LEU B CA 1
ATOM 5168 C C . LEU B 1 241 ? 6.26300 27.24400 66.13300 1.000 58.94697 266 LEU B C 1
ATOM 5169 O O . LEU B 1 241 ? 6.66900 26.95100 67.26300 1.000 53.97172 266 LEU B O 1
ATOM 5174 N N . TYR B 1 242 ? 4.98700 27.50400 65.86200 1.000 67.75970 267 TYR B N 1
ATOM 5175 C CA . TYR B 1 242 ? 3.96200 27.57200 66.89600 1.000 66.91450 267 TYR B CA 1
ATOM 5176 C C . TYR B 1 242 ? 3.20700 26.25200 66.98900 1.000 69.91427 267 TYR B C 1
ATOM 5177 O O . TYR B 1 242 ? 2.92600 25.61100 65.97200 1.000 64.94741 267 TYR B O 1
ATOM 5186 N N . GLY B 1 243 ? 2.87600 25.85600 68.21500 1.000 76.42625 268 GLY B N 1
ATOM 5187 C CA . GLY B 1 243 ? 2.14000 24.62800 68.45300 1.000 77.62813 268 GLY B CA 1
ATOM 5188 C C . GLY B 1 243 ? 0.92800 24.81500 69.34600 1.000 80.61347 268 GLY B C 1
ATOM 5189 O O . GLY B 1 243 ? -0.10500 25.32900 68.91200 1.000 78.43436 268 GLY B O 1
ATOM 5190 N N . SER B 1 263 ? 14.79500 43.98300 75.60600 1.000 76.41135 288 SER B N 1
ATOM 5191 C CA . SER B 1 263 ? 14.80500 43.41100 74.23700 1.000 99.82267 288 SER B CA 1
ATOM 5192 C C . SER B 1 263 ? 16.23700 43.08100 73.80100 1.000 110.97943 288 SER B C 1
ATOM 5193 O O . SER B 1 263 ? 16.93900 44.00000 73.35500 1.000 110.26358 288 SER B O 1
ATOM 5196 N N . ALA B 1 264 ? 16.65700 41.82100 73.92400 1.000 80.35288 289 ALA B N 1
ATOM 5197 C CA . ALA B 1 264 ? 18.05500 41.47500 73.59300 1.000 74.16069 289 ALA B CA 1
ATOM 5198 C C . ALA B 1 264 ? 18.15000 40.06500 73.02200 1.000 67.09754 289 ALA B C 1
ATOM 5199 O O . ALA B 1 264 ? 17.11500 39.49700 72.66300 1.000 65.58875 289 ALA B O 1
ATOM 5201 N N . LEU B 1 265 ? 19.37000 39.54600 72.92200 1.000 44.23896 290 LEU B N 1
ATOM 5202 C CA . LEU B 1 265 ? 19.49300 38.14900 72.46600 1.000 41.21027 290 LEU B CA 1
ATOM 5203 C C . LEU B 1 265 ? 19.68400 37.24900 73.66200 1.000 35.95359 290 LEU B C 1
ATOM 5204 O O . LEU B 1 265 ? 20.56700 37.50400 74.45800 1.000 43.06669 290 LEU B O 1
ATOM 5209 N N . ARG B 1 266 ? 18.85500 36.24600 73.73800 1.000 31.15989 291 ARG B N 1
ATOM 5210 C CA . ARG B 1 266 ? 18.96800 35.21700 74.76600 1.000 27.66322 291 ARG B CA 1
ATOM 5211 C C . ARG B 1 266 ? 20.16500 34.33100 74.44600 1.000 27.30501 291 ARG B C 1
ATOM 5212 O O . ARG B 1 266 ? 20.13000 33.54800 73.49200 1.000 30.26761 291 ARG B O 1
ATOM 5220 N N . THR B 1 267 ? 21.22800 34.45300 75.23900 1.000 22.74132 292 THR B N 1
ATOM 5221 C CA . THR B 1 267 ? 22.45300 33.69900 75.01500 1.000 19.22606 292 THR B CA 1
ATOM 5222 C C . THR B 1 267 ? 22.51600 32.39300 75.79900 1.000 20.57963 292 THR B C 1
ATOM 5223 O O . THR B 1 267 ? 23.40300 31.57500 75.53500 1.000 21.82859 292 THR B O 1
ATOM 5227 N N . GLY B 1 268 ? 21.60500 32.17200 76.73800 1.000 40.95875 293 GLY B N 1
ATOM 5228 C CA . GLY B 1 268 ? 21.64500 30.96800 77.54800 1.000 33.38133 293 GLY B CA 1
ATOM 5229 C C . GLY B 1 268 ? 20.43700 30.89700 78.45400 1.000 32.26016 293 GLY B C 1
ATOM 5230 O O . GLY B 1 268 ? 19.52800 31.73000 78.38900 1.000 39.39103 293 GLY B O 1
ATOM 5231 N N . TRP B 1 269 ? 20.44100 29.87800 79.30800 1.000 23.91851 294 TRP B N 1
ATOM 5232 C CA . TRP B 1 269 ? 19.35100 29.62300 80.23800 1.000 26.12601 294 TRP B CA 1
ATOM 5233 C C . TRP B 1 269 ? 19.88200 29.55000 81.66400 1.000 30.59537 294 TRP B C 1
ATOM 5234 O O . TRP B 1 269 ? 21.02700 29.15100 81.90200 1.000 31.58552 294 TRP B O 1
ATOM 5245 N N . TYR B 1 270 ? 19.03000 29.92800 82.61300 1.000 35.89831 295 TYR B N 1
ATOM 5246 C CA . TYR B 1 270 ? 19.33200 29.81400 84.03300 1.000 35.72616 295 TYR B CA 1
ATOM 5247 C C . TYR B 1 270 ? 18.22400 29.01200 84.69500 1.000 35.20605 295 TYR B C 1
ATOM 5248 O O . TYR B 1 270 ? 17.04500 29.36100 84.57000 1.000 36.28418 295 TYR B O 1
ATOM 5257 N N . THR B 1 271 ? 18.60000 27.94300 85.39200 1.000 24.95899 296 THR B N 1
ATOM 5258 C CA . THR B 1 271 ? 17.64500 27.01700 85.98800 1.000 28.33445 296 THR B CA 1
ATOM 5259 C C . THR B 1 271 ? 17.72500 27.07900 87.50900 1.000 25.83090 296 THR B C 1
ATOM 5260 O O . THR B 1 271 ? 18.81900 27.06200 88.08100 1.000 27.07102 296 THR B O 1
ATOM 5264 N N . SER B 1 272 ? 16.56200 27.15600 88.15400 1.000 25.58438 297 SER B N 1
ATOM 5265 C CA . SER B 1 272 ? 16.44800 27.15800 89.60400 1.000 21.29476 297 SER B CA 1
ATOM 5266 C C . SER B 1 272 ? 15.44200 26.10000 90.02900 1.000 25.69484 297 SER B C 1
ATOM 5267 O O . SER B 1 272 ? 14.52900 25.75300 89.27500 1.000 26.49872 297 SER B O 1
ATOM 5270 N N . VAL B 1 273 ? 15.60600 25.60000 91.25200 1.000 20.30857 298 VAL B N 1
ATOM 5271 C CA . VAL B 1 273 ? 14.74700 24.56100 91.81300 1.000 19.43182 298 VAL B CA 1
ATOM 5272 C C . VAL B 1 273 ? 13.80500 25.20700 92.81600 1.000 15.91478 298 VAL B C 1
ATOM 5273 O O . VAL B 1 273 ? 14.25300 25.81300 93.79700 1.000 15.05744 298 VAL B O 1
ATOM 5277 N N . ILE B 1 274 ? 12.50300 25.06600 92.58200 1.000 17.44681 299 ILE B N 1
ATOM 5278 C CA . ILE B 1 274 ? 11.47300 25.61300 93.45700 1.000 20.35022 299 ILE B CA 1
ATOM 5279 C C . ILE B 1 274 ? 10.78600 24.45300 94.16300 1.000 19.90339 299 ILE B C 1
ATOM 5280 O O . ILE B 1 274 ? 10.32700 23.51000 93.50800 1.000 19.84191 299 ILE B O 1
ATOM 5285 N N . THR B 1 275 ? 10.71900 24.51800 95.49400 1.000 23.71230 300 THR B N 1
ATOM 5286 C CA . THR B 1 275 ? 10.22300 23.41200 96.30400 1.000 26.20649 300 THR B CA 1
ATOM 5287 C C . THR B 1 275 ? 9.03500 23.83600 97.15700 1.000 24.93433 300 THR B C 1
ATOM 5288 O O . THR B 1 275 ? 8.99800 24.94900 97.69200 1.000 22.89003 300 THR B O 1
ATOM 5292 N N . ILE B 1 276 ? 8.06700 22.93100 97.27600 1.000 24.62632 301 ILE B N 1
ATOM 5293 C CA . ILE B 1 276 ? 6.95300 23.05400 98.20700 1.000 25.93065 301 ILE B CA 1
ATOM 5294 C C . ILE B 1 276 ? 7.04600 21.89200 99.18700 1.000 28.58174 301 ILE B C 1
ATOM 5295 O O . ILE B 1 276 ? 7.17000 20.73300 98.77000 1.000 27.84687 301 ILE B O 1
ATOM 5300 N N . GLU B 1 277 ? 7.00000 22.20100 100.48100 1.000 20.49636 302 GLU B N 1
ATOM 5301 C CA . GLU B 1 277 ? 7.14100 21.18400 101.51600 1.000 22.89420 302 GLU B CA 1
ATOM 5302 C C . GLU B 1 277 ? 5.79900 20.50700 101.75500 1.000 28.03085 302 GLU B C 1
ATOM 5303 O O . GLU B 1 277 ? 4.82600 21.16100 102.14500 1.000 26.99625 302 GLU B O 1
ATOM 5309 N N . LEU B 1 278 ? 5.75400 19.19800 101.54100 1.000 39.39544 303 LEU B N 1
ATOM 5310 C CA . LEU B 1 278 ? 4.52500 18.42300 101.60100 1.000 38.80437 303 LEU B CA 1
ATOM 5311 C C . LEU B 1 278 ? 4.41100 17.68400 102.92800 1.000 39.64330 303 LEU B C 1
ATOM 5312 O O . LEU B 1 278 ? 5.41300 17.31100 103.54300 1.000 46.54014 303 LEU B O 1
ATOM 5317 N N . SER B 1 279 ? 3.17100 17.47200 103.36200 1.000 47.50255 304 SER B N 1
ATOM 5318 C CA . SER B 1 279 ? 2.86600 16.69900 104.55900 1.000 55.11103 304 SER B CA 1
ATOM 5319 C C . SER B 1 279 ? 2.31600 15.34300 104.13900 1.000 64.11231 304 SER B C 1
ATOM 5320 O O . SER B 1 279 ? 1.25700 15.26700 103.50500 1.000 59.67860 304 SER B O 1
ATOM 5323 N N . ASN B 1 280 ? 3.03200 14.27800 104.49500 1.000 76.93482 305 ASN B N 1
ATOM 5324 C CA . ASN B 1 280 ? 2.58400 12.91700 104.22100 1.000 81.56102 305 ASN B CA 1
ATOM 5325 C C . ASN B 1 280 ? 1.58800 12.51800 105.30000 1.000 91.66968 305 ASN B C 1
ATOM 5326 O O . ASN B 1 280 ? 1.97200 12.25400 106.44500 1.000 88.97170 305 ASN B O 1
ATOM 5331 N N . ILE B 1 281 ? 0.30800 12.48800 104.94600 1.000 59.54465 306 ILE B N 1
ATOM 5332 C CA . ILE B 1 281 ? -0.74300 12.11800 105.88300 1.000 66.08993 306 ILE B CA 1
ATOM 5333 C C . ILE B 1 281 ? -1.78600 11.29400 105.13900 1.000 73.90458 306 ILE B C 1
ATOM 5334 O O . ILE B 1 281 ? -2.20600 11.65700 104.03500 1.000 72.95950 306 ILE B O 1
ATOM 5339 N N . LYS B 1 282 ? -2.15900 10.15700 105.71600 1.000 109.12133 307 LYS B N 1
ATOM 5340 C CA . LYS B 1 282 ? -3.25600 9.35800 105.19500 1.000 120.93881 307 LYS B CA 1
ATOM 5341 C C . LYS B 1 282 ? -4.56300 9.80000 105.84400 1.000 125.58400 307 LYS B C 1
ATOM 5342 O O . LYS B 1 282 ? -4.57600 10.39800 106.92300 1.000 117.96476 307 LYS B O 1
ATOM 5348 N N . GLU B 1 283 ? -5.66900 9.50200 105.16300 1.000 201.87311 308 GLU B N 1
ATOM 5349 C CA . GLU B 1 283 ? -6.96600 10.03600 105.56400 1.000 208.73787 308 GLU B CA 1
ATOM 5350 C C . GLU B 1 283 ? -7.30400 9.64800 106.99900 1.000 211.20198 308 GLU B C 1
ATOM 5351 O O . GLU B 1 283 ? -7.14900 8.49100 107.40100 1.000 210.58972 308 GLU B O 1
ATOM 5357 N N . ASN B 1 284 ? -7.75600 10.63200 107.77300 1.000 129.40642 309 ASN B N 1
ATOM 5358 C CA . ASN B 1 284 ? -8.14700 10.45200 109.16900 1.000 127.14476 309 ASN B CA 1
ATOM 5359 C C . ASN B 1 284 ? -9.64100 10.74900 109.25300 1.000 123.28077 309 ASN B C 1
ATOM 5360 O O . ASN B 1 284 ? -10.04800 11.88200 109.52200 1.000 119.24382 309 ASN B O 1
ATOM 5365 N N . LYS B 1 285 ? -10.45700 9.72400 109.01700 1.000 157.41886 310 LYS B N 1
ATOM 5366 C CA . LYS B 1 285 ? -11.91200 9.86100 109.05100 1.000 159.15808 310 LYS B CA 1
ATOM 5367 C C . LYS B 1 285 ? -12.37100 9.75100 110.49800 1.000 161.38041 310 LYS B C 1
ATOM 5368 O O . LYS B 1 285 ? -12.62000 8.66200 111.01600 1.000 160.00737 310 LYS B O 1
ATOM 5374 N N . CYS B 1 286 ? -12.47500 10.89600 111.16200 1.000 148.84098 311 CYS B N 1
ATOM 5375 C CA . CYS B 1 286 ? -13.00400 10.96300 112.51100 1.000 148.21031 311 CYS B CA 1
ATOM 5376 C C . CYS B 1 286 ? -14.44700 11.46600 112.45700 1.000 145.33583 311 CYS B C 1
ATOM 5377 O O . CYS B 1 286 ? -15.03100 11.63600 111.38200 1.000 139.17014 311 CYS B O 1
ATOM 5380 N N . ASN B 1 287 ? -15.03500 11.70700 113.62500 1.000 159.44145 312 ASN B N 1
ATOM 5381 C CA . ASN B 1 287 ? -16.42800 12.14000 113.70800 1.000 161.51461 312 ASN B CA 1
ATOM 5382 C C . ASN B 1 287 ? -16.53000 13.59600 113.27300 1.000 153.36717 312 ASN B C 1
ATOM 5383 O O . ASN B 1 287 ? -16.30000 14.51400 114.06400 1.000 147.25646 312 ASN B O 1
ATOM 5388 N N . GLY B 1 288 ? -16.87300 13.81100 112.00600 1.000 121.38267 313 GLY B N 1
ATOM 5389 C CA . GLY B 1 288 ? -17.09300 15.15200 111.50300 1.000 114.25303 313 GLY B CA 1
ATOM 5390 C C . GLY B 1 288 ? -18.56500 15.47900 111.37600 1.000 110.47048 313 GLY B C 1
ATOM 5391 O O . GLY B 1 288 ? -19.22300 15.04000 110.42700 1.000 108.79682 313 GLY B O 1
ATOM 5392 N N . THR B 1 289 ? -19.09500 16.25000 112.32500 1.000 104.17427 314 THR B N 1
ATOM 5393 C CA . THR B 1 289 ? -20.51600 16.58200 112.34800 1.000 102.64425 314 THR B CA 1
ATOM 5394 C C . THR B 1 289 ? -20.80100 17.95100 111.74100 1.000 88.88849 314 THR B C 1
ATOM 5395 O O . THR B 1 289 ? -21.56400 18.05600 110.77700 1.000 83.37684 314 THR B O 1
ATOM 5399 N N . ASP B 1 290 ? -20.19400 19.00500 112.28100 1.000 79.34101 315 ASP B N 1
ATOM 5400 C CA . ASP B 1 290 ? -20.52800 20.34000 111.81400 1.000 83.49628 315 ASP B CA 1
ATOM 5401 C C . ASP B 1 290 ? -19.81800 20.65300 110.49800 1.000 83.63613 315 ASP B C 1
ATOM 5402 O O . ASP B 1 290 ? -18.98100 19.89000 110.00800 1.000 83.06856 315 ASP B O 1
ATOM 5407 N N . ALA B 1 291 ? -20.17200 21.80500 109.92300 1.000 77.80795 316 ALA B N 1
ATOM 5408 C CA . ALA B 1 291 ? -19.62900 22.19400 108.62800 1.000 76.36752 316 ALA B CA 1
ATOM 5409 C C . ALA B 1 291 ? -18.18300 22.66800 108.71200 1.000 65.76051 316 ALA B C 1
ATOM 5410 O O . ALA B 1 291 ? -17.46400 22.58800 107.71200 1.000 67.59542 316 ALA B O 1
ATOM 5412 N N . LYS B 1 292 ? -17.74200 23.16300 109.87000 1.000 66.52749 317 LYS B N 1
ATOM 5413 C CA . LYS B 1 292 ? -16.36700 23.64100 109.98700 1.000 63.35734 317 LYS B CA 1
ATOM 5414 C C . LYS B 1 292 ? -15.37100 22.48800 109.93400 1.000 63.22301 317 LYS B C 1
ATOM 5415 O O . LYS B 1 292 ? -14.30100 22.61400 109.32700 1.000 57.99394 317 LYS B O 1
ATOM 5421 N N . VAL B 1 293 ? -15.69700 21.36100 110.57200 1.000 61.53292 318 VAL B N 1
ATOM 5422 C CA . VAL B 1 293 ? -14.87400 20.16600 110.42000 1.000 58.06532 318 VAL B CA 1
ATOM 5423 C C . VAL B 1 293 ? -14.95400 19.65100 108.99100 1.000 49.96544 318 VAL B C 1
ATOM 5424 O O . VAL B 1 293 ? -13.94200 19.25300 108.40000 1.000 52.77064 318 VAL B O 1
ATOM 5428 N N . LYS B 1 294 ? -16.15400 19.65600 108.40800 1.000 54.01148 319 LYS B N 1
ATOM 5429 C CA . LYS B 1 294 ? -16.32000 19.12200 107.06200 1.000 55.35100 319 LYS B CA 1
ATOM 5430 C C . LYS B 1 294 ? -15.50200 19.91900 106.05400 1.000 55.56730 319 LYS B C 1
ATOM 5431 O O . LYS B 1 294 ? -14.88100 19.34300 105.15500 1.000 52.55896 319 LYS B O 1
ATOM 5437 N N . LEU B 1 295 ? -15.45500 21.24500 106.21600 1.000 50.57953 320 LEU B N 1
ATOM 5438 C CA . LEU B 1 295 ? -14.69500 22.08800 105.29700 1.000 41.75339 320 LEU B CA 1
ATOM 5439 C C . LEU B 1 295 ? -13.20600 21.75800 105.33800 1.000 46.99584 320 LEU B C 1
ATOM 5440 O O . LEU B 1 295 ? -12.54500 21.70900 104.29300 1.000 41.22333 320 LEU B O 1
ATOM 5445 N N . ILE B 1 296 ? -12.66000 21.52700 106.53500 1.000 42.74074 321 ILE B N 1
ATOM 5446 C CA . ILE B 1 296 ? -11.24900 21.16700 106.65500 1.000 37.66089 321 ILE B CA 1
ATOM 5447 C C . ILE B 1 296 ? -10.97500 19.83500 105.96500 1.000 37.84033 321 ILE B C 1
ATOM 5448 O O . ILE B 1 296 ? -9.96200 19.67300 105.27400 1.000 39.39620 321 ILE B O 1
ATOM 5453 N N . LYS B 1 297 ? -11.86900 18.85900 106.14100 1.000 38.91489 322 LYS B N 1
ATOM 5454 C CA . LYS B 1 297 ? -11.68100 17.56700 105.48800 1.000 40.88584 322 LYS B CA 1
ATOM 5455 C C . LYS B 1 297 ? -11.80100 17.68100 103.97200 1.000 34.97189 322 LYS B C 1
ATOM 5456 O O . LYS B 1 297 ? -11.09200 16.98300 103.23700 1.000 30.40000 322 LYS B O 1
ATOM 5462 N N . GLN B 1 298 ? -12.69400 18.54600 103.48200 1.000 66.31516 323 GLN B N 1
ATOM 5463 C CA . GLN B 1 298 ? -12.74900 18.81300 102.04700 1.000 62.07029 323 GLN B CA 1
ATOM 5464 C C . GLN B 1 298 ? -11.45400 19.44300 101.55200 1.000 60.73594 323 GLN B C 1
ATOM 5465 O O . GLN B 1 298 ? -10.96100 19.09800 100.47100 1.000 62.91021 323 GLN B O 1
ATOM 5471 N N . GLU B 1 299 ? -10.89000 20.37700 102.32200 1.000 30.52421 324 GLU B N 1
ATOM 5472 C CA . GLU B 1 299 ? -9.62600 20.98000 101.91700 1.000 25.89081 324 GLU B CA 1
ATOM 5473 C C . GLU B 1 299 ? -8.49100 19.96500 101.97900 1.000 33.20609 324 GLU B C 1
ATOM 5474 O O . GLU B 1 299 ? -7.62000 19.94700 101.10200 1.000 32.54221 324 GLU B O 1
ATOM 5480 N N . LEU B 1 300 ? -8.49200 19.10500 103.00100 1.000 43.87974 325 LEU B N 1
ATOM 5481 C CA . LEU B 1 300 ? -7.48500 18.05200 103.08100 1.000 34.88779 325 LEU B CA 1
ATOM 5482 C C . LEU B 1 300 ? -7.59000 17.10100 101.89700 1.000 41.75296 325 LEU B C 1
ATOM 5483 O O . LEU B 1 300 ? -6.57100 16.64800 101.36400 1.000 44.77670 325 LEU B O 1
ATOM 5488 N N . ASP B 1 301 ? -8.81500 16.77900 101.47500 1.000 43.84698 326 ASP B N 1
ATOM 5489 C CA . ASP B 1 301 ? -8.97800 15.95500 100.28300 1.000 41.02696 326 ASP B CA 1
ATOM 5490 C C . ASP B 1 301 ? -8.51100 16.68600 99.03100 1.000 40.35061 326 ASP B C 1
ATOM 5491 O O . ASP B 1 301 ? -7.96900 16.05400 98.11700 1.000 40.27168 326 ASP B O 1
ATOM 5496 N N . LYS B 1 302 ? -8.70900 18.00700 98.96700 1.000 41.99240 327 LYS B N 1
ATOM 5497 C CA . LYS B 1 302 ? -8.13400 18.77900 97.86800 1.000 39.15779 327 LYS B CA 1
ATOM 5498 C C . LYS B 1 302 ? -6.61900 18.65700 97.85700 1.000 42.28910 327 LYS B C 1
ATOM 5499 O O . LYS B 1 302 ? -6.00300 18.52900 96.79200 1.000 41.50262 327 LYS B O 1
ATOM 5505 N N . TYR B 1 303 ? -6.00400 18.70900 99.04000 1.000 41.69499 328 TYR B N 1
ATOM 5506 C CA . TYR B 1 303 ? -4.55300 18.61400 99.14600 1.000 33.63794 328 TYR B CA 1
ATOM 5507 C C . TYR B 1 303 ? -4.05500 17.26300 98.64800 1.000 39.67857 328 TYR B C 1
ATOM 5508 O O . TYR B 1 303 ? -3.14200 17.19200 97.81500 1.000 36.46058 328 TYR B O 1
ATOM 5517 N N . LYS B 1 304 ? -4.66000 16.17700 99.13300 1.000 44.17630 329 LYS B N 1
ATOM 5518 C CA . LYS B 1 304 ? -4.21700 14.84300 98.74000 1.000 39.30922 329 LYS B CA 1
ATOM 5519 C C . LYS B 1 304 ? -4.42800 14.60500 97.25100 1.000 38.63578 329 LYS B C 1
ATOM 5520 O O . LYS B 1 304 ? -3.59600 13.96900 96.59200 1.000 42.18425 329 LYS B O 1
ATOM 5526 N N . ASN B 1 305 ? -5.54100 15.09800 96.70400 1.000 45.96562 330 ASN B N 1
ATOM 5527 C CA . ASN B 1 305 ? -5.81600 14.89700 95.28500 1.000 47.80926 330 ASN B CA 1
ATOM 5528 C C . ASN B 1 305 ? -4.76600 15.57400 94.41400 1.000 49.17397 330 ASN B C 1
ATOM 5529 O O . ASN B 1 305 ? -4.33700 15.01200 93.40000 1.000 48.44134 330 ASN B O 1
ATOM 5534 N N . ALA B 1 306 ? -4.34100 16.78200 94.79200 1.000 39.42096 331 ALA B N 1
ATOM 5535 C CA . ALA B 1 306 ? -3.35300 17.50200 93.99500 1.000 33.35297 331 ALA B CA 1
ATOM 5536 C C . ALA B 1 306 ? -2.02900 16.74800 93.93300 1.000 36.04901 331 ALA B C 1
ATOM 5537 O O . ALA B 1 306 ? -1.40100 16.66900 92.87000 1.000 32.31680 331 ALA B O 1
ATOM 5539 N N . VAL B 1 307 ? -1.58700 16.18600 95.06100 1.000 30.70939 332 VAL B N 1
ATOM 5540 C CA . VAL B 1 307 ? -0.34100 15.42300 95.07000 1.000 33.41487 332 VAL B CA 1
ATOM 5541 C C . VAL B 1 307 ? -0.45600 14.21000 94.15800 1.000 41.23848 332 VAL B C 1
ATOM 5542 O O . VAL B 1 307 ? 0.43700 13.93000 93.34800 1.000 42.78299 332 VAL B O 1
ATOM 5546 N N . THR B 1 308 ? -1.56400 13.47500 94.26900 1.000 39.44941 333 THR B N 1
ATOM 5547 C CA . THR B 1 308 ? -1.74500 12.28900 93.43900 1.000 42.55321 333 THR B CA 1
ATOM 5548 C C . THR B 1 308 ? -1.92400 12.66400 91.97200 1.000 42.84655 333 THR B C 1
ATOM 5549 O O . THR B 1 308 ? -1.45600 11.94600 91.07900 1.000 45.15127 333 THR B O 1
ATOM 5553 N N . ASP B 1 309 ? -2.59500 13.78700 91.70200 1.000 47.19058 334 ASP B N 1
ATOM 5554 C CA . ASP B 1 309 ? -2.72500 14.25500 90.32600 1.000 46.41970 334 ASP B CA 1
ATOM 5555 C C . ASP B 1 309 ? -1.36600 14.62300 89.74300 1.000 46.41831 334 ASP B C 1
ATOM 5556 O O . ASP B 1 309 ? -1.06300 14.28800 88.59200 1.000 42.44410 334 ASP B O 1
ATOM 5561 N N . LEU B 1 310 ? -0.53300 15.31600 90.52500 1.000 44.57583 335 LEU B N 1
ATOM 5562 C CA . LEU B 1 310 ? 0.81400 15.63700 90.06600 1.000 40.43215 335 LEU B CA 1
ATOM 5563 C C . LEU B 1 310 ? 1.66400 14.38100 89.92600 1.000 44.87060 335 LEU B C 1
ATOM 5564 O O . LEU B 1 310 ? 2.46100 14.26900 88.98700 1.000 45.85067 335 LEU B O 1
ATOM 5569 N N . GLN B 1 311 ? 1.51400 13.42900 90.85000 1.000 41.22093 336 GLN B N 1
ATOM 5570 C CA . GLN B 1 311 ? 2.20600 12.15300 90.70300 1.000 37.42789 336 GLN B CA 1
ATOM 5571 C C . GLN B 1 311 ? 1.80800 11.46800 89.40300 1.000 43.61851 336 GLN B C 1
ATOM 5572 O O . GLN B 1 311 ? 2.66900 11.06500 88.61400 1.000 45.84571 336 GLN B O 1
ATOM 5578 N N . LEU B 1 312 ? 0.50100 11.36500 89.14400 1.000 55.06690 337 LEU B N 1
ATOM 5579 C CA . LEU B 1 312 ? 0.03700 10.74700 87.90500 1.000 63.76425 337 LEU B CA 1
ATOM 5580 C C . LEU B 1 312 ? 0.50900 11.53100 86.68800 1.000 63.47648 337 LEU B C 1
ATOM 5581 O O . LEU B 1 312 ? 0.84400 10.94300 85.65200 1.000 65.55752 337 LEU B O 1
ATOM 5586 N N . LEU B 1 313 ? 0.53800 12.86100 86.79400 1.000 55.59328 338 LEU B N 1
ATOM 5587 C CA . LEU B 1 313 ? 0.95500 13.69000 85.66900 1.000 52.33551 338 LEU B CA 1
ATOM 5588 C C . LEU B 1 313 ? 2.39200 13.39000 85.25900 1.000 58.99742 338 LEU B C 1
ATOM 5589 O O . LEU B 1 313 ? 2.69900 13.30000 84.06500 1.000 61.17172 338 LEU B O 1
ATOM 5594 N N . MET B 1 314 ? 3.28700 13.22200 86.23600 1.000 63.35959 339 MET B N 1
ATOM 5595 C CA . MET B 1 314 ? 4.69200 12.99600 85.91300 1.000 63.67365 339 MET B CA 1
ATOM 5596 C C . MET B 1 314 ? 4.93400 11.60600 85.34100 1.000 68.29798 339 MET B C 1
ATOM 5597 O O . MET B 1 314 ? 5.84700 11.42700 84.52800 1.000 72.13746 339 MET B O 1
ATOM 5602 N N . GLN B 1 315 ? 4.13700 10.61500 85.74300 1.000 85.82232 340 GLN B N 1
ATOM 5603 C CA . GLN B 1 315 ? 4.26200 9.27200 85.18500 1.000 87.18645 340 GLN B CA 1
ATOM 5604 C C . GLN B 1 315 ? 3.75000 9.17000 83.75500 1.000 85.28154 340 GLN B C 1
ATOM 5605 O O . GLN B 1 315 ? 3.76800 8.07000 83.19200 1.000 85.71095 340 GLN B O 1
ATOM 5611 N N . SER B 1 316 ? 3.29600 10.27100 83.15800 1.000 64.57322 341 SER B N 1
ATOM 5612 C CA . SER B 1 316 ? 2.76600 10.24900 81.80600 1.000 64.58744 341 SER B CA 1
ATOM 5613 C C . SER B 1 316 ? 3.41500 11.27300 80.88600 1.000 70.25165 341 SER B C 1
ATOM 5614 O O . SER B 1 316 ? 2.97400 11.41400 79.74000 1.000 74.54295 341 SER B O 1
ATOM 5617 N N . THR B 1 317 ? 4.43600 11.98600 81.34500 1.000 112.14466 342 THR B N 1
ATOM 5618 C CA . THR B 1 317 ? 5.05400 13.02100 80.52000 1.000 115.93695 342 THR B CA 1
ATOM 5619 C C . THR B 1 317 ? 5.76800 12.39200 79.32800 1.000 119.85131 342 THR B C 1
ATOM 5620 O O . THR B 1 317 ? 6.48300 11.39600 79.49300 1.000 119.77379 342 THR B O 1
ATOM 5624 N N . PRO B 1 318 ? 5.60000 12.93400 78.12100 1.000 133.56558 343 PRO B N 1
ATOM 5625 C CA . PRO B 1 318 ? 6.43000 12.48800 76.99400 1.000 137.20776 343 PRO B CA 1
ATOM 5626 C C . PRO B 1 318 ? 7.85800 12.99700 77.12200 1.000 136.11753 343 PRO B C 1
ATOM 5627 O O . PRO B 1 318 ? 8.18300 13.71400 78.07300 1.000 136.43283 343 PRO B O 1
ATOM 5631 N N . ALA B 1 319 ? 8.71700 12.63500 76.17700 1.000 114.47401 344 ALA B N 1
ATOM 5632 C CA . ALA B 1 319 ? 10.11600 13.03000 76.21300 1.000 112.32873 344 ALA B CA 1
ATOM 5633 C C . ALA B 1 319 ? 10.34800 14.28500 75.37800 1.000 111.33648 344 ALA B C 1
ATOM 5634 O O . ALA B 1 319 ? 9.58700 14.60500 74.46100 1.000 109.14215 344 ALA B O 1
ATOM 5636 N N . THR B 1 320 ? 11.41900 14.99700 75.71300 1.000 121.36836 345 THR B N 1
ATOM 5637 C CA . THR B 1 320 ? 11.85700 16.16800 74.97200 1.000 124.22610 345 THR B CA 1
ATOM 5638 C C . THR B 1 320 ? 13.18900 15.87900 74.29200 1.000 124.88386 345 THR B C 1
ATOM 5639 O O . THR B 1 320 ? 13.94300 14.99100 74.70100 1.000 118.10059 345 THR B O 1
ATOM 5643 N N . GLY B 1 321 ? 13.46800 16.63700 73.23100 1.000 110.22276 346 GLY B N 1
ATOM 5644 C CA . GLY B 1 321 ? 14.70500 16.50100 72.49600 1.000 103.97574 346 GLY B CA 1
ATOM 5645 C C . GLY B 1 321 ? 15.75000 17.51400 72.94100 1.000 106.35837 346 GLY B C 1
ATOM 5646 O O . GLY B 1 321 ? 15.46700 18.46700 73.66200 1.000 104.91315 346 GLY B O 1
ATOM 5647 N N . SER B 1 322 ? 16.98700 17.28200 72.49000 1.000 147.61978 347 SER B N 1
ATOM 5648 C CA . SER B 1 322 ? 18.06900 18.21800 72.77800 1.000 148.91298 347 SER B CA 1
ATOM 5649 C C . SER B 1 322 ? 17.80800 19.59000 72.17200 1.000 145.16052 347 SER B C 1
ATOM 5650 O O . SER B 1 322 ? 18.38500 20.58200 72.63300 1.000 136.31684 347 SER B O 1
ATOM 5653 N N . GLY B 1 323 ? 16.96100 19.66500 71.14800 1.000 100.59459 348 GLY B N 1
ATOM 5654 C CA . GLY B 1 323 ? 16.52500 20.91100 70.56300 1.000 94.36311 348 GLY B CA 1
ATOM 5655 C C . GLY B 1 323 ? 15.30600 21.52700 71.20400 1.000 85.24228 348 GLY B C 1
ATOM 5656 O O . GLY B 1 323 ? 14.85200 22.58400 70.75500 1.000 84.14354 348 GLY B O 1
ATOM 5657 N N . SER B 1 324 ? 14.75100 20.89900 72.23800 1.000 61.19585 349 SER B N 1
ATOM 5658 C CA . SER B 1 324 ? 13.63200 21.49100 72.95700 1.000 60.54591 349 SER B CA 1
ATOM 5659 C C . SER B 1 324 ? 14.10800 22.67500 73.78700 1.000 45.77978 349 SER B C 1
ATOM 5660 O O . SER B 1 324 ? 15.21600 22.66600 74.33200 1.000 44.59071 349 SER B O 1
ATOM 5663 N N . ALA B 1 325 ? 13.26200 23.70200 73.88100 1.000 40.08688 350 ALA B N 1
ATOM 5664 C CA . ALA B 1 325 ? 13.63200 24.90100 74.62300 1.000 44.85126 350 ALA B CA 1
ATOM 5665 C C . ALA B 1 325 ? 13.81300 24.63300 76.11200 1.000 43.45780 350 ALA B C 1
ATOM 5666 O O . ALA B 1 325 ? 14.46500 25.43000 76.79700 1.000 36.46801 350 ALA B O 1
ATOM 5668 N N . ILE B 1 326 ? 13.27100 23.52700 76.62100 1.000 46.20927 351 ILE B N 1
ATOM 5669 C CA . ILE B 1 326 ? 13.31700 23.23000 78.04800 1.000 36.70596 351 ILE B CA 1
ATOM 5670 C C . ILE B 1 326 ? 14.26800 22.07300 78.30700 1.000 32.59256 351 ILE B C 1
ATOM 5671 O O . ILE B 1 326 ? 14.13000 21.35600 79.30300 1.000 34.06113 351 ILE B O 1
ATOM 5676 N N . ALA B 1 327 ? 15.23600 21.87500 77.41300 1.000 32.89659 352 ALA B N 1
ATOM 5677 C CA . ALA B 1 327 ? 16.21500 20.81500 77.63100 1.000 38.49421 352 ALA B CA 1
ATOM 5678 C C . ALA B 1 327 ? 17.04100 21.07800 78.88500 1.000 37.53387 352 ALA B C 1
ATOM 5679 O O . ALA B 1 327 ? 17.35100 20.14700 79.63700 1.000 39.43936 352 ALA B O 1
ATOM 5681 N N . SER B 1 328 ? 17.40600 22.34100 79.12500 1.000 37.48011 353 SER B N 1
ATOM 5682 C CA . SER B 1 328 ? 18.19400 22.67600 80.30900 1.000 38.91249 353 SER B CA 1
ATOM 5683 C C . SER B 1 328 ? 17.45200 22.31300 81.58800 1.000 33.59947 353 SER B C 1
ATOM 5684 O O . SER B 1 328 ? 18.01000 21.66300 82.48100 1.000 27.69839 353 SER B O 1
ATOM 5687 N N . GLY B 1 329 ? 16.18700 22.72300 81.69300 1.000 27.77587 354 GLY B N 1
ATOM 5688 C CA . GLY B 1 329 ? 15.40900 22.39200 82.87500 1.000 23.45616 354 GLY B CA 1
ATOM 5689 C C . GLY B 1 329 ? 15.19200 20.90000 83.03300 1.000 23.67580 354 GLY B C 1
ATOM 5690 O O . GLY B 1 329 ? 15.31800 20.35900 84.13500 1.000 21.03546 354 GLY B O 1
ATOM 5691 N N . VAL B 1 330 ? 14.87200 20.21500 81.93200 1.000 30.39718 355 VAL B N 1
ATOM 5692 C CA . VAL B 1 330 ? 14.63500 18.77400 81.98500 1.000 31.11944 355 VAL B CA 1
ATOM 5693 C C . VAL B 1 330 ? 15.88800 18.04700 82.45400 1.000 32.27829 355 VAL B C 1
ATOM 5694 O O . VAL B 1 330 ? 15.81800 17.11400 83.26500 1.000 32.05843 355 VAL B O 1
ATOM 5698 N N . ALA B 1 331 ? 17.05500 18.47200 81.96700 1.000 31.40351 356 ALA B N 1
ATOM 5699 C CA . ALA B 1 331 ? 18.30600 17.88000 82.42900 1.000 37.14505 356 ALA B CA 1
ATOM 5700 C C . ALA B 1 331 ? 18.49600 18.09100 83.92600 1.000 30.47910 356 ALA B C 1
ATOM 5701 O O . ALA B 1 331 ? 18.93300 17.17900 84.63600 1.000 40.28412 356 ALA B O 1
ATOM 5703 N N . VAL B 1 332 ? 18.17000 19.28400 84.42700 1.000 25.06643 357 VAL B N 1
ATOM 5704 C CA . VAL B 1 332 ? 18.26400 19.52100 85.86500 1.000 29.72531 357 VAL B CA 1
ATOM 5705 C C . VAL B 1 332 ? 17.27900 18.63600 86.61900 1.000 30.79633 357 VAL B C 1
ATOM 5706 O O . VAL B 1 332 ? 17.61400 18.07100 87.66700 1.000 26.07249 357 VAL B O 1
ATOM 5710 N N . CYS B 1 333 ? 16.05300 18.49200 86.10100 1.000 35.56707 358 CYS B N 1
ATOM 5711 C CA A CYS B 1 333 ? 15.06300 17.63900 86.76200 0.630 33.93914 358 CYS B CA 1
ATOM 5712 C CA B CYS B 1 333 ? 15.07600 17.64600 86.77200 0.370 35.35927 358 CYS B CA 1
ATOM 5713 C C . CYS B 1 333 ? 15.61100 16.23300 86.96100 1.000 30.68492 358 CYS B C 1
ATOM 5714 O O . CYS B 1 333 ? 15.52200 15.66400 88.05500 1.000 33.10358 358 CYS B O 1
ATOM 5719 N N . LYS B 1 334 ? 16.17500 15.65400 85.89900 1.000 31.47579 359 LYS B N 1
ATOM 5720 C CA . LYS B 1 334 ? 16.70400 14.29900 85.98400 1.000 34.02220 359 LYS B CA 1
ATOM 5721 C C . LYS B 1 334 ? 17.84400 14.20700 86.98500 1.000 29.33826 359 LYS B C 1
ATOM 5722 O O . LYS B 1 334 ? 18.00200 13.17900 87.64900 1.000 35.80892 359 LYS B O 1
ATOM 5728 N N . VAL B 1 335 ? 18.63700 15.27300 87.11700 1.000 18.63790 360 VAL B N 1
ATOM 5729 C CA . VAL B 1 335 ? 19.68600 15.29700 88.13200 1.000 22.57491 360 VAL B CA 1
ATOM 5730 C C . VAL B 1 335 ? 19.08100 15.23800 89.52900 1.000 24.91534 360 VAL B C 1
ATOM 5731 O O . VAL B 1 335 ? 19.65000 14.62000 90.43800 1.000 27.07080 360 VAL B O 1
ATOM 5735 N N . LEU B 1 336 ? 17.91700 15.86100 89.72400 1.000 20.57922 361 LEU B N 1
ATOM 5736 C CA . LEU B 1 336 ? 17.26100 15.80300 91.02400 1.000 21.79978 361 LEU B CA 1
ATOM 5737 C C . LEU B 1 336 ? 16.82600 14.39000 91.38700 1.000 28.86304 361 LEU B C 1
ATOM 5738 O O . LEU B 1 336 ? 16.54600 14.12100 92.56100 1.000 26.43987 361 LEU B O 1
ATOM 5743 N N . HIS B 1 337 ? 16.75000 13.48600 90.41100 1.000 29.40117 362 HIS B N 1
ATOM 5744 C CA . HIS B 1 337 ? 16.40200 12.09700 90.67500 1.000 25.37121 362 HIS B CA 1
ATOM 5745 C C . HIS B 1 337 ? 17.60700 11.25500 91.07900 1.000 28.98047 362 HIS B C 1
ATOM 5746 O O . HIS B 1 337 ? 17.44700 10.05600 91.33400 1.000 26.77841 362 HIS B O 1
ATOM 5753 N N . LEU B 1 338 ? 18.80100 11.84300 91.13300 1.000 36.94819 363 LEU B N 1
ATOM 5754 C CA . LEU B 1 338 ? 19.97100 11.13300 91.62300 1.000 36.48626 363 LEU B CA 1
ATOM 5755 C C . LEU B 1 338 ? 19.86100 10.91300 93.13400 1.000 39.03871 363 LEU B C 1
ATOM 5756 O O . LEU B 1 338 ? 19.01800 11.50100 93.81700 1.000 38.69592 363 LEU B O 1
ATOM 5761 N N . GLU B 1 339 ? 20.71500 10.03100 93.65600 1.000 47.30434 364 GLU B N 1
ATOM 5762 C CA . GLU B 1 339 ? 20.64500 9.62600 95.07900 1.000 39.65425 364 GLU B CA 1
ATOM 5763 C C . GLU B 1 339 ? 20.84200 10.76500 96.05200 1.000 45.68239 364 GLU B C 1
ATOM 5764 O O . GLU B 1 339 ? 21.84400 11.46200 95.96600 1.000 48.06386 364 GLU B O 1
ATOM 5770 N N . GLY B 1 340 ? 19.88200 10.91600 96.94200 1.000 57.13123 365 GLY B N 1
ATOM 5771 C CA . GLY B 1 340 ? 20.01000 11.86200 98.03100 1.000 49.76775 365 GLY B CA 1
ATOM 5772 C C . GLY B 1 340 ? 19.97000 13.32200 97.64800 1.000 46.22436 365 GLY B C 1
ATOM 5773 O O . GLY B 1 340 ? 20.27500 14.16900 98.49400 1.000 40.57693 365 GLY B O 1
ATOM 5774 N N . GLU B 1 341 ? 19.60500 13.65000 96.40500 1.000 52.46679 366 GLU B N 1
ATOM 5775 C CA . GLU B 1 341 ? 19.55300 15.05300 96.00100 1.000 51.05843 366 GLU B CA 1
ATOM 5776 C C . GLU B 1 341 ? 18.36800 15.77000 96.63400 1.000 38.96890 366 GLU B C 1
ATOM 5777 O O . GLU B 1 341 ? 18.48900 16.92600 97.05600 1.000 47.37180 366 GLU B O 1
ATOM 5783 N N . VAL B 1 342 ? 17.21300 15.10900 96.70400 1.000 19.84457 367 VAL B N 1
ATOM 5784 C CA . VAL B 1 342 ? 16.06600 15.71800 97.36900 1.000 26.06232 367 VAL B CA 1
ATOM 5785 C C . VAL B 1 342 ? 16.36700 15.94000 98.84500 1.000 28.22768 367 VAL B C 1
ATOM 5786 O O . VAL B 1 342 ? 16.05300 16.99700 99.40700 1.000 28.95384 367 VAL B O 1
ATOM 5790 N N . ASN B 1 343 ? 16.98500 14.95100 99.49400 1.000 40.74148 368 ASN B N 1
ATOM 5791 C CA . ASN B 1 343 ? 17.35800 15.10700 100.89700 1.000 40.26559 368 ASN B CA 1
ATOM 5792 C C . ASN B 1 343 ? 18.35900 16.23800 101.08300 1.000 36.62853 368 ASN B C 1
ATOM 5793 O O . ASN B 1 343 ? 18.28400 16.98500 102.06600 1.000 32.89767 368 ASN B O 1
ATOM 5798 N N . LYS B 1 344 ? 19.30700 16.37200 100.15100 1.000 38.61457 369 LYS B N 1
ATOM 5799 C CA . LYS B 1 344 ? 20.26900 17.46700 100.21900 1.000 37.80907 369 LYS B CA 1
ATOM 5800 C C . LYS B 1 344 ? 19.56600 18.81400 100.16500 1.000 36.32859 369 LYS B C 1
ATOM 5801 O O . LYS B 1 344 ? 19.91000 19.73600 100.91600 1.000 31.10002 369 LYS B O 1
ATOM 5807 N N . ILE B 1 345 ? 18.57700 18.94200 99.28000 1.000 23.26014 370 ILE B N 1
ATOM 5808 C CA . ILE B 1 345 ? 17.82100 20.18300 99.16300 1.000 23.31050 370 ILE B CA 1
ATOM 5809 C C . ILE B 1 345 ? 16.93100 20.38500 100.38200 1.000 20.09267 370 ILE B C 1
ATOM 5810 O O . ILE B 1 345 ? 16.76800 21.51000 100.86800 1.000 18.54917 370 ILE B O 1
ATOM 5815 N N . LYS B 1 346 ? 16.34300 19.30300 100.89600 1.000 14.89405 371 LYS B N 1
ATOM 5816 C CA . LYS B 1 346 ? 15.46400 19.41400 102.05700 1.000 19.20538 371 LYS B CA 1
ATOM 5817 C C . LYS B 1 346 ? 16.21900 19.92600 103.27900 1.000 16.12910 371 LYS B C 1
ATOM 5818 O O . LYS B 1 346 ? 15.73800 20.81200 103.99500 1.000 23.51138 371 LYS B O 1
ATOM 5824 N N . SER B 1 347 ? 17.40900 19.37700 103.53400 1.000 35.81545 372 SER B N 1
ATOM 5825 C CA . SER B 1 347 ? 18.20900 19.83400 104.66700 1.000 36.94309 372 SER B CA 1
ATOM 5826 C C . SER B 1 347 ? 18.61200 21.29300 104.50500 1.000 43.09659 372 SER B C 1
ATOM 5827 O O . SER B 1 347 ? 18.57000 22.06900 105.46800 1.000 41.86781 372 SER B O 1
ATOM 5830 N N . ALA B 1 348 ? 19.00600 21.68400 103.29000 1.000 33.33573 373 ALA B N 1
ATOM 5831 C CA . ALA B 1 348 ? 19.44300 23.05500 103.05000 1.000 30.77269 373 ALA B CA 1
ATOM 5832 C C . ALA B 1 348 ? 18.31400 24.06000 103.25800 1.000 34.56511 373 ALA B C 1
ATOM 5833 O O . ALA B 1 348 ? 18.57600 25.22000 103.59700 1.000 35.71221 373 ALA B O 1
ATOM 5835 N N . LEU B 1 349 ? 17.06300 23.63900 103.06400 1.000 16.13167 374 LEU B N 1
ATOM 5836 C CA . LEU B 1 349 ? 15.90600 24.51300 103.19700 1.000 22.90021 374 LEU B CA 1
ATOM 5837 C C . LEU B 1 349 ? 15.19100 24.32800 104.52800 1.000 30.87680 374 LEU B C 1
ATOM 5838 O O . LEU B 1 349 ? 14.04500 24.76700 104.67700 1.000 30.01871 374 LEU B O 1
ATOM 5843 N N . LEU B 1 350 ? 15.83800 23.67400 105.49300 1.000 36.75824 375 LEU B N 1
ATOM 5844 C CA . LEU B 1 350 ? 15.19400 23.43500 106.77900 1.000 43.42299 375 LEU B CA 1
ATOM 5845 C C . LEU B 1 350 ? 14.92100 24.74200 107.51400 1.000 38.45662 375 LEU B C 1
ATOM 5846 O O . LEU B 1 350 ? 13.79200 24.99700 107.95000 1.000 41.24998 375 LEU B O 1
ATOM 5851 N N . SER B 1 351 ? 15.93900 25.58900 107.65200 1.000 33.99812 376 SER B N 1
ATOM 5852 C CA . SER B 1 351 ? 15.82500 26.84200 108.38700 1.000 31.08299 376 SER B CA 1
ATOM 5853 C C . SER B 1 351 ? 15.81700 28.06000 107.47400 1.000 36.90258 376 SER B C 1
ATOM 5854 O O . SER B 1 351 ? 15.90700 29.19000 107.96500 1.000 41.16715 376 SER B O 1
ATOM 5857 N N . THR B 1 352 ? 15.77700 27.87100 106.17000 1.000 42.67678 377 THR B N 1
ATOM 5858 C CA . THR B 1 352 ? 15.70000 29.04600 105.29000 1.000 34.73070 377 THR B CA 1
ATOM 5859 C C . THR B 1 352 ? 14.78200 28.74400 104.12400 1.000 38.40758 377 THR B C 1
ATOM 5860 O O . THR B 1 352 ? 14.54400 27.58500 103.85200 1.000 44.24623 377 THR B O 1
ATOM 5864 N N . ASN B 1 353 ? 14.35300 29.78500 103.44900 1.000 39.54638 378 ASN B N 1
ATOM 5865 C CA . ASN B 1 353 ? 13.48600 29.69600 102.28300 1.000 29.81560 378 ASN B CA 1
ATOM 5866 C C . ASN B 1 353 ? 14.25300 29.61600 100.96900 1.000 34.10441 378 ASN B C 1
ATOM 5867 O O . ASN B 1 353 ? 13.63200 29.38700 99.92600 1.000 35.54819 378 ASN B O 1
ATOM 5872 N N . LYS B 1 354 ? 15.57200 29.81700 100.98300 1.000 24.46690 379 LYS B N 1
ATOM 5873 C CA . LYS B 1 354 ? 16.35300 29.84800 99.75000 1.000 22.70017 379 LYS B CA 1
ATOM 5874 C C . LYS B 1 354 ? 17.80600 29.51400 100.06100 1.000 31.33108 379 LYS B C 1
ATOM 5875 O O . LYS B 1 354 ? 18.37400 30.05000 101.01700 1.000 31.58532 379 LYS B O 1
ATOM 5881 N N . ALA B 1 355 ? 18.40700 28.64500 99.24900 1.000 26.33036 380 ALA B N 1
ATOM 5882 C CA . ALA B 1 355 ? 19.77500 28.21300 99.49000 1.000 23.05892 380 ALA B CA 1
ATOM 5883 C C . ALA B 1 355 ? 20.43000 27.79000 98.18200 1.000 23.45150 380 ALA B C 1
ATOM 5884 O O . ALA B 1 355 ? 19.76100 27.41000 97.21800 1.000 24.21068 380 ALA B O 1
ATOM 5886 N N . VAL B 1 356 ? 21.75900 27.85700 98.16800 1.000 26.85816 381 VAL B N 1
ATOM 5887 C CA . VAL B 1 356 ? 22.56100 27.30800 97.08000 1.000 31.09803 381 VAL B CA 1
ATOM 5888 C C . VAL B 1 356 ? 22.97200 25.89300 97.46000 1.000 29.96390 381 VAL B C 1
ATOM 5889 O O . VAL B 1 356 ? 23.54000 25.66900 98.53500 1.000 22.32284 381 VAL B O 1
ATOM 5893 N N . VAL B 1 357 ? 22.68000 24.93600 96.58600 1.000 36.50789 382 VAL B N 1
ATOM 5894 C CA . VAL B 1 357 ? 22.97700 23.53000 96.82500 1.000 31.94283 382 VAL B CA 1
ATOM 5895 C C . VAL B 1 357 ? 23.87600 23.02800 95.70800 1.000 37.77100 382 VAL B C 1
ATOM 5896 O O . VAL B 1 357 ? 23.60100 23.26400 94.52600 1.000 41.56349 382 VAL B O 1
ATOM 5900 N N . SER B 1 358 ? 24.95300 22.34800 96.08400 1.000 38.13711 383 SER B N 1
ATOM 5901 C CA . SER B 1 358 ? 25.84900 21.72300 95.12300 1.000 39.82365 383 SER B CA 1
ATOM 5902 C C . SER B 1 358 ? 25.39300 20.28600 94.90200 1.000 34.59809 383 SER B C 1
ATOM 5903 O O . SER B 1 358 ? 25.38500 19.48100 95.83900 1.000 33.96089 383 SER B O 1
ATOM 5906 N N . LEU B 1 359 ? 25.00000 19.97100 93.67400 1.000 26.86518 384 LEU B N 1
ATOM 5907 C CA . LEU B 1 359 ? 24.48700 18.64400 93.38300 1.000 28.69575 384 LEU B CA 1
ATOM 5908 C C . LEU B 1 359 ? 25.63200 17.66700 93.13300 1.000 33.29555 384 LEU B C 1
ATOM 5909 O O . LEU B 1 359 ? 26.76700 18.05600 92.84400 1.000 32.17465 384 LEU B O 1
ATOM 5914 N N . SER B 1 360 ? 25.31400 16.37200 93.23700 1.000 36.12743 385 SER B N 1
ATOM 5915 C CA . SER B 1 360 ? 26.28600 15.34400 92.88700 1.000 34.19290 385 SER B CA 1
ATOM 5916 C C . SER B 1 360 ? 26.65600 15.41400 91.41300 1.000 36.03222 385 SER B C 1
ATOM 5917 O O . SER B 1 360 ? 27.64500 14.80100 90.99800 1.000 41.06134 385 SER B O 1
ATOM 5920 N N . ASN B 1 361 ? 25.86600 16.13600 90.61800 1.000 55.96524 386 ASN B N 1
ATOM 5921 C CA . ASN B 1 361 ? 26.26000 16.51600 89.27100 1.000 47.08704 386 ASN B CA 1
ATOM 5922 C C . ASN 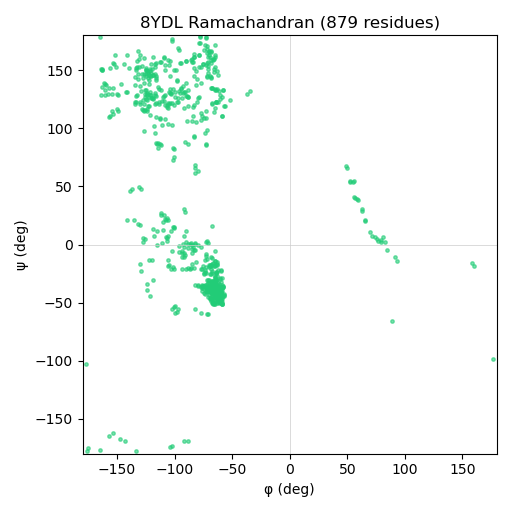B 1 361 ? 27.53200 17.34900 89.25700 1.000 49.00092 386 ASN B C 1
ATOM 5923 O O . ASN B 1 361 ? 28.20700 17.41400 88.22600 1.000 59.81100 386 ASN B O 1
ATOM 5928 N N . GLY B 1 362 ? 27.86700 17.99200 90.37300 1.000 21.14696 387 GLY B N 1
ATOM 5929 C CA . GLY B 1 362 ? 28.95100 18.94200 90.42300 1.000 23.66529 387 GLY B CA 1
ATOM 5930 C C . GLY B 1 362 ? 28.53100 20.37600 90.20200 1.000 32.53636 387 GLY B C 1
ATOM 5931 O O . GLY B 1 362 ? 29.31100 21.28900 90.50800 1.000 31.33614 387 GLY B O 1
ATOM 5932 N N . VAL B 1 363 ? 27.32000 20.60100 89.70300 1.000 40.23184 388 VAL B N 1
ATOM 5933 C CA . VAL B 1 363 ? 26.80100 21.93800 89.44300 1.000 32.58082 388 VAL B CA 1
ATOM 5934 C C . VAL B 1 363 ? 26.09000 22.43400 90.69100 1.000 33.41757 388 VAL B C 1
ATOM 5935 O O . VAL B 1 363 ? 25.39600 21.67000 91.37100 1.000 38.79388 388 VAL B O 1
ATOM 5939 N N . SER B 1 364 ? 26.28300 23.71300 91.00900 1.000 37.82873 389 SER B N 1
ATOM 5940 C CA . SER B 1 364 ? 25.55500 24.36500 92.08900 1.000 33.62212 389 SER B CA 1
ATOM 5941 C C . SER B 1 364 ? 24.28200 24.98900 91.53400 1.000 37.84947 389 SER B C 1
ATOM 5942 O O . SER B 1 364 ? 24.31800 25.69200 90.51800 1.000 40.60857 389 SER B O 1
ATOM 5945 N N . VAL B 1 365 ? 23.16200 24.73300 92.20100 1.000 33.51526 390 VAL B N 1
ATOM 5946 C CA . VAL B 1 365 ? 21.85800 25.21000 91.76100 1.000 30.55899 390 VAL B CA 1
ATOM 5947 C C . VAL B 1 365 ? 21.19100 25.95400 92.91100 1.000 26.23649 390 VAL B C 1
ATOM 5948 O O . VAL B 1 365 ? 21.29000 25.54400 94.07300 1.000 26.07779 390 VAL B O 1
ATOM 5952 N N . LEU B 1 366 ? 20.53800 27.06800 92.58800 1.000 28.79911 391 LEU B N 1
ATOM 5953 C CA . LEU B 1 366 ? 19.78700 27.82900 93.57600 1.000 20.41949 391 LEU B CA 1
ATOM 5954 C C . LEU B 1 366 ? 18.43800 27.16400 93.81400 1.000 22.28428 391 LEU B C 1
ATOM 5955 O O . LEU B 1 366 ? 17.68300 26.91900 92.87000 1.000 23.59404 391 LEU B O 1
ATOM 5960 N N . THR B 1 367 ? 18.13200 26.87800 95.07600 1.000 34.10735 392 THR B N 1
ATOM 5961 C CA . THR B 1 367 ? 16.88900 26.21600 95.44400 1.000 32.45371 392 THR B CA 1
ATOM 5962 C C . THR B 1 367 ? 16.04700 27.14900 96.30100 1.000 32.34075 392 THR B C 1
ATOM 5963 O O . THR B 1 367 ? 16.58300 27.91100 97.11300 1.000 30.94981 392 THR B O 1
ATOM 5967 N N . PHE B 1 368 ? 14.73000 27.08800 96.11100 1.000 28.67465 393 PHE B N 1
ATOM 5968 C CA . PHE B 1 368 ? 13.77600 27.88900 96.86200 1.000 28.80123 393 PHE B CA 1
ATOM 5969 C C . PHE B 1 368 ? 12.79200 26.98900 97.59400 1.000 36.65994 393 PHE B C 1
ATOM 5970 O O . PHE B 1 368 ? 12.45800 25.89700 97.12500 1.000 39.02007 393 PHE B O 1
ATOM 5978 N N . LYS B 1 369 ? 12.31100 27.46800 98.73900 1.000 35.26323 394 LYS B N 1
ATOM 5979 C CA . LYS B 1 369 ? 11.16300 26.88300 99.42800 1.000 41.29374 394 LYS B CA 1
ATOM 5980 C C . LYS B 1 369 ? 10.06700 27.94200 99.48700 1.000 37.20554 394 LYS B C 1
ATOM 5981 O O . LYS B 1 369 ? 10.11600 28.85200 100.32000 1.000 37.11287 394 LYS B O 1
ATOM 5987 N N . VAL B 1 370 ? 9.06900 27.81900 98.61400 1.000 18.60704 395 VAL B N 1
ATOM 5988 C CA . VAL B 1 370 ? 8.04800 28.85500 98.50200 1.000 22.34649 395 VAL B CA 1
ATOM 5989 C C . VAL B 1 370 ? 6.81800 28.58200 99.35600 1.000 19.97970 395 VAL B C 1
ATOM 5990 O O . VAL B 1 370 ? 6.06900 29.52000 99.66200 1.000 33.33609 395 VAL B O 1
ATOM 5994 N N . LEU B 1 371 ? 6.58600 27.33300 99.75100 1.000 23.97008 396 LEU B N 1
ATOM 5995 C CA . LEU B 1 371 ? 5.40000 26.98200 100.51800 1.000 21.91186 396 LEU B CA 1
ATOM 5996 C C . LEU B 1 371 ? 5.73300 25.80100 101.41800 1.000 22.28514 396 LEU B C 1
ATOM 5997 O O . LEU B 1 371 ? 6.27400 24.79200 100.95100 1.000 20.19173 396 LEU B O 1
ATOM 6002 N N . ASP B 1 372 ? 5.41700 25.93400 102.70300 1.000 26.09774 397 ASP B N 1
ATOM 6003 C CA . ASP B 1 372 ? 5.70100 24.91200 103.70400 1.000 31.34635 397 ASP B CA 1
ATOM 6004 C C . ASP B 1 372 ? 4.36800 24.38200 104.22200 1.000 33.72935 397 ASP B C 1
ATOM 6005 O O . ASP B 1 372 ? 3.87000 24.80200 105.26600 1.000 33.94026 397 ASP B O 1
ATOM 6010 N N . LEU B 1 373 ? 3.79200 23.43300 103.48000 1.000 39.10355 398 LEU B N 1
ATOM 6011 C CA . LEU B 1 373 ? 2.58500 22.76100 103.94200 1.000 38.16759 398 LEU B CA 1
ATOM 6012 C C . LEU B 1 373 ? 2.88800 21.62000 104.89800 1.000 40.59690 398 LEU B C 1
ATOM 6013 O O . LEU B 1 373 ? 1.99400 21.20200 105.64100 1.000 41.25609 398 LEU B O 1
ATOM 6018 N N . LYS B 1 374 ? 4.12000 21.10500 104.88900 1.000 45.53232 399 LYS B N 1
ATOM 6019 C CA . LYS B 1 374 ? 4.50900 20.11200 105.88400 1.000 44.75583 399 LYS B CA 1
ATOM 6020 C C . LYS B 1 374 ? 4.41900 20.70200 107.28300 1.000 41.87789 399 LYS B C 1
ATOM 6021 O O . LYS B 1 374 ? 3.82800 20.10200 108.18700 1.000 48.41410 399 LYS B O 1
ATOM 6027 N N . ASN B 1 375 ? 4.97200 21.90200 107.46800 1.000 37.82015 400 ASN B N 1
ATOM 6028 C CA . ASN B 1 375 ? 4.97000 22.52100 108.78800 1.000 39.56706 400 ASN B CA 1
ATOM 6029 C C . ASN B 1 375 ? 3.57400 22.98100 109.18400 1.000 48.99111 400 ASN B C 1
ATOM 6030 O O . ASN B 1 375 ? 3.17600 22.83900 110.34500 1.000 56.71673 400 ASN B O 1
ATOM 6035 N N . TYR B 1 376 ? 2.81800 23.54200 108.24000 1.000 47.76852 401 TYR B N 1
ATOM 6036 C CA . TYR B 1 376 ? 1.49300 24.04900 108.57600 1.000 44.98094 401 TYR B CA 1
ATOM 6037 C C . TYR B 1 376 ? 0.54400 22.91700 108.95100 1.000 47.48787 401 TYR B C 1
ATOM 6038 O O . TYR B 1 376 ? -0.11100 22.96500 109.99800 1.000 55.42682 401 TYR B O 1
ATOM 6047 N N . ILE B 1 377 ? 0.45400 21.88900 108.10800 1.000 46.72703 402 ILE B N 1
ATOM 6048 C CA . ILE B 1 377 ? -0.50800 20.81900 108.35200 1.000 47.64372 402 ILE B CA 1
ATOM 6049 C C . ILE B 1 377 ? -0.13400 20.03900 109.60600 1.000 59.20936 402 ILE B C 1
ATOM 6050 O O . ILE B 1 377 ? -0.97100 19.80900 110.48600 1.000 62.25702 402 ILE B O 1
ATOM 6055 N N . ASP B 1 378 ? 1.13300 19.63600 109.71500 1.000 61.53824 403 ASP B N 1
ATOM 6056 C CA . ASP B 1 378 ? 1.53600 18.73400 110.79000 1.000 63.56282 403 ASP B CA 1
ATOM 6057 C C . ASP B 1 378 ? 1.64700 19.44800 112.13400 1.000 68.18646 403 ASP B C 1
ATOM 6058 O O . ASP B 1 378 ? 1.32700 18.86100 113.17400 1.000 72.76540 403 ASP B O 1
ATOM 6063 N N . LYS B 1 379 ? 2.09700 20.70500 112.14300 1.000 54.34030 404 LYS B N 1
ATOM 6064 C CA . LYS B 1 379 ? 2.37300 21.40100 113.39200 1.000 54.03995 404 LYS B CA 1
ATOM 6065 C C . LYS B 1 379 ? 1.34600 22.46000 113.76200 1.000 62.06779 404 LYS B C 1
ATOM 6066 O O . LYS B 1 379 ? 1.29400 22.85800 114.92900 1.000 69.50237 404 LYS B O 1
ATOM 6072 N N . GLN B 1 380 ? 0.53800 22.92900 112.81800 1.000 74.50963 405 GLN B N 1
ATOM 6073 C CA . GLN B 1 380 ? -0.39500 24.01200 113.09300 1.000 71.10419 405 GLN B CA 1
ATOM 6074 C C . GLN B 1 380 ? -1.85700 23.63800 112.90900 1.000 67.68271 405 GLN B C 1
ATOM 6075 O O . GLN B 1 380 ? -2.70600 24.18900 113.61000 1.000 79.31579 405 GLN B O 1
ATOM 6081 N N . LEU B 1 381 ? -2.17800 22.72200 111.99600 1.000 46.61287 406 LEU B N 1
ATOM 6082 C CA . LEU B 1 381 ? -3.56500 22.36500 111.71200 1.000 47.78872 406 LEU B CA 1
ATOM 6083 C C . LEU B 1 381 ? -3.96600 21.04800 112.36900 1.000 57.10226 406 LEU B C 1
ATOM 6084 O O . LEU B 1 381 ? -4.95100 20.99700 113.11100 1.000 59.48683 406 LEU B O 1
ATOM 6089 N N . LEU B 1 382 ? -3.22000 19.97600 112.09800 1.000 63.10552 407 LEU B N 1
ATOM 6090 C CA . LEU B 1 382 ? -3.53700 18.68200 112.69700 1.000 65.19591 407 LEU B CA 1
ATOM 6091 C C . LEU B 1 382 ? -3.56200 18.70700 114.22300 1.000 67.82704 407 LEU B C 1
ATOM 6092 O O . LEU B 1 382 ? -4.47500 18.09000 114.79900 1.000 73.73262 407 LEU B O 1
ATOM 6097 N N . PRO B 1 383 ? -2.62100 19.35300 114.93100 1.000 80.06060 408 PRO B N 1
ATOM 6098 C CA . PRO B 1 383 ? -2.72500 19.37800 116.40200 1.000 87.61617 408 PRO B CA 1
ATOM 6099 C C . PRO B 1 383 ? -4.01300 19.99800 116.91300 1.000 87.49768 408 PRO B C 1
ATOM 6100 O O . PRO B 1 383 ? -4.56600 19.52500 117.91400 1.000 93.22926 408 PRO B O 1
ATOM 6104 N N . ILE B 1 384 ? -4.50400 21.05100 116.25700 1.000 73.21281 409 ILE B N 1
ATOM 6105 C CA . ILE B 1 384 ? -5.75500 21.67200 116.68200 1.000 70.34192 409 ILE B CA 1
ATOM 6106 C C . ILE B 1 384 ? -6.91700 20.70700 116.49300 1.000 73.05332 409 ILE B C 1
ATOM 6107 O O . ILE B 1 384 ? -7.69500 20.45200 117.42000 1.000 74.87117 409 ILE B O 1
ATOM 6112 N N . LEU B 1 385 ? -7.03400 20.13600 115.29400 1.000 103.76125 410 LEU B N 1
ATOM 6113 C CA . LEU B 1 385 ? -8.14900 19.24600 114.99100 1.000 108.39143 410 LEU B CA 1
ATOM 6114 C C . LEU B 1 385 ? -8.01400 17.92300 115.73000 1.000 118.34197 410 LEU B C 1
ATOM 6115 O O . LEU B 1 385 ? -8.88900 17.54200 116.51600 1.000 123.88386 410 LEU B O 1
ATOM 6120 N N . ASN B 1 386 ? -6.92700 17.20200 115.48100 1.000 89.35045 411 ASN B N 1
ATOM 6121 C CA . ASN B 1 386 ? -6.82100 15.82100 115.92200 1.000 85.09249 411 ASN B CA 1
ATOM 6122 C C . ASN B 1 386 ? -6.46500 15.70800 117.39500 1.000 86.86081 411 ASN B C 1
ATOM 6123 O O . ASN B 1 386 ? -5.98500 16.65600 118.02100 1.000 77.48014 411 ASN B O 1
ATOM 6128 N N . LYS B 1 387 ? -6.70900 14.50200 117.92400 1.000 100.87097 412 LYS B N 1
ATOM 6129 C CA . LYS B 1 387 ? -6.36200 14.02300 119.26100 1.000 105.84920 412 LYS B CA 1
ATOM 6130 C C . LYS B 1 387 ? -7.30100 12.84900 119.54200 1.000 115.00857 412 LYS B C 1
ATOM 6131 O O . LYS B 1 387 ? -7.06400 12.04000 120.44400 1.000 117.48499 412 LYS B O 1
ATOM 6137 N N . GLN B 1 388 ? -8.36400 12.75000 118.73900 1.000 186.58080 413 GLN B N 1
ATOM 6138 C CA . GLN B 1 388 ? -9.21200 11.56500 118.62200 1.000 187.77213 413 GLN B CA 1
ATOM 6139 C C . GLN B 1 388 ? -10.26300 11.82600 117.55000 1.000 189.53972 413 GLN B C 1
ATOM 6140 O O . GLN B 1 388 ? -9.95400 11.76700 116.35400 1.000 190.33718 413 GLN B O 1
ATOM 6146 N N . SER B 1 389 ? -11.49600 12.12000 117.95800 1.000 128.00715 414 SER B N 1
ATOM 6147 C CA . SER B 1 389 ? -12.50100 12.61000 117.02500 1.000 126.49477 414 SER B CA 1
ATOM 6148 C C . SER B 1 389 ? -12.28600 14.09900 116.79300 1.000 118.67477 414 SER B C 1
ATOM 6149 O O . SER B 1 389 ? -11.92700 14.83800 117.71400 1.000 109.78379 414 SER B O 1
ATOM 6152 N N . CYS B 1 390 ? -12.50200 14.53000 115.55100 1.000 106.57599 415 CYS B N 1
ATOM 6153 C CA . CYS B 1 390 ? -12.09200 15.86000 115.11600 1.000 99.33536 415 CYS B CA 1
ATOM 6154 C C . CYS B 1 390 ? -12.68600 16.94300 116.00500 1.000 89.62380 415 CYS B C 1
ATOM 6155 O O . CYS B 1 390 ? -13.91000 17.07100 116.11700 1.000 87.44592 415 CYS B O 1
ATOM 6158 N N . SER B 1 391 ? -11.80900 17.70600 116.65000 1.000 91.41135 416 SER B N 1
ATOM 6159 C CA . SER B 1 391 ? -12.23700 18.90200 117.35400 1.000 90.82517 416 SER B CA 1
ATOM 6160 C C . SER B 1 391 ? -12.70100 19.95600 116.35600 1.000 92.31651 416 SER B C 1
ATOM 6161 O O . SER B 1 391 ? -12.16200 20.07900 115.25200 1.000 96.09517 416 SER B O 1
ATOM 6164 N N . ILE B 1 392 ? -13.72100 20.71100 116.75100 1.000 95.66357 417 ILE B N 1
ATOM 6165 C CA . ILE B 1 392 ? -14.29800 21.74400 115.89500 1.000 89.17158 417 ILE B CA 1
ATOM 6166 C C . ILE B 1 392 ? -13.27300 22.85400 115.70500 1.000 87.55322 417 ILE B C 1
ATOM 6167 O O . ILE B 1 392 ? -12.81500 23.45500 116.69000 1.000 88.06763 417 ILE B O 1
ATOM 6172 N N . PRO B 1 393 ? -12.88900 23.15800 114.47200 1.000 63.95190 418 PRO B N 1
ATOM 6173 C CA . PRO B 1 393 ? -11.92100 24.22500 114.23500 1.000 60.04011 418 PRO B CA 1
ATOM 6174 C C . PRO B 1 393 ? -12.56500 25.60400 114.20200 1.000 58.50542 418 PRO B C 1
ATOM 6175 O O . PRO B 1 393 ? -13.77800 25.76200 114.05300 1.000 59.17986 418 PRO B O 1
ATOM 6179 N N . ASN B 1 394 ? -11.72100 26.61600 114.38400 1.000 69.83083 419 ASN B N 1
ATOM 6180 C CA . ASN B 1 394 ? -12.19600 27.98300 114.27500 1.000 62.98553 419 ASN B CA 1
ATOM 6181 C C . ASN B 1 394 ? -12.49700 28.27600 112.80800 1.000 64.99844 419 ASN B C 1
ATOM 6182 O O . ASN B 1 394 ? -11.89700 27.69300 111.89800 1.000 69.41275 419 ASN B O 1
ATOM 6187 N N . ILE B 1 395 ? -13.45200 29.17500 112.57500 1.000 61.76201 420 ILE B N 1
ATOM 6188 C CA . ILE B 1 395 ? -13.79400 29.51900 111.19800 1.000 59.71321 420 ILE B CA 1
ATOM 6189 C C . ILE B 1 395 ? -12.62600 30.22900 110.51900 1.000 53.23067 420 ILE B C 1
ATOM 6190 O O . ILE B 1 395 ? -12.34000 29.98700 109.33900 1.000 47.48047 420 ILE B O 1
ATOM 6195 N N . GLU B 1 396 ? -11.92100 31.10100 111.25100 1.000 56.13917 421 GLU B N 1
ATOM 6196 C CA . GLU B 1 396 ? -10.70400 31.69500 110.70300 1.000 55.02133 421 GLU B CA 1
ATOM 6197 C C . GLU B 1 396 ? -9.65800 30.63900 110.37400 1.000 58.27416 421 GLU B C 1
ATOM 6198 O O . GLU B 1 396 ? -8.84600 30.83800 109.46400 1.000 55.42640 421 GLU B O 1
ATOM 6204 N N . THR B 1 397 ? -9.64700 29.52300 111.10700 1.000 58.98686 422 THR B N 1
ATOM 6205 C CA . THR B 1 397 ? -8.71000 28.45100 110.79000 1.000 58.63458 422 THR B CA 1
ATOM 6206 C C . THR B 1 397 ? -9.02600 27.83700 109.43000 1.000 50.91095 422 THR B C 1
ATOM 6207 O O . THR B 1 397 ? -8.11700 27.55300 108.64000 1.000 52.03138 422 THR B O 1
ATOM 6211 N N . VAL B 1 398 ? -10.31300 27.63800 109.13400 1.000 42.26936 423 VAL B N 1
ATOM 6212 C CA . VAL B 1 398 ? -10.69700 27.12100 107.82300 1.000 42.61776 423 VAL B CA 1
ATOM 6213 C C . VAL B 1 398 ? -10.25900 28.08300 106.72800 1.000 40.64828 423 VAL B C 1
ATOM 6214 O O . VAL B 1 398 ? -9.78600 27.66400 105.66400 1.000 31.18189 423 VAL B O 1
ATOM 6218 N N . ILE B 1 399 ? -10.40000 29.38800 106.97300 1.000 40.02211 424 ILE B N 1
ATOM 6219 C CA . ILE B 1 399 ? -9.96200 30.37900 105.99600 1.000 38.26457 424 ILE B CA 1
ATOM 6220 C C . ILE B 1 399 ? -8.47800 30.21000 105.70600 1.000 36.93540 424 ILE B C 1
ATOM 6221 O O . ILE B 1 399 ? -8.06800 30.06900 104.55000 1.000 34.12754 424 ILE B O 1
ATOM 6226 N N . GLU B 1 400 ? -7.65700 30.16900 106.76200 1.000 48.58275 425 GLU B N 1
ATOM 6227 C CA . GLU B 1 400 ? -6.20600 30.18300 106.58800 1.000 43.49793 425 GLU B CA 1
ATOM 6228 C C . GLU B 1 400 ? -5.72200 28.95900 105.81900 1.000 39.22456 425 GLU B C 1
ATOM 6229 O O . GLU B 1 400 ? -4.87700 29.07500 104.92300 1.000 36.28621 425 GLU B O 1
ATOM 6235 N N . PHE B 1 401 ? -6.25500 27.77800 106.14700 1.000 37.50274 426 PHE B N 1
ATOM 6236 C CA . PHE B 1 401 ? -5.87800 26.56800 105.42100 1.000 36.33607 426 PHE B CA 1
ATOM 6237 C C . PHE B 1 401 ? -6.27300 26.66300 103.95100 1.000 36.98948 426 PHE B C 1
ATOM 6238 O O . PHE B 1 401 ? -5.54000 26.19600 103.07100 1.000 38.91724 426 PHE B O 1
ATOM 6246 N N . GLN B 1 402 ? -7.43000 27.26700 103.66300 1.000 30.98788 427 GLN B N 1
ATOM 6247 C CA . GLN B 1 402 ? -7.85300 27.41300 102.27300 1.000 28.73507 427 GLN B CA 1
ATOM 6248 C C . GLN B 1 402 ? -6.88000 28.27700 101.48100 1.000 29.34745 427 GLN B C 1
ATOM 6249 O O . GLN B 1 402 ? -6.54600 27.95300 100.33400 1.000 34.48015 427 GLN B O 1
ATOM 6255 N N . GLN B 1 403 ? -6.41400 29.38100 102.07200 1.000 49.38779 428 GLN B N 1
ATOM 6256 C CA . GLN B 1 403 ? -5.50900 30.27400 101.35300 1.000 50.26609 428 GLN B CA 1
ATOM 6257 C C . GLN B 1 403 ? -4.14800 29.62900 101.13500 1.000 49.51368 428 GLN B C 1
ATOM 6258 O O . GLN B 1 403 ? -3.55000 29.78100 100.06300 1.000 55.18084 428 GLN B O 1
ATOM 6264 N N . LYS B 1 404 ? -3.63900 28.90900 102.14000 1.000 50.34330 429 LYS B N 1
ATOM 6265 C CA . LYS B 1 404 ? -2.35100 28.23900 101.98300 1.000 48.27395 429 LYS B CA 1
ATOM 6266 C C . LYS B 1 404 ? -2.42200 27.13200 100.94000 1.000 42.10340 429 LYS B C 1
ATOM 6267 O O . LYS B 1 404 ? -1.52500 27.00500 100.10000 1.000 46.82480 429 LYS B O 1
ATOM 6273 N N . ASN B 1 405 ? -3.48700 26.32800 100.96800 1.000 27.20240 430 ASN B N 1
ATOM 6274 C CA . ASN B 1 405 ? -3.60300 25.21500 100.03300 1.000 23.07753 430 ASN B CA 1
ATOM 6275 C C . ASN B 1 405 ? -3.90100 25.66800 98.61000 1.000 19.73792 430 ASN B C 1
ATOM 6276 O O . ASN B 1 405 ? -3.68000 24.89600 97.67100 1.000 19.37913 430 ASN B O 1
ATOM 6281 N N . ASN B 1 406 ? -4.39500 26.89400 98.42800 1.000 39.13147 431 ASN B N 1
ATOM 6282 C CA . ASN B 1 406 ? -4.83000 27.32100 97.10300 1.000 38.88636 431 ASN B CA 1
ATOM 6283 C C . ASN B 1 406 ? -3.66300 27.38100 96.12500 1.000 31.25400 431 ASN B C 1
ATOM 6284 O O . ASN B 1 406 ? -3.79300 26.95800 94.97100 1.000 33.67322 431 ASN B O 1
ATOM 6289 N N . ARG B 1 407 ? -2.51300 27.89500 96.56800 1.000 24.26841 432 ARG B N 1
ATOM 6290 C CA . ARG B 1 407 ? -1.36900 28.00900 95.66900 1.000 27.31850 432 ARG B CA 1
ATOM 6291 C C . ARG B 1 407 ? -0.93100 26.64000 95.16300 1.000 30.57761 432 ARG B C 1
ATOM 6292 O O . ARG B 1 407 ? -0.55700 26.49100 93.99300 1.000 23.79656 432 ARG B O 1
ATOM 6300 N N . LEU B 1 408 ? -0.97400 25.62600 96.03100 1.000 33.32161 433 LEU B N 1
ATOM 6301 C CA . LEU B 1 408 ? -0.68700 24.26500 95.59100 1.000 32.65667 433 LEU B CA 1
ATOM 6302 C C . LEU B 1 408 ? -1.69100 23.79300 94.54600 1.000 37.41728 433 LEU B C 1
ATOM 6303 O O . LEU B 1 408 ? -1.30800 23.19200 93.53400 1.000 41.52782 433 LEU B O 1
ATOM 6308 N N . LEU B 1 409 ? -2.98200 24.05200 94.77400 1.000 29.12386 434 LEU B N 1
ATOM 6309 C CA . LEU B 1 409 ? -4.00000 23.63000 93.81600 1.000 31.72205 434 LEU B CA 1
ATOM 6310 C C . LEU B 1 409 ? -3.84400 24.35400 92.48500 1.000 31.67065 434 LEU B C 1
ATOM 6311 O O . LEU B 1 409 ? -3.97800 23.74000 91.42100 1.000 38.12264 434 LEU B O 1
ATOM 6316 N N . GLU B 1 410 ? -3.56800 25.66000 92.52200 1.000 29.68171 435 GLU B N 1
ATOM 6317 C CA . GLU B 1 410 ? -3.41800 26.41900 91.28500 1.000 31.60857 435 GLU B CA 1
ATOM 6318 C C . GLU B 1 410 ? -2.18600 25.97600 90.50400 1.000 30.14621 435 GLU B C 1
ATOM 6319 O O . GLU B 1 410 ? -2.22900 25.87900 89.27400 1.000 38.08297 435 GLU B O 1
ATOM 6325 N N . ILE B 1 411 ? -1.08000 25.70700 91.19900 1.000 43.41592 436 ILE B N 1
ATOM 6326 C CA . ILE B 1 411 ? 0.10000 25.15800 90.53200 1.000 40.33041 436 ILE B CA 1
ATOM 6327 C C . ILE B 1 411 ? -0.23400 23.81300 89.90200 1.000 38.75499 436 ILE B C 1
ATOM 6328 O O . ILE B 1 411 ? 0.12000 23.54000 88.74900 1.000 41.54321 436 ILE B O 1
ATOM 6333 N N . THR B 1 412 ? -0.93100 22.95500 90.65200 1.000 29.13984 437 THR B N 1
ATOM 6334 C CA . THR B 1 412 ? -1.31100 21.64900 90.12900 1.000 23.79940 437 THR B CA 1
ATOM 6335 C C . THR B 1 412 ? -2.19500 21.78800 88.90000 1.000 35.54256 437 THR B C 1
ATOM 6336 O O . THR B 1 412 ? -2.01500 21.06900 87.91000 1.000 42.28590 437 THR B O 1
ATOM 6340 N N . ARG B 1 413 ? -3.15700 22.71100 88.94700 1.000 40.73608 438 ARG B N 1
ATOM 6341 C CA . ARG B 1 413 ? -4.04900 22.91300 87.81200 1.000 44.20358 438 ARG B CA 1
ATOM 6342 C C . ARG B 1 413 ? -3.28000 23.38700 86.58300 1.000 50.08179 438 ARG B C 1
ATOM 6343 O O . ARG B 1 413 ? -3.50100 22.88500 85.47400 1.000 52.25765 438 ARG B O 1
ATOM 6351 N N . GLU B 1 414 ? -2.36300 24.34100 86.76400 1.000 42.36812 439 GLU B N 1
ATOM 6352 C CA . GLU B 1 414 ? -1.58700 24.85000 85.63600 1.000 37.13950 439 GLU B CA 1
ATOM 6353 C C . GLU B 1 414 ? -0.71400 23.75900 85.02300 1.000 41.14037 439 GLU B C 1
ATOM 6354 O O . GLU B 1 414 ? -0.60100 23.66000 83.79600 1.000 45.82762 439 GLU B O 1
ATOM 6360 N N . PHE B 1 415 ? -0.08800 22.93000 85.86000 1.000 36.38799 440 PHE B N 1
ATOM 6361 C CA . PHE B 1 415 ? 0.71400 21.82700 85.33400 1.000 39.64791 440 PHE B CA 1
ATOM 6362 C C . PHE B 1 415 ? -0.15500 20.81000 84.60200 1.000 43.60719 440 PHE B C 1
ATOM 6363 O O . PHE B 1 415 ? 0.23900 20.28600 83.55300 1.000 41.29622 440 PHE B O 1
ATOM 6371 N N . SER B 1 416 ? -1.33900 20.51400 85.14600 1.000 52.37987 441 SER B N 1
ATOM 6372 C CA . SER B 1 416 ? -2.17500 19.45100 84.59400 1.000 44.71341 441 SER B CA 1
ATOM 6373 C C . SER B 1 416 ? -2.65300 19.77700 83.18400 1.000 47.32584 441 SER B C 1
ATOM 6374 O O . SER B 1 416 ? -2.63100 18.91100 82.30200 1.000 51.06368 441 SER B O 1
ATOM 6377 N N . VAL B 1 417 ? -3.08700 21.02000 82.94700 1.000 43.55179 442 VAL B N 1
ATOM 6378 C CA . VAL B 1 417 ? -3.63100 21.38600 81.63900 1.000 47.81895 442 VAL B CA 1
ATOM 6379 C C . VAL B 1 417 ? -2.55400 21.71500 80.62100 1.000 44.09378 442 VAL B C 1
ATOM 6380 O O . VAL B 1 417 ? -2.88300 22.04800 79.47600 1.000 50.82061 442 VAL B O 1
ATOM 6384 N N . ASN B 1 418 ? -1.27500 21.63300 80.99500 1.000 50.90001 443 ASN B N 1
ATOM 6385 C CA . ASN B 1 418 ? -0.18200 21.91800 80.07200 1.000 44.58834 443 ASN B CA 1
ATOM 6386 C C . ASN B 1 418 ? 0.87200 20.81700 80.08100 1.000 41.02816 443 ASN B C 1
ATOM 6387 O O . ASN B 1 418 ? 1.99000 21.03500 79.60200 1.000 43.84709 443 ASN B O 1
ATOM 6392 N N . ALA B 1 419 ? 0.53300 19.64300 80.61300 1.000 45.18990 444 ALA B N 1
ATOM 6393 C CA . ALA B 1 419 ? 1.41100 18.47100 80.59300 1.000 50.14527 444 ALA B CA 1
ATOM 6394 C C . ALA B 1 419 ? 2.73700 18.73600 81.30400 1.000 50.04946 444 ALA B C 1
ATOM 6395 O O . ALA B 1 419 ? 3.79500 18.27200 80.87400 1.000 43.65199 444 ALA B O 1
ATOM 6397 N N . GLY B 1 420 ? 2.67800 19.47900 82.41000 1.000 55.77501 445 GLY B N 1
ATOM 6398 C CA . GLY B 1 420 ? 3.82500 19.67000 83.27600 1.000 41.10772 445 GLY B CA 1
ATOM 6399 C C . GLY B 1 420 ? 4.80500 20.74300 82.85600 1.000 35.14759 445 GLY B C 1
ATOM 6400 O O . GLY B 1 420 ? 5.83000 20.91300 83.52600 1.000 37.71941 445 GLY B O 1
ATOM 6401 N N . VAL B 1 421 ? 4.54000 21.46400 81.77000 1.000 25.23568 446 VAL B N 1
ATOM 6402 C CA . VAL B 1 421 ? 5.38300 22.57100 81.33400 1.000 21.66473 446 VAL B CA 1
ATOM 6403 C C . VAL B 1 421 ? 4.48300 23.76800 81.07800 1.000 29.87026 446 VAL B C 1
ATOM 6404 O O . VAL B 1 421 ? 3.58500 23.69800 80.23000 1.000 43.07391 446 VAL B O 1
ATOM 6408 N N . THR B 1 422 ? 4.72700 24.86500 81.78900 1.000 32.74982 447 THR B N 1
ATOM 6409 C CA . THR B 1 422 ? 3.92100 26.06700 81.64800 1.000 32.04952 447 THR B CA 1
ATOM 6410 C C . THR B 1 422 ? 4.79700 27.24800 81.25500 1.000 25.56048 447 THR B C 1
ATOM 6411 O O . THR B 1 422 ? 5.95700 27.34800 81.66100 1.000 27.50898 447 THR B O 1
ATOM 6415 N N . THR B 1 423 ? 4.22200 28.14200 80.44900 1.000 41.37605 448 THR B N 1
ATOM 6416 C CA . THR B 1 423 ? 4.82500 29.42400 80.11800 1.000 38.42488 448 THR B CA 1
ATOM 6417 C C . THR B 1 423 ? 3.71100 30.33200 79.62900 1.000 34.46972 448 THR B C 1
ATOM 6418 O O . THR B 1 423 ? 2.83800 29.86400 78.88600 1.000 45.92263 448 THR B O 1
ATOM 6422 N N . PRO B 1 424 ? 3.68000 31.60600 80.03600 1.000 35.28367 449 PRO B N 1
ATOM 6423 C CA . PRO B 1 424 ? 4.60800 32.30400 80.94100 1.000 32.17530 449 PRO B CA 1
ATOM 6424 C C . PRO B 1 424 ? 4.54600 31.76500 82.36600 1.000 35.82376 449 PRO B C 1
ATOM 6425 O O . PRO B 1 424 ? 3.56700 31.13200 82.75400 1.000 39.71894 449 PRO B O 1
ATOM 6429 N N . VAL B 1 425 ? 5.58500 32.00000 83.16400 1.000 33.15447 450 VAL B N 1
ATOM 6430 C CA . VAL B 1 425 ? 5.60900 31.53300 84.54800 1.000 27.58833 450 VAL B CA 1
ATOM 6431 C C . VAL B 1 425 ? 4.63500 32.38800 85.35700 1.000 26.31223 450 VAL B C 1
ATOM 6432 O O . VAL B 1 425 ? 4.83400 33.59500 85.51600 1.000 24.51639 450 VAL B O 1
ATOM 6436 N N . SER B 1 426 ? 3.57800 31.76400 85.87000 1.000 23.12779 451 SER B N 1
ATOM 6437 C CA . SER B 1 426 ? 2.56600 32.49900 86.61000 1.000 28.90318 451 SER B CA 1
ATOM 6438 C C . SER B 1 426 ? 3.10300 32.94600 87.96600 1.000 31.41370 451 SER B C 1
ATOM 6439 O O . SER B 1 426 ? 4.10100 32.43000 88.47900 1.000 27.45890 451 SER B O 1
ATOM 6442 N N . THR B 1 427 ? 2.41700 33.93300 88.54900 1.000 35.96941 452 THR B N 1
ATOM 6443 C CA . THR B 1 427 ? 2.74900 34.37800 89.89600 1.000 25.72641 452 THR B CA 1
ATOM 6444 C C . THR B 1 427 ? 2.48800 33.29800 90.93400 1.000 22.27718 452 THR B C 1
ATOM 6445 O O . THR B 1 427 ? 3.01000 33.38600 92.04900 1.000 27.98650 452 THR B O 1
ATOM 6449 N N . TYR B 1 428 ? 1.67600 32.29400 90.60000 1.000 34.51655 453 TYR B N 1
ATOM 6450 C CA . TYR B 1 428 ? 1.50700 31.15600 91.49500 1.000 35.13469 453 TYR B CA 1
ATOM 6451 C C . TYR B 1 428 ? 2.73500 30.25500 91.46400 1.000 29.36189 453 TYR B C 1
ATOM 6452 O O . TYR B 1 428 ? 3.12000 29.68400 92.49100 1.000 30.61023 453 TYR B O 1
ATOM 6461 N N . MET B 1 429 ? 3.36000 30.11300 90.29200 1.000 22.84061 454 MET B N 1
ATOM 6462 C CA . MET B 1 429 ? 4.61200 29.36800 90.20200 1.000 29.05311 454 MET B CA 1
ATOM 6463 C C . MET B 1 429 ? 5.73800 30.08500 90.93800 1.000 29.58623 454 MET B C 1
ATOM 6464 O O . MET B 1 429 ? 6.57700 29.44400 91.58300 1.000 19.21994 454 MET B O 1
ATOM 6469 N N . LEU B 1 430 ? 5.77100 31.41100 90.84600 1.000 26.99470 455 LEU B N 1
ATOM 6470 C CA . LEU B 1 430 ? 6.84700 32.21700 91.41500 1.000 21.70089 455 LEU B CA 1
ATOM 6471 C C . LEU B 1 430 ? 6.29200 33.61400 91.65100 1.000 20.94032 455 LEU B C 1
ATOM 6472 O O . LEU B 1 430 ? 6.02300 34.34100 90.69100 1.000 19.83507 455 LEU B O 1
ATOM 6477 N N . THR B 1 431 ? 6.12500 33.99100 92.91500 1.000 29.43184 456 THR B N 1
ATOM 6478 C CA . THR B 1 431 ? 5.56200 35.29400 93.22400 1.000 29.75090 456 THR B CA 1
ATOM 6479 C C . THR B 1 431 ? 6.53300 36.40200 92.82600 1.000 31.46662 456 THR B C 1
ATOM 6480 O O . THR B 1 431 ? 7.71700 36.16900 92.56500 1.000 35.19579 456 THR B O 1
ATOM 6484 N N . ASN B 1 432 ? 6.00600 37.62900 92.78400 1.000 34.22741 457 ASN B N 1
ATOM 6485 C CA . ASN B 1 432 ? 6.83300 38.78200 92.44600 1.000 35.97135 457 ASN B CA 1
ATOM 6486 C C . ASN B 1 432 ? 8.01900 38.90100 93.39300 1.000 33.22329 457 ASN B C 1
ATOM 6487 O O . ASN B 1 432 ? 9.15300 39.13200 92.95600 1.000 28.71280 457 ASN B O 1
ATOM 6492 N N . SER B 1 433 ? 7.77400 38.73400 94.69400 1.000 44.67710 458 SER B N 1
ATOM 6493 C CA . SER B 1 433 ? 8.84500 38.80600 95.68400 1.000 38.60863 458 SER B CA 1
ATOM 6494 C C . SER B 1 433 ? 9.89700 37.72800 95.44200 1.000 35.53399 458 SER B C 1
ATOM 6495 O O . SER B 1 433 ? 11.10300 38.00000 95.47900 1.000 37.10079 458 SER B O 1
ATOM 6498 N N . GLU B 1 434 ? 9.45300 36.49400 95.19000 1.000 25.53809 459 GLU B N 1
ATOM 6499 C CA . GLU B 1 434 ? 10.38000 35.39400 94.93600 1.000 25.66444 459 GLU B CA 1
ATOM 6500 C C . GLU B 1 434 ? 11.15800 35.60400 93.64300 1.000 28.04280 459 GLU B C 1
ATOM 6501 O O . GLU B 1 434 ? 12.36200 35.32800 93.58400 1.000 31.63969 459 GLU B O 1
ATOM 6507 N N . LEU B 1 435 ? 10.48300 36.07400 92.59200 1.000 25.57929 460 LEU B N 1
ATOM 6508 C CA . LEU B 1 435 ? 11.15400 36.26600 91.31000 1.000 27.63997 460 LEU B CA 1
ATOM 6509 C C . LEU B 1 435 ? 12.21900 37.35400 91.39400 1.000 26.11119 460 LEU B C 1
ATOM 6510 O O . LEU B 1 435 ? 13.29500 37.22400 90.80200 1.000 26.41336 460 LEU B O 1
ATOM 6515 N N . LEU B 1 436 ? 11.93200 38.44300 92.10900 1.000 24.08025 461 LEU B N 1
ATOM 6516 C CA . LEU B 1 436 ? 12.94400 39.47500 92.30600 1.000 25.23600 461 LEU B CA 1
ATOM 6517 C C . LEU B 1 436 ? 14.10800 38.94600 93.13000 1.000 35.57034 461 LEU B C 1
ATOM 6518 O O . LEU B 1 436 ? 15.26700 39.31300 92.89800 1.000 37.78930 461 LEU B O 1
ATOM 6523 N N . SER B 1 437 ? 13.81400 38.09300 94.11100 1.000 26.13624 462 SER B N 1
ATOM 6524 C CA . SER B 1 437 ? 14.87500 37.48500 94.90300 1.000 22.23074 462 SER B CA 1
ATOM 6525 C C . SER B 1 437 ? 15.75900 36.59200 94.03800 1.000 25.33859 462 SER B C 1
ATOM 6526 O O . SER B 1 437 ? 16.98700 36.58900 94.18300 1.000 25.69868 462 SER B O 1
ATOM 6529 N N . LEU B 1 438 ? 15.14900 35.83100 93.12800 1.000 29.77841 463 LEU B N 1
ATOM 6530 C CA . LEU B 1 438 ? 15.91400 34.96500 92.23600 1.000 27.82049 463 LEU B CA 1
ATOM 6531 C C . LEU B 1 438 ? 16.80100 35.77400 91.29600 1.000 26.25626 463 LEU B C 1
ATOM 6532 O O . LEU B 1 438 ? 17.93200 35.37200 91.00300 1.000 30.61853 463 LEU B O 1
ATOM 6537 N N . ILE B 1 439 ? 16.29500 36.90000 90.79000 1.000 19.35133 464 ILE B N 1
ATOM 6538 C CA . ILE B 1 439 ? 17.06800 37.71200 89.85400 1.000 21.55751 464 ILE B CA 1
ATOM 6539 C C . ILE B 1 439 ? 18.32500 38.24700 90.52700 1.000 28.18147 464 ILE B C 1
ATOM 6540 O O . ILE B 1 439 ? 19.41400 38.25000 89.93800 1.000 26.67994 464 ILE B O 1
ATOM 6545 N N . ASN B 1 440 ? 18.20200 38.68900 91.77700 1.000 28.26878 465 ASN B N 1
ATOM 6546 C CA . ASN B 1 440 ? 19.35100 39.24000 92.48100 1.000 31.47535 465 ASN B CA 1
ATOM 6547 C C . ASN B 1 440 ? 20.37300 38.18200 92.86900 1.000 28.09942 465 ASN B C 1
ATOM 6548 O O . ASN B 1 440 ? 21.36500 38.51700 93.52500 1.000 26.42711 465 ASN B O 1
ATOM 6553 N N . ASP B 1 441 ? 20.16400 36.92400 92.49600 1.000 19.97637 466 ASP B N 1
ATOM 6554 C CA . ASP B 1 441 ? 21.14400 35.88000 92.73500 1.000 23.27529 466 ASP B CA 1
ATOM 6555 C C . ASP B 1 441 ? 21.71100 35.29100 91.45400 1.000 24.92824 466 ASP B C 1
ATOM 6556 O O . ASP B 1 441 ? 22.55400 34.39200 91.52800 1.000 34.07838 466 ASP B O 1
ATOM 6561 N N . MET B 1 442 ? 21.27600 35.76400 90.28900 1.000 25.65491 467 MET B N 1
ATOM 6562 C CA . MET B 1 442 ? 21.75300 35.22200 89.03100 1.000 24.82360 467 MET B CA 1
ATOM 6563 C C . MET B 1 442 ? 23.19800 35.65300 88.77400 1.000 27.40356 467 MET B C 1
ATOM 6564 O O . MET B 1 442 ? 23.65700 36.66500 89.30700 1.000 23.35659 467 MET B O 1
ATOM 6569 N N . PRO B 1 443 ? 23.94600 34.88400 87.95500 1.000 30.45700 468 PRO B N 1
ATOM 6570 C CA . PRO B 1 443 ? 25.34600 35.23700 87.64600 1.000 31.01133 468 PRO B CA 1
ATOM 6571 C C . PRO B 1 443 ? 25.45500 36.27800 86.53800 1.000 25.03634 468 PRO B C 1
ATOM 6572 O O . PRO B 1 443 ? 26.04300 36.04800 85.47900 1.000 27.82557 468 PRO B O 1
ATOM 6576 N N . ILE B 1 444 ? 24.89500 37.45600 86.79700 1.000 23.10683 469 ILE B N 1
ATOM 6577 C CA . ILE B 1 444 ? 24.80800 38.53200 85.82500 1.000 18.48181 469 ILE B CA 1
ATOM 6578 C C . ILE B 1 444 ? 25.32700 39.80200 86.47700 1.000 21.84225 469 ILE B C 1
ATOM 6579 O O . ILE B 1 444 ? 25.43400 39.90000 87.70100 1.000 32.18229 469 ILE B O 1
ATOM 6584 N N . THR B 1 445 ? 25.64000 40.78600 85.64300 1.000 33.67889 470 THR B N 1
ATOM 6585 C CA . THR B 1 445 ? 26.07800 42.07500 86.15000 1.000 35.86239 470 THR B CA 1
ATOM 6586 C C . THR B 1 445 ? 24.91300 42.83000 86.78300 1.000 37.14730 470 THR B C 1
ATOM 6587 O O . THR B 1 445 ? 23.73900 42.50800 86.57700 1.000 38.46348 470 THR B O 1
ATOM 6591 N N . ASN B 1 446 ? 25.25800 43.86500 87.55400 1.000 47.89339 471 ASN B N 1
ATOM 6592 C CA . ASN B 1 446 ? 24.23900 44.63300 88.26400 1.000 42.62301 471 ASN B CA 1
ATOM 6593 C C . ASN B 1 446 ? 23.28300 45.32600 87.29700 1.000 45.22451 471 ASN B C 1
ATOM 6594 O O . ASN B 1 446 ? 22.08700 45.45100 87.58400 1.000 45.46883 471 ASN B O 1
ATOM 6599 N N . ASP B 1 447 ? 23.78600 45.77300 86.14200 1.000 42.47100 472 ASP B N 1
ATOM 6600 C CA . ASP B 1 447 ? 22.91100 46.40300 85.15600 1.000 43.99013 472 ASP B CA 1
ATOM 6601 C C . ASP B 1 447 ? 21.83700 45.43800 84.66700 1.000 42.24673 472 ASP B C 1
ATOM 6602 O O . ASP B 1 447 ? 20.66700 45.81700 84.53300 1.000 47.36873 472 ASP B O 1
ATOM 6607 N N . GLN B 1 448 ? 22.21000 44.18300 84.40200 1.000 43.68179 473 GLN B N 1
ATOM 6608 C CA . GLN B 1 448 ? 21.22600 43.19900 83.96000 1.000 45.64808 473 GLN B CA 1
ATOM 6609 C C . GLN B 1 448 ? 20.20400 42.89600 85.04800 1.000 49.11819 473 GLN B C 1
ATOM 6610 O O . GLN B 1 448 ? 19.04600 42.59400 84.73800 1.000 45.66467 473 GLN B O 1
ATOM 6616 N N . LYS B 1 449 ? 20.61400 42.94400 86.31900 1.000 31.50504 474 LYS B N 1
ATOM 6617 C CA . LYS B 1 449 ? 19.66500 42.70400 87.40100 1.000 30.15599 474 LYS B CA 1
ATOM 6618 C C . LYS B 1 449 ? 18.59200 43.78400 87.44000 1.000 32.68187 474 LYS B C 1
ATOM 6619 O O . LYS B 1 449 ? 17.40400 43.48000 87.59500 1.000 31.95734 474 LYS B O 1
ATOM 6625 N N . LYS B 1 450 ? 18.99100 45.05300 87.29600 1.000 49.52914 475 LYS B N 1
ATOM 6626 C CA . LYS B 1 450 ? 18.00800 46.12900 87.20800 1.000 48.92392 475 LYS B CA 1
ATOM 6627 C C . LYS B 1 450 ? 17.20700 46.04400 85.91800 1.000 44.41471 475 LYS B C 1
ATOM 6628 O O . LYS B 1 450 ? 16.03400 46.42900 85.89300 1.000 44.87400 475 LYS B O 1
ATOM 6634 N N . LEU B 1 451 ? 17.82700 45.56200 84.84000 1.000 41.64743 476 LEU B N 1
ATOM 6635 C CA . LEU B 1 451 ? 17.11400 45.40800 83.57700 1.000 40.40205 476 LEU B CA 1
ATOM 6636 C C . LEU B 1 451 ? 16.00100 44.37400 83.70400 1.000 41.21275 476 LEU B C 1
ATOM 6637 O O . LEU B 1 451 ? 14.87200 44.60100 83.25400 1.000 46.41167 476 LEU B O 1
ATOM 6642 N N . MET B 1 452 ? 16.29800 43.23100 84.32400 1.000 45.47565 477 MET B N 1
ATOM 6643 C CA . MET B 1 452 ? 15.26100 42.22300 84.52800 1.000 44.91293 477 MET B CA 1
ATOM 6644 C C . MET B 1 452 ? 14.23400 42.66000 85.56300 1.000 39.69896 477 MET B C 1
ATOM 6645 O O . MET B 1 452 ? 13.03700 42.40200 85.39400 1.000 43.03511 477 MET B O 1
ATOM 6650 N N . SER B 1 453 ? 14.67200 43.33100 86.63100 1.000 28.69426 478 SER B N 1
ATOM 6651 C CA . SER B 1 453 ? 13.75000 43.70200 87.70100 1.000 33.46948 478 SER B CA 1
ATOM 6652 C C . SER B 1 453 ? 12.68500 44.68600 87.22500 1.000 34.72520 478 SER B C 1
ATOM 6653 O O . SER B 1 453 ? 11.56200 44.68000 87.74300 1.000 35.74454 478 SER B O 1
ATOM 6656 N N . ASN B 1 454 ? 13.01200 45.53800 86.25200 1.000 51.53796 479 ASN B N 1
ATOM 6657 C CA . ASN B 1 454 ? 12.04100 46.49000 85.72500 1.000 53.65490 479 ASN B CA 1
ATOM 6658 C C . ASN B 1 454 ? 11.16000 45.89800 84.63500 1.000 47.53927 479 ASN B C 1
ATOM 6659 O O . ASN B 1 454 ? 10.20800 46.55900 84.20600 1.000 62.86368 479 ASN B O 1
ATOM 6664 N N . ASN B 1 455 ? 11.45100 44.68400 84.18000 1.000 36.78748 480 ASN B N 1
ATOM 6665 C CA . ASN B 1 455 ? 10.72900 44.03400 83.09100 1.000 40.10863 480 ASN B CA 1
ATOM 6666 C C . ASN B 1 455 ? 10.29400 42.63900 83.51100 1.000 38.89355 480 ASN B C 1
ATOM 6667 O O . ASN B 1 455 ? 10.47000 41.65500 82.79000 1.000 38.54809 480 ASN B O 1
ATOM 6672 N N . VAL B 1 456 ? 9.70700 42.55600 84.70700 1.000 37.69520 481 VAL B N 1
ATOM 6673 C CA . VAL B 1 456 ? 9.33000 41.27100 85.28800 1.000 33.96107 481 VAL B CA 1
ATOM 6674 C C . VAL B 1 456 ? 8.34900 40.53200 84.38600 1.000 43.52455 481 VAL B C 1
ATOM 6675 O O . VAL B 1 456 ? 8.45400 39.31300 84.19700 1.000 47.28799 481 VAL B O 1
ATOM 6679 N N . GLN B 1 457 ? 7.38600 41.25300 83.81000 1.000 47.65678 482 GLN B N 1
ATOM 6680 C CA . GLN B 1 457 ? 6.40700 40.61000 82.94000 1.000 43.50101 482 GLN B CA 1
ATOM 6681 C C . GLN B 1 457 ? 7.07800 39.98500 81.72400 1.000 41.09207 482 GLN B C 1
ATOM 6682 O O . GLN B 1 457 ? 6.73500 38.86800 81.32000 1.000 44.75320 482 GLN B O 1
ATOM 6688 N N . ILE B 1 458 ? 8.04300 40.68800 81.13100 1.000 42.18102 483 ILE B N 1
ATOM 6689 C CA . ILE B 1 458 ? 8.76400 40.13300 79.99100 1.000 42.71166 483 ILE B CA 1
ATOM 6690 C C . ILE B 1 458 ? 9.54900 38.89600 80.40800 1.000 43.46650 483 ILE B C 1
ATOM 6691 O O . ILE B 1 458 ? 9.56700 37.88700 79.69300 1.000 40.44869 483 ILE B O 1
ATOM 6696 N N . VAL B 1 459 ? 10.19300 38.94700 81.57600 1.000 42.47313 484 VAL B N 1
ATOM 6697 C CA . VAL B 1 459 ? 10.97900 37.80900 82.04500 1.000 33.30949 484 VAL B CA 1
ATOM 6698 C C . VAL B 1 459 ? 10.09800 36.57500 82.19200 1.000 35.86374 484 VAL B C 1
ATOM 6699 O O . VAL B 1 459 ? 10.49700 35.46300 81.82600 1.000 39.26653 484 VAL B O 1
ATOM 6703 N N . ARG B 1 460 ? 8.88100 36.75200 82.71700 1.000 38.78902 485 ARG B N 1
ATOM 6704 C CA . ARG B 1 460 ? 7.98200 35.61700 82.90000 1.000 30.72272 485 ARG B CA 1
ATOM 6705 C C . ARG B 1 460 ? 7.59600 34.98100 81.57500 1.000 30.59673 485 ARG B C 1
ATOM 6706 O O . ARG B 1 460 ? 7.42500 33.76000 81.50100 1.000 30.01019 485 ARG B O 1
ATOM 6714 N N . GLN B 1 461 ? 7.45500 35.78500 80.52100 1.000 46.28636 486 GLN B N 1
ATOM 6715 C CA . GLN B 1 461 ? 7.03500 35.25700 79.23100 1.000 42.12230 486 GLN B CA 1
ATOM 6716 C C . GLN B 1 461 ? 8.14900 34.52200 78.49600 1.000 41.20349 486 GLN B C 1
ATOM 6717 O O . GLN B 1 461 ? 7.85000 33.70000 77.62200 1.000 46.58119 486 GLN B O 1
ATOM 6723 N N . GLN B 1 462 ? 9.41400 34.78300 78.82300 1.000 43.07969 487 GLN B N 1
ATOM 6724 C CA . GLN B 1 462 ? 10.52200 34.04000 78.23400 1.000 38.83006 487 GLN B CA 1
ATOM 6725 C C . GLN B 1 462 ? 10.93400 32.83800 79.06800 1.000 40.96986 487 GLN B C 1
ATOM 6726 O O . GLN B 1 462 ? 11.86400 32.12200 78.68100 1.000 41.17072 487 GLN B O 1
ATOM 6732 N N . SER B 1 463 ? 10.26900 32.59400 80.18900 1.000 30.94626 488 SER B N 1
ATOM 6733 C CA . SER B 1 463 ? 10.67700 31.57000 81.13300 1.000 23.32770 488 SER B CA 1
ATOM 6734 C C . SER B 1 463 ? 9.69500 30.40700 81.11500 1.000 22.50233 488 SER B C 1
ATOM 6735 O O . SER B 1 463 ? 8.55200 30.53200 80.66700 1.000 25.23198 488 SER B O 1
ATOM 6738 N N . TYR B 1 464 ? 10.16200 29.26900 81.61800 1.000 25.61796 489 TYR B N 1
ATOM 6739 C CA . TYR B 1 464 ? 9.36700 28.05700 81.71700 1.000 21.36059 489 TYR B CA 1
ATOM 6740 C C . TYR B 1 464 ? 9.34400 27.58100 83.16000 1.000 24.14732 489 TYR B C 1
ATOM 6741 O O . TYR B 1 464 ? 10.29500 27.80300 83.91200 1.000 31.61414 489 TYR B O 1
ATOM 6750 N N . SER B 1 465 ? 8.25000 26.93100 83.54700 1.000 34.46437 490 SER B N 1
ATOM 6751 C CA . SER B 1 465 ? 8.18500 26.18400 84.79600 1.000 28.36077 490 SER B CA 1
ATOM 6752 C C . SER B 1 465 ? 7.91300 24.72700 84.46200 1.000 31.19294 490 SER B C 1
ATOM 6753 O O . SER B 1 465 ? 6.95100 24.41800 83.75200 1.000 36.55627 490 SER B O 1
ATOM 6756 N N . ILE B 1 466 ? 8.76700 23.83900 84.96100 1.000 25.76396 491 ILE B N 1
ATOM 6757 C CA . ILE B 1 466 ? 8.76100 22.43300 84.58000 1.000 26.85386 491 ILE B CA 1
ATOM 6758 C C . ILE B 1 466 ? 8.61200 21.60000 85.84100 1.000 27.20843 491 ILE B C 1
ATOM 6759 O O . ILE B 1 466 ? 9.49100 21.62300 86.71000 1.000 26.34762 491 ILE B O 1
ATOM 6764 N N . MET B 1 467 ? 7.51300 20.85900 85.94000 1.000 29.67483 492 MET B N 1
ATOM 6765 C CA . MET B 1 467 ? 7.34400 19.96000 87.07000 1.000 26.98304 492 MET B CA 1
ATOM 6766 C C . MET B 1 467 ? 8.40600 18.87000 87.00500 1.000 32.85089 492 MET B C 1
ATOM 6767 O O . MET B 1 467 ? 8.64800 18.28700 85.94400 1.000 39.74788 492 MET B O 1
ATOM 6772 N N . CYS B 1 468 ? 9.04700 18.59700 88.14200 1.000 30.20159 493 CYS B N 1
ATOM 6773 C CA A CYS B 1 468 ? 10.18100 17.67600 88.19500 0.260 31.57101 493 CYS B CA 1
ATOM 6774 C CA B CYS B 1 468 ? 10.17000 17.67600 88.18900 0.740 30.79140 493 CYS B CA 1
ATOM 6775 C C . CYS B 1 468 ? 9.85900 16.39500 88.94200 1.000 33.22482 493 CYS B C 1
ATOM 6776 O O . CYS B 1 468 ? 9.93300 15.30100 88.36900 1.000 38.94091 493 CYS B O 1
ATOM 6781 N N . ILE B 1 469 ? 9.50000 16.48900 90.22400 1.000 31.77403 494 ILE B N 1
ATOM 6782 C CA . ILE B 1 469 ? 9.46100 15.30800 91.07600 1.000 31.63050 494 ILE B CA 1
ATOM 6783 C C . ILE B 1 469 ? 8.65200 15.55800 92.34100 1.000 30.97575 494 ILE B C 1
ATOM 6784 O O . ILE B 1 469 ? 8.57600 16.68900 92.83500 1.000 31.29527 494 ILE B O 1
ATOM 6789 N N . ILE B 1 470 ? 8.03800 14.49800 92.86400 1.000 44.86835 495 ILE B N 1
ATOM 6790 C CA . ILE B 1 470 ? 7.52700 14.45400 94.23000 1.000 46.99072 495 ILE B CA 1
ATOM 6791 C C . ILE B 1 470 ? 8.18700 13.26700 94.91300 1.000 48.88029 495 ILE B C 1
ATOM 6792 O O . ILE B 1 470 ? 8.02500 12.12200 94.47100 1.000 54.73060 495 ILE B O 1
ATOM 6797 N N . LYS B 1 471 ? 8.93600 13.53600 95.97900 1.000 31.76676 496 LYS B N 1
ATOM 6798 C CA . LYS B 1 471 ? 9.72500 12.49200 96.61400 1.000 30.37221 496 LYS B CA 1
ATOM 6799 C C . LYS B 1 471 ? 10.07900 12.93200 98.02600 1.000 31.05682 496 LYS B C 1
ATOM 6800 O O . LYS B 1 471 ? 10.59200 14.03800 98.21800 1.000 31.56720 496 LYS B O 1
ATOM 6806 N N . GLU B 1 472 ? 9.79400 12.06700 99.00100 1.000 32.82825 497 GLU B N 1
ATOM 6807 C CA . GLU B 1 472 ? 10.13600 12.29800 100.40500 1.000 36.07961 497 GLU B CA 1
ATOM 6808 C C . GLU B 1 472 ? 9.58700 13.63100 100.91200 1.000 38.04476 497 GLU B C 1
ATOM 6809 O O . GLU B 1 472 ? 10.31900 14.45800 101.45800 1.000 36.08879 497 GLU B O 1
ATOM 6815 N N . GLU B 1 473 ? 8.27700 13.82600 100.73200 1.000 51.72129 498 GLU B N 1
ATOM 6816 C CA . GLU B 1 473 ? 7.55800 14.99200 101.25700 1.000 47.08196 498 GLU B CA 1
ATOM 6817 C C . GLU B 1 473 ? 8.05800 16.30200 100.65400 1.000 47.90466 498 GLU B C 1
ATOM 6818 O O . GLU B 1 473 ? 7.99800 17.35300 101.29700 1.000 44.04737 498 GLU B O 1
ATOM 6824 N N . VAL B 1 474 ? 8.55600 16.25900 99.42000 1.000 51.33407 499 VAL B N 1
ATOM 6825 C CA . VAL B 1 474 ? 9.05100 17.44500 98.73100 1.000 48.12704 499 VAL B CA 1
ATOM 6826 C C . VAL B 1 474 ? 8.46500 17.47600 97.32800 1.000 47.49164 499 VAL B C 1
ATOM 6827 O O . VAL B 1 474 ? 8.55000 16.48600 96.59300 1.000 42.91201 499 VAL B O 1
ATOM 6831 N N . LEU B 1 475 ? 7.87000 18.61000 96.96400 1.000 40.10822 500 LEU B N 1
ATOM 6832 C CA . LEU B 1 475 ? 7.38100 18.87000 95.61600 1.000 38.13415 500 LEU B CA 1
ATOM 6833 C C . LEU B 1 475 ? 8.33000 19.86400 94.96500 1.000 36.80824 500 LEU B C 1
ATOM 6834 O O . LEU B 1 475 ? 8.48200 20.98600 95.45600 1.000 31.98857 500 LEU B O 1
ATOM 6839 N N . ALA B 1 476 ? 8.95200 19.46400 93.86000 1.000 25.36062 501 ALA B N 1
ATOM 6840 C CA . ALA B 1 476 ? 9.97700 20.27800 93.22400 1.000 23.66466 501 ALA B CA 1
ATOM 6841 C C . ALA B 1 476 ? 9.63200 20.50200 91.76200 1.000 26.35004 501 ALA B C 1
ATOM 6842 O O . ALA B 1 476 ? 9.27500 19.55700 91.05000 1.000 28.46702 501 ALA B O 1
ATOM 6844 N N . TYR B 1 477 ? 9.73900 21.75300 91.32000 1.000 23.04868 502 TYR B N 1
ATOM 6845 C CA . TYR B 1 477 ? 9.71700 22.08200 89.90600 1.000 21.56857 502 TYR B CA 1
ATOM 6846 C C . TYR B 1 477 ? 10.86000 23.03800 89.60100 1.000 20.78888 502 TYR B C 1
ATOM 6847 O O . TYR B 1 477 ? 11.32800 23.77700 90.47400 1.000 16.57642 502 TYR B O 1
ATOM 6856 N N . VAL B 1 478 ? 11.32200 22.99300 88.35500 1.000 24.19022 503 VAL B N 1
ATOM 6857 C CA . VAL B 1 478 ? 12.42700 23.82000 87.88600 1.0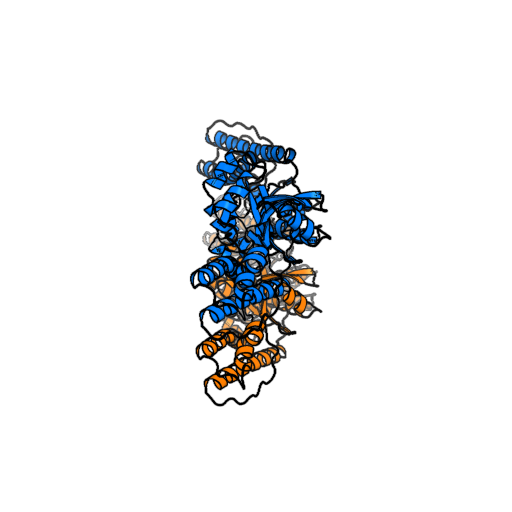00 25.04280 503 VAL B CA 1
ATOM 6858 C C . VAL B 1 478 ? 11.87000 24.97000 87.06500 1.000 26.60271 503 VAL B C 1
ATOM 6859 O O . VAL B 1 478 ? 11.06100 24.76100 86.15200 1.000 31.81333 503 VAL B O 1
ATOM 6863 N N . VAL B 1 479 ? 12.29500 26.18300 87.39400 1.000 28.26149 504 VAL B N 1
ATOM 6864 C CA . VAL B 1 479 ? 11.96000 27.36900 86.62400 1.000 22.93482 504 VAL B CA 1
ATOM 6865 C C . VAL B 1 479 ? 13.19700 27.77800 85.83400 1.000 24.07833 504 VAL B C 1
ATOM 6866 O O . VAL B 1 479 ? 14.29900 27.86500 86.38900 1.000 26.58536 504 VAL B O 1
ATOM 6870 N N . GLN B 1 480 ? 13.01700 28.01600 84.53800 1.000 26.83199 505 GLN B N 1
ATOM 6871 C CA . GLN B 1 480 ? 14.11400 28.20700 83.59500 1.000 25.98759 505 GLN B CA 1
ATOM 6872 C C . GLN B 1 480 ? 14.03700 29.62400 83.03700 1.000 22.92251 505 GLN B C 1
ATOM 6873 O O . GLN B 1 480 ? 13.13200 29.93800 82.25800 1.000 22.03838 505 GLN B O 1
ATOM 6879 N N . LEU B 1 481 ? 14.98700 30.47900 83.43500 1.000 20.78948 506 LEU B N 1
ATOM 6880 C CA . LEU B 1 481 ? 14.93900 31.89100 83.07800 1.000 22.93981 506 LEU B CA 1
ATOM 6881 C C . LEU B 1 481 ? 15.95300 32.22100 81.98300 1.000 28.64930 506 LEU B C 1
ATOM 6882 O O . LEU B 1 481 ? 16.96800 31.53100 81.83600 1.000 24.77143 506 LEU B O 1
ATOM 6887 N N . PRO B 1 482 ? 15.70200 33.26600 81.19600 1.000 36.52723 507 PRO B N 1
ATOM 6888 C CA . PRO B 1 482 ? 16.63900 33.63500 80.13100 1.000 34.03686 507 PRO B CA 1
ATOM 6889 C C . PRO B 1 482 ? 17.87200 34.35500 80.65300 1.000 35.38826 507 PRO B C 1
ATOM 6890 O O . PRO B 1 482 ? 17.85100 35.01900 81.69200 1.000 42.50220 507 PRO B O 1
ATOM 6894 N N . LEU B 1 483 ? 18.95900 34.20700 79.90100 1.000 28.08202 508 LEU B N 1
ATOM 6895 C CA . LEU B 1 483 ? 20.18400 34.96700 80.09600 1.000 28.97507 508 LEU B CA 1
ATOM 6896 C C . LEU B 1 483 ? 20.47100 35.73200 78.81200 1.000 34.22680 508 LEU B C 1
ATOM 6897 O O . LEU B 1 483 ? 20.48000 35.14100 77.72600 1.000 34.97467 508 LEU B O 1
ATOM 6902 N N . TYR B 1 484 ? 20.69300 37.04100 78.93000 1.000 33.55382 509 TYR B N 1
ATOM 6903 C CA . TYR B 1 484 ? 20.88800 37.89300 77.76600 1.000 36.17897 509 TYR B CA 1
ATOM 6904 C C . TYR B 1 484 ? 22.33100 38.33800 77.57900 1.000 43.90194 509 TYR B C 1
ATOM 6905 O O . TYR B 1 484 ? 22.61400 39.10000 76.64600 1.000 46.69667 509 TYR B O 1
ATOM 6914 N N . GLY B 1 485 ? 23.25000 37.88000 78.42100 1.000 59.75612 510 GLY B N 1
ATOM 6915 C CA . GLY B 1 485 ? 24.64400 38.27200 78.31200 1.000 63.32808 510 GLY B CA 1
ATOM 6916 C C . GLY B 1 485 ? 25.52400 37.23100 77.65000 1.000 62.45566 510 GLY B C 1
ATOM 6917 O O . GLY B 1 485 ? 26.03400 37.44600 76.55000 1.000 77.29612 510 GLY B O 1
#

Nearest PDB structures (foldseek):
  5k6g-assembly1_F  TM=9.334E-01  e=1.773E-35  Human respiratory syncytial virus A2
  5udd-assembly3_I  TM=8.478E-01  e=9.058E-35  Human Respiratory syncytial virus 9320
  5k6i-assembly1_F  TM=5.824E-01  e=1.781E-37  Human respiratory syncytial virus A2
  5k6h-assembly1_F  TM=5.800E-01  e=3.008E-37  Human respiratory syncytial virus A2
  5tdg-assembly1_B  TM=5.279E-01  e=2.363E-33  Bovine orthopneumovirus